Protein 6M2O (pdb70)

Foldseek 3Di:
DDADAQFDQLLVVLLVLCPVPQACWAEFEFPDTHGSVRLQFLLQLLLQLCVVLPQAAPAEAEEQEFWDSVRSSVQSSCSQQNYAYEQEDNPDALCLVLVVQVQRLHQAYEHEQVSVVRVVSSVVPHPGNHQAYEYEHHPDDDDPSYYHSVCSSVVGGGHPGGDRDTQADFRYWAWDDAQDDHTFTFTFGSRQLVFCLVLPLCVFANDAQAFEFEELDTCSFLANVCRAPSNCSNHNHHYYIYRDRDQLVNVVCQQQCVTPNDHGQEYEFELVRLVRNLPDPPNDALVRGNHPAAEYEQDARALVSQVSCCVRNVAGYKYFYDHSQSSYGQFIAGRPGDDHQFRHAGRPQKDKAFADPVGDHDDAQDKGFIKMQHDNGGQARPPCVPVRCVAPPDRIGGPQWIWHQHPVRTIHTDGGNRQWFRFSSGTDHQVVVFVQLCPPQQFPGKGWHWDQDPRGGTAIEMETETDPPDDDDQVVSCVSCVVVDDVSNDHPYYHYDNDFDDDVPRHGPVVCVRVPVD/DDFDDQFDQLLVVLLVLCPVPQACWAEFEFPDTHGSVRLQFLLQLLLQLCVVLPQAAPAEAEEQEFWDPVRSSVQSSCSQQNYAYEQEDNPDALVLVLVVQVQRLHQEYEHEQVSVVRVVSSVVVHPGNHQAYEYEHHPDDDDPRYYHSVVSSVVGGGHPGGPRDTQADFRYWAWDDALDDRTFTFTWGSRQLVFCLVLPLCVFANDAQAFEFEELDTCSFLANVCRAPSNCSNHNHHYYIYRDHDALVNVVCQQQCVTDNDHGQEYEFELVRLVRLLPDPPNDAQVRGNHPAAEYEQFAHAQVSQVSCCVRNVFGYKYFYDHSQSSYGQFIAGRPGDDHQFRHAGRPQKDKAFADPVRDHDDAPDKGFIKIQHDNGGQARPPCVPVRCVACPPRIGTDQWIWGQHPVRTIHTDGGNRQWFRFSSDTDNQVVVQVQLCPPPQFPGKGWHWEQDPSGHTAIEMETETDPPDDDDQVNSQVSCVPVDDPSNDHPYYHYDNDFDADPVRHGPVVVVRVVVD

Sequence (1036 aa):
VTPPPEKFNFAEHLLQTNRVRPDKTAFVDDISSLSFAQLEAQTRQLAAALRAIGVKREERVLLLMLDGTDWPVAFLGAIYAGIVPVAVNTLLLTADDYAYMLEHSRAQAVLVSGALHPVLKAALTKSDHEVQRVIVSRPAAPLEPGEVDFAEFVGAHAPLEKPAATQADDPAFWLYSSGSTGRPKGVVHTHANPYWTSELYGRNTLHLREDDVCFSAAKLFFAYGLGNALTFPMTVGATTLLMGERPTPDAVFKRWLGGVGGVKPTVFYGAPTGYAGMLAAPNLPSRDQVALRLASSSAGEALPAEIGQRFQRHFGLDIVDGIGSTEMLAAFLSNLPDRVRYGTTGWPVPGYQIELRGDGGGPVADGEPGDLYIHGPSSATMYWGNRAKSRDTFQGGWTKSGDKYVRNDDGSYTYAGRTDDMLKVSGIYVSPFEIEATLVVQHPGVLEAAVVGVADEHGLTKPKAYVVPRPGQTLSETELKTFIKDRLAPYKYPRSTVFVAELPKTATGKIQRFKLREGVLVTPPPEKFNFAEHLLQTNRVRPDKTAFVDDISSLSFAQLEAQTRQLAAALRAIGVKREERVLLLMLDGTDWPVAFLGAIYAGIVPVAVNTLLLTADDYAYMLEHSRAQAVLVSGALHPVLKAALTKSDHEVQRVIVSRPAAPLEPGEVDFAEFVGAHAPLEKPAATQADDPAFWLYSSGSTGRPKGVVHTHANPYWTSELYGRNTLHLREDDVCFSAAKLFFAYGLGNALTFPMTVGATTLLMGERPTPDAVFKRWLGGVGGVKPTVFYGAPTGYAGMLAAPNLPSRDQVALRLASSSAGEALPAEIGQRFQRHFGLDIVDGIGSTEMLAAFLSNLPDRVRYGTTGWPVPGYQIELRGDGGGPVADGEPGDLYIHGPSSATMYWGNRAKSRDTFQGGWTKSGDKYVRNDDGSYTYAGRTDDMLKVSGIYVSPFEIEATLVVQHPGVLEAAVVGVADEHGLTKPKAYVVPRPGQTLSETELKTFIKDRLAPYKYPRSTVFVAELPKTATGKIQRFKLREGVL

Solvent-accessible surface area: 38336 Å² total; per-residue (Å²): 79,103,97,17,84,148,122,16,12,1,0,45,43,0,6,101,37,4,94,115,42,60,124,57,48,1,0,9,6,72,129,39,65,12,19,9,45,92,0,25,42,55,0,54,39,0,0,14,0,0,84,67,30,50,3,135,102,116,40,23,0,0,0,0,3,62,9,4,4,25,1,0,0,0,1,0,0,0,1,3,0,8,1,5,0,0,1,2,25,15,104,41,76,15,4,30,0,0,30,4,0,43,40,0,117,0,19,0,0,0,0,10,4,68,19,24,25,20,0,34,11,0,28,23,41,5,64,61,64,21,110,82,10,0,2,5,104,50,46,36,65,51,71,70,48,25,36,45,4,74,56,6,8,60,76,51,82,58,31,162,152,30,8,62,9,76,10,103,34,48,2,2,2,2,30,14,54,20,24,62,14,5,19,23,0,0,0,0,7,2,13,6,2,22,37,2,1,17,14,10,1,95,77,7,1,106,6,118,77,100,1,18,0,1,7,18,17,27,0,13,54,12,50,0,0,6,1,2,0,3,5,0,3,7,14,0,1,8,0,1,2,4,23,70,174,54,64,44,88,8,2,5,111,5,0,74,24,51,10,48,78,35,91,0,25,0,3,0,3,23,0,32,36,1,6,31,5,21,69,16,146,81,35,4,41,154,125,83,21,41,17,76,7,0,2,1,12,24,21,52,7,22,36,56,1,0,79,69,1,70,172,70,8,48,34,48,0,3,9,4,30,26,28,28,23,0,7,10,10,0,0,1,2,61,47,135,112,38,100,46,40,10,6,0,31,51,3,99,50,14,46,23,70,21,47,28,165,82,47,42,107,35,70,87,44,96,68,2,28,0,22,0,84,14,48,0,26,4,70,61,9,79,75,37,206,74,62,14,66,96,17,34,63,78,46,51,4,72,20,10,8,62,3,26,100,30,111,60,22,0,11,43,82,44,24,54,52,48,47,8,21,49,3,32,12,37,71,1,11,4,50,64,0,2,4,16,2,12,67,28,96,1,1,34,23,5,0,1,2,13,57,61,44,154,61,45,6,45,36,2,49,0,4,0,6,43,58,113,88,91,108,31,62,60,71,46,6,60,104,28,12,49,80,105,12,22,92,33,31,75,20,75,55,42,51,72,24,102,134,8,32,60,54,123,93,18,42,36,30,55,98,72,3,135,136,44,81,68,79,102,97,19,85,143,131,19,11,0,0,44,45,0,6,101,41,4,91,118,42,60,128,58,47,1,0,10,17,71,124,43,66,12,18,8,45,94,0,24,40,56,0,50,34,0,0,15,0,0,86,68,34,36,2,125,102,110,49,21,0,0,0,0,3,55,11,11,10,36,1,0,0,0,0,0,0,0,1,2,0,7,1,4,0,0,1,3,25,13,107,38,68,13,44,40,0,0,27,5,0,40,38,0,117,0,22,0,0,0,0,9,4,70,19,20,26,18,0,39,10,0,29,23,48,5,65,61,63,20,111,70,9,0,2,4,159,51,44,35,60,60,62,68,39,25,30,39,4,74,58,7,6,57,75,49,80,67,34,142,143,38,7,69,8,57,12,104,33,57,2,0,2,3,30,8,49,15,22,65,16,9,32,24,0,0,1,0,6,2,12,5,0,21,36,2,1,18,16,10,1,94,78,7,1,108,7,116,76,100,2,18,0,1,7,19,16,26,0,14,52,12,51,0,1,6,1,1,0,2,5,0,3,6,13,0,1,9,0,1,3,4,24,92,184,48,38,47,92,8,3,6,106,4,0,70,23,50,10,47,79,33,93,0,25,0,2,0,3,24,0,33,35,1,0,31,7,17,63,17,144,80,32,4,45,158,126,83,21,39,18,74,7,0,1,1,11,15,17,56,6,26,33,60,2,0,84,74,1,72,171,65,9,49,34,46,0,2,6,3,25,20,32,28,24,0,7,12,8,1,0,2,1,62,43,136,118,35,101,42,39,9,6,0,30,50,2,98,52,14,46,25,71,21,37,24,165,82,48,42,103,38,70,81,43,94,70,2,27,0,24,1,86,13,48,0,26,4,68,66,6,90,54,33,135,73,66,14,71,101,16,38,72,73,53,48,4,65,20,11,16,61,5,24,102,27,108,61,24,0,8,42,76,44,21,45,58,48,42,6,18,46,0,34,15,36,62,2,10,2,46,67,0,5,3,21,2,10,62,28,95,2,0,33,24,6,0,0,3,14,49,63,39,152,52,45,5,49,32,1,43,0,4,0,6,41,59,113,88,98,113,33,56,58,73,46,4,59,104,36,14,48,73,102,16,21,90,33,29,79,16,75,50,42,51,65,22,100,131,0,26,59,64,121,87,19,39,42,43,56,96,66,3,132,129,45,68,65

Secondary structure (DSSP, 8-state):
-PPPPSB--HHHHHHHHTTT-TTSEEEE-SS-EEEHHHHHHHHHHHHHHHHHTT--TT-EEEEE--SSTHHHHHHHHHHHTT-EEEE--TT--HHHHHHHHHHHT-SEEEEEGGGHHHHHHHHHHS-----EEEEES-SSPPPTTEEEHHHHHHTSPPPSS----BTTSEEEEEEE--SSSSPEEEEEESHHHHHHIIIIIITTT---TT-EEEESS-TTSHHHHIIIIIHHHHHT-EEE---S---HHHHHHHHTT-STT---SEEEE-HHHHHHHHT-TTPPPGGG---SEEEE-SSPPPHHHHHHHHHHHS--EEEEE--TTT-S-SEE-BTTB--TTS--EEPTT-EEEEE-TTSSB--TTSEEEEEEE-TT----BTT-HHHHHHHEETTEEEEEEEEEE-TTS-EEEEEESSS-EEETTEEE-HHHHHHHHTTSTTEEEEEEEEEE-TTS-EEEEEEEEEPTT----HHHHHHHHHTTS-GGGS-SEEEE-S---B-TTS-B-HHHHHTT--/-PPPPSB--HHHHHHHHTTT-TTSEEEE-SS-EEEHHHHHHHHHHHHHHHHHTTPPTT-EEEEE--SSTHHHHHHHHHHHTT-EEEE--TT--HHHHHHHHHHHT-SEEEEEGGGHHHHHHHHHHS-----EEEEES-SSPPPTTEEEHHHHHHTSPPPSS----BTTSEEEEEEE--SSSSPEEEEEESHHHHHHIIIIIITTT---TT-EEEESS-TTSHHHHIIIIIHHHHHT-EEE---S---HHHHHHHHTT-STT---SEEEE-HHHHHHHHH-TTPPPGGG----EEEE-SS---HHHHHHHHHHHS--EEEEE--TTT-S-SEE-BTTB--TTS--EEPTT-EEEEE-TTSS---TTSEEEEEEE-TT----BTT-HHHHHHHEETTEEEEEEEEEE-TTS-EEEEEESS--EEETTEEE-HHHHHHHHTTSTTEEEEEEEEEE-TTS-EEEEEEEEEPTTS---HHHHHHHHHTTS-GGGS-S-EEE-S---B-TT--B-HHHHHHT--

B-factor: mean 20.08, std 11.08, range [4.28, 69.11]

InterPro domains:
  IPR000873 AMP-dependent synthetase/ligase domain [PF00501] (21-386)
  IPR011957 Benzoate-CoA ligase family [TIGR02262] (10-520)
  IPR025110 AMP-binding enzyme, C-terminal domain [PF13193] (436-511)
  IPR045851 AMP-binding enzyme domain superfamily [G3DSA:3.30.300.30] (427-521)

Nearest PDB structures (foldseek):
  6m2o-assembly1_A  TM=1.002E+00  e=0.000E+00  Rhodopseudomonas palustris
  4rm2-assembly2_B  TM=9.981E-01  e=0.000E+00  Rhodopseudomonas palustris
  2v7b-assembly2_B  TM=8.150E-01  e=1.897E-75  Paraburkholderia xenovorans LB400
  4wv3-assembly2_B  TM=7.991E-01  e=5.724E-62  Stigmatella aurantiaca
  4wv3-assembly1_A  TM=7.880E-01  e=1.838E-60  Stigmatella aurantiaca

Structure (mmCIF, N/CA/C/O backbone):
data_6M2O
#
_entry.id   6M2O
#
_cell.length_a   59.115
_cell.length_b   95.379
_cell.length_c   94.989
_cell.angle_alpha   90.00
_cell.angle_beta   105.05
_cell.angle_gamma   90.00
#
_symmetry.space_group_name_H-M   'P 1 21 1'
#
loop_
_entity.id
_entity.type
_entity.pdbx_description
1 polymer 'Benzoate-coenzyme A ligase'
2 water water
#
loop_
_atom_site.group_PDB
_atom_site.id
_atom_site.type_symbol
_atom_site.label_atom_id
_atom_site.label_alt_id
_atom_site.label_comp_id
_atom_site.label_asym_id
_atom_site.label_entity_id
_atom_site.label_seq_id
_atom_site.pdbx_PDB_ins_code
_atom_site.Cartn_x
_atom_site.Cartn_y
_atom_site.Cartn_z
_atom_site.occupancy
_atom_site.B_iso_or_equiv
_atom_site.auth_seq_id
_atom_site.auth_comp_id
_atom_site.auth_asym_id
_atom_site.auth_atom_id
_atom_site.pdbx_PDB_model_num
ATOM 1 N N . VAL A 1 6 ? 19.842 14.096 10.005 1.00 23.76 6 VAL A N 1
ATOM 2 C CA . VAL A 1 6 ? 18.609 14.590 10.612 1.00 22.10 6 VAL A CA 1
ATOM 3 C C . VAL A 1 6 ? 18.827 15.957 11.246 1.00 20.82 6 VAL A C 1
ATOM 4 O O . VAL A 1 6 ? 19.758 16.153 12.033 1.00 23.61 6 VAL A O 1
ATOM 8 N N . THR A 1 7 ? 17.948 16.883 10.908 1.00 19.69 7 THR A N 1
ATOM 9 C CA . THR A 1 7 ? 18.086 18.221 11.472 1.00 23.62 7 THR A CA 1
ATOM 10 C C . THR A 1 7 ? 17.572 18.231 12.908 1.00 23.27 7 THR A C 1
ATOM 11 O O . THR A 1 7 ? 16.577 17.571 13.219 1.00 22.08 7 THR A O 1
ATOM 15 N N . PRO A 1 8 ? 18.234 18.942 13.816 1.00 22.02 8 PRO A N 1
ATOM 16 C CA . PRO A 1 8 ? 17.762 18.954 15.194 1.00 20.85 8 PRO A CA 1
ATOM 17 C C . PRO A 1 8 ? 16.417 19.574 15.287 1.00 18.61 8 PRO A C 1
ATOM 18 O O . PRO A 1 8 ? 15.991 20.378 14.415 1.00 21.13 8 PRO A O 1
ATOM 22 N N . PRO A 1 9 ? 15.620 19.235 16.305 1.00 15.90 9 PRO A N 1
ATOM 23 C CA . PRO A 1 9 ? 14.369 19.918 16.525 1.00 14.52 9 PRO A CA 1
ATOM 24 C C . PRO A 1 9 ? 14.638 21.361 16.941 1.00 14.77 9 PRO A C 1
ATOM 25 O O . PRO A 1 9 ? 15.713 21.663 17.483 1.00 19.67 9 PRO A O 1
ATOM 29 N N . PRO A 1 10 ? 13.708 22.271 16.674 1.00 17.02 10 PRO A N 1
ATOM 30 C CA . PRO A 1 10 ? 13.893 23.650 17.148 1.00 19.68 10 PRO A CA 1
ATOM 31 C C . PRO A 1 10 ? 13.908 23.677 18.667 1.00 22.92 10 PRO A C 1
ATOM 32 O O . PRO A 1 10 ? 13.384 22.782 19.336 1.00 19.04 10 PRO A O 1
ATOM 36 N N . GLU A 1 11 ? 14.557 24.702 19.228 1.00 21.54 11 GLU A N 1
ATOM 37 C CA . GLU A 1 11 ? 14.696 24.723 20.683 1.00 19.03 11 GLU A CA 1
ATOM 38 C C . GLU A 1 11 ? 13.353 24.939 21.360 1.00 18.78 11 GLU A C 1
ATOM 39 O O . GLU A 1 11 ? 13.138 24.445 22.472 1.00 18.30 11 GLU A O 1
ATOM 45 N N . LYS A 1 12 ? 12.442 25.654 20.710 1.00 17.78 12 LYS A N 1
ATOM 46 C CA . LYS A 1 12 ? 11.050 25.710 21.130 1.00 19.62 12 LYS A CA 1
ATOM 47 C C . LYS A 1 12 ? 10.312 24.597 20.395 1.00 20.88 12 LYS A C 1
ATOM 48 O O . LYS A 1 12 ? 10.234 24.604 19.162 1.00 17.80 12 LYS A O 1
ATOM 54 N N . PHE A 1 13 ? 9.793 23.631 21.148 1.00 17.37 13 PHE A N 1
ATOM 55 C CA . PHE A 1 13 ? 9.359 22.375 20.545 1.00 15.53 13 PHE A CA 1
ATOM 56 C C . PHE A 1 13 ? 8.398 21.697 21.502 1.00 16.70 13 PHE A C 1
ATOM 57 O O . PHE A 1 13 ? 8.728 21.512 22.678 1.00 15.62 13 PHE A O 1
ATOM 65 N N . ASN A 1 14 ? 7.218 21.350 21.005 1.00 15.54 14 ASN A N 1
ATOM 66 C CA . ASN A 1 14 ? 6.278 20.503 21.731 1.00 13.54 14 ASN A CA 1
ATOM 67 C C . ASN A 1 14 ? 6.062 19.255 20.889 1.00 13.56 14 ASN A C 1
ATOM 68 O O . ASN A 1 14 ? 5.562 19.352 19.764 1.00 13.53 14 ASN A O 1
ATOM 73 N N . PHE A 1 15 ? 6.451 18.088 21.426 1.00 12.87 15 PHE A N 1
ATOM 74 C CA . PHE A 1 15 ? 6.437 16.874 20.612 1.00 11.48 15 PHE A CA 1
ATOM 75 C C . PHE A 1 15 ? 5.026 16.504 20.157 1.00 14.18 15 PHE A C 1
ATOM 76 O O . PHE A 1 15 ? 4.845 15.975 19.052 1.00 11.75 15 PHE A O 1
ATOM 84 N N . ALA A 1 16 ? 4.020 16.735 21.003 1.00 12.67 16 ALA A N 1
ATOM 85 C CA . ALA A 1 16 ? 2.645 16.431 20.622 1.00 10.50 16 ALA A CA 1
ATOM 86 C C . ALA A 1 16 ? 2.185 17.303 19.455 1.00 14.07 16 ALA A C 1
ATOM 87 O O . ALA A 1 16 ? 1.644 16.803 18.464 1.00 14.39 16 ALA A O 1
ATOM 89 N N . GLU A 1 17 ? 2.379 18.615 19.555 1.00 13.82 17 GLU A N 1
ATOM 90 C CA . GLU A 1 17 ? 2.046 19.465 18.419 1.00 15.09 17 GLU A CA 1
ATOM 91 C C . GLU A 1 17 ? 2.825 19.054 17.171 1.00 15.88 17 GLU A C 1
ATOM 92 O O . GLU A 1 17 ? 2.284 19.100 16.061 1.00 16.33 17 GLU A O 1
ATOM 98 N N . HIS A 1 18 ? 4.085 18.628 17.335 1.00 13.92 18 HIS A N 1
ATOM 99 C CA . HIS A 1 18 ? 4.886 18.162 16.199 1.00 12.98 18 HIS A CA 1
ATOM 100 C C . HIS A 1 18 ? 4.207 16.995 15.480 1.00 16.03 18 HIS A C 1
ATOM 101 O O . HIS A 1 18 ? 4.113 16.979 14.247 1.00 16.25 18 HIS A O 1
ATOM 108 N N . LEU A 1 19 ? 3.730 16.004 16.232 1.00 14.01 19 LEU A N 1
ATOM 109 C CA . LEU A 1 19 ? 3.076 14.858 15.598 1.00 11.27 19 LEU A CA 1
ATOM 110 C C . LEU A 1 19 ? 1.712 15.229 15.018 1.00 14.41 19 LEU A C 1
ATOM 111 O O . LEU A 1 19 ? 1.300 14.678 13.990 1.00 14.91 19 LEU A O 1
ATOM 116 N N . LEU A 1 20 ? 0.976 16.136 15.672 1.00 14.14 20 LEU A N 1
ATOM 117 C CA . LEU A 1 20 ? -0.297 16.585 15.111 1.00 14.01 20 LEU A CA 1
ATOM 118 C C . LEU A 1 20 ? -0.086 17.341 13.804 1.00 16.80 20 LEU A C 1
ATOM 119 O O . LEU A 1 20 ? -0.784 17.094 12.813 1.00 16.72 20 LEU A O 1
ATOM 124 N N . GLN A 1 21 ? 0.880 18.257 13.784 1.00 16.83 21 GLN A N 1
ATOM 125 C CA . GLN A 1 21 ? 1.137 19.047 12.579 1.00 20.49 21 GLN A CA 1
ATOM 126 C C . GLN A 1 21 ? 1.583 18.165 11.427 1.00 20.82 21 GLN A C 1
ATOM 127 O O . GLN A 1 21 ? 1.115 18.334 10.290 1.00 20.56 21 GLN A O 1
ATOM 133 N N . THR A 1 22 ? 2.486 17.211 11.696 1.00 16.60 22 THR A N 1
ATOM 134 C CA . THR A 1 22 ? 2.950 16.253 10.695 1.00 17.86 22 THR A CA 1
ATOM 135 C C . THR A 1 22 ? 1.804 15.643 9.890 1.00 16.66 22 THR A C 1
ATOM 136 O O . THR A 1 22 ? 1.948 15.365 8.696 1.00 19.25 22 THR A O 1
ATOM 140 N N . ASN A 1 23 ? 0.662 15.420 10.532 1.00 15.17 23 ASN A N 1
ATOM 141 C CA . ASN A 1 23 ? -0.411 14.648 9.928 1.00 15.32 23 ASN A CA 1
ATOM 142 C C . ASN A 1 23 ? -1.589 15.505 9.511 1.00 16.66 23 ASN A C 1
ATOM 143 O O . ASN A 1 23 ? -2.644 14.965 9.168 1.00 17.94 23 ASN A O 1
ATOM 148 N N . ARG A 1 24 ? -1.438 16.826 9.520 1.00 21.36 24 ARG A N 1
ATOM 149 C CA . ARG A 1 24 ? -2.525 17.652 9.028 1.00 22.18 24 ARG A CA 1
ATOM 150 C C . ARG A 1 24 ? -2.730 17.481 7.526 1.00 21.17 24 ARG A C 1
ATOM 151 O O . ARG A 1 24 ? -3.815 17.792 7.034 1.00 18.54 24 ARG A O 1
ATOM 159 N N . VAL A 1 25 ? -1.740 16.929 6.814 1.00 21.30 25 VAL A N 1
ATOM 160 C CA . VAL A 1 25 ? -1.895 16.582 5.399 1.00 20.40 25 VAL A CA 1
ATOM 161 C C . VAL A 1 25 ? -2.820 15.393 5.184 1.00 23.70 25 VAL A C 1
ATOM 162 O O . VAL A 1 25 ? -3.282 15.173 4.056 1.00 22.33 25 VAL A O 1
ATOM 166 N N . ARG A 1 26 ? -3.087 14.593 6.210 1.00 15.93 26 ARG A N 1
ATOM 167 C CA . ARG A 1 26 ? -3.845 13.350 6.049 1.00 15.92 26 ARG A CA 1
ATOM 168 C C . ARG A 1 26 ? -4.950 13.232 7.097 1.00 17.98 26 ARG A C 1
ATOM 169 O O . ARG A 1 26 ? -5.056 12.221 7.795 1.00 16.02 26 ARG A O 1
ATOM 177 N N . PRO A 1 27 ? -5.845 14.222 7.178 1.00 16.92 27 PRO A N 1
ATOM 178 C CA . PRO A 1 27 ? -6.841 14.221 8.265 1.00 16.33 27 PRO A CA 1
ATOM 179 C C . PRO A 1 27 ? -7.746 13.007 8.291 1.00 18.00 27 PRO A C 1
ATOM 180 O O . PRO A 1 27 ? -8.202 12.605 9.369 1.00 18.77 27 PRO A O 1
ATOM 184 N N . ASP A 1 28 ? -8.033 12.396 7.146 1.00 16.98 28 ASP A N 1
ATOM 185 C CA . ASP A 1 28 ? -9.031 11.345 7.100 1.00 16.36 28 ASP A CA 1
ATOM 186 C C . ASP A 1 28 ? -8.432 9.947 7.069 1.00 13.15 28 ASP A C 1
ATOM 187 O O . ASP A 1 28 ? -9.188 8.972 7.043 1.00 17.09 28 ASP A O 1
ATOM 192 N N . LYS A 1 29 ? -7.109 9.830 7.074 1.00 14.57 29 LYS A N 1
ATOM 193 C CA . LYS A 1 29 ? -6.483 8.519 7.185 1.00 14.56 29 LYS A CA 1
ATOM 194 C C . LYS A 1 29 ? -6.595 8.022 8.616 1.00 14.79 29 LYS A C 1
ATOM 195 O O . LYS A 1 29 ? -6.517 8.809 9.565 1.00 17.02 29 LYS A O 1
ATOM 201 N N . THR A 1 30 ? -6.785 6.718 8.765 1.00 15.52 30 THR A N 1
ATOM 202 C CA . THR A 1 30 ? -6.875 6.125 10.093 1.00 13.61 30 THR A CA 1
ATOM 203 C C . THR A 1 30 ? -5.531 6.215 10.803 1.00 13.75 30 THR A C 1
ATOM 204 O O . THR A 1 30 ? -4.513 5.732 10.295 1.00 13.80 30 THR A O 1
ATOM 208 N N . ALA A 1 31 ? -5.529 6.842 11.979 1.00 12.50 31 ALA A N 1
ATOM 209 C CA . ALA A 1 31 ? -4.348 6.958 12.825 1.00 11.34 31 ALA A CA 1
ATOM 210 C C . ALA A 1 31 ? -4.203 5.727 13.710 1.00 10.30 31 ALA A C 1
ATOM 211 O O . ALA A 1 31 ? -3.126 5.102 13.769 1.00 10.32 31 ALA A O 1
ATOM 213 N N . PHE A 1 32 ? -5.282 5.371 14.402 1.00 11.99 32 PHE A N 1
ATOM 214 C CA . PHE A 1 32 ? -5.275 4.245 15.324 1.00 11.37 32 PHE A CA 1
ATOM 215 C C . PHE A 1 32 ? -6.591 3.485 15.241 1.00 11.83 32 PHE A C 1
ATOM 216 O O . PHE A 1 32 ? -7.670 4.081 15.138 1.00 12.92 32 PHE A O 1
ATOM 224 N N . VAL A 1 33 ? -6.512 2.170 15.325 1.00 9.27 33 VAL A N 1
ATOM 225 C CA . VAL A 1 33 ? -7.716 1.357 15.312 1.00 12.87 33 VAL A CA 1
ATOM 226 C C . VAL A 1 33 ? -7.524 0.191 16.277 1.00 13.79 33 VAL A C 1
ATOM 227 O O . VAL A 1 33 ? -6.441 -0.407 16.336 1.00 11.68 33 VAL A O 1
ATOM 231 N N . ASP A 1 34 ? -8.548 -0.097 17.075 1.00 11.19 34 ASP A N 1
ATOM 232 C CA . ASP A 1 34 ? -8.525 -1.277 17.934 1.00 12.98 34 ASP A CA 1
ATOM 233 C C . ASP A 1 34 ? -9.809 -2.071 17.692 1.00 15.96 34 ASP A C 1
ATOM 234 O O . ASP A 1 34 ? -10.518 -1.883 16.694 1.00 15.91 34 ASP A O 1
ATOM 239 N N . ASP A 1 35 ? -10.120 -2.987 18.606 1.00 12.89 35 ASP A N 1
ATOM 240 C CA . ASP A 1 35 ? -11.193 -3.937 18.340 1.00 14.65 35 ASP A CA 1
ATOM 241 C C . ASP A 1 35 ? -12.553 -3.280 18.244 1.00 19.26 35 ASP A C 1
ATOM 242 O O . ASP A 1 35 ? -13.454 -3.846 17.617 1.00 18.67 35 ASP A O 1
ATOM 247 N N . ILE A 1 36 ? -12.733 -2.111 18.853 1.00 14.53 36 ILE A N 1
ATOM 248 C CA . ILE A 1 36 ? -14.060 -1.524 18.993 1.00 15.91 36 ILE A CA 1
ATOM 249 C C . ILE A 1 36 ? -14.121 -0.075 18.547 1.00 18.97 36 ILE A C 1
ATOM 250 O O . ILE A 1 36 ? -15.182 0.546 18.659 1.00 22.08 36 ILE A O 1
ATOM 255 N N . SER A 1 37 ? -13.037 0.487 18.024 1.00 17.10 37 SER A N 1
ATOM 256 C CA . SER A 1 37 ? -12.991 1.925 17.817 1.00 16.24 37 SER A CA 1
ATOM 257 C C . SER A 1 37 ? -11.891 2.262 16.829 1.00 19.32 37 SER A C 1
ATOM 258 O O . SER A 1 37 ? -10.960 1.478 16.613 1.00 15.08 37 SER A O 1
ATOM 261 N N . SER A 1 38 ? -12.000 3.450 16.246 1.00 16.68 38 SER A N 1
ATOM 262 C CA . SER A 1 38 ? -10.972 3.952 15.354 1.00 15.33 38 SER A CA 1
ATOM 263 C C . SER A 1 38 ? -10.939 5.468 15.425 1.00 18.65 38 SER A C 1
ATOM 264 O O . SER A 1 38 ? -11.948 6.118 15.728 1.00 22.29 38 SER A O 1
ATOM 267 N N . LEU A 1 39 ? -9.756 6.024 15.183 1.00 15.75 39 LEU A N 1
ATOM 268 C CA . LEU A 1 39 ? -9.550 7.466 15.141 1.00 13.52 39 LEU A CA 1
ATOM 269 C C . LEU A 1 39 ? -8.791 7.813 13.874 1.00 16.26 39 LEU A C 1
ATOM 270 O O . LEU A 1 39 ? -7.689 7.305 13.655 1.00 14.32 39 LEU A O 1
ATOM 275 N N . SER A 1 40 ? -9.365 8.689 13.054 1.00 14.27 40 SER A N 1
ATOM 276 C CA . SER A 1 40 ? -8.582 9.327 12.015 1.00 14.46 40 SER A CA 1
ATOM 277 C C . SER A 1 40 ? -7.585 10.305 12.637 1.00 14.30 40 SER A C 1
ATOM 278 O O . SER A 1 40 ? -7.638 10.623 13.831 1.00 14.73 40 SER A O 1
ATOM 281 N N . PHE A 1 41 ? -6.633 10.766 11.832 1.00 14.37 41 PHE A N 1
ATOM 282 C CA . PHE A 1 41 ? -5.690 11.751 12.349 1.00 13.09 41 PHE A CA 1
ATOM 283 C C . PHE A 1 41 ? -6.421 13.019 12.781 1.00 14.91 41 PHE A C 1
ATOM 284 O O . PHE A 1 41 ? -6.057 13.640 13.786 1.00 15.03 41 PHE A O 1
ATOM 292 N N . ALA A 1 42 ? -7.485 13.390 12.067 1.00 16.78 42 ALA A N 1
ATOM 293 C CA . ALA A 1 42 ? -8.277 14.541 12.480 1.00 18.14 42 ALA A CA 1
ATOM 294 C C . ALA A 1 42 ? -8.940 14.291 13.827 1.00 16.71 42 ALA A C 1
ATOM 295 O O . ALA A 1 42 ? -8.873 15.136 14.729 1.00 19.47 42 ALA A O 1
ATOM 297 N N . GLN A 1 43 ? -9.610 13.144 13.970 1.00 16.20 43 GLN A N 1
ATOM 298 C CA . GLN A 1 43 ? -10.263 12.813 15.235 1.00 14.71 43 GLN A CA 1
ATOM 299 C C . GLN A 1 43 ? -9.249 12.748 16.373 1.00 17.96 43 GLN A C 1
ATOM 300 O O . GLN A 1 43 ? -9.514 13.233 17.481 1.00 16.85 43 GLN A O 1
ATOM 306 N N . LEU A 1 44 ? -8.074 12.169 16.110 1.00 13.91 44 LEU A N 1
ATOM 307 C CA . LEU A 1 44 ? -7.029 12.111 17.124 1.00 13.24 44 LEU A CA 1
ATOM 308 C C . LEU A 1 44 ? -6.632 13.505 17.581 1.00 15.68 44 LEU A C 1
ATOM 309 O O . LEU A 1 44 ? -6.545 13.768 18.784 1.00 15.63 44 LEU A O 1
ATOM 314 N N . GLU A 1 45 ? -6.394 14.419 16.629 1.00 16.73 45 GLU A N 1
ATOM 315 C CA . GLU A 1 45 ? -6.029 15.785 16.999 1.00 15.57 45 GLU A CA 1
ATOM 316 C C . GLU A 1 45 ? -7.132 16.444 17.824 1.00 16.20 45 GLU A C 1
ATOM 317 O O . GLU A 1 45 ? -6.853 17.061 18.860 1.00 16.60 45 GLU A O 1
ATOM 323 N N . ALA A 1 46 ? -8.390 16.286 17.407 1.00 16.37 46 ALA A N 1
ATOM 324 C CA . ALA A 1 46 ? -9.499 16.879 18.155 1.00 15.96 46 ALA A CA 1
ATOM 325 C C . ALA A 1 46 ? -9.554 16.345 19.582 1.00 18.18 46 ALA A C 1
ATOM 326 O O . ALA A 1 46 ? -9.656 17.119 20.542 1.00 17.36 46 ALA A O 1
ATOM 328 N N . GLN A 1 47 ? -9.505 15.020 19.745 1.00 16.94 47 GLN A N 1
ATOM 329 C CA . GLN A 1 47 ? -9.625 14.451 21.083 1.00 17.01 47 GLN A CA 1
ATOM 330 C C . GLN A 1 47 ? -8.400 14.758 21.927 1.00 14.83 47 GLN A C 1
ATOM 331 O O . GLN A 1 47 ? -8.520 14.999 23.135 1.00 15.80 47 GLN A O 1
ATOM 337 N N . THR A 1 48 ? -7.225 14.789 21.303 1.00 13.58 48 THR A N 1
ATOM 338 C CA . THR A 1 48 ? -5.989 15.129 22.004 1.00 14.83 48 THR A CA 1
ATOM 339 C C . THR A 1 48 ? -6.074 16.523 22.610 1.00 16.59 48 THR A C 1
ATOM 340 O O . THR A 1 48 ? -5.764 16.728 23.791 1.00 16.53 48 THR A O 1
ATOM 344 N N . ARG A 1 49 ? -6.524 17.492 21.812 1.00 16.91 49 ARG A N 1
ATOM 345 C CA . ARG A 1 49 ? -6.578 18.871 22.272 1.00 17.99 49 ARG A CA 1
ATOM 346 C C . ARG A 1 49 ? -7.727 19.105 23.249 1.00 15.48 49 ARG A C 1
ATOM 347 O O . ARG A 1 49 ? -7.586 19.932 24.158 1.00 16.73 49 ARG A O 1
ATOM 355 N N . GLN A 1 50 ? -8.839 18.377 23.116 1.00 15.11 50 GLN A N 1
ATOM 356 C CA . GLN A 1 50 ? -9.891 18.439 24.132 1.00 14.85 50 GLN A CA 1
ATOM 357 C C . GLN A 1 50 ? -9.430 17.839 25.459 1.00 19.59 50 GLN A C 1
ATOM 358 O O . GLN A 1 50 ? -9.780 18.353 26.530 1.00 18.51 50 GLN A O 1
ATOM 364 N N . LEU A 1 51 ? -8.679 16.730 25.422 1.00 18.09 51 LEU A N 1
ATOM 365 C CA . LEU A 1 51 ? -8.180 16.168 26.677 1.00 17.04 51 LEU A CA 1
ATOM 366 C C . LEU A 1 51 ? -7.169 17.100 27.333 1.00 16.08 51 LEU A C 1
ATOM 367 O O . LEU A 1 51 ? -7.130 17.222 28.566 1.00 16.06 51 LEU A O 1
ATOM 372 N N . ALA A 1 52 ? -6.320 17.743 26.531 1.00 14.74 52 ALA A N 1
ATOM 373 C CA . ALA A 1 52 ? -5.401 18.735 27.080 1.00 14.34 52 ALA A CA 1
ATOM 374 C C . ALA A 1 52 ? -6.165 19.816 27.829 1.00 17.24 52 ALA A C 1
ATOM 375 O O . ALA A 1 52 ? -5.808 20.175 28.957 1.00 15.39 52 ALA A O 1
ATOM 377 N N . ALA A 1 53 ? -7.236 20.336 27.223 1.00 17.88 53 ALA A N 1
ATOM 378 C CA . ALA A 1 53 ? -8.035 21.348 27.909 1.00 18.50 53 ALA A CA 1
ATOM 379 C C . ALA A 1 53 ? -8.697 20.776 29.151 1.00 18.88 53 ALA A C 1
ATOM 380 O O . ALA A 1 53 ? -8.813 21.469 30.173 1.00 19.93 53 ALA A O 1
ATOM 382 N N . ALA A 1 54 ? -9.156 19.524 29.077 1.00 17.65 54 ALA A N 1
ATOM 383 C CA . ALA A 1 54 ? -9.819 18.908 30.220 1.00 17.78 54 ALA A CA 1
ATOM 384 C C . ALA A 1 54 ? -8.873 18.800 31.412 1.00 19.96 54 ALA A C 1
ATOM 385 O O . ALA A 1 54 ? -9.261 19.093 32.549 1.00 19.02 54 ALA A O 1
ATOM 387 N N . LEU A 1 55 ? -7.623 18.397 31.170 1.00 17.73 55 LEU A N 1
ATOM 388 C CA . LEU A 1 55 ? -6.657 18.301 32.263 1.00 13.16 55 LEU A CA 1
ATOM 389 C C . LEU A 1 55 ? -6.373 19.668 32.866 1.00 19.50 55 LEU A C 1
ATOM 390 O O . LEU A 1 55 ? -6.257 19.804 34.090 1.00 19.33 55 LEU A O 1
ATOM 395 N N . ARG A 1 56 ? -6.233 20.695 32.022 1.00 20.07 56 ARG A N 1
ATOM 396 C CA . ARG A 1 56 ? -6.015 22.039 32.543 1.00 21.75 56 ARG A CA 1
ATOM 397 C C . ARG A 1 56 ? -7.222 22.514 33.342 1.00 24.89 56 ARG A C 1
ATOM 398 O O . ARG A 1 56 ? -7.065 23.139 34.398 1.00 25.38 56 ARG A O 1
ATOM 406 N N . ALA A 1 57 ? -8.430 22.174 32.883 1.00 19.76 57 ALA A N 1
ATOM 407 C CA . ALA A 1 57 ? -9.646 22.630 33.549 1.00 23.00 57 ALA A CA 1
ATOM 408 C C . ALA A 1 57 ? -9.768 22.080 34.966 1.00 25.74 57 ALA A C 1
ATOM 409 O O . ALA A 1 57 ? -10.443 22.690 35.804 1.00 26.90 57 ALA A O 1
ATOM 411 N N . ILE A 1 58 ? -9.146 20.937 35.262 1.00 22.62 58 ILE A N 1
ATOM 412 C CA . ILE A 1 58 ? -9.258 20.382 36.610 1.00 22.55 58 ILE A CA 1
ATOM 413 C C . ILE A 1 58 ? -8.037 20.776 37.430 1.00 23.02 58 ILE A C 1
ATOM 414 O O . ILE A 1 58 ? -7.809 20.239 38.520 1.00 26.77 58 ILE A O 1
ATOM 419 N N . GLY A 1 59 ? -7.241 21.707 36.913 1.00 19.80 59 GLY A N 1
ATOM 420 C CA . GLY A 1 59 ? -6.182 22.322 37.678 1.00 18.39 59 GLY A CA 1
ATOM 421 C C . GLY A 1 59 ? -4.784 21.755 37.515 1.00 22.36 59 GLY A C 1
ATOM 422 O O . GLY A 1 59 ? -3.859 22.270 38.155 1.00 19.77 59 GLY A O 1
ATOM 423 N N . VAL A 1 60 ? -4.585 20.724 36.691 1.00 22.41 60 VAL A N 1
ATOM 424 C CA . VAL A 1 60 ? -3.234 20.211 36.486 1.00 19.72 60 VAL A CA 1
ATOM 425 C C . VAL A 1 60 ? -2.435 21.238 35.701 1.00 18.61 60 VAL A C 1
ATOM 426 O O . VAL A 1 60 ? -2.902 21.763 34.682 1.00 22.40 60 VAL A O 1
ATOM 430 N N . LYS A 1 61 ? -1.234 21.534 36.167 1.00 18.42 61 LYS A N 1
ATOM 431 C CA . LYS A 1 61 ? -0.449 22.624 35.621 1.00 21.27 61 LYS A CA 1
ATOM 432 C C . LYS A 1 61 ? 0.719 22.086 34.808 1.00 20.18 61 LYS A C 1
ATOM 433 O O . LYS A 1 61 ? 1.137 20.936 34.962 1.00 17.35 61 LYS A O 1
ATOM 439 N N . ARG A 1 62 ? 1.260 22.947 33.949 1.00 18.65 62 ARG A N 1
ATOM 440 C CA . ARG A 1 62 ? 2.474 22.613 33.220 1.00 21.11 62 ARG A CA 1
ATOM 441 C C . ARG A 1 62 ? 3.548 22.079 34.160 1.00 19.70 62 ARG A C 1
ATOM 442 O O . ARG A 1 62 ? 3.759 22.610 35.253 1.00 20.37 62 ARG A O 1
ATOM 450 N N . GLU A 1 63 ? 4.222 21.014 33.716 1.00 19.84 63 GLU A N 1
ATOM 451 C CA . GLU A 1 63 ? 5.328 20.286 34.336 1.00 17.03 63 GLU A CA 1
ATOM 452 C C . GLU A 1 63 ? 4.855 19.333 35.437 1.00 13.72 63 GLU A C 1
ATOM 453 O O . GLU A 1 63 ? 5.658 18.521 35.903 1.00 15.50 63 GLU A O 1
ATOM 459 N N . GLU A 1 64 ? 3.595 19.395 35.865 1.00 13.54 64 GLU A N 1
ATOM 460 C CA . GLU A 1 64 ? 3.091 18.393 36.790 1.00 12.60 64 GLU A CA 1
ATOM 461 C C . GLU A 1 64 ? 2.877 17.076 36.048 1.00 14.37 64 GLU A C 1
ATOM 462 O O . GLU A 1 64 ? 2.764 17.035 34.815 1.00 13.50 64 GLU A O 1
ATOM 468 N N . ARG A 1 65 ? 2.851 15.990 36.812 1.00 10.39 65 ARG A N 1
ATOM 469 C CA . ARG A 1 65 ? 2.746 14.646 36.259 1.00 10.17 65 ARG A CA 1
ATOM 470 C C . ARG A 1 65 ? 1.314 14.122 36.357 1.00 9.87 65 ARG A C 1
ATOM 471 O O . ARG A 1 65 ? 0.551 14.498 37.252 1.00 11.11 65 ARG A O 1
ATOM 479 N N . VAL A 1 66 ? 0.961 13.232 35.429 1.00 8.82 66 VAL A N 1
ATOM 480 C CA . VAL A 1 66 ? -0.254 12.435 35.521 1.00 8.00 66 VAL A CA 1
ATOM 481 C C . VAL A 1 66 ? 0.142 10.988 35.263 1.00 7.94 66 VAL A C 1
ATOM 482 O O . VAL A 1 66 ? 1.081 10.717 34.506 1.00 10.06 66 VAL A O 1
ATOM 486 N N . LEU A 1 67 ? -0.528 10.063 35.948 1.00 6.50 67 LEU A N 1
ATOM 487 C CA . LEU A 1 67 ? -0.255 8.641 35.763 1.00 7.77 67 LEU A CA 1
ATOM 488 C C . LEU A 1 67 ? -1.114 8.115 34.626 1.00 9.27 67 LEU A C 1
ATOM 489 O O . LEU A 1 67 ? -2.337 8.303 34.624 1.00 10.57 67 LEU A O 1
ATOM 494 N N . LEU A 1 68 ? -0.474 7.470 33.667 1.00 7.18 68 LEU A N 1
ATOM 495 C CA . LEU A 1 68 ? -1.146 6.889 32.510 1.00 7.28 68 LEU A CA 1
ATOM 496 C C . LEU A 1 68 ? -1.014 5.373 32.657 1.00 7.17 68 LEU A C 1
ATOM 497 O O . LEU A 1 68 ? 0.052 4.804 32.377 1.00 7.89 68 LEU A O 1
ATOM 502 N N . LEU A 1 69 ? -2.102 4.742 33.107 1.00 7.57 69 LEU A N 1
ATOM 503 C CA . LEU A 1 69 ? -2.181 3.310 33.416 1.00 6.66 69 LEU A CA 1
ATOM 504 C C . LEU A 1 69 ? -3.284 2.726 32.545 1.00 8.19 69 LEU A C 1
ATOM 505 O O . LEU A 1 69 ? -4.429 2.612 32.971 1.00 8.64 69 LEU A O 1
ATOM 510 N N . MET A 1 70 ? -2.948 2.370 31.310 1.00 7.62 70 MET A N 1
ATOM 511 C CA . MET A 1 70 ? -3.995 2.068 30.341 1.00 7.29 70 MET A CA 1
ATOM 512 C C . MET A 1 70 ? -3.569 0.941 29.421 1.00 7.31 70 MET A C 1
ATOM 513 O O . MET A 1 70 ? -2.433 0.917 28.957 1.00 7.18 70 MET A O 1
ATOM 518 N N . LEU A 1 71 ? -4.503 0.038 29.125 1.00 7.34 71 LEU A N 1
ATOM 519 C CA . LEU A 1 71 ? -4.293 -0.961 28.082 1.00 6.72 71 LEU A CA 1
ATOM 520 C C . LEU A 1 71 ? -4.146 -0.283 26.723 1.00 8.59 71 LEU A C 1
ATOM 521 O O . LEU A 1 71 ? -4.607 0.843 26.509 1.00 9.83 71 LEU A O 1
ATOM 526 N N . ASP A 1 72 ? -3.500 -0.980 25.790 1.00 8.56 72 ASP A N 1
ATOM 527 C CA . ASP A 1 72 ? -3.388 -0.457 24.435 1.00 7.50 72 ASP A CA 1
ATOM 528 C C . ASP A 1 72 ? -4.781 -0.319 23.827 1.00 9.38 72 ASP A C 1
ATOM 529 O O . ASP A 1 72 ? -5.598 -1.249 23.891 1.00 11.38 72 ASP A O 1
ATOM 534 N N . GLY A 1 73 ? -5.043 0.833 23.236 1.00 7.95 73 GLY A N 1
ATOM 535 C CA . GLY A 1 73 ? -6.343 1.109 22.635 1.00 9.26 73 GLY A CA 1
ATOM 536 C C . GLY A 1 73 ? -6.323 2.550 22.172 1.00 11.10 73 GLY A C 1
ATOM 537 O O . GLY A 1 73 ? -5.395 3.311 22.473 1.00 10.32 73 GLY A O 1
ATOM 538 N N . THR A 1 74 ? -7.357 2.928 21.416 1.00 11.66 74 THR A N 1
ATOM 539 C CA . THR A 1 74 ? -7.326 4.266 20.826 1.00 10.40 74 THR A CA 1
ATOM 540 C C . THR A 1 74 ? -7.326 5.399 21.861 1.00 11.31 74 THR A C 1
ATOM 541 O O . THR A 1 74 ? -6.859 6.495 21.542 1.00 12.85 74 THR A O 1
ATOM 545 N N . ASP A 1 75 ? -7.789 5.166 23.096 1.00 11.21 75 ASP A N 1
ATOM 546 C CA . ASP A 1 75 ? -7.694 6.205 24.122 1.00 12.32 75 ASP A CA 1
ATOM 547 C C . ASP A 1 75 ? -6.248 6.459 24.564 1.00 10.42 75 ASP A C 1
ATOM 548 O O . ASP A 1 75 ? -5.939 7.546 25.064 1.00 9.70 75 ASP A O 1
ATOM 553 N N . TRP A 1 76 ? -5.357 5.468 24.418 1.00 9.67 76 TRP A N 1
ATOM 554 C CA . TRP A 1 76 ? -3.991 5.622 24.926 1.00 9.54 76 TRP A CA 1
ATOM 555 C C . TRP A 1 76 ? -3.235 6.769 24.256 1.00 7.61 76 TRP A C 1
ATOM 556 O O . TRP A 1 76 ? -2.734 7.652 24.975 1.00 9.28 76 TRP A O 1
ATOM 567 N N . PRO A 1 77 ? -3.165 6.877 22.923 1.00 8.45 77 PRO A N 1
ATOM 568 C CA . PRO A 1 77 ? -2.467 8.038 22.349 1.00 9.38 77 PRO A CA 1
ATOM 569 C C . PRO A 1 77 ? -3.172 9.354 22.631 1.00 9.58 77 PRO A C 1
ATOM 570 O O . PRO A 1 77 ? -2.486 10.370 22.758 1.00 10.18 77 PRO A O 1
ATOM 574 N N . VAL A 1 78 ? -4.500 9.361 22.764 1.00 10.29 78 VAL A N 1
ATOM 575 C CA . VAL A 1 78 ? -5.196 10.575 23.204 1.00 9.89 78 VAL A CA 1
ATOM 576 C C . VAL A 1 78 ? -4.693 11.013 24.584 1.00 11.39 78 VAL A C 1
ATOM 577 O O . VAL A 1 78 ? -4.389 12.190 24.809 1.00 11.08 78 VAL A O 1
ATOM 581 N N . ALA A 1 79 ? -4.585 10.071 25.526 1.00 9.72 79 ALA A N 1
ATOM 582 C CA . ALA A 1 79 ? -4.114 10.443 26.862 1.00 9.27 79 ALA A CA 1
ATOM 583 C C . ALA A 1 79 ? -2.668 10.929 26.842 1.00 9.56 79 ALA A C 1
ATOM 584 O O . ALA A 1 79 ? -2.324 11.940 27.476 1.00 10.40 79 ALA A O 1
ATOM 586 N N . PHE A 1 80 ? -1.801 10.203 26.138 1.00 7.44 80 PHE A N 1
ATOM 587 C CA . PHE A 1 80 ? -0.381 10.517 26.104 1.00 8.75 80 PHE A CA 1
ATOM 588 C C . PHE A 1 80 ? -0.138 11.853 25.427 1.00 10.63 80 PHE A C 1
ATOM 589 O O . PHE A 1 80 ? 0.521 12.733 25.986 1.00 9.42 80 PHE A O 1
ATOM 597 N N . LEU A 1 81 ? -0.678 12.017 24.220 1.00 11.23 81 LEU A N 1
ATOM 598 C CA . LEU A 1 81 ? -0.443 13.236 23.464 1.00 10.24 81 LEU A CA 1
ATOM 599 C C . LEU A 1 81 ? -1.189 14.413 24.065 1.00 11.49 81 LEU A C 1
ATOM 600 O O . LEU A 1 81 ? -0.685 15.536 24.015 1.00 13.14 81 LEU A O 1
ATOM 605 N N . GLY A 1 82 ? -2.368 14.173 24.646 1.00 12.38 82 GLY A N 1
ATOM 606 C CA . GLY A 1 82 ? -3.124 15.263 25.242 1.00 12.91 82 GLY A CA 1
ATOM 607 C C . GLY A 1 82 ? -2.399 15.889 26.420 1.00 15.06 82 GLY A C 1
ATOM 608 O O . GLY A 1 82 ? -2.326 17.119 26.542 1.00 12.42 82 GLY A O 1
ATOM 609 N N . ALA A 1 83 ? -1.831 15.052 27.295 1.00 12.85 83 ALA A N 1
ATOM 610 C CA . ALA A 1 83 ? -1.024 15.587 28.384 1.00 12.23 83 ALA A CA 1
ATOM 611 C C . ALA A 1 83 ? 0.153 16.394 27.843 1.00 13.47 83 ALA A C 1
ATOM 612 O O . ALA A 1 83 ? 0.373 17.541 28.252 1.00 13.64 83 ALA A O 1
ATOM 614 N N . ILE A 1 84 ? 0.896 15.826 26.885 1.00 11.03 84 ILE A N 1
ATOM 615 C CA . ILE A 1 84 ? 2.100 16.471 26.366 1.00 9.38 84 ILE A CA 1
ATOM 616 C C . ILE A 1 84 ? 1.755 17.787 25.682 1.00 12.73 84 ILE A C 1
ATOM 617 O O . ILE A 1 84 ? 2.494 18.772 25.806 1.00 13.81 84 ILE A O 1
ATOM 622 N N . TYR A 1 85 ? 0.625 17.825 24.969 1.00 15.52 85 TYR A N 1
ATOM 623 C CA . TYR A 1 85 ? 0.168 19.057 24.326 1.00 16.08 85 TYR A CA 1
ATOM 624 C C . TYR A 1 85 ? -0.060 20.155 25.359 1.00 17.63 85 TYR A C 1
ATOM 625 O O . TYR A 1 85 ? 0.297 21.316 25.128 1.00 17.11 85 TYR A O 1
ATOM 634 N N . ALA A 1 86 ? -0.617 19.803 26.516 1.00 15.73 86 ALA A N 1
ATOM 635 C CA . ALA A 1 86 ? -0.808 20.787 27.582 1.00 14.29 86 ALA A CA 1
ATOM 636 C C . ALA A 1 86 ? 0.452 21.068 28.394 1.00 16.69 86 ALA A C 1
ATOM 637 O O . ALA A 1 86 ? 0.371 21.845 29.352 1.00 19.10 86 ALA A O 1
ATOM 639 N N . GLY A 1 87 ? 1.601 20.469 28.072 1.00 14.72 87 GLY A N 1
ATOM 640 C CA . GLY A 1 87 ? 2.789 20.651 28.885 1.00 13.46 87 GLY A CA 1
ATOM 641 C C . GLY A 1 87 ? 2.779 19.874 30.180 1.00 14.16 87 GLY A C 1
ATOM 642 O O . GLY A 1 87 ? 3.613 20.132 31.057 1.00 16.20 87 GLY A O 1
ATOM 643 N N . ILE A 1 88 ? 1.873 18.922 30.304 1.00 13.53 88 ILE A N 1
ATOM 644 C CA . ILE A 1 88 ? 1.733 18.045 31.460 1.00 12.31 88 ILE A CA 1
ATOM 645 C C . ILE A 1 88 ? 2.500 16.768 31.144 1.00 12.78 88 ILE A C 1
ATOM 646 O O . ILE A 1 88 ? 2.516 16.326 29.991 1.00 13.73 88 ILE A O 1
ATOM 651 N N . VAL A 1 89 ? 3.152 16.174 32.144 1.00 10.73 89 VAL A N 1
ATOM 652 C CA . VAL A 1 89 ? 4.088 15.067 31.916 1.00 9.46 89 VAL A CA 1
ATOM 653 C C . VAL A 1 89 ? 3.374 13.738 32.188 1.00 10.69 89 VAL A C 1
ATOM 654 O O . VAL A 1 89 ? 3.151 13.397 33.357 1.00 10.39 89 VAL A O 1
ATOM 658 N N . PRO A 1 90 ? 2.976 12.977 31.171 1.00 9.38 90 PRO A N 1
ATOM 659 C CA . PRO A 1 90 ? 2.383 11.660 31.445 1.00 8.56 90 PRO A CA 1
ATOM 660 C C . PRO A 1 90 ? 3.463 10.684 31.873 1.00 7.67 90 PRO A C 1
ATOM 661 O O . PRO A 1 90 ? 4.581 10.696 31.356 1.00 7.98 90 PRO A O 1
ATOM 665 N N . VAL A 1 91 ? 3.115 9.860 32.844 1.00 7.37 91 VAL A N 1
ATOM 666 C CA . VAL A 1 91 ? 3.989 8.839 33.399 1.00 6.75 91 VAL A CA 1
ATOM 667 C C . VAL A 1 91 ? 3.378 7.530 32.940 1.00 6.38 91 VAL A C 1
ATOM 668 O O . VAL A 1 91 ? 2.373 7.087 33.491 1.00 6.68 91 VAL A O 1
ATOM 672 N N . ALA A 1 92 ? 3.951 6.924 31.901 1.00 6.31 92 ALA A N 1
ATOM 673 C CA . ALA A 1 92 ? 3.317 5.806 31.213 1.00 6.82 92 ALA A CA 1
ATOM 674 C C . ALA A 1 92 ? 3.837 4.495 31.796 1.00 7.16 92 ALA A C 1
ATOM 675 O O . ALA A 1 92 ? 5.040 4.216 31.728 1.00 9.13 92 ALA A O 1
ATOM 677 N N . VAL A 1 93 ? 2.935 3.691 32.378 1.00 7.81 93 VAL A N 1
ATOM 678 C CA . VAL A 1 93 ? 3.387 2.580 33.213 1.00 7.04 93 VAL A CA 1
ATOM 679 C C . VAL A 1 93 ? 2.808 1.230 32.802 1.00 7.90 93 VAL A C 1
ATOM 680 O O . VAL A 1 93 ? 1.732 1.114 32.204 1.00 8.05 93 VAL A O 1
ATOM 684 N N . ASN A 1 94 ? 3.566 0.200 33.156 1.00 6.08 94 ASN A N 1
ATOM 685 C CA . ASN A 1 94 ? 3.212 -1.189 32.942 1.00 6.97 94 ASN A CA 1
ATOM 686 C C . ASN A 1 94 ? 1.858 -1.492 33.574 1.00 8.23 94 ASN A C 1
ATOM 687 O O . ASN A 1 94 ? 1.582 -1.087 34.708 1.00 7.70 94 ASN A O 1
ATOM 692 N N . THR A 1 95 ? 1.014 -2.206 32.831 1.00 8.03 95 THR A N 1
ATOM 693 C CA . THR A 1 95 ? -0.341 -2.502 33.271 1.00 8.14 95 THR A CA 1
ATOM 694 C C . THR A 1 95 ? -0.448 -3.790 34.076 1.00 10.26 95 THR A C 1
ATOM 695 O O . THR A 1 95 ? -1.559 -4.129 34.508 1.00 10.42 95 THR A O 1
ATOM 699 N N . LEU A 1 96 ? 0.666 -4.497 34.293 1.00 9.49 96 LEU A N 1
ATOM 700 C CA A LEU A 1 96 ? 0.712 -5.784 34.973 0.58 10.93 96 LEU A CA 1
ATOM 701 C CA B LEU A 1 96 ? 0.627 -5.767 35.014 0.42 10.67 96 LEU A CA 1
ATOM 702 C C . LEU A 1 96 ? 1.377 -5.699 36.341 1.00 12.01 96 LEU A C 1
ATOM 703 O O . LEU A 1 96 ? 1.925 -6.700 36.815 1.00 15.51 96 LEU A O 1
ATOM 712 N N . LEU A 1 97 ? 1.384 -4.540 36.969 1.00 8.09 97 LEU A N 1
ATOM 713 C CA . LEU A 1 97 ? 2.053 -4.390 38.251 1.00 10.01 97 LEU A CA 1
ATOM 714 C C . LEU A 1 97 ? 1.062 -4.519 39.408 1.00 8.88 97 LEU A C 1
ATOM 715 O O . LEU A 1 97 ? -0.144 -4.684 39.222 1.00 12.10 97 LEU A O 1
ATOM 720 N N . THR A 1 98 ? 1.583 -4.477 40.632 1.00 10.31 98 THR A N 1
ATOM 721 C CA . THR A 1 98 ? 0.739 -4.616 41.810 1.00 9.19 98 THR A CA 1
ATOM 722 C C . THR A 1 98 ? 0.292 -3.258 42.328 1.00 9.74 98 THR A C 1
ATOM 723 O O . THR A 1 98 ? 0.837 -2.213 41.965 1.00 9.01 98 THR A O 1
ATOM 727 N N . ALA A 1 99 ? -0.696 -3.287 43.239 1.00 9.90 99 ALA A N 1
ATOM 728 C CA . ALA A 1 99 ? -1.141 -2.054 43.878 1.00 9.11 99 ALA A CA 1
ATOM 729 C C . ALA A 1 99 ? -0.002 -1.365 44.618 1.00 7.93 99 ALA A C 1
ATOM 730 O O . ALA A 1 99 ? 0.066 -0.131 44.637 1.00 9.54 99 ALA A O 1
ATOM 732 N N . ASP A 1 100 ? 0.911 -2.136 45.226 1.00 9.55 100 ASP A N 1
ATOM 733 C CA . ASP A 1 100 ? 2.034 -1.494 45.905 1.00 10.65 100 ASP A CA 1
ATOM 734 C C . ASP A 1 100 ? 2.951 -0.783 44.920 1.00 8.75 100 ASP A C 1
ATOM 735 O O . ASP A 1 100 ? 3.477 0.301 45.222 1.00 9.67 100 ASP A O 1
ATOM 740 N N . ASP A 1 101 ? 3.144 -1.369 43.738 1.00 10.10 101 ASP A N 1
ATOM 741 C CA . ASP A 1 101 ? 3.952 -0.706 42.724 1.00 10.38 101 ASP A CA 1
ATOM 742 C C . ASP A 1 101 ? 3.329 0.619 42.328 1.00 8.65 101 ASP A C 1
ATOM 743 O O . ASP A 1 101 ? 4.011 1.653 42.278 1.00 9.13 101 ASP A O 1
ATOM 748 N N . TYR A 1 102 ? 2.027 0.615 42.036 1.00 8.02 102 TYR A N 1
ATOM 749 C CA . TYR A 1 102 ? 1.392 1.862 41.629 1.00 7.09 102 TYR A CA 1
ATOM 750 C C . TYR A 1 102 ? 1.343 2.863 42.772 1.00 7.72 102 TYR A C 1
ATOM 751 O O . TYR A 1 102 ? 1.433 4.073 42.532 1.00 8.35 102 TYR A O 1
ATOM 760 N N . ALA A 1 103 ? 1.210 2.395 44.019 1.00 8.04 103 ALA A N 1
ATOM 761 C CA . ALA A 1 103 ? 1.231 3.330 45.146 1.00 7.67 103 ALA A CA 1
ATOM 762 C C . ALA A 1 103 ? 2.555 4.061 45.211 1.00 6.68 103 ALA A C 1
ATOM 763 O O . ALA A 1 103 ? 2.604 5.280 45.424 1.00 8.90 103 ALA A O 1
ATOM 765 N N . TYR A 1 104 ? 3.653 3.322 45.059 1.00 7.47 104 TYR A N 1
ATOM 766 C CA . TYR A 1 104 ? 4.956 3.970 45.001 1.00 8.10 104 TYR A CA 1
ATOM 767 C C . TYR A 1 104 ? 5.009 4.985 43.863 1.00 7.67 104 TYR A C 1
ATOM 768 O O . TYR A 1 104 ? 5.458 6.118 44.052 1.00 9.05 104 TYR A O 1
ATOM 777 N N . MET A 1 105 ? 4.537 4.598 42.672 1.00 7.61 105 MET A N 1
ATOM 778 C CA . MET A 1 105 ? 4.636 5.493 41.521 1.00 8.25 105 MET A CA 1
ATOM 779 C C . MET A 1 105 ? 3.803 6.753 41.724 1.00 8.60 105 MET A C 1
ATOM 780 O O . MET A 1 105 ? 4.229 7.850 41.329 1.00 8.75 105 MET A O 1
ATOM 785 N N . LEU A 1 106 ? 2.629 6.621 42.364 1.00 8.35 106 LEU A N 1
ATOM 786 C CA . LEU A 1 106 ? 1.806 7.797 42.660 1.00 9.86 106 LEU A CA 1
ATOM 787 C C . LEU A 1 106 ? 2.529 8.777 43.572 1.00 8.56 106 LEU A C 1
ATOM 788 O O . LEU A 1 106 ? 2.515 9.993 43.332 1.00 9.79 106 LEU A O 1
ATOM 793 N N . GLU A 1 107 ? 3.184 8.269 44.619 1.00 9.78 107 GLU A N 1
ATOM 794 C CA . GLU A 1 107 ? 3.898 9.148 45.540 1.00 9.71 107 GLU A CA 1
ATOM 795 C C . GLU A 1 107 ? 5.155 9.715 44.908 1.00 8.25 107 GLU A C 1
ATOM 796 O O . GLU A 1 107 ? 5.453 10.905 45.055 1.00 10.61 107 GLU A O 1
ATOM 802 N N . HIS A 1 108 ? 5.909 8.867 44.217 1.00 9.65 108 HIS A N 1
ATOM 803 C CA . HIS A 1 108 ? 7.195 9.271 43.663 1.00 9.01 108 HIS A CA 1
ATOM 804 C C . HIS A 1 108 ? 7.023 10.297 42.550 1.00 10.45 108 HIS A C 1
ATOM 805 O O . HIS A 1 108 ? 7.775 11.281 42.482 1.00 11.65 108 HIS A O 1
ATOM 812 N N . SER A 1 109 ? 6.022 10.100 41.681 1.00 9.19 109 SER A N 1
ATOM 813 C CA . SER A 1 109 ? 5.752 11.046 40.600 1.00 8.39 109 SER A CA 1
ATOM 814 C C . SER A 1 109 ? 4.961 12.257 41.053 1.00 10.96 109 SER A C 1
ATOM 815 O O . SER A 1 109 ? 4.901 13.239 40.305 1.00 12.40 109 SER A O 1
ATOM 818 N N . ARG A 1 110 ? 4.333 12.199 42.230 1.00 10.18 110 ARG A N 1
ATOM 819 C CA . ARG A 1 110 ? 3.400 13.247 42.672 1.00 11.55 110 ARG A CA 1
ATOM 820 C C . ARG A 1 110 ? 2.315 13.482 41.624 1.00 12.01 110 ARG A C 1
ATOM 821 O O . ARG A 1 110 ? 1.927 14.620 41.337 1.00 11.83 110 ARG A O 1
ATOM 829 N N . ALA A 1 111 ? 1.814 12.379 41.055 1.00 9.60 111 ALA A N 1
ATOM 830 C CA . ALA A 1 111 ? 0.797 12.455 40.008 1.00 8.57 111 ALA A CA 1
ATOM 831 C C . ALA A 1 111 ? -0.418 13.220 40.505 1.00 10.02 111 ALA A C 1
ATOM 832 O O . ALA A 1 111 ? -0.934 12.950 41.591 1.00 11.32 111 ALA A O 1
ATOM 834 N N . GLN A 1 112 ? -0.880 14.170 39.692 1.00 10.27 112 GLN A N 1
ATOM 835 C CA . GLN A 1 112 ? -2.017 15.011 40.039 1.00 11.71 112 GLN A CA 1
ATOM 836 C C . GLN A 1 112 ? -3.331 14.483 39.489 1.00 12.68 112 GLN A C 1
ATOM 837 O O . GLN A 1 112 ? -4.398 14.927 39.927 1.00 14.41 112 GLN A O 1
ATOM 843 N N . ALA A 1 113 ? -3.281 13.552 38.544 1.00 10.17 113 ALA A N 1
ATOM 844 C CA . ALA A 1 113 ? -4.464 12.895 38.023 1.00 11.35 113 ALA A CA 1
ATOM 845 C C . ALA A 1 113 ? -4.042 11.529 37.510 1.00 8.84 113 ALA A C 1
ATOM 846 O O . ALA A 1 113 ? -2.852 11.279 37.261 1.00 11.15 113 ALA A O 1
ATOM 848 N N . VAL A 1 114 ? -5.024 10.655 37.337 1.00 9.31 114 VAL A N 1
ATOM 849 C CA . VAL A 1 114 ? -4.777 9.321 36.808 1.00 8.74 114 VAL A CA 1
ATOM 850 C C . VAL A 1 114 ? -5.724 9.088 35.649 1.00 11.30 114 VAL A C 1
ATOM 851 O O . VAL A 1 114 ? -6.925 9.358 35.762 1.00 12.28 114 VAL A O 1
ATOM 855 N N . LEU A 1 115 ? -5.180 8.600 34.544 1.00 9.25 115 LEU A N 1
ATOM 856 C CA . LEU A 1 115 ? -5.946 8.129 33.398 1.00 10.13 115 LEU A CA 1
ATOM 857 C C . LEU A 1 115 ? -5.774 6.617 33.392 1.00 10.71 115 LEU A C 1
ATOM 858 O O . LEU A 1 115 ? -4.645 6.122 33.241 1.00 9.44 115 LEU A O 1
ATOM 863 N N . VAL A 1 116 ? -6.871 5.891 33.600 1.00 10.06 116 VAL A N 1
ATOM 864 C CA . VAL A 1 116 ? -6.812 4.461 33.879 1.00 8.34 116 VAL A CA 1
ATOM 865 C C . VAL A 1 116 ? -7.871 3.708 33.080 1.00 11.56 116 VAL A C 1
ATOM 866 O O . VAL A 1 116 ? -9.019 4.156 32.960 1.00 13.14 116 VAL A O 1
ATOM 870 N N . SER A 1 117 ? -7.481 2.561 32.521 1.00 9.71 117 SER A N 1
ATOM 871 C CA . SER A 1 117 ? -8.454 1.659 31.916 1.00 9.64 117 SER A CA 1
ATOM 872 C C . SER A 1 117 ? -9.362 1.050 32.978 1.00 13.71 117 SER A C 1
ATOM 873 O O . SER A 1 117 ? -8.937 0.743 34.094 1.00 12.83 117 SER A O 1
ATOM 876 N N . GLY A 1 118 ? -10.624 0.826 32.605 1.00 12.82 118 GLY A N 1
ATOM 877 C CA . GLY A 1 118 ? -11.563 0.228 33.545 1.00 13.44 118 GLY A CA 1
ATOM 878 C C . GLY A 1 118 ? -11.080 -1.094 34.113 1.00 14.67 118 GLY A C 1
ATOM 879 O O . GLY A 1 118 ? -11.251 -1.368 35.307 1.00 13.96 118 GLY A O 1
ATOM 880 N N . ALA A 1 119 ? -10.468 -1.930 33.275 1.00 12.68 119 ALA A N 1
ATOM 881 C CA . ALA A 1 119 ? -9.961 -3.216 33.732 1.00 14.57 119 ALA A CA 1
ATOM 882 C C . ALA A 1 119 ? -8.922 -3.051 34.829 1.00 11.13 119 ALA A C 1
ATOM 883 O O . ALA A 1 119 ? -8.721 -3.972 35.625 1.00 15.48 119 ALA A O 1
ATOM 885 N N . LEU A 1 120 ? -8.270 -1.901 34.877 1.00 11.92 120 LEU A N 1
ATOM 886 C CA . LEU A 1 120 ? -7.216 -1.641 35.838 1.00 12.08 120 LEU A CA 1
ATOM 887 C C . LEU A 1 120 ? -7.681 -0.773 36.990 1.00 12.40 120 LEU A C 1
ATOM 888 O O . LEU A 1 120 ? -6.879 -0.432 37.861 1.00 10.56 120 LEU A O 1
ATOM 893 N N . HIS A 1 121 ? -8.959 -0.411 37.036 1.00 12.42 121 HIS A N 1
ATOM 894 C CA . HIS A 1 121 ? -9.421 0.403 38.154 1.00 11.54 121 HIS A CA 1
ATOM 895 C C . HIS A 1 121 ? -9.297 -0.284 39.508 1.00 11.44 121 HIS A C 1
ATOM 896 O O . HIS A 1 121 ? -8.943 0.413 40.481 1.00 12.11 121 HIS A O 1
ATOM 903 N N . PRO A 1 122 ? -9.534 -1.595 39.670 1.00 12.66 122 PRO A N 1
ATOM 904 C CA . PRO A 1 122 ? -9.392 -2.172 41.018 1.00 14.69 122 PRO A CA 1
ATOM 905 C C . PRO A 1 122 ? -7.980 -2.054 41.571 1.00 12.06 122 PRO A C 1
ATOM 906 O O . PRO A 1 122 ? -7.814 -1.666 42.734 1.00 11.57 122 PRO A O 1
ATOM 910 N N . VAL A 1 123 ? -6.957 -2.339 40.768 1.00 12.31 123 VAL A N 1
ATOM 911 C CA . VAL A 1 123 ? -5.601 -2.232 41.312 1.00 10.42 123 VAL A CA 1
ATOM 912 C C . VAL A 1 123 ? -5.246 -0.768 41.582 1.00 10.38 123 VAL A C 1
ATOM 913 O O . VAL A 1 123 ? -4.558 -0.455 42.567 1.00 9.11 123 VAL A O 1
ATOM 917 N N . LEU A 1 124 ? -5.735 0.154 40.756 1.00 9.61 124 LEU A N 1
ATOM 918 C CA . LEU A 1 124 ? -5.488 1.564 41.022 1.00 8.89 124 LEU A CA 1
ATOM 919 C C . LEU A 1 124 ? -6.193 2.012 42.296 1.00 11.76 124 LEU A C 1
ATOM 920 O O . LEU A 1 124 ? -5.625 2.767 43.101 1.00 10.65 124 LEU A O 1
ATOM 925 N N . LYS A 1 125 ? -7.436 1.554 42.495 1.00 10.26 125 LYS A N 1
ATOM 926 C CA . LYS A 1 125 ? -8.179 1.887 43.707 1.00 12.04 125 LYS A CA 1
ATOM 927 C C . LYS A 1 125 ? -7.409 1.465 44.947 1.00 11.83 125 LYS A C 1
ATOM 928 O O . LYS A 1 125 ? -7.294 2.229 45.916 1.00 11.51 125 LYS A O 1
ATOM 934 N N . ALA A 1 126 ? -6.872 0.249 44.928 1.00 10.51 126 ALA A N 1
ATOM 935 C CA . ALA A 1 126 ? -6.057 -0.222 46.044 1.00 10.99 126 ALA A CA 1
ATOM 936 C C . ALA A 1 126 ? -4.827 0.656 46.230 1.00 12.11 126 ALA A C 1
ATOM 937 O O . ALA A 1 126 ? -4.460 0.990 47.363 1.00 10.99 126 ALA A O 1
ATOM 939 N N . ALA A 1 127 ? -4.199 1.068 45.124 1.00 9.72 127 ALA A N 1
ATOM 940 C CA . ALA A 1 127 ? -3.024 1.925 45.226 1.00 10.58 127 ALA A CA 1
ATOM 941 C C . ALA A 1 127 ? -3.371 3.278 45.827 1.00 11.86 127 ALA A C 1
ATOM 942 O O . ALA A 1 127 ? -2.611 3.811 46.647 1.00 11.80 127 ALA A O 1
ATOM 944 N N . LEU A 1 128 ? -4.506 3.859 45.416 1.00 10.48 128 LEU A N 1
ATOM 945 C CA . LEU A 1 128 ? -4.942 5.131 45.984 1.00 10.69 128 LEU A CA 1
ATOM 946 C C . LEU A 1 128 ? -5.191 5.000 47.478 1.00 10.90 128 LEU A C 1
ATOM 947 O O . LEU A 1 128 ? -4.774 5.853 48.268 1.00 12.59 128 LEU A O 1
ATOM 952 N N . THR A 1 129 ? -5.873 3.936 47.885 1.00 10.88 129 THR A N 1
ATOM 953 C CA . THR A 1 129 ? -6.277 3.824 49.276 1.00 10.12 129 THR A CA 1
ATOM 954 C C . THR A 1 129 ? -5.072 3.731 50.201 1.00 10.20 129 THR A C 1
ATOM 955 O O . THR A 1 129 ? -5.117 4.237 51.326 1.00 10.92 129 THR A O 1
ATOM 959 N N . LYS A 1 130 ? -3.979 3.139 49.735 1.00 10.65 130 LYS A N 1
ATOM 960 C CA . LYS A 1 130 ? -2.879 2.853 50.642 1.00 10.95 130 LYS A CA 1
ATOM 961 C C . LYS A 1 130 ? -1.786 3.912 50.636 1.00 10.97 130 LYS A C 1
ATOM 962 O O . LYS A 1 130 ? -0.934 3.887 51.523 1.00 10.28 130 LYS A O 1
ATOM 968 N N . SER A 1 131 ? -1.814 4.869 49.711 1.00 11.79 131 SER A N 1
ATOM 969 C CA . SER A 1 131 ? -0.692 5.779 49.514 1.00 9.86 131 SER A CA 1
ATOM 970 C C . SER A 1 131 ? -0.991 7.193 49.986 1.00 10.77 131 SER A C 1
ATOM 971 O O . SER A 1 131 ? -2.146 7.608 50.152 1.00 10.63 131 SER A O 1
ATOM 974 N N . ASP A 1 132 ? 0.089 7.950 50.172 1.00 10.08 132 ASP A N 1
ATOM 975 C CA . ASP A 1 132 ? 0.001 9.387 50.441 1.00 10.87 132 ASP A CA 1
ATOM 976 C C . ASP A 1 132 ? 0.128 10.137 49.114 1.00 12.28 132 ASP A C 1
ATOM 977 O O . ASP A 1 132 ? 1.100 10.837 48.834 1.00 15.14 132 ASP A O 1
ATOM 982 N N . HIS A 1 133 ? -0.881 9.956 48.273 1.00 12.43 133 HIS A N 1
ATOM 983 C CA . HIS A 1 133 ? -0.859 10.496 46.925 1.00 11.64 133 HIS A CA 1
ATOM 984 C C . HIS A 1 133 ? -1.481 11.890 46.875 1.00 12.64 133 HIS A C 1
ATOM 985 O O . HIS A 1 133 ? -2.101 12.369 47.833 1.00 15.14 133 HIS A O 1
ATOM 992 N N . GLU A 1 134 ? -1.326 12.535 45.717 1.00 12.30 134 GLU A N 1
ATOM 993 C CA . GLU A 1 134 ? -1.852 13.870 45.444 1.00 13.87 134 GLU A CA 1
ATOM 994 C C . GLU A 1 134 ? -2.849 13.867 44.289 1.00 13.22 134 GLU A C 1
ATOM 995 O O . GLU A 1 134 ? -3.054 14.895 43.633 1.00 17.00 134 GLU A O 1
ATOM 1001 N N . VAL A 1 135 ? -3.490 12.729 44.036 1.00 12.75 135 VAL A N 1
ATOM 1002 C CA . VAL A 1 135 ? -4.357 12.605 42.867 1.00 12.26 135 VAL A CA 1
ATOM 1003 C C . VAL A 1 135 ? -5.616 13.430 43.092 1.00 16.28 135 VAL A C 1
ATOM 1004 O O . VAL A 1 135 ? -6.346 13.213 44.069 1.00 15.57 135 VAL A O 1
ATOM 1008 N N . GLN A 1 136 ? -5.875 14.381 42.179 1.00 14.87 136 GLN A N 1
ATOM 1009 C CA . GLN A 1 136 ? -7.068 15.221 42.231 1.00 16.97 136 GLN A CA 1
ATOM 1010 C C . GLN A 1 136 ? -8.248 14.626 41.480 1.00 21.19 136 GLN A C 1
ATOM 1011 O O . GLN A 1 136 ? -9.400 14.942 41.804 1.00 20.68 136 GLN A O 1
ATOM 1017 N N . ARG A 1 137 ? -8.000 13.798 40.467 1.00 15.60 137 ARG A N 1
ATOM 1018 C CA . ARG A 1 137 ? -9.086 13.248 39.672 1.00 15.71 137 ARG A CA 1
ATOM 1019 C C . ARG A 1 137 ? -8.651 11.927 39.059 1.00 12.62 137 ARG A C 1
ATOM 1020 O O . ARG A 1 137 ? -7.499 11.793 38.631 1.00 13.90 137 ARG A O 1
ATOM 1028 N N . VAL A 1 138 ? -9.580 10.974 39.001 1.00 12.50 138 VAL A N 1
ATOM 1029 C CA . VAL A 1 138 ? -9.387 9.697 38.311 1.00 13.44 138 VAL A CA 1
ATOM 1030 C C . VAL A 1 138 ? -10.309 9.686 37.092 1.00 16.59 138 VAL A C 1
ATOM 1031 O O . VAL A 1 138 ? -11.533 9.827 37.219 1.00 16.12 138 VAL A O 1
ATOM 1035 N N . ILE A 1 139 ? -9.712 9.552 35.913 1.00 11.91 139 ILE A N 1
ATOM 1036 C CA . ILE A 1 139 ? -10.424 9.523 34.639 1.00 13.46 139 ILE A CA 1
ATOM 1037 C C . ILE A 1 139 ? -10.360 8.093 34.127 1.00 13.39 139 ILE A C 1
ATOM 1038 O O . ILE A 1 139 ? -9.270 7.554 33.906 1.00 12.93 139 ILE A O 1
ATOM 1043 N N . VAL A 1 140 ? -11.516 7.469 33.941 1.00 11.58 140 VAL A N 1
ATOM 1044 C CA . VAL A 1 140 ? -11.585 6.040 33.663 1.00 9.19 140 VAL A CA 1
ATOM 1045 C C . VAL A 1 140 ? -11.962 5.842 32.203 1.00 15.99 140 VAL A C 1
ATOM 1046 O O . VAL A 1 140 ? -13.064 6.213 31.783 1.00 17.76 140 VAL A O 1
ATOM 1050 N N . SER A 1 141 ? -11.053 5.242 31.434 1.00 12.71 141 SER A N 1
ATOM 1051 C CA . SER A 1 141 ? -11.313 4.864 30.047 1.00 10.96 141 SER A CA 1
ATOM 1052 C C . SER A 1 141 ? -11.976 3.496 30.011 1.00 14.23 141 SER A C 1
ATOM 1053 O O . SER A 1 141 ? -11.394 2.513 30.477 1.00 13.45 141 SER A O 1
ATOM 1056 N N . ARG A 1 142 ? -13.197 3.429 29.435 1.00 14.16 142 ARG A N 1
ATOM 1057 C CA . ARG A 1 142 ? -13.973 2.201 29.311 1.00 14.14 142 ARG A CA 1
ATOM 1058 C C . ARG A 1 142 ? -14.196 1.575 30.683 1.00 13.54 142 ARG A C 1
ATOM 1059 O O . ARG A 1 142 ? -13.705 0.471 30.942 1.00 15.01 142 ARG A O 1
ATOM 1067 N N . PRO A 1 143 ? -14.942 2.236 31.575 1.00 14.59 143 PRO A N 1
ATOM 1068 C CA . PRO A 1 143 ? -15.206 1.653 32.899 1.00 16.36 143 PRO A CA 1
ATOM 1069 C C . PRO A 1 143 ? -15.808 0.259 32.816 1.00 17.17 143 PRO A C 1
ATOM 1070 O O . PRO A 1 143 ? -16.639 -0.040 31.947 1.00 19.24 143 PRO A O 1
ATOM 1074 N N . ALA A 1 144 ? -15.393 -0.594 33.747 1.00 15.34 144 ALA A N 1
ATOM 1075 C CA . ALA A 1 144 ? -15.888 -1.954 33.861 1.00 17.86 144 ALA A CA 1
ATOM 1076 C C . ALA A 1 144 ? -16.732 -2.142 35.106 1.00 18.22 144 ALA A C 1
ATOM 1077 O O . ALA A 1 144 ? -17.168 -3.261 35.386 1.00 24.04 144 ALA A O 1
ATOM 1079 N N . ALA A 1 145 ? -16.944 -1.074 35.862 1.00 18.47 145 ALA A N 1
ATOM 1080 C CA . ALA A 1 145 ? -17.718 -1.082 37.092 1.00 19.46 145 ALA A CA 1
ATOM 1081 C C . ALA A 1 145 ? -18.191 0.340 37.346 1.00 16.46 145 ALA A C 1
ATOM 1082 O O . ALA A 1 145 ? -17.685 1.279 36.727 1.00 16.48 145 ALA A O 1
ATOM 1084 N N . PRO A 1 146 ? -19.183 0.534 38.218 1.00 15.98 146 PRO A N 1
ATOM 1085 C CA . PRO A 1 146 ? -19.660 1.899 38.475 1.00 21.14 146 PRO A CA 1
ATOM 1086 C C . PRO A 1 146 ? -18.551 2.847 38.925 1.00 22.41 146 PRO A C 1
ATOM 1087 O O . PRO A 1 146 ? -17.646 2.473 39.674 1.00 21.98 146 PRO A O 1
ATOM 1091 N N . LEU A 1 147 ? -18.646 4.088 38.466 1.00 17.62 147 LEU A N 1
ATOM 1092 C CA . LEU A 1 147 ? -17.762 5.162 38.898 1.00 22.99 147 LEU A CA 1
ATOM 1093 C C . LEU A 1 147 ? -18.110 5.652 40.313 1.00 28.46 147 LEU A C 1
ATOM 1094 O O . LEU A 1 147 ? -19.246 5.531 40.775 1.00 26.62 147 LEU A O 1
ATOM 1099 N N . GLU A 1 148 ? -17.111 6.206 41.000 1.00 28.81 148 GLU A N 1
ATOM 1100 C CA . GLU A 1 148 ? -17.252 6.897 42.280 1.00 28.27 148 GLU A CA 1
ATOM 1101 C C . GLU A 1 148 ? -17.195 8.416 42.090 1.00 31.59 148 GLU A C 1
ATOM 1102 O O . GLU A 1 148 ? -16.798 8.896 41.027 1.00 29.37 148 GLU A O 1
ATOM 1108 N N . PRO A 1 149 ? -17.601 9.211 43.095 1.00 32.80 149 PRO A N 1
ATOM 1109 C CA . PRO A 1 149 ? -17.427 10.668 42.967 1.00 39.29 149 PRO A CA 1
ATOM 1110 C C . PRO A 1 149 ? -15.953 11.017 42.942 1.00 35.13 149 PRO A C 1
ATOM 1111 O O . PRO A 1 149 ? -15.135 10.348 43.572 1.00 37.22 149 PRO A O 1
ATOM 1115 N N . GLY A 1 150 ? -15.620 12.084 42.214 1.00 36.07 150 GLY A N 1
ATOM 1116 C CA . GLY A 1 150 ? -14.227 12.349 41.900 1.00 43.58 150 GLY A CA 1
ATOM 1117 C C . GLY A 1 150 ? -13.685 11.465 40.804 1.00 42.12 150 GLY A C 1
ATOM 1118 O O . GLY A 1 150 ? -12.451 11.409 40.609 1.00 30.86 150 GLY A O 1
ATOM 1119 N N . GLU A 1 151 ? -14.580 10.743 40.111 1.00 32.93 151 GLU A N 1
ATOM 1120 C CA . GLU A 1 151 ? -14.245 9.904 38.972 1.00 20.22 151 GLU A CA 1
ATOM 1121 C C . GLU A 1 151 ? -15.144 10.257 37.804 1.00 26.58 151 GLU A C 1
ATOM 1122 O O . GLU A 1 151 ? -16.348 10.489 37.967 1.00 20.22 151 GLU A O 1
ATOM 1128 N N . VAL A 1 152 ? -14.555 10.267 36.621 1.00 17.13 152 VAL A N 1
ATOM 1129 C CA . VAL A 1 152 ? -15.281 10.650 35.425 1.00 17.53 152 VAL A CA 1
ATOM 1130 C C . VAL A 1 152 ? -14.900 9.681 34.321 1.00 20.33 152 VAL A C 1
ATOM 1131 O O . VAL A 1 152 ? -13.788 9.148 34.297 1.00 19.63 152 VAL A O 1
ATOM 1135 N N . ASP A 1 153 ? -15.856 9.421 33.434 1.00 19.25 153 ASP A N 1
ATOM 1136 C CA . ASP A 1 153 ? -15.619 8.637 32.234 1.00 22.51 153 ASP A CA 1
ATOM 1137 C C . ASP A 1 153 ? -14.741 9.407 31.253 1.00 18.38 153 ASP A C 1
ATOM 1138 O O . ASP A 1 153 ? -14.935 10.604 31.030 1.00 19.15 153 ASP A O 1
ATOM 1143 N N . PHE A 1 154 ? -13.779 8.699 30.648 1.00 15.10 154 PHE A N 1
ATOM 1144 C CA . PHE A 1 154 ? -12.809 9.328 29.751 1.00 15.57 154 PHE A CA 1
ATOM 1145 C C . PHE A 1 154 ? -13.485 9.999 28.554 1.00 17.49 154 PHE A C 1
ATOM 1146 O O . PHE A 1 154 ? -13.134 11.126 28.193 1.00 15.76 154 PHE A O 1
ATOM 1154 N N . ALA A 1 155 ? -14.445 9.314 27.922 1.00 18.49 155 ALA A N 1
ATOM 1155 C CA . ALA A 1 155 ? -15.147 9.909 26.783 1.00 19.53 155 ALA A CA 1
ATOM 1156 C C . ALA A 1 155 ? -15.931 11.155 27.195 1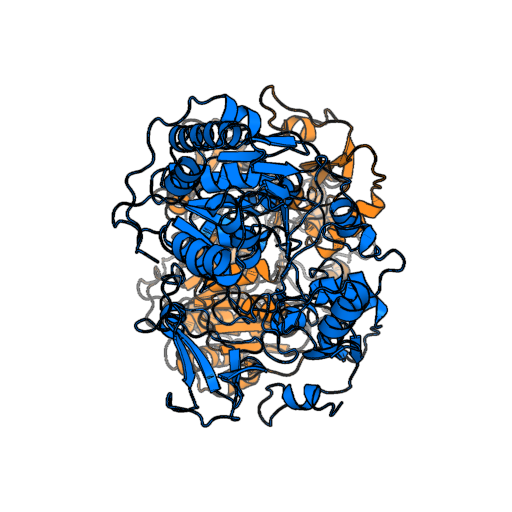.00 22.85 155 ALA A C 1
ATOM 1157 O O . ALA A 1 155 ? -15.920 12.163 26.479 1.00 22.62 155 ALA A O 1
ATOM 1159 N N . GLU A 1 156 ? -16.604 11.120 28.348 1.00 20.41 156 GLU A N 1
ATOM 1160 C CA . GLU A 1 156 ? -17.297 12.325 28.797 1.00 21.75 156 GLU A CA 1
ATOM 1161 C C . GLU A 1 156 ? -16.309 13.430 29.155 1.00 22.05 156 GLU A C 1
ATOM 1162 O O . GLU A 1 156 ? -16.534 14.601 28.838 1.00 23.14 156 GLU A O 1
ATOM 1164 N N . PHE A 1 157 ? -15.210 13.075 29.826 1.00 19.44 157 PHE A N 1
ATOM 1165 C CA . PHE A 1 157 ? -14.176 14.048 30.165 1.00 18.40 157 PHE A CA 1
ATOM 1166 C C . PHE A 1 157 ? -13.668 14.759 28.918 1.00 20.66 157 PHE A C 1
ATOM 1167 O O . PHE A 1 157 ? -13.552 15.988 28.883 1.00 20.99 157 PHE A O 1
ATOM 1175 N N . VAL A 1 158 ? -13.376 13.994 27.872 1.00 19.87 158 VAL A N 1
ATOM 1176 C CA . VAL A 1 158 ? -12.877 14.587 26.642 1.00 20.83 158 VAL A CA 1
ATOM 1177 C C . VAL A 1 158 ? -13.978 15.389 25.963 1.00 19.77 1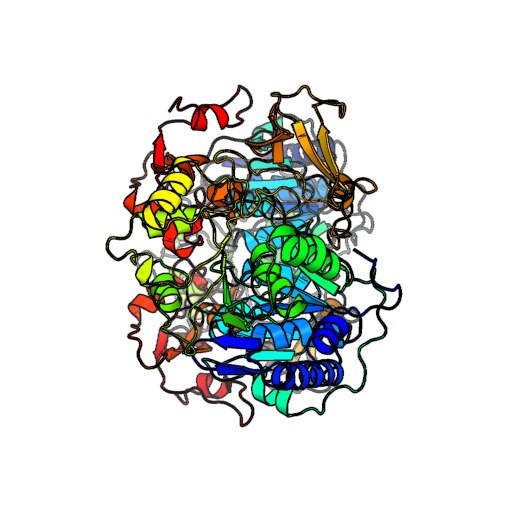58 VAL A C 1
ATOM 1178 O O . VAL A 1 158 ? -13.768 16.531 25.553 1.00 22.31 158 VAL A O 1
ATOM 1182 N N . GLY A 1 159 ? -15.174 14.812 25.867 1.00 23.08 159 GLY A N 1
ATOM 1183 C CA . GLY A 1 159 ? -16.262 15.458 25.164 1.00 22.65 159 GLY A CA 1
ATOM 1184 C C . GLY A 1 159 ? -16.829 16.673 25.859 1.00 25.13 159 GLY A C 1
ATOM 1185 O O . GLY A 1 159 ? -17.581 17.422 25.227 1.00 24.61 159 GLY A O 1
ATOM 1186 N N . ALA A 1 160 ? -16.490 16.891 27.129 1.00 23.45 160 ALA A N 1
ATOM 1187 C CA . ALA A 1 160 ? -17.049 17.994 27.901 1.00 24.76 160 ALA A CA 1
ATOM 1188 C C . ALA A 1 160 ? -16.228 19.268 27.805 1.00 23.32 160 ALA A C 1
ATOM 1189 O O . ALA A 1 160 ? -16.606 20.273 28.421 1.00 25.41 160 ALA A O 1
ATOM 1191 N N . HIS A 1 161 ? -15.117 19.264 27.070 1.00 22.91 161 HIS A N 1
ATOM 1192 C CA . HIS A 1 161 ? -14.217 20.408 27.044 1.00 19.20 161 HIS A CA 1
ATOM 1193 C C . HIS A 1 161 ? -13.855 20.758 25.614 1.00 26.15 161 HIS A C 1
ATOM 1194 O O . HIS A 1 161 ? -13.509 19.875 24.821 1.00 26.60 161 HIS A O 1
ATOM 1201 N N . ALA A 1 162 ? -13.928 22.047 25.294 1.00 23.53 162 ALA A N 1
ATOM 1202 C CA . ALA A 1 162 ? -13.510 22.513 23.983 1.00 26.78 162 ALA A CA 1
ATOM 1203 C C . ALA A 1 162 ? -11.999 22.368 23.827 1.00 20.85 162 ALA A C 1
ATOM 1204 O O . ALA A 1 162 ? -11.246 22.533 24.792 1.00 21.24 162 ALA A O 1
ATOM 1206 N N . PRO A 1 163 ? -11.529 22.081 22.612 1.00 20.55 163 PRO A N 1
ATOM 1207 C CA . PRO A 1 163 ? -10.097 21.827 22.414 1.00 21.26 163 PRO A CA 1
ATOM 1208 C C . PRO A 1 163 ? -9.245 23.019 22.809 1.00 21.13 163 PRO A C 1
ATOM 1209 O O . PRO A 1 163 ? -9.602 24.174 22.563 1.00 25.34 163 PRO A O 1
ATOM 1213 N N . LEU A 1 164 ? -8.115 22.721 23.445 1.00 19.26 164 LEU A N 1
ATOM 1214 C CA . LEU A 1 164 ? -7.110 23.735 23.711 1.00 20.87 164 LEU A CA 1
ATOM 1215 C C . LEU A 1 164 ? -6.698 24.397 22.408 1.00 23.75 164 LEU A C 1
ATOM 1216 O O . LEU A 1 164 ? -6.510 23.730 21.387 1.00 20.33 164 LEU A O 1
ATOM 1221 N N . GLU A 1 165 ? -6.561 25.722 22.438 1.00 25.35 165 GLU A N 1
ATOM 1222 C CA . GLU A 1 165 ? -6.333 26.459 21.203 1.00 24.49 165 GLU A CA 1
ATOM 1223 C C . GLU A 1 165 ? -4.880 26.442 20.758 1.00 24.94 165 GLU A C 1
ATOM 1224 O O . GLU A 1 165 ? -4.612 26.646 19.573 1.00 29.25 165 GLU A O 1
ATOM 1230 N N . LYS A 1 166 ? -3.943 26.183 21.669 1.00 22.27 166 LYS A N 1
ATOM 1231 C CA . LYS A 1 166 ? -2.516 26.206 21.384 1.00 21.82 166 LYS A CA 1
ATOM 1232 C C . LYS A 1 166 ? -1.819 25.261 22.355 1.00 19.24 166 LYS A C 1
ATOM 1233 O O . LYS A 1 166 ? -2.282 25.103 23.492 1.00 23.52 166 LYS A O 1
ATOM 1239 N N . PRO A 1 167 ? -0.724 24.622 21.948 1.00 24.23 167 PRO A N 1
ATOM 1240 C CA . PRO A 1 167 ? 0.052 23.807 22.891 1.00 22.51 167 PRO A CA 1
ATOM 1241 C C . PRO A 1 167 ? 0.886 24.664 23.832 1.00 25.62 167 PRO A C 1
ATOM 1242 O O . PRO A 1 167 ? 1.178 25.831 23.565 1.00 22.11 167 PRO A O 1
ATOM 1246 N N . ALA A 1 168 ? 1.287 24.050 24.948 1.00 21.39 168 ALA A N 1
ATOM 1247 C CA . ALA A 1 168 ? 2.195 24.714 25.872 1.00 20.17 168 ALA A CA 1
ATOM 1248 C C . ALA A 1 168 ? 3.531 25.018 25.201 1.00 25.93 168 ALA A C 1
ATOM 1249 O O . ALA A 1 168 ? 4.038 24.230 24.393 1.00 22.78 168 ALA A O 1
ATOM 1251 N N . ALA A 1 169 ? 4.109 26.174 25.540 1.00 22.15 169 ALA A N 1
ATOM 1252 C CA . ALA A 1 169 ? 5.306 26.679 24.868 1.00 24.42 169 ALA A CA 1
ATOM 1253 C C . ALA A 1 169 ? 6.573 26.034 25.433 1.00 26.31 169 ALA A C 1
ATOM 1254 O O . ALA A 1 169 ? 7.485 26.688 25.941 1.00 24.98 169 ALA A O 1
ATOM 1256 N N . THR A 1 170 ? 6.627 24.713 25.307 1.00 20.09 170 THR A N 1
ATOM 1257 C CA . THR A 1 170 ? 7.717 23.947 25.870 1.00 22.17 170 THR A CA 1
ATOM 1258 C C . THR A 1 170 ? 8.988 24.110 25.040 1.00 17.63 170 THR A C 1
ATOM 1259 O O . THR A 1 170 ? 8.959 24.524 23.874 1.00 20.39 170 THR A O 1
ATOM 1263 N N . GLN A 1 171 ? 10.112 23.778 25.654 1.00 18.76 171 GLN A N 1
ATOM 1264 C CA . GLN A 1 171 ? 11.371 23.656 24.938 1.00 19.79 171 GLN A CA 1
ATOM 1265 C C . GLN A 1 171 ? 11.681 22.190 24.655 1.00 18.78 171 GLN A C 1
ATOM 1266 O O . GLN A 1 171 ? 11.227 21.289 25.365 1.00 17.57 171 GLN A O 1
ATOM 1272 N N . ALA A 1 172 ? 12.475 21.967 23.602 1.00 17.90 172 ALA A N 1
ATOM 1273 C CA . ALA A 1 172 ? 12.833 20.610 23.194 1.00 17.46 172 ALA A CA 1
ATOM 1274 C C . ALA A 1 172 ? 13.469 19.813 24.328 1.00 20.64 172 ALA A C 1
ATOM 1275 O O . ALA A 1 172 ? 13.245 18.599 24.437 1.00 15.60 172 ALA A O 1
ATOM 1277 N N . ASP A 1 173 ? 14.277 20.455 25.171 1.00 18.03 173 ASP A N 1
ATOM 1278 C CA . ASP A 1 173 ? 14.942 19.741 26.249 1.00 21.09 173 ASP A CA 1
ATOM 1279 C C . ASP A 1 173 ? 14.154 19.765 27.558 1.00 11.64 173 ASP A C 1
ATOM 1280 O O . ASP A 1 173 ? 14.674 19.311 28.581 1.00 19.83 173 ASP A O 1
ATOM 1285 N N . ASP A 1 174 ? 12.916 20.238 27.545 1.00 15.82 174 ASP A N 1
ATOM 1286 C CA . ASP A 1 174 ? 12.067 20.092 28.715 1.00 16.55 174 ASP A CA 1
ATOM 1287 C C . ASP A 1 174 ? 11.614 18.637 28.845 1.00 16.92 174 ASP A C 1
ATOM 1288 O O . ASP A 1 174 ? 11.459 17.941 27.841 1.00 13.85 174 ASP A O 1
ATOM 1293 N N . PRO A 1 175 ? 11.393 18.153 30.069 1.00 16.32 175 PRO A N 1
ATOM 1294 C CA . PRO A 1 175 ? 10.756 16.838 30.229 1.00 13.66 175 PRO A CA 1
ATOM 1295 C C . PRO A 1 175 ? 9.434 16.785 29.487 1.00 15.46 175 PRO A C 1
ATOM 1296 O O . PRO A 1 175 ? 8.642 17.727 29.523 1.00 14.23 175 PRO A O 1
ATOM 1300 N N . ALA A 1 176 ? 9.188 15.663 28.811 1.00 11.41 176 ALA A N 1
ATOM 1301 C CA . ALA A 1 176 ? 7.916 15.437 28.139 1.00 10.94 176 ALA A CA 1
ATOM 1302 C C . ALA A 1 176 ? 7.112 14.291 28.738 1.00 8.25 176 ALA A C 1
ATOM 1303 O O . ALA A 1 176 ? 5.890 14.396 28.825 1.00 11.69 176 ALA A O 1
ATOM 1305 N N . PHE A 1 177 ? 7.767 13.193 29.128 1.00 9.04 177 PHE A N 1
ATOM 1306 C CA . PHE A 1 177 ? 7.078 12.046 29.719 1.00 9.43 177 PHE A CA 1
ATOM 1307 C C . PHE A 1 177 ? 8.082 11.243 30.530 1.00 8.37 177 PHE A C 1
ATOM 1308 O O . PHE A 1 177 ? 9.289 11.420 30.394 1.00 9.12 177 PHE A O 1
ATOM 1316 N N . TRP A 1 178 ? 7.577 10.375 31.404 1.00 6.65 178 TRP A N 1
ATOM 1317 C CA . TRP A 1 178 ? 8.433 9.428 32.105 1.00 7.28 178 TRP A CA 1
ATOM 1318 C C . TRP A 1 178 ? 8.010 8.011 31.775 1.00 5.81 178 TRP A C 1
ATOM 1319 O O . TRP A 1 178 ? 6.840 7.749 31.481 1.00 7.87 178 TRP A O 1
ATOM 1330 N N . LEU A 1 179 ? 8.973 7.105 31.872 1.00 7.01 179 LEU A N 1
ATOM 1331 C CA . LEU A 1 179 ? 8.754 5.672 31.964 1.00 6.53 179 LEU A CA 1
ATOM 1332 C C . LEU A 1 179 ? 9.423 5.205 33.245 1.00 8.76 179 LEU A C 1
ATOM 1333 O O . LEU A 1 179 ? 10.307 5.884 33.777 1.00 11.50 179 LEU A O 1
ATOM 1338 N N . TYR A 1 180 ? 9.018 4.050 33.762 1.00 7.70 180 TYR A N 1
ATOM 1339 C CA . TYR A 1 180 ? 9.694 3.489 34.926 1.00 8.01 180 TYR A CA 1
ATOM 1340 C C . TYR A 1 180 ? 10.495 2.256 34.528 1.00 11.08 180 TYR A C 1
ATOM 1341 O O . TYR A 1 180 ? 10.052 1.454 33.700 1.00 12.89 180 TYR A O 1
ATOM 1350 N N . SER A 1 181 ? 11.674 2.098 35.129 1.00 9.78 181 SER A N 1
ATOM 1351 C CA . SER A 1 181 ? 12.520 0.946 34.845 1.00 11.65 181 SER A CA 1
ATOM 1352 C C . SER A 1 181 ? 13.080 0.406 36.148 1.00 12.37 181 SER A C 1
ATOM 1353 O O . SER A 1 181 ? 13.549 1.179 36.982 1.00 12.61 181 SER A O 1
ATOM 1356 N N . SER A 1 182 ? 13.043 -0.909 36.321 1.00 17.57 182 SER A N 1
ATOM 1357 C CA . SER A 1 182 ? 13.485 -1.505 37.571 1.00 19.42 182 SER A CA 1
ATOM 1358 C C . SER A 1 182 ? 14.873 -2.124 37.426 1.00 16.83 182 SER A C 1
ATOM 1359 O O . SER A 1 182 ? 15.231 -2.649 36.366 1.00 19.35 182 SER A O 1
ATOM 1362 N N . GLY A 1 183 ? 15.677 -1.989 38.483 1.00 15.52 183 GLY A N 1
ATOM 1363 C CA . GLY A 1 183 ? 16.935 -2.687 38.606 1.00 16.99 183 GLY A CA 1
ATOM 1364 C C . GLY A 1 183 ? 16.765 -3.947 39.431 1.00 14.39 183 GLY A C 1
ATOM 1365 O O . GLY A 1 183 ? 15.655 -4.388 39.735 1.00 14.12 183 GLY A O 1
ATOM 1366 N N . SER A 1 184 ? 17.895 -4.529 39.821 1.00 13.31 184 SER A N 1
ATOM 1367 C CA . SER A 1 184 ? 17.808 -5.822 40.496 1.00 15.25 184 SER A CA 1
ATOM 1368 C C . SER A 1 184 ? 17.303 -5.700 41.926 1.00 14.11 184 SER A C 1
ATOM 1369 O O . SER A 1 184 ? 16.757 -6.667 42.471 1.00 13.00 184 SER A O 1
ATOM 1372 N N . THR A 1 185 ? 17.482 -4.541 42.539 1.00 13.22 185 THR A N 1
ATOM 1373 C CA . THR A 1 185 ? 16.929 -4.221 43.844 1.00 11.33 185 THR A CA 1
ATOM 1374 C C . THR A 1 185 ? 16.390 -2.801 43.785 1.00 12.23 185 THR A C 1
ATOM 1375 O O . THR A 1 185 ? 16.648 -2.053 42.836 1.00 11.66 185 THR A O 1
ATOM 1379 N N . GLY A 1 186 ? 15.641 -2.421 44.811 1.00 10.41 186 GLY A N 1
ATOM 1380 C CA . GLY A 1 186 ? 15.185 -1.043 44.899 1.00 9.73 186 GLY A CA 1
ATOM 1381 C C . GLY A 1 186 ? 13.911 -0.777 44.120 1.00 8.69 186 GLY A C 1
ATOM 1382 O O . GLY A 1 186 ? 13.379 -1.621 43.387 1.00 10.33 186 GLY A O 1
ATOM 1383 N N . ARG A 1 187 ? 13.414 0.440 44.295 1.00 7.91 187 ARG A N 1
ATOM 1384 C CA . ARG A 1 187 ? 12.167 0.835 43.657 1.00 9.16 187 ARG A CA 1
ATOM 1385 C C . ARG A 1 187 ? 12.379 1.100 42.176 1.00 8.27 187 ARG A C 1
ATOM 1386 O O . ARG A 1 187 ? 13.498 1.377 41.744 1.00 9.89 187 ARG A O 1
ATOM 1394 N N . PRO A 1 188 ? 11.310 1.047 41.392 1.00 10.15 188 PRO A N 1
ATOM 1395 C CA . PRO A 1 188 ? 11.408 1.447 39.979 1.00 11.35 188 PRO A CA 1
ATOM 1396 C C . PRO A 1 188 ? 11.931 2.872 39.863 1.00 8.43 188 PRO A C 1
ATOM 1397 O O . PRO A 1 188 ? 11.616 3.740 40.675 1.00 11.18 188 PRO A O 1
ATOM 1401 N N . LYS A 1 189 ? 12.768 3.103 38.849 1.00 10.82 189 LYS A N 1
ATOM 1402 C CA . LYS A 1 189 ? 13.395 4.398 38.643 1.00 9.40 189 LYS A CA 1
ATOM 1403 C C . LYS A 1 189 ? 12.601 5.180 37.605 1.00 9.09 189 LYS A C 1
ATOM 1404 O O . LYS A 1 189 ? 12.248 4.637 36.548 1.00 9.26 189 LYS A O 1
ATOM 1410 N N . GLY A 1 190 ? 12.332 6.444 37.902 1.00 9.76 190 GLY A N 1
ATOM 1411 C CA . GLY A 1 190 ? 11.600 7.303 36.989 1.00 10.45 190 GLY A CA 1
ATOM 1412 C C . GLY A 1 190 ? 12.492 7.846 35.893 1.00 10.36 190 GLY A C 1
ATOM 1413 O O . GLY A 1 190 ? 13.291 8.760 36.125 1.00 10.96 190 GLY A O 1
ATOM 1414 N N . VAL A 1 191 ? 12.373 7.272 34.700 1.00 7.96 191 VAL A N 1
ATOM 1415 C CA . VAL A 1 191 ? 13.230 7.642 33.574 1.00 7.68 191 VAL A CA 1
ATOM 1416 C C . VAL A 1 191 ? 12.619 8.853 32.875 1.00 8.41 191 VAL A C 1
ATOM 1417 O O . VAL A 1 191 ? 11.524 8.776 32.321 1.00 8.70 191 VAL A O 1
ATOM 1421 N N . VAL A 1 192 ? 13.339 9.979 32.877 1.00 8.40 192 VAL A N 1
ATOM 1422 C CA . VAL A 1 192 ? 12.817 11.249 32.386 1.00 8.55 192 VAL A CA 1
ATOM 1423 C C . VAL A 1 192 ? 13.236 11.475 30.937 1.00 9.15 192 VAL A C 1
ATOM 1424 O O . VAL A 1 192 ? 14.430 11.646 30.643 1.00 10.35 192 VAL A O 1
ATOM 1428 N N . HIS A 1 193 ? 12.258 11.532 30.037 1.00 8.03 193 HIS A N 1
ATOM 1429 C CA . HIS A 1 193 ? 12.520 11.808 28.634 1.00 11.06 193 HIS A CA 1
ATOM 1430 C C . HIS A 1 193 ? 12.006 13.183 28.234 1.00 8.73 193 HIS A C 1
ATOM 1431 O O . HIS A 1 193 ? 10.971 13.649 28.714 1.00 10.65 193 HIS A O 1
ATOM 1438 N N . THR A 1 194 ? 12.727 13.815 27.313 1.00 11.35 194 THR A N 1
ATOM 1439 C CA . THR A 1 194 ? 12.400 15.155 26.853 1.00 11.23 194 THR A CA 1
ATOM 1440 C C . THR A 1 194 ? 11.535 15.121 25.596 1.00 11.88 194 THR A C 1
ATOM 1441 O O . THR A 1 194 ? 11.332 14.079 24.985 1.00 12.18 194 THR A O 1
ATOM 1445 N N . HIS A 1 195 ? 11.038 16.299 25.203 1.00 10.00 195 HIS A N 1
ATOM 1446 C CA . HIS A 1 195 ? 10.322 16.429 23.933 1.00 11.89 195 HIS A CA 1
ATOM 1447 C C . HIS A 1 195 ? 11.194 16.008 22.756 1.00 11.30 195 HIS A C 1
ATOM 1448 O O . HIS A 1 195 ? 10.701 15.421 21.786 1.00 11.20 195 HIS A O 1
ATOM 1455 N N . ALA A 1 196 ? 12.493 16.310 22.810 1.00 11.93 196 ALA A N 1
ATOM 1456 C CA . ALA A 1 196 ? 13.353 16.002 21.673 1.00 14.94 196 ALA A CA 1
ATOM 1457 C C . ALA A 1 196 ? 13.587 14.505 21.524 1.00 11.94 196 ALA A C 1
ATOM 1458 O O . ALA A 1 196 ? 13.801 14.022 20.409 1.00 12.60 196 ALA A O 1
ATOM 1460 N N . ASN A 1 197 ? 13.572 13.755 22.628 1.00 11.71 197 ASN A N 1
ATOM 1461 C CA . ASN A 1 197 ? 14.067 12.383 22.569 1.00 11.43 197 ASN A CA 1
ATOM 1462 C C . ASN A 1 197 ? 13.260 11.512 21.617 1.00 9.99 197 ASN A C 1
ATOM 1463 O O . ASN A 1 197 ? 13.876 10.782 20.826 1.00 10.01 197 ASN A O 1
ATOM 1468 N N . PRO A 1 198 ? 11.924 11.527 21.628 1.00 9.72 198 PRO A N 1
ATOM 1469 C CA . PRO A 1 198 ? 11.190 10.700 20.651 1.00 10.78 198 PRO A CA 1
ATOM 1470 C C . PRO A 1 198 ? 11.198 11.275 19.245 1.00 10.79 198 PRO A C 1
ATOM 1471 O O . PRO A 1 198 ? 10.869 10.554 18.290 1.00 10.86 198 PRO A O 1
ATOM 1475 N N . TYR A 1 199 ? 11.539 12.553 19.064 1.00 10.90 199 TYR A N 1
ATOM 1476 C CA . TYR A 1 199 ? 11.828 13.012 17.708 1.00 10.90 199 TYR A CA 1
ATOM 1477 C C . TYR A 1 199 ? 13.061 12.302 17.159 1.00 9.77 199 TYR A C 1
ATOM 1478 O O . TYR A 1 199 ? 13.054 11.796 16.025 1.00 9.96 199 TYR A O 1
ATOM 1487 N N . TRP A 1 200 ? 14.131 12.247 17.957 1.00 10.15 200 TRP A N 1
ATOM 1488 C CA . TRP A 1 200 ? 15.377 11.626 17.531 1.00 9.70 200 TRP A CA 1
ATOM 1489 C C . TRP A 1 200 ? 15.192 10.145 17.226 1.00 10.52 200 TRP A C 1
ATOM 1490 O O . TRP A 1 200 ? 15.692 9.643 16.214 1.00 12.07 200 TRP A O 1
ATOM 1501 N N . THR A 1 201 ? 14.506 9.413 18.107 1.00 10.16 201 THR A N 1
ATOM 1502 C CA . THR A 1 201 ? 14.312 7.993 17.828 1.00 9.26 201 THR A CA 1
ATOM 1503 C C . THR A 1 201 ? 13.452 7.795 16.586 1.00 9.82 201 THR A C 1
ATOM 1504 O O . THR A 1 201 ? 13.749 6.929 15.760 1.00 8.44 201 THR A O 1
ATOM 1508 N N . SER A 1 202 ? 12.372 8.578 16.449 1.00 9.27 202 SER A N 1
ATOM 1509 C CA . SER A 1 202 ? 11.463 8.383 15.325 1.00 8.17 202 SER A CA 1
ATOM 1510 C C . SER A 1 202 ? 12.128 8.724 13.995 1.00 9.56 202 SER A C 1
ATOM 1511 O O . SER A 1 202 ? 11.785 8.134 12.963 1.00 10.72 202 SER A O 1
ATOM 1514 N N . GLU A 1 203 ? 13.074 9.667 13.998 1.00 11.86 203 GLU A N 1
ATOM 1515 C CA . GLU A 1 203 ? 13.765 10.024 12.766 1.00 10.85 203 GLU A CA 1
ATOM 1516 C C . GLU A 1 203 ? 14.949 9.098 12.506 1.00 10.34 203 GLU A C 1
ATOM 1517 O O . GLU A 1 203 ? 15.098 8.572 11.398 1.00 11.30 203 GLU A O 1
ATOM 1523 N N . LEU A 1 204 ? 15.800 8.884 13.522 1.00 9.01 204 LEU A N 1
ATOM 1524 C CA . LEU A 1 204 ? 17.015 8.100 13.325 1.00 9.72 204 LEU A CA 1
ATOM 1525 C C . LEU A 1 204 ? 16.719 6.608 13.165 1.00 11.82 204 LEU A C 1
ATOM 1526 O O . LEU A 1 204 ? 17.424 5.912 12.423 1.00 12.38 204 LEU A O 1
ATOM 1531 N N . TYR A 1 205 ? 15.722 6.079 13.879 1.00 9.95 205 TYR A N 1
ATOM 1532 C CA . TYR A 1 205 ? 15.422 4.658 13.789 1.00 8.96 205 TYR A CA 1
ATOM 1533 C C . TYR A 1 205 ? 14.155 4.383 12.987 1.00 9.94 205 TYR A C 1
ATOM 1534 O O . TYR A 1 205 ? 14.225 3.704 11.960 1.00 9.80 205 TYR A O 1
ATOM 1543 N N . GLY A 1 206 ? 12.999 4.908 13.407 1.00 9.62 206 GLY A N 1
ATOM 1544 C CA . GLY A 1 206 ? 11.758 4.628 12.686 1.00 8.25 206 GLY A CA 1
ATOM 1545 C C . GLY A 1 206 ? 11.839 4.972 11.212 1.00 11.67 206 GLY A C 1
ATOM 1546 O O . GLY A 1 206 ? 11.533 4.147 10.342 1.00 10.95 206 GLY A O 1
ATOM 1547 N N . ARG A 1 207 ? 12.280 6.193 10.906 1.00 9.98 207 ARG A N 1
ATOM 1548 C CA . ARG A 1 207 ? 12.319 6.614 9.507 1.00 10.65 207 ARG A CA 1
ATOM 1549 C C . ARG A 1 207 ? 13.609 6.163 8.837 1.00 11.42 207 ARG A C 1
ATOM 1550 O O . ARG A 1 207 ? 13.576 5.427 7.845 1.00 14.01 207 ARG A O 1
ATOM 1558 N N . ASN A 1 208 ? 14.756 6.524 9.389 1.00 12.29 208 ASN A N 1
ATOM 1559 C CA . ASN A 1 208 ? 15.985 6.350 8.627 1.00 13.87 208 ASN A CA 1
ATOM 1560 C C . ASN A 1 208 ? 16.581 4.950 8.693 1.00 12.77 208 ASN A C 1
ATOM 1561 O O . ASN A 1 208 ? 17.427 4.623 7.855 1.00 16.43 208 ASN A O 1
ATOM 1566 N N . THR A 1 209 ? 16.184 4.110 9.645 1.00 10.03 209 THR A N 1
ATOM 1567 C CA . THR A 1 209 ? 16.691 2.748 9.694 1.00 9.30 209 THR A CA 1
ATOM 1568 C C . THR A 1 209 ? 15.642 1.734 9.269 1.00 11.89 209 THR A C 1
ATOM 1569 O O . THR A 1 209 ? 15.908 0.909 8.387 1.00 12.53 209 THR A O 1
ATOM 1573 N N . LEU A 1 210 ? 14.448 1.770 9.869 1.00 9.76 210 LEU A N 1
ATOM 1574 C CA . LEU A 1 210 ? 13.408 0.827 9.462 1.00 8.00 210 LEU A CA 1
ATOM 1575 C C . LEU A 1 210 ? 12.726 1.217 8.157 1.00 10.51 210 LEU A C 1
ATOM 1576 O O . LEU A 1 210 ? 12.094 0.359 7.516 1.00 11.41 210 LEU A O 1
ATOM 1581 N N . HIS A 1 211 ? 12.831 2.486 7.755 1.00 11.10 211 HIS A N 1
ATOM 1582 C CA . HIS A 1 211 ? 12.160 3.014 6.567 1.00 11.64 211 HIS A CA 1
ATOM 1583 C C . HIS A 1 211 ? 10.651 2.811 6.632 1.00 9.46 211 HIS A C 1
ATOM 1584 O O . HIS A 1 211 ? 10.020 2.419 5.645 1.00 10.00 211 HIS A O 1
ATOM 1591 N N . LEU A 1 212 ? 10.059 3.108 7.790 1.00 8.93 212 LEU A N 1
ATOM 1592 C CA . LEU A 1 212 ? 8.603 3.134 7.877 1.00 7.13 212 LEU A CA 1
ATOM 1593 C C . LEU A 1 212 ? 8.052 4.213 6.958 1.00 10.88 212 LEU A C 1
ATOM 1594 O O . LEU A 1 212 ? 8.693 5.246 6.729 1.00 11.78 212 LEU A O 1
ATOM 1599 N N . ARG A 1 213 ? 6.847 3.982 6.445 1.00 11.07 213 ARG A N 1
ATOM 1600 C CA . ARG A 1 213 ? 6.258 4.896 5.478 1.00 9.77 213 ARG A CA 1
ATOM 1601 C C . ARG A 1 213 ? 4.750 4.980 5.669 1.00 11.69 213 ARG A C 1
ATOM 1602 O O . ARG A 1 213 ? 4.138 4.220 6.433 1.00 10.41 213 ARG A O 1
ATOM 1610 N N . GLU A 1 214 ? 4.151 5.920 4.926 1.00 13.30 214 GLU A N 1
ATOM 1611 C CA . GLU A 1 214 ? 2.758 6.288 5.145 1.00 12.66 214 GLU A CA 1
ATOM 1612 C C . GLU A 1 214 ? 1.811 5.117 4.914 1.00 12.61 214 GLU A C 1
ATOM 1613 O O . GLU A 1 214 ? 0.793 4.987 5.608 1.00 11.46 214 GLU A O 1
ATOM 1619 N N . ASP A 1 215 ? 2.091 4.256 3.928 1.00 10.77 215 ASP A N 1
ATOM 1620 C CA . ASP A 1 215 ? 1.108 3.209 3.690 1.00 12.26 215 ASP A CA 1
ATOM 1621 C C . ASP A 1 215 ? 1.311 1.986 4.580 1.00 13.68 215 ASP A C 1
ATOM 1622 O O . ASP A 1 215 ? 0.585 0.995 4.427 1.00 13.32 215 ASP A O 1
ATOM 1627 N N . ASP A 1 216 ? 2.222 2.059 5.552 1.00 11.22 216 ASP A N 1
ATOM 1628 C CA . ASP A 1 216 ? 2.381 0.936 6.459 1.00 9.71 216 ASP A CA 1
ATOM 1629 C C . ASP A 1 216 ? 1.207 0.854 7.423 1.00 10.10 216 ASP A C 1
ATOM 1630 O O . ASP A 1 216 ? 0.523 1.841 7.710 1.00 10.97 216 ASP A O 1
ATOM 1635 N N . VAL A 1 217 ? 0.983 -0.357 7.916 1.00 8.85 217 VAL A N 1
ATOM 1636 C CA . VAL A 1 217 ? 0.078 -0.650 9.023 1.00 9.29 217 VAL A CA 1
ATOM 1637 C C . VAL A 1 217 ? 0.940 -1.299 10.097 1.00 8.80 217 VAL A C 1
ATOM 1638 O O . VAL A 1 217 ? 1.467 -2.400 9.897 1.00 10.03 217 VAL A O 1
ATOM 1642 N N . CYS A 1 218 ? 1.139 -0.591 11.208 1.00 8.65 218 CYS A N 1
ATOM 1643 C CA . CYS A 1 218 ? 2.047 -1.004 12.269 1.00 8.64 218 CYS A CA 1
ATOM 1644 C C . CYS A 1 218 ? 1.284 -1.730 13.367 1.00 7.57 218 CYS A C 1
ATOM 1645 O O . CYS A 1 218 ? 0.216 -1.291 13.784 1.00 10.11 218 CYS A O 1
ATOM 1648 N N . PHE A 1 219 ? 1.863 -2.815 13.869 1.00 6.52 219 PHE A N 1
ATOM 1649 C CA . PHE A 1 219 ? 1.249 -3.604 14.932 1.00 7.09 219 PHE A CA 1
ATOM 1650 C C . PHE A 1 219 ? 2.350 -4.161 15.820 1.00 7.87 219 PHE A C 1
ATOM 1651 O O . PHE A 1 219 ? 3.212 -4.906 15.340 1.00 6.79 219 PHE A O 1
ATOM 1659 N N . SER A 1 220 ? 2.296 -3.825 17.109 1.00 7.49 220 SER A N 1
ATOM 1660 C CA . SER A 1 220 ? 3.336 -4.174 18.070 1.00 6.29 220 SER A CA 1
ATOM 1661 C C . SER A 1 220 ? 2.774 -5.072 19.158 1.00 6.99 220 SER A C 1
ATOM 1662 O O . SER A 1 220 ? 1.858 -4.674 19.878 1.00 8.26 220 SER A O 1
ATOM 1665 N N . ALA A 1 221 ? 3.351 -6.268 19.306 1.00 5.92 221 ALA A N 1
ATOM 1666 C CA . ALA A 1 221 ? 3.024 -7.079 20.473 1.00 7.60 221 ALA A CA 1
ATOM 1667 C C . ALA A 1 221 ? 3.511 -6.420 21.754 1.00 7.81 221 ALA A C 1
ATOM 1668 O O . ALA A 1 221 ? 2.918 -6.623 22.821 1.00 9.87 221 ALA A O 1
ATOM 1670 N N . ALA A 1 222 ? 4.577 -5.625 21.662 1.00 6.06 222 ALA A N 1
ATOM 1671 C CA . ALA A 1 222 ? 5.036 -4.830 22.794 1.00 5.92 222 ALA A CA 1
ATOM 1672 C C . ALA A 1 222 ? 4.099 -3.653 23.012 1.00 6.07 222 ALA A C 1
ATOM 1673 O O . ALA A 1 222 ? 3.894 -2.844 22.102 1.00 6.57 222 ALA A O 1
ATOM 1675 N N . LYS A 1 223 ? 3.572 -3.537 24.231 1.00 6.36 223 LYS A N 1
ATOM 1676 C CA . LYS A 1 223 ? 2.576 -2.536 24.555 1.00 6.75 223 LYS A CA 1
ATOM 1677 C C . LYS A 1 223 ? 3.191 -1.143 24.592 1.00 7.30 223 LYS A C 1
ATOM 1678 O O . LYS A 1 223 ? 4.420 -0.951 24.648 1.00 7.49 223 LYS A O 1
ATOM 1684 N N . LEU A 1 224 ? 2.293 -0.164 24.584 1.00 6.45 224 LEU A N 1
ATOM 1685 C CA . LEU A 1 224 ? 2.679 1.228 24.450 1.00 5.84 224 LEU A CA 1
ATOM 1686 C C . LEU A 1 224 ? 3.452 1.751 25.649 1.00 6.53 224 LEU A C 1
ATOM 1687 O O . LEU A 1 224 ? 4.139 2.763 25.511 1.00 7.69 224 LEU A O 1
ATOM 1692 N N . PHE A 1 225 ? 3.320 1.142 26.826 1.00 6.40 225 PHE A N 1
ATOM 1693 C CA . PHE A 1 225 ? 4.062 1.645 27.978 1.00 7.50 225 PHE A CA 1
ATOM 1694 C C . PHE A 1 225 ? 5.531 1.235 27.949 1.00 7.89 225 PHE A C 1
ATOM 1695 O O . PHE A 1 225 ? 6.338 1.820 28.683 1.00 9.37 225 PHE A O 1
ATOM 1703 N N . PHE A 1 226 ? 5.887 0.247 27.130 1.00 6.83 226 PHE A N 1
ATOM 1704 C CA . PHE A 1 226 ? 7.286 -0.109 26.927 1.00 6.61 226 PHE A CA 1
ATOM 1705 C C . PHE A 1 226 ? 7.921 0.926 26.025 1.00 7.29 226 PHE A C 1
ATOM 1706 O O . PHE A 1 226 ? 7.316 1.339 25.035 1.00 7.71 226 PHE A O 1
ATOM 1714 N N . ALA A 1 227 ? 9.150 1.338 26.354 1.00 6.84 227 ALA A N 1
ATOM 1715 C CA . ALA A 1 227 ? 9.868 2.232 25.449 1.00 5.14 227 ALA A CA 1
ATOM 1716 C C . ALA A 1 227 ? 9.824 1.686 24.029 1.00 6.58 227 ALA A C 1
ATOM 1717 O O . ALA A 1 227 ? 9.517 2.411 23.079 1.00 7.54 227 ALA A O 1
ATOM 1719 N N . TYR A 1 228 ? 10.043 0.375 23.880 1.00 7.29 228 TYR A N 1
ATOM 1720 C CA . TYR A 1 228 ? 10.031 -0.225 22.550 1.00 6.37 228 TYR A CA 1
ATOM 1721 C C . TYR A 1 228 ? 8.683 -0.013 21.863 1.00 6.71 228 TYR A C 1
ATOM 1722 O O . TYR A 1 228 ? 8.621 0.485 20.730 1.00 7.93 228 TYR A O 1
ATOM 1731 N N . GLY A 1 229 ? 7.586 -0.366 22.546 1.00 6.61 229 GLY A N 1
ATOM 1732 C CA . GLY A 1 229 ? 6.263 -0.241 21.952 1.00 6.41 229 GLY A CA 1
ATOM 1733 C C . GLY A 1 229 ? 5.825 1.189 21.719 1.00 5.70 229 GLY A C 1
ATOM 1734 O O . GLY A 1 229 ? 5.085 1.462 20.767 1.00 6.84 229 GLY A O 1
ATOM 1735 N N . LEU A 1 230 ? 6.261 2.117 22.584 1.00 6.43 230 LEU A N 1
ATOM 1736 C CA . LEU A 1 230 ? 5.894 3.525 22.425 1.00 6.34 230 LEU A CA 1
ATOM 1737 C C . LEU A 1 230 ? 6.396 4.080 21.106 1.00 7.75 230 LEU A C 1
ATOM 1738 O O . LEU A 1 230 ? 5.716 4.897 20.464 1.00 7.61 230 LEU A O 1
ATOM 1743 N N . GLY A 1 231 ? 7.584 3.667 20.688 1.00 6.34 231 GLY A N 1
ATOM 1744 C CA . GLY A 1 231 ? 8.044 4.018 19.360 1.00 8.08 231 GLY A CA 1
ATOM 1745 C C . GLY A 1 231 ? 7.301 3.238 18.289 1.00 7.46 231 GLY A C 1
ATOM 1746 O O . GLY A 1 231 ? 6.739 3.823 17.365 1.00 8.41 231 GLY A O 1
ATOM 1747 N N . ASN A 1 232 ? 7.269 1.902 18.425 1.00 7.45 232 ASN A N 1
ATOM 1748 C CA . ASN A 1 232 ? 6.724 1.024 17.386 1.00 7.41 232 ASN A CA 1
ATOM 1749 C C . ASN A 1 232 ? 5.323 1.426 16.959 1.00 7.88 232 ASN A C 1
ATOM 1750 O O . ASN A 1 232 ? 4.990 1.365 15.768 1.00 7.34 232 ASN A O 1
ATOM 1755 N N . ALA A 1 233 ? 4.473 1.776 17.933 1.00 7.22 233 ALA A N 1
ATOM 1756 C CA . ALA A 1 233 ? 3.033 1.885 17.737 1.00 6.51 233 ALA A CA 1
ATOM 1757 C C . ALA A 1 233 ? 2.515 3.273 18.098 1.00 8.02 233 ALA A C 1
ATOM 1758 O O . ALA A 1 233 ? 1.309 3.456 18.261 1.00 8.25 233 ALA A O 1
ATOM 1760 N N . LEU A 1 234 ? 3.405 4.251 18.225 1.00 8.01 234 LEU A N 1
ATOM 1761 C CA . LEU A 1 234 ? 2.933 5.619 18.381 1.00 7.68 234 LEU A CA 1
ATOM 1762 C C . LEU A 1 234 ? 3.905 6.578 17.721 1.00 8.36 234 LEU A C 1
ATOM 1763 O O . LEU A 1 234 ? 3.565 7.165 16.688 1.00 8.87 234 LEU A O 1
ATOM 1768 N N . THR A 1 235 ? 5.104 6.760 18.272 1.00 8.24 235 THR A N 1
ATOM 1769 C CA . THR A 1 235 ? 5.919 7.857 17.752 1.00 8.74 235 THR A CA 1
ATOM 1770 C C . THR A 1 235 ? 6.438 7.557 16.348 1.00 9.87 235 THR A C 1
ATOM 1771 O O . THR A 1 235 ? 6.441 8.452 15.494 1.00 10.52 235 THR A O 1
ATOM 1775 N N . PHE A 1 236 ? 6.838 6.303 16.057 1.00 7.94 236 PHE A N 1
ATOM 1776 C CA . PHE A 1 236 ? 7.300 6.001 14.700 1.00 8.66 236 PHE A CA 1
ATOM 1777 C C . PHE A 1 236 ? 6.188 6.151 13.670 1.00 9.90 236 PHE A C 1
ATOM 1778 O O . PHE A 1 236 ? 6.390 6.857 12.659 1.00 9.37 236 PHE A O 1
ATOM 1786 N N . PRO A 1 237 ? 5.034 5.477 13.808 1.00 7.20 237 PRO A N 1
ATOM 1787 C CA . PRO A 1 237 ? 4.028 5.597 12.745 1.00 8.10 237 PRO A CA 1
ATOM 1788 C C . PRO A 1 237 ? 3.491 7.008 12.608 1.00 10.59 237 PRO A C 1
ATOM 1789 O O . PRO A 1 237 ? 3.241 7.443 11.485 1.00 11.58 237 PRO A O 1
ATOM 1793 N N . MET A 1 238 ? 3.335 7.753 13.705 1.00 8.82 238 MET A N 1
ATOM 1794 C CA . MET A 1 238 ? 2.794 9.099 13.555 1.00 11.64 238 MET A CA 1
ATOM 1795 C C . MET A 1 238 ? 3.787 10.004 12.855 1.00 11.15 238 MET A C 1
ATOM 1796 O O . MET A 1 238 ? 3.382 10.966 12.180 1.00 12.44 238 MET A O 1
ATOM 1801 N N . THR A 1 239 ? 5.084 9.713 12.988 1.00 9.48 239 THR A N 1
ATOM 1802 C CA . THR A 1 239 ? 6.094 10.515 12.304 1.00 11.59 239 THR A CA 1
ATOM 1803 C C . THR A 1 239 ? 5.963 10.423 10.785 1.00 12.87 239 THR A C 1
ATOM 1804 O O . THR A 1 239 ? 6.233 11.410 10.083 1.00 14.52 239 THR A O 1
ATOM 1808 N N . VAL A 1 240 ? 5.507 9.287 10.256 1.00 13.23 240 VAL A N 1
ATOM 1809 C CA . VAL A 1 240 ? 5.421 9.099 8.805 1.00 12.21 240 VAL A CA 1
ATOM 1810 C C . VAL A 1 240 ? 3.993 9.017 8.296 1.00 12.33 240 VAL A C 1
ATOM 1811 O O . VAL A 1 240 ? 3.792 8.893 7.075 1.00 14.05 240 VAL A O 1
ATOM 1815 N N . GLY A 1 241 ? 2.994 9.075 9.170 1.00 9.84 241 GLY A N 1
ATOM 1816 C CA . GLY A 1 241 ? 1.618 8.952 8.753 1.00 10.37 241 GLY A CA 1
ATOM 1817 C C . GLY A 1 241 ? 1.119 7.543 8.553 1.00 12.28 241 GLY A C 1
ATOM 1818 O O . GLY A 1 241 ? 0.062 7.358 7.925 1.00 12.02 241 GLY A O 1
ATOM 1819 N N . ALA A 1 242 ? 1.822 6.540 9.083 1.00 10.73 242 ALA A N 1
ATOM 1820 C CA . ALA A 1 242 ? 1.321 5.180 9.004 1.00 11.11 242 ALA A CA 1
ATOM 1821 C C . ALA A 1 242 ? 0.091 5.005 9.894 1.00 12.43 242 ALA A C 1
ATOM 1822 O O . ALA A 1 242 ? -0.154 5.781 10.829 1.00 12.06 242 ALA A O 1
ATOM 1824 N N . THR A 1 243 ? -0.689 3.971 9.588 1.00 10.24 243 THR A N 1
ATOM 1825 C CA . THR A 1 243 ? -1.827 3.565 10.401 1.00 8.30 243 THR A CA 1
ATOM 1826 C C . THR A 1 243 ? -1.356 2.535 11.421 1.00 9.33 243 THR A C 1
ATOM 1827 O O . THR A 1 243 ? -0.523 1.688 11.102 1.00 10.93 243 THR A O 1
ATOM 1831 N N . THR A 1 244 ? -1.893 2.604 12.643 1.00 10.01 244 THR A N 1
ATOM 1832 C CA . THR A 1 244 ? -1.470 1.726 13.729 1.00 9.90 244 THR A CA 1
ATOM 1833 C C . THR A 1 244 ? -2.638 0.907 14.248 1.00 9.86 244 THR A C 1
ATOM 1834 O O . THR A 1 244 ? -3.693 1.453 14.587 1.00 10.22 244 THR A O 1
ATOM 1838 N N . LEU A 1 245 ? -2.438 -0.401 14.309 1.00 7.13 245 LEU A N 1
ATOM 1839 C CA . LEU A 1 245 ? -3.351 -1.324 14.956 1.00 9.33 245 LEU A CA 1
ATOM 1840 C C . LEU A 1 245 ? -2.947 -1.495 16.412 1.00 9.28 245 LEU A C 1
ATOM 1841 O O . LEU A 1 245 ? -1.774 -1.751 16.711 1.00 9.97 245 LEU A O 1
ATOM 1846 N N . LEU A 1 246 ? -3.911 -1.334 17.310 1.00 9.89 246 LEU A N 1
ATOM 1847 C CA . LEU A 1 246 ? -3.701 -1.489 18.742 1.00 9.48 246 LEU A CA 1
ATOM 1848 C C . LEU A 1 246 ? -4.592 -2.608 19.262 1.00 12.17 246 LEU A C 1
ATOM 1849 O O . LEU A 1 246 ? -5.696 -2.830 18.750 1.00 11.06 246 LEU A O 1
ATOM 1854 N N . MET A 1 247 ? -4.108 -3.305 20.294 1.00 9.47 247 MET A N 1
ATOM 1855 C CA . MET A 1 247 ? -4.766 -4.488 20.830 1.00 9.61 247 MET A CA 1
ATOM 1856 C C . MET A 1 247 ? -4.625 -4.482 22.343 1.00 9.79 247 MET A C 1
ATOM 1857 O O . MET A 1 247 ? -3.507 -4.519 22.862 1.00 10.00 247 MET A O 1
ATOM 1862 N N . GLY A 1 248 ? -5.749 -4.433 23.055 1.00 11.50 248 GLY A N 1
ATOM 1863 C CA . GLY A 1 248 ? -5.675 -4.406 24.509 1.00 11.52 248 GLY A CA 1
ATOM 1864 C C . GLY A 1 248 ? -5.318 -5.743 25.122 1.00 12.51 248 GLY A C 1
ATOM 1865 O O . GLY A 1 248 ? -4.700 -5.800 26.192 1.00 11.43 248 GLY A O 1
ATOM 1866 N N . GLU A 1 249 ? -5.672 -6.832 24.457 1.00 10.39 249 GLU A N 1
ATOM 1867 C CA . GLU A 1 249 ? -5.531 -8.121 25.098 1.00 12.53 249 GLU A CA 1
ATOM 1868 C C . GLU A 1 249 ? -4.082 -8.628 25.033 1.00 13.03 249 GLU A C 1
ATOM 1869 O O . GLU A 1 249 ? -3.230 -8.080 24.328 1.00 11.61 249 GLU A O 1
ATOM 1875 N N . ARG A 1 250 ? -3.819 -9.698 25.818 1.00 15.24 250 ARG A N 1
ATOM 1876 C CA . ARG A 1 250 ? -2.495 -10.328 25.870 1.00 14.82 250 ARG A CA 1
ATOM 1877 C C . ARG A 1 250 ? -2.111 -10.846 24.474 1.00 15.73 250 ARG A C 1
ATOM 1878 O O . ARG A 1 250 ? -2.938 -11.478 23.805 1.00 16.25 250 ARG A O 1
ATOM 1886 N N . PRO A 1 251 ? -0.869 -10.583 23.990 1.00 14.42 251 PRO A N 1
ATOM 1887 C CA . PRO A 1 251 ? -0.471 -10.984 22.614 1.00 11.67 251 PRO A CA 1
ATOM 1888 C C . PRO A 1 251 ? -0.071 -12.452 22.460 1.00 14.00 251 PRO A C 1
ATOM 1889 O O . PRO A 1 251 ? 1.084 -12.792 22.155 1.00 18.67 251 PRO A O 1
ATOM 1893 N N . THR A 1 252 ? -1.048 -13.332 22.627 1.00 12.77 252 THR A N 1
ATOM 1894 C CA . THR A 1 252 ? -0.851 -14.744 22.327 1.00 12.41 252 THR A CA 1
ATOM 1895 C C . THR A 1 252 ? -0.643 -14.932 20.826 1.00 13.81 252 THR A C 1
ATOM 1896 O O . THR A 1 252 ? -1.030 -14.077 20.024 1.00 13.09 252 THR A O 1
ATOM 1900 N N . PRO A 1 253 ? -0.065 -16.063 20.414 1.00 13.44 253 PRO A N 1
ATOM 1901 C CA . PRO A 1 253 ? 0.015 -16.340 18.970 1.00 12.57 253 PRO A CA 1
ATOM 1902 C C . PRO A 1 253 ? -1.317 -16.203 18.260 1.00 13.91 253 PRO A C 1
ATOM 1903 O O . PRO A 1 253 ? -1.390 -15.535 17.221 1.00 14.38 253 PRO A O 1
ATOM 1907 N N . ASP A 1 254 ? -2.393 -16.771 18.817 1.00 12.51 254 ASP A N 1
ATOM 1908 C CA . ASP A 1 254 ? -3.681 -16.685 18.142 1.00 14.36 254 ASP A CA 1
ATOM 1909 C C . ASP A 1 254 ? -4.176 -15.245 18.043 1.00 13.39 254 ASP A C 1
ATOM 1910 O O . ASP A 1 254 ? -4.748 -14.861 17.020 1.00 15.85 254 ASP A O 1
ATOM 1915 N N . ALA A 1 255 ? -3.977 -14.432 19.094 1.00 13.98 255 ALA A N 1
ATOM 1916 C CA . ALA A 1 255 ? -4.400 -13.031 19.025 1.00 13.63 255 ALA A CA 1
ATOM 1917 C C . ALA A 1 255 ? -3.607 -12.271 17.969 1.00 12.92 255 ALA A C 1
ATOM 1918 O O . ALA A 1 255 ? -4.166 -11.460 17.215 1.00 12.76 255 ALA A O 1
ATOM 1920 N N . VAL A 1 256 ? -2.303 -12.531 17.889 1.00 11.83 256 VAL A N 1
ATOM 1921 C CA . VAL A 1 256 ? -1.489 -11.868 16.880 1.00 10.70 256 VAL A CA 1
ATOM 1922 C C . VAL A 1 256 ? -1.901 -12.321 15.487 1.00 11.44 256 VAL A C 1
ATOM 1923 O O . VAL A 1 256 ? -2.061 -11.500 14.581 1.00 11.96 256 VAL A O 1
ATOM 1927 N N . PHE A 1 257 ? -2.073 -13.634 15.292 1.00 12.39 257 PHE A N 1
ATOM 1928 C CA . PHE A 1 257 ? -2.425 -14.134 13.965 1.00 13.45 257 PHE A CA 1
ATOM 1929 C C . PHE A 1 257 ? -3.740 -13.539 13.484 1.00 14.06 257 PHE A C 1
ATOM 1930 O O . PHE A 1 257 ? -3.880 -13.191 12.304 1.00 14.93 257 PHE A O 1
ATOM 1938 N N . LYS A 1 258 ? -4.732 -13.447 14.377 1.00 13.99 258 LYS A N 1
ATOM 1939 C CA . LYS A 1 258 ? -6.014 -12.873 13.991 1.00 15.26 258 LYS A CA 1
ATOM 1940 C C . LYS A 1 258 ? -5.816 -11.501 13.365 1.00 14.84 258 LYS A C 1
ATOM 1941 O O . LYS A 1 258 ? -6.436 -11.171 12.350 1.00 14.52 258 LYS A O 1
ATOM 1947 N N . ARG A 1 259 ? -4.896 -10.712 13.922 1.00 13.69 259 ARG A N 1
ATOM 1948 C CA . ARG A 1 259 ? -4.712 -9.368 13.400 1.00 11.90 259 ARG A CA 1
ATOM 1949 C C . ARG A 1 259 ? -3.847 -9.360 12.145 1.00 10.14 259 ARG A C 1
ATOM 1950 O O . ARG A 1 259 ? -4.131 -8.611 11.209 1.00 12.34 259 ARG A O 1
ATOM 1958 N N . TRP A 1 260 ? -2.791 -10.180 12.106 1.00 11.28 260 TRP A N 1
ATOM 1959 C CA . TRP A 1 260 ? -2.022 -10.343 10.873 1.00 11.38 260 TRP A CA 1
ATOM 1960 C C . TRP A 1 260 ? -2.931 -10.643 9.688 1.00 12.78 260 TRP A C 1
ATOM 1961 O O . TRP A 1 260 ? -2.706 -10.138 8.584 1.00 13.59 260 TRP A O 1
ATOM 1972 N N . LEU A 1 261 ? -3.969 -11.456 9.911 1.00 15.18 261 LEU A N 1
ATOM 1973 C CA . LEU A 1 261 ? -4.873 -11.903 8.851 1.00 14.01 261 LEU A CA 1
ATOM 1974 C C . LEU A 1 261 ? -5.955 -10.887 8.530 1.00 18.08 261 LEU A C 1
ATOM 1975 O O . LEU A 1 261 ? -6.776 -11.128 7.635 1.00 19.76 261 LEU A O 1
ATOM 1980 N N . GLY A 1 262 ? -5.965 -9.754 9.220 1.00 14.52 262 GLY A N 1
ATOM 1981 C CA . GLY A 1 262 ? -6.898 -8.696 8.918 1.00 14.94 262 GLY A CA 1
ATOM 1982 C C . GLY A 1 262 ? -8.211 -8.802 9.643 1.00 16.49 262 GLY A C 1
ATOM 1983 O O . GLY A 1 262 ? -9.208 -8.267 9.154 1.00 17.30 262 GLY A O 1
ATOM 1984 N N . GLY A 1 263 ? -8.239 -9.455 10.805 1.00 15.03 263 GLY A N 1
ATOM 1985 C CA . GLY A 1 263 ? -9.460 -9.629 11.558 1.00 17.44 263 GLY A CA 1
ATOM 1986 C C . GLY A 1 263 ? -9.964 -8.405 12.287 1.00 18.21 263 GLY A C 1
ATOM 1987 O O . GLY A 1 263 ? -11.081 -8.443 12.818 1.00 17.85 263 GLY A O 1
ATOM 1988 N N . VAL A 1 264 ? -9.188 -7.318 12.321 1.00 16.26 264 VAL A N 1
ATOM 1989 C CA . VAL A 1 264 ? -9.567 -6.099 13.026 1.00 17.00 264 VAL A CA 1
ATOM 1990 C C . VAL A 1 264 ? -9.361 -4.894 12.116 1.00 18.91 264 VAL A C 1
ATOM 1991 O O . VAL A 1 264 ? -8.326 -4.769 11.452 1.00 17.19 264 VAL A O 1
ATOM 1995 N N . GLY A 1 265 ? -10.347 -3.996 12.095 1.00 18.40 265 GLY A N 1
ATOM 1996 C CA . GLY A 1 265 ? -10.198 -2.735 11.400 1.00 19.12 265 GLY A CA 1
ATOM 1997 C C . GLY A 1 265 ? -10.124 -2.820 9.894 1.00 19.15 265 GLY A C 1
ATOM 1998 O O . GLY A 1 265 ? -9.892 -1.793 9.248 1.00 19.67 265 GLY A O 1
ATOM 1999 N N . GLY A 1 266 ? -10.308 -3.996 9.306 1.00 17.30 266 GLY A N 1
ATOM 2000 C CA . GLY A 1 266 ? -10.181 -4.114 7.865 1.00 19.62 266 GLY A CA 1
ATOM 2001 C C . GLY A 1 266 ? -8.774 -3.973 7.338 1.00 22.84 266 GLY A C 1
ATOM 2002 O O . GLY A 1 266 ? -8.585 -3.823 6.126 1.00 22.63 266 GLY A O 1
ATOM 2003 N N . VAL A 1 267 ? -7.773 -4.014 8.216 1.00 19.08 267 VAL A N 1
ATOM 2004 C CA . VAL A 1 267 ? -6.397 -3.763 7.808 1.00 19.47 267 VAL A CA 1
ATOM 2005 C C . VAL A 1 267 ? -5.554 -4.982 8.146 1.00 15.05 267 VAL A C 1
ATOM 2006 O O . VAL A 1 267 ? -5.779 -5.670 9.147 1.00 15.17 267 VAL A O 1
ATOM 2010 N N . LYS A 1 268 ? -4.560 -5.232 7.298 1.00 15.58 268 LYS A N 1
ATOM 2011 C CA . LYS A 1 268 ? -3.537 -6.225 7.550 1.00 12.17 268 LYS A CA 1
ATOM 2012 C C . LYS A 1 268 ? -2.225 -5.536 7.872 1.00 10.72 268 LYS A C 1
ATOM 2013 O O . LYS A 1 268 ? -1.764 -4.698 7.092 1.00 13.26 268 LYS A O 1
ATOM 2019 N N . PRO A 1 269 ? -1.613 -5.826 9.013 1.00 9.70 269 PRO A N 1
ATOM 2020 C CA . PRO A 1 269 ? -0.315 -5.214 9.334 1.00 9.90 269 PRO A CA 1
ATOM 2021 C C . PRO A 1 269 ? 0.751 -5.514 8.288 1.00 9.42 269 PRO A C 1
ATOM 2022 O O . PRO A 1 269 ? 0.864 -6.640 7.777 1.00 10.68 269 PRO A O 1
ATOM 2026 N N . THR A 1 270 ? 1.542 -4.485 7.979 1.00 9.82 270 THR A N 1
ATOM 2027 C CA . THR A 1 270 ? 2.736 -4.626 7.161 1.00 9.18 270 THR A CA 1
ATOM 2028 C C . THR A 1 270 ? 4.013 -4.628 7.983 1.00 7.85 270 THR A C 1
ATOM 2029 O O . THR A 1 270 ? 5.047 -5.083 7.484 1.00 8.52 270 THR A O 1
ATOM 2033 N N . VAL A 1 271 ? 3.971 -4.116 9.216 1.00 6.55 271 VAL A N 1
ATOM 2034 C CA . VAL A 1 271 ? 5.134 -4.058 10.103 1.00 7.66 271 VAL A CA 1
ATOM 2035 C C . VAL A 1 271 ? 4.718 -4.653 11.436 1.00 6.88 271 VAL A C 1
ATOM 2036 O O . VAL A 1 271 ? 3.746 -4.188 12.051 1.00 8.28 271 VAL A O 1
ATOM 2040 N N . PHE A 1 272 ? 5.451 -5.672 11.892 1.00 6.65 272 PHE A N 1
ATOM 2041 C CA . PHE A 1 272 ? 5.192 -6.294 13.177 1.00 6.99 272 PHE A CA 1
ATOM 2042 C C . PHE A 1 272 ? 6.424 -6.145 14.062 1.00 7.25 272 PHE A C 1
ATOM 2043 O O . PHE A 1 272 ? 7.559 -6.155 13.583 1.00 7.41 272 PHE A O 1
ATOM 2051 N N . TYR A 1 273 ? 6.177 -6.004 15.355 1.00 7.14 273 TYR A N 1
ATOM 2052 C CA . TYR A 1 273 ? 7.233 -5.882 16.339 1.00 6.60 273 TYR A CA 1
ATOM 2053 C C . TYR A 1 273 ? 6.910 -6.771 17.528 1.00 7.67 273 TYR A C 1
ATOM 2054 O O . TYR A 1 273 ? 5.754 -6.829 17.956 1.00 7.59 273 TYR A O 1
ATOM 2063 N N . GLY A 1 274 ? 7.932 -7.416 18.091 1.00 8.03 274 GLY A N 1
ATOM 2064 C CA . GLY A 1 274 ? 7.715 -8.237 19.269 1.00 10.13 274 GLY A CA 1
ATOM 2065 C C . GLY A 1 274 ? 9.036 -8.701 19.848 1.00 11.66 274 GLY A C 1
ATOM 2066 O O . GLY A 1 274 ? 10.108 -8.317 19.390 1.00 10.26 274 GLY A O 1
ATOM 2067 N N . ALA A 1 275 ? 8.943 -9.532 20.871 1.00 13.87 275 ALA A N 1
ATOM 2068 C CA . ALA A 1 275 ? 10.119 -10.112 21.502 1.00 10.53 275 ALA A CA 1
ATOM 2069 C C . ALA A 1 275 ? 10.457 -11.477 20.897 1.00 12.59 275 ALA A C 1
ATOM 2070 O O . ALA A 1 275 ? 9.568 -12.180 20.406 1.00 11.59 275 ALA A O 1
ATOM 2072 N N . PRO A 1 276 ? 11.732 -11.891 20.933 1.00 12.15 276 PRO A N 1
ATOM 2073 C CA . PRO A 1 276 ? 12.086 -13.243 20.457 1.00 12.50 276 PRO A CA 1
ATOM 2074 C C . PRO A 1 276 ? 11.231 -14.353 21.059 1.00 10.55 276 PRO A C 1
ATOM 2075 O O . PRO A 1 276 ? 10.852 -15.278 20.342 1.00 12.89 276 PRO A O 1
ATOM 2079 N N . THR A 1 277 ? 10.893 -14.266 22.348 1.00 13.94 277 THR A N 1
ATOM 2080 C CA . THR A 1 277 ? 10.023 -15.268 22.958 1.00 14.69 277 THR A CA 1
ATOM 2081 C C . THR A 1 277 ? 8.690 -15.374 22.227 1.00 13.76 277 THR A C 1
ATOM 2082 O O . THR A 1 277 ? 8.191 -16.484 21.991 1.00 13.86 277 THR A O 1
ATOM 2086 N N . GLY A 1 278 ? 8.107 -14.236 21.832 1.00 10.89 278 GLY A N 1
ATOM 2087 C CA . GLY A 1 278 ? 6.865 -14.286 21.075 1.00 10.47 278 GLY A CA 1
ATOM 2088 C C . GLY A 1 278 ? 7.051 -14.874 19.690 1.00 11.37 278 GLY A C 1
ATOM 2089 O O . GLY A 1 278 ? 6.194 -15.606 19.198 1.00 12.82 278 GLY A O 1
ATOM 2090 N N . TYR A 1 279 ? 8.155 -14.536 19.022 1.00 10.83 279 TYR A N 1
ATOM 2091 C CA . TYR A 1 279 ? 8.422 -15.149 17.725 1.00 9.83 279 TYR A CA 1
ATOM 2092 C C . TYR A 1 279 ? 8.590 -16.664 17.842 1.00 11.91 279 TYR A C 1
ATOM 2093 O O . TYR A 1 279 ? 8.097 -17.411 16.991 1.00 12.43 279 TYR A O 1
ATOM 2102 N N . ALA A 1 280 ? 9.287 -17.134 18.878 1.00 12.07 280 ALA A N 1
ATOM 2103 C CA . ALA A 1 280 ? 9.385 -18.576 19.110 1.00 14.87 280 ALA A CA 1
ATOM 2104 C C . ALA A 1 280 ? 8.008 -19.195 19.335 1.00 15.46 280 ALA A C 1
ATOM 2105 O O . ALA A 1 280 ? 7.681 -20.239 18.754 1.00 15.60 280 ALA A O 1
ATOM 2107 N N . GLY A 1 281 ? 7.179 -18.549 20.155 1.00 13.69 281 GLY A N 1
ATOM 2108 C CA . GLY A 1 281 ? 5.841 -19.065 20.402 1.00 13.15 281 GLY A CA 1
ATOM 2109 C C . GLY A 1 281 ? 4.991 -19.116 19.147 1.00 16.54 281 GLY A C 1
ATOM 2110 O O . GLY A 1 281 ? 4.224 -20.060 18.943 1.00 15.99 281 GLY A O 1
ATOM 2111 N N . MET A 1 282 ? 5.109 -18.106 18.284 1.00 10.95 282 MET A N 1
ATOM 2112 C CA . MET A 1 282 ? 4.322 -18.138 17.056 1.00 11.36 282 MET A CA 1
ATOM 2113 C C . MET A 1 282 ? 4.809 -19.238 16.117 1.00 11.87 282 MET A C 1
ATOM 2114 O O . MET A 1 282 ? 3.998 -19.917 15.472 1.00 13.56 282 MET A O 1
ATOM 2119 N N . LEU A 1 283 ? 6.128 -19.418 16.022 1.00 12.77 283 LEU A N 1
ATOM 2120 C CA . LEU A 1 283 ? 6.679 -20.433 15.134 1.00 13.44 283 LEU A CA 1
ATOM 2121 C C . LEU A 1 283 ? 6.311 -21.831 15.605 1.00 15.43 283 LEU A C 1
ATOM 2122 O O . LEU A 1 283 ? 6.252 -22.756 14.789 1.00 19.99 283 LEU A O 1
ATOM 2127 N N . ALA A 1 284 ? 6.054 -21.992 16.902 1.00 14.64 284 ALA A N 1
ATOM 2128 C CA . ALA A 1 284 ? 5.630 -23.278 17.446 1.00 19.51 284 ALA A CA 1
ATOM 2129 C C . ALA A 1 284 ? 4.140 -23.518 17.287 1.00 19.91 284 ALA A C 1
ATOM 2130 O O . ALA A 1 284 ? 3.676 -24.639 17.529 1.00 20.01 284 ALA A O 1
ATOM 2132 N N . ALA A 1 285 ? 3.391 -22.506 16.909 1.00 17.21 285 ALA A N 1
ATOM 2133 C CA . ALA A 1 285 ? 1.934 -22.585 16.901 1.00 17.69 285 ALA A CA 1
ATOM 2134 C C . ALA A 1 285 ? 1.454 -23.423 15.720 1.00 22.18 285 ALA A C 1
ATOM 2135 O O . ALA A 1 285 ? 1.931 -23.233 14.596 1.00 19.41 285 ALA A O 1
ATOM 2137 N N . PRO A 1 286 ? 0.512 -24.347 15.929 1.00 22.46 286 PRO A N 1
ATOM 2138 C CA . PRO A 1 286 ? 0.059 -25.189 14.811 1.00 23.93 286 PRO A CA 1
ATOM 2139 C C . PRO A 1 286 ? -0.628 -24.404 13.708 1.00 22.88 286 PRO A C 1
ATOM 2140 O O . PRO A 1 286 ? -0.627 -24.849 12.553 1.00 24.73 286 PRO A O 1
ATOM 2144 N N . ASN A 1 287 ? -1.203 -23.243 14.016 1.00 22.08 287 ASN A N 1
ATOM 2145 C CA . ASN A 1 287 ? -1.919 -22.442 13.035 1.00 20.71 287 ASN A CA 1
ATOM 2146 C C . ASN A 1 287 ? -1.117 -21.227 12.574 1.00 20.27 287 ASN A C 1
ATOM 2147 O O . ASN A 1 287 ? -1.698 -20.221 12.159 1.00 20.37 287 ASN A O 1
ATOM 2152 N N . LEU A 1 288 ? 0.209 -21.313 12.630 1.00 17.23 288 LEU A N 1
ATOM 2153 C CA . LEU A 1 288 ? 1.077 -20.294 12.053 1.00 16.88 288 LEU A CA 1
ATOM 2154 C C . LEU A 1 288 ? 0.663 -20.009 10.610 1.00 19.70 288 LEU A C 1
ATOM 2155 O O . LEU A 1 288 ? 0.615 -20.945 9.789 1.00 19.50 288 LEU A O 1
ATOM 2160 N N . PRO A 1 289 ? 0.349 -18.759 10.262 1.00 16.22 289 PRO A N 1
ATOM 2161 C CA . PRO A 1 289 ? -0.118 -18.471 8.898 1.00 17.92 289 PRO A CA 1
ATOM 2162 C C . PRO A 1 289 ? 0.969 -18.702 7.866 1.00 16.83 289 PRO A C 1
ATOM 2163 O O . PRO A 1 289 ? 2.165 -18.622 8.149 1.00 18.84 289 PRO A O 1
ATOM 2167 N N . SER A 1 290 ? 0.537 -18.998 6.646 1.00 19.88 290 SER A N 1
ATOM 2168 C CA . SER A 1 290 ? 1.469 -19.066 5.536 1.00 20.79 290 SER A CA 1
ATOM 2169 C C . SER A 1 290 ? 1.781 -17.660 5.030 1.00 20.42 290 SER A C 1
ATOM 2170 O O . SER A 1 290 ? 1.026 -16.709 5.251 1.00 21.63 290 SER A O 1
ATOM 2173 N N . ARG A 1 291 ? 2.913 -17.520 4.341 1.00 21.35 291 ARG A N 1
ATOM 2174 C CA . ARG A 1 291 ? 3.316 -16.164 3.988 1.00 21.71 291 ARG A CA 1
ATOM 2175 C C . ARG A 1 291 ? 2.379 -15.533 2.974 1.00 23.65 291 ARG A C 1
ATOM 2176 O O . ARG A 1 291 ? 2.305 -14.303 2.905 1.00 23.73 291 ARG A O 1
ATOM 2184 N N . ASP A 1 292 ? 1.631 -16.336 2.214 1.00 22.67 292 ASP A N 1
ATOM 2185 C CA . ASP A 1 292 ? 0.663 -15.757 1.296 1.00 24.94 292 ASP A CA 1
ATOM 2186 C C . ASP A 1 292 ? -0.563 -15.206 2.013 1.00 21.79 292 ASP A C 1
ATOM 2187 O O . ASP A 1 292 ? -1.330 -14.455 1.405 1.00 26.81 292 ASP A O 1
ATOM 2192 N N . GLN A 1 293 ? -0.752 -15.531 3.289 1.00 17.85 293 GLN A N 1
ATOM 2193 C CA . GLN A 1 293 ? -1.900 -15.050 4.040 1.00 20.32 293 GLN A CA 1
ATOM 2194 C C . GLN A 1 293 ? -1.663 -13.699 4.706 1.00 21.01 293 GLN A C 1
ATOM 2195 O O . GLN A 1 293 ? -2.624 -13.087 5.181 1.00 20.24 293 GLN A O 1
ATOM 2201 N N . VAL A 1 294 ? -0.417 -13.231 4.767 1.00 17.34 294 VAL A N 1
ATOM 2202 C CA . VAL A 1 294 ? -0.087 -12.054 5.560 1.00 15.06 294 VAL A CA 1
ATOM 2203 C C . VAL A 1 294 ? 0.471 -10.980 4.639 1.00 16.12 294 VAL A C 1
ATOM 2204 O O . VAL A 1 294 ? 0.831 -11.237 3.489 1.00 16.86 294 VAL A O 1
ATOM 2208 N N . ALA A 1 295 ? 0.528 -9.755 5.159 1.00 13.26 295 ALA A N 1
ATOM 2209 C CA . ALA A 1 295 ? 1.024 -8.613 4.410 1.00 10.03 295 ALA A CA 1
ATOM 2210 C C . ALA A 1 295 ? 2.302 -8.060 5.015 1.00 11.33 295 ALA A C 1
ATOM 2211 O O . ALA A 1 295 ? 2.718 -6.954 4.660 1.00 12.62 295 ALA A O 1
ATOM 2213 N N . LEU A 1 296 ? 2.941 -8.823 5.898 1.00 10.80 296 LEU A N 1
ATOM 2214 C CA . LEU A 1 296 ? 4.160 -8.367 6.549 1.00 9.02 296 LEU A CA 1
ATOM 2215 C C . LEU A 1 296 ? 5.264 -8.100 5.540 1.00 9.45 296 LEU A C 1
ATOM 2216 O O . LEU A 1 296 ? 5.556 -8.940 4.687 1.00 11.12 296 LEU A O 1
ATOM 2221 N N . ARG A 1 297 ? 5.873 -6.917 5.638 1.00 8.07 297 ARG A N 1
ATOM 2222 C CA . ARG A 1 297 ? 7.086 -6.602 4.901 1.00 8.49 297 ARG A CA 1
ATOM 2223 C C . ARG A 1 297 ? 8.295 -6.381 5.805 1.00 7.29 297 ARG A C 1
ATOM 2224 O O . ARG A 1 297 ? 9.426 -6.315 5.299 1.00 10.39 297 ARG A O 1
ATOM 2232 N N . LEU A 1 298 ? 8.092 -6.278 7.116 1.00 7.62 298 LEU A N 1
ATOM 2233 C CA . LEU A 1 298 ? 9.140 -5.962 8.070 1.00 7.03 298 LEU A CA 1
ATOM 2234 C C . LEU A 1 298 ? 8.738 -6.549 9.411 1.00 5.70 298 LEU A C 1
ATOM 2235 O O . LEU A 1 298 ? 7.602 -6.361 9.857 1.00 8.56 298 LEU A O 1
ATOM 2240 N N . ALA A 1 299 ? 9.674 -7.260 10.029 1.00 7.51 299 ALA A N 1
ATOM 2241 C CA . ALA A 1 299 ? 9.473 -7.893 11.324 1.00 6.18 299 ALA A CA 1
ATOM 2242 C C . ALA A 1 299 ? 10.603 -7.441 12.237 1.00 6.96 299 ALA A C 1
ATOM 2243 O O . ALA A 1 299 ? 11.769 -7.761 11.994 1.00 9.67 299 ALA A O 1
ATOM 2245 N N . SER A 1 300 ? 10.259 -6.695 13.281 1.00 7.21 300 SER A N 1
ATOM 2246 C CA . SER A 1 300 ? 11.220 -6.143 14.225 1.00 8.43 300 SER A CA 1
ATOM 2247 C C . SER A 1 300 ? 11.208 -6.940 15.524 1.00 8.70 300 SER A C 1
ATOM 2248 O O . SER A 1 300 ? 10.162 -7.445 15.945 1.00 8.61 300 SER A O 1
ATOM 2251 N N . SER A 1 301 ? 12.373 -7.056 16.165 1.00 7.94 301 SER A N 1
ATOM 2252 C CA A SER A 1 301 ? 12.468 -7.711 17.465 0.47 8.82 301 SER A CA 1
ATOM 2253 C CA B SER A 1 301 ? 12.437 -7.687 17.476 0.53 8.28 301 SER A CA 1
ATOM 2254 C C . SER A 1 301 ? 13.345 -6.893 18.405 1.00 10.43 301 SER A C 1
ATOM 2255 O O . SER A 1 301 ? 14.308 -6.262 17.975 1.00 11.38 301 SER A O 1
ATOM 2260 N N . ALA A 1 302 ? 12.997 -6.912 19.693 1.00 9.25 302 ALA A N 1
ATOM 2261 C CA . ALA A 1 302 ? 13.802 -6.305 20.747 1.00 10.91 302 ALA A CA 1
ATOM 2262 C C . ALA A 1 302 ? 13.431 -6.962 22.065 1.00 15.20 302 ALA A C 1
ATOM 2263 O O . ALA A 1 302 ? 12.391 -7.615 22.183 1.00 13.10 302 ALA A O 1
ATOM 2265 N N . GLY A 1 303 ? 14.284 -6.753 23.075 1.00 14.09 303 GLY A N 1
ATOM 2266 C CA . GLY A 1 303 ? 13.961 -7.091 24.449 1.00 15.95 303 GLY A CA 1
ATOM 2267 C C . GLY A 1 303 ? 14.795 -8.204 25.043 1.00 22.48 303 GLY A C 1
ATOM 2268 O O . GLY A 1 303 ? 14.963 -8.256 26.265 1.00 27.71 303 GLY A O 1
ATOM 2269 N N . GLU A 1 304 ? 15.281 -9.117 24.219 1.00 20.62 304 GLU A N 1
ATOM 2270 C CA . GLU A 1 304 ? 16.268 -10.109 24.598 1.00 16.14 304 GLU A CA 1
ATOM 2271 C C . GLU A 1 304 ? 16.985 -10.452 23.308 1.00 17.48 304 GLU A C 1
ATOM 2272 O O . GLU A 1 304 ? 16.504 -10.130 22.219 1.00 17.38 304 GLU A O 1
ATOM 2278 N N . ALA A 1 305 ? 18.153 -11.071 23.425 1.00 16.99 305 ALA A N 1
ATOM 2279 C CA . ALA A 1 305 ? 18.867 -11.461 22.219 1.00 18.67 305 ALA A CA 1
ATOM 2280 C C . ALA A 1 305 ? 18.000 -12.404 21.400 1.00 17.35 305 ALA A C 1
ATOM 2281 O O . ALA A 1 305 ? 17.323 -13.277 21.946 1.00 17.25 305 ALA A O 1
ATOM 2283 N N . LEU A 1 306 ? 17.978 -12.190 20.088 1.00 16.39 306 LEU A N 1
ATOM 2284 C CA . LEU A 1 306 ? 17.256 -13.093 19.206 1.00 16.52 306 LEU A CA 1
ATOM 2285 C C . LEU A 1 306 ? 18.123 -14.316 18.951 1.00 17.04 306 LEU A C 1
ATOM 2286 O O . LEU A 1 306 ? 19.202 -14.185 18.359 1.00 18.38 306 LEU A O 1
ATOM 2291 N N . PRO A 1 307 ? 17.707 -15.514 19.371 1.00 16.30 307 PRO A N 1
ATOM 2292 C CA . PRO A 1 307 ? 18.495 -16.701 19.034 1.00 19.15 307 PRO A CA 1
ATOM 2293 C C . PRO A 1 307 ? 18.510 -16.885 17.527 1.00 19.86 307 PRO A C 1
ATOM 2294 O O . PRO A 1 307 ? 17.488 -16.723 16.856 1.00 17.94 307 PRO A O 1
ATOM 2298 N N . ALA A 1 308 ? 19.688 -17.211 17.001 1.00 17.57 308 ALA A N 1
ATOM 2299 C CA . ALA A 1 308 ? 19.851 -17.294 15.556 1.00 16.63 308 ALA A CA 1
ATOM 2300 C C . ALA A 1 308 ? 18.842 -18.249 14.942 1.00 19.19 308 ALA A C 1
ATOM 2301 O O . ALA A 1 308 ? 18.291 -17.967 13.872 1.00 19.03 308 ALA A O 1
ATOM 2303 N N . GLU A 1 309 ? 18.565 -19.376 15.609 1.00 19.11 309 GLU A N 1
ATOM 2304 C CA . GLU A 1 309 ? 17.673 -20.357 15.002 1.00 19.71 309 GLU A CA 1
ATOM 2305 C C . GLU A 1 309 ? 16.242 -19.834 14.889 1.00 16.92 309 GLU A C 1
ATOM 2306 O O . GLU A 1 309 ? 15.525 -20.212 13.952 1.00 17.81 309 GLU A O 1
ATOM 2308 N N . ILE A 1 310 ? 15.821 -18.937 15.792 1.00 16.88 310 ILE A N 1
ATOM 2309 C CA . ILE A 1 310 ? 14.486 -18.351 15.677 1.00 15.15 310 ILE A CA 1
ATOM 2310 C C . ILE A 1 310 ? 14.407 -17.476 14.435 1.00 13.96 310 ILE A C 1
ATOM 2311 O O . ILE A 1 310 ? 13.449 -17.560 13.656 1.00 14.47 310 ILE A O 1
ATOM 2316 N N . GLY A 1 311 ? 15.412 -16.618 14.235 1.00 13.23 311 GLY A N 1
ATOM 2317 C CA . GLY A 1 311 ? 15.438 -15.794 13.038 1.00 13.96 311 GLY A CA 1
ATOM 2318 C C . GLY A 1 311 ? 15.499 -16.618 11.770 1.00 15.38 311 GLY A C 1
ATOM 2319 O O . GLY A 1 311 ? 14.753 -16.368 10.821 1.00 13.82 311 GLY A O 1
ATOM 2320 N N . GLN A 1 312 ? 16.369 -17.637 11.750 1.00 15.86 312 GLN A N 1
ATOM 2321 C CA . GLN A 1 312 ? 16.501 -18.480 10.563 1.00 17.96 312 GLN A CA 1
ATOM 2322 C C . GLN A 1 312 ? 15.211 -19.240 10.259 1.00 15.21 312 GLN A C 1
ATOM 2323 O O . GLN A 1 312 ? 14.819 -19.344 9.095 1.00 15.99 312 GLN A O 1
ATOM 2329 N N . ARG A 1 313 ? 14.526 -19.761 11.288 1.00 14.96 313 ARG A N 1
ATOM 2330 C CA . ARG A 1 313 ? 13.254 -20.445 11.059 1.00 17.71 313 ARG A CA 1
ATOM 2331 C C . ARG A 1 313 ? 12.190 -19.483 10.525 1.00 16.16 313 ARG A C 1
ATOM 2332 O O . ARG A 1 313 ? 11.435 -19.819 9.599 1.00 15.55 313 ARG A O 1
ATOM 2340 N N . PHE A 1 314 ? 12.109 -18.280 11.100 1.00 13.55 314 PHE A N 1
ATOM 2341 C CA . PHE A 1 314 ? 11.163 -17.285 10.601 1.00 12.75 314 PHE A CA 1
ATOM 2342 C C . PHE A 1 314 ? 11.441 -16.955 9.145 1.00 13.68 314 PHE A C 1
ATOM 2343 O O . PHE A 1 314 ? 10.515 -16.830 8.334 1.00 13.81 314 PHE A O 1
ATOM 2351 N N . GLN A 1 315 ? 12.714 -16.793 8.803 1.00 12.77 315 GLN A N 1
ATOM 2352 C CA . GLN A 1 315 ? 13.070 -16.433 7.438 1.00 14.17 315 GLN A CA 1
ATOM 2353 C C . GLN A 1 315 ? 12.754 -17.575 6.481 1.00 16.28 315 GLN A C 1
ATOM 2354 O O . GLN A 1 315 ? 12.239 -17.349 5.378 1.00 16.81 315 GLN A O 1
ATOM 2360 N N . ARG A 1 316 ? 13.009 -18.816 6.902 1.00 16.32 316 ARG A N 1
ATOM 2361 C CA . ARG A 1 316 ? 12.669 -19.956 6.054 1.00 17.85 316 ARG A CA 1
ATOM 2362 C C . ARG A 1 316 ? 11.162 -20.067 5.840 1.00 17.12 316 ARG A C 1
ATOM 2363 O O . ARG A 1 316 ? 10.709 -20.399 4.737 1.00 21.82 316 ARG A O 1
ATOM 2371 N N . HIS A 1 317 ? 10.366 -19.769 6.870 1.00 17.23 317 HIS A N 1
ATOM 2372 C CA . HIS A 1 317 ? 8.920 -19.886 6.724 1.00 16.25 317 HIS A CA 1
ATOM 2373 C C . HIS A 1 317 ? 8.318 -18.722 5.940 1.00 18.11 317 HIS A C 1
ATOM 2374 O O . HIS A 1 317 ? 7.500 -18.930 5.033 1.00 17.14 317 HIS A O 1
ATOM 2381 N N . PHE A 1 318 ? 8.698 -17.487 6.279 1.00 13.89 318 PHE A N 1
ATOM 2382 C CA . PHE A 1 318 ? 8.027 -16.315 5.732 1.00 18.19 318 PHE A CA 1
ATOM 2383 C C . PHE A 1 318 ? 8.776 -15.646 4.587 1.00 15.95 318 PHE A C 1
ATOM 2384 O O . PHE A 1 318 ? 8.185 -14.819 3.891 1.00 19.29 318 PHE A O 1
ATOM 2392 N N . GLY A 1 319 ? 10.047 -15.966 4.376 1.00 15.11 319 GLY A N 1
ATOM 2393 C CA . GLY A 1 319 ? 10.818 -15.203 3.411 1.00 17.05 319 GLY A CA 1
ATOM 2394 C C . GLY A 1 319 ? 11.056 -13.788 3.876 1.00 19.03 319 GLY A C 1
ATOM 2395 O O . GLY A 1 319 ? 11.231 -12.885 3.054 1.00 18.59 319 GLY A O 1
ATOM 2396 N N . LEU A 1 320 ? 11.049 -13.580 5.186 1.00 13.83 320 LEU A N 1
ATOM 2397 C CA . LEU A 1 320 ? 11.301 -12.301 5.835 1.00 15.13 320 LEU A CA 1
ATOM 2398 C C . LEU A 1 320 ? 12.293 -12.517 6.960 1.00 11.30 320 LEU A C 1
ATOM 2399 O O . LEU A 1 320 ? 12.149 -13.466 7.741 1.00 11.62 320 LEU A O 1
ATOM 2404 N N . ASP A 1 321 ? 13.277 -11.630 7.080 1.00 12.29 321 ASP A N 1
ATOM 2405 C CA . ASP A 1 321 ? 14.117 -11.715 8.263 1.00 12.14 321 ASP A CA 1
ATOM 2406 C C . ASP A 1 321 ? 13.402 -11.114 9.468 1.00 11.40 321 ASP A C 1
ATOM 2407 O O . ASP A 1 321 ? 12.433 -10.361 9.337 1.00 11.47 321 ASP A O 1
ATOM 2412 N N . ILE A 1 322 ? 13.884 -11.467 10.658 1.00 8.98 322 ILE A N 1
ATOM 2413 C CA . ILE A 1 322 ? 13.560 -10.709 11.861 1.00 9.23 322 ILE A CA 1
ATOM 2414 C C . ILE A 1 322 ? 14.701 -9.731 12.088 1.00 11.80 322 ILE A C 1
ATOM 2415 O O . ILE A 1 322 ? 15.870 -10.138 12.100 1.00 13.15 322 ILE A O 1
ATOM 2420 N N . VAL A 1 323 ? 14.379 -8.448 12.243 1.00 10.03 323 VAL A N 1
ATOM 2421 C CA . VAL A 1 323 ? 15.385 -7.396 12.374 1.00 8.19 323 VAL A CA 1
ATOM 2422 C C . VAL A 1 323 ? 15.520 -7.082 13.861 1.00 9.06 323 VAL A C 1
ATOM 2423 O O . VAL A 1 323 ? 14.688 -6.363 14.439 1.00 11.21 323 VAL A O 1
ATOM 2427 N N . ASP A 1 324 ? 16.612 -7.590 14.454 1.00 10.87 324 ASP A N 1
ATOM 2428 C CA . ASP A 1 324 ? 16.899 -7.528 15.892 1.00 10.97 324 ASP A CA 1
ATOM 2429 C C . ASP A 1 324 ? 17.671 -6.250 16.182 1.00 12.75 324 ASP A C 1
ATOM 2430 O O . ASP A 1 324 ? 18.709 -5.997 15.561 1.00 11.54 324 ASP A O 1
ATOM 2435 N N . GLY A 1 325 ? 17.167 -5.439 17.109 1.00 12.25 325 GLY A N 1
ATOM 2436 C CA . GLY A 1 325 ? 17.909 -4.289 17.586 1.00 11.94 325 GLY A CA 1
ATOM 2437 C C . GLY A 1 325 ? 17.776 -4.200 19.092 1.00 17.67 325 GLY A C 1
ATOM 2438 O O . GLY A 1 325 ? 16.855 -4.767 19.681 1.00 15.11 325 GLY A O 1
ATOM 2439 N N . ILE A 1 326 ? 18.725 -3.511 19.718 1.00 13.25 326 ILE A N 1
ATOM 2440 C CA . ILE A 1 326 ? 18.702 -3.336 21.167 1.00 14.34 326 ILE A CA 1
ATOM 2441 C C . ILE A 1 326 ? 18.553 -1.858 21.470 1.00 13.01 326 ILE A C 1
ATOM 2442 O O . ILE A 1 326 ? 19.301 -1.020 20.943 1.00 12.84 326 ILE A O 1
ATOM 2447 N N . GLY A 1 327 ? 17.544 -1.542 22.271 1.00 13.55 327 GLY A N 1
ATOM 2448 C CA . GLY A 1 327 ? 17.429 -0.246 22.894 1.00 13.18 327 GLY A CA 1
ATOM 2449 C C . GLY A 1 327 ? 17.319 -0.416 24.391 1.00 13.15 327 GLY A C 1
ATOM 2450 O O . GLY A 1 327 ? 17.615 -1.485 24.939 1.00 16.35 327 GLY A O 1
ATOM 2451 N N . SER A 1 328 ? 16.867 0.627 25.068 1.00 11.54 328 SER A N 1
ATOM 2452 C CA . SER A 1 328 ? 16.631 0.543 26.501 1.00 10.86 328 SER A CA 1
ATOM 2453 C C . SER A 1 328 ? 15.611 1.600 26.872 1.00 10.85 328 SER A C 1
ATOM 2454 O O . SER A 1 328 ? 15.322 2.507 26.096 1.00 10.16 328 SER A O 1
ATOM 2457 N N . THR A 1 329 ? 15.072 1.481 28.084 1.00 9.50 329 THR A N 1
ATOM 2458 C CA . THR A 1 329 ? 14.194 2.541 28.567 1.00 8.13 329 THR A CA 1
ATOM 2459 C C . THR A 1 329 ? 14.932 3.873 28.566 1.00 8.74 329 THR A C 1
ATOM 2460 O O . THR A 1 329 ? 14.377 4.909 28.175 1.00 10.57 329 THR A O 1
ATOM 2464 N N . GLU A 1 330 ? 16.203 3.848 28.962 1.00 11.24 330 GLU A N 1
ATOM 2465 C CA . GLU A 1 330 ? 16.985 5.077 29.086 1.00 10.64 330 GLU A CA 1
ATOM 2466 C C . GLU A 1 330 ? 17.296 5.711 27.731 1.00 11.11 330 GLU A C 1
ATOM 2467 O O . GLU A 1 330 ? 17.274 6.938 27.604 1.00 10.93 330 GLU A O 1
ATOM 2473 N N . MET A 1 331 ? 17.584 4.899 26.701 1.00 10.28 331 MET A N 1
ATOM 2474 C CA . MET A 1 331 ? 17.884 5.446 25.380 1.00 10.44 331 MET A CA 1
ATOM 2475 C C . MET A 1 331 ? 16.655 5.553 24.487 1.00 11.04 331 MET A C 1
ATOM 2476 O O . MET A 1 331 ? 16.739 6.118 23.383 1.00 10.73 331 MET A O 1
ATOM 2481 N N . LEU A 1 332 ? 15.517 5.028 24.953 1.00 9.72 332 LEU A N 1
ATOM 2482 C CA . LEU A 1 332 ? 14.186 5.124 24.343 1.00 8.32 332 LEU A CA 1
ATOM 2483 C C . LEU A 1 332 ? 13.976 4.204 23.135 1.00 11.18 332 LEU A C 1
ATOM 2484 O O . LEU A 1 332 ? 12.911 3.581 23.031 1.00 11.37 332 LEU A O 1
ATOM 2489 N N . ALA A 1 333 ? 14.926 4.114 22.205 1.00 11.10 333 ALA A N 1
ATOM 2490 C CA . ALA A 1 333 ? 14.790 3.178 21.082 1.00 10.50 333 ALA A CA 1
ATOM 2491 C C . ALA A 1 333 ? 16.153 2.576 20.756 1.00 11.89 333 ALA A C 1
ATOM 2492 O O . ALA A 1 333 ? 17.146 2.811 21.449 1.00 11.06 333 ALA A O 1
ATOM 2494 N N . ALA A 1 334 ? 16.215 1.826 19.655 1.00 9.67 334 ALA A N 1
ATOM 2495 C CA . ALA A 1 334 ? 17.415 1.068 19.339 1.00 10.39 334 ALA A CA 1
ATOM 2496 C C . ALA A 1 334 ? 18.595 1.976 19.028 1.00 12.95 334 ALA A C 1
ATOM 2497 O O . ALA A 1 334 ? 18.484 2.941 18.264 1.00 12.26 334 ALA A O 1
ATOM 2499 N N . PHE A 1 335 ? 19.739 1.632 19.603 1.00 12.30 335 PHE A N 1
ATOM 2500 C CA . PHE A 1 335 ? 21.004 2.277 19.288 1.00 13.22 335 PHE A CA 1
ATOM 2501 C C . PHE A 1 335 ? 21.987 1.332 18.611 1.00 14.57 335 PHE A C 1
ATOM 2502 O O . PHE A 1 335 ? 23.000 1.799 18.074 1.00 14.69 335 PHE A O 1
ATOM 2510 N N . LEU A 1 336 ? 21.734 0.029 18.651 1.00 12.69 336 LEU A N 1
ATOM 2511 C CA . LEU A 1 336 ? 22.415 -0.972 17.841 1.00 11.97 336 LEU A CA 1
ATOM 2512 C C . LEU A 1 336 ? 21.333 -1.767 17.138 1.00 15.17 336 LEU A C 1
ATOM 2513 O O . LEU A 1 336 ? 20.345 -2.148 17.771 1.00 16.03 336 LEU A O 1
ATOM 2518 N N . SER A 1 337 ? 21.499 -2.022 15.841 1.00 12.36 337 SER A N 1
ATOM 2519 C CA . SER A 1 337 ? 20.432 -2.740 15.161 1.00 11.94 337 SER A CA 1
ATOM 2520 C C . SER A 1 337 ? 20.949 -3.381 13.884 1.00 13.10 337 SER A C 1
ATOM 2521 O O . SER A 1 337 ? 21.810 -2.824 13.188 1.00 12.88 337 SER A O 1
ATOM 2524 N N . ASN A 1 338 ? 20.389 -4.547 13.580 1.00 9.49 338 ASN A N 1
ATOM 2525 C CA . ASN A 1 338 ? 20.415 -5.025 12.213 1.00 9.00 338 ASN A CA 1
ATOM 2526 C C . ASN A 1 338 ? 19.576 -4.089 11.342 1.00 10.75 338 ASN A C 1
ATOM 2527 O O . ASN A 1 338 ? 18.782 -3.275 11.831 1.00 10.49 338 ASN A O 1
ATOM 2532 N N . LEU A 1 339 ? 19.778 -4.191 10.026 1.00 11.84 339 LEU A N 1
ATOM 2533 C CA . LEU A 1 339 ? 19.050 -3.387 9.057 1.00 10.99 339 LEU A CA 1
ATOM 2534 C C . LEU A 1 339 ? 18.034 -4.243 8.312 1.00 10.30 339 LEU A C 1
ATOM 2535 O O . LEU A 1 339 ? 18.200 -5.464 8.217 1.00 10.47 339 LEU A O 1
ATOM 2540 N N . PRO A 1 340 ? 16.985 -3.642 7.745 1.00 9.86 340 PRO A N 1
ATOM 2541 C CA . PRO A 1 340 ? 16.043 -4.444 6.954 1.00 12.70 340 PRO A CA 1
ATOM 2542 C C . PRO A 1 340 ? 16.717 -5.281 5.885 1.00 10.37 340 PRO A C 1
ATOM 2543 O O . PRO A 1 340 ? 16.244 -6.389 5.614 1.00 12.12 340 PRO A O 1
ATOM 2547 N N . ASP A 1 341 ? 17.820 -4.809 5.288 1.00 9.95 341 ASP A N 1
ATOM 2548 C CA . ASP A 1 341 ? 18.522 -5.569 4.257 1.00 10.75 341 ASP A CA 1
ATOM 2549 C C . ASP A 1 341 ? 19.934 -5.975 4.677 1.00 12.90 341 ASP A C 1
ATOM 2550 O O . ASP A 1 341 ? 20.744 -6.358 3.829 1.00 10.85 341 ASP A O 1
ATOM 2555 N N . ARG A 1 342 ? 20.243 -5.929 5.968 1.00 11.29 342 ARG A N 1
ATOM 2556 C CA . ARG A 1 342 ? 21.548 -6.374 6.446 1.00 11.58 342 ARG A CA 1
ATOM 2557 C C . ARG A 1 342 ? 21.325 -7.012 7.805 1.00 11.09 342 ARG A C 1
ATOM 2558 O O . ARG A 1 342 ? 21.234 -6.305 8.817 1.00 11.36 342 ARG A O 1
ATOM 2566 N N . VAL A 1 343 ? 21.264 -8.336 7.825 1.00 11.33 343 VAL A N 1
ATOM 2567 C CA . VAL A 1 343 ? 20.941 -9.096 9.022 1.00 12.88 343 VAL A CA 1
ATOM 2568 C C . VAL A 1 343 ? 22.039 -10.123 9.270 1.00 13.33 343 VAL A C 1
ATOM 2569 O O . VAL A 1 343 ? 22.341 -10.941 8.391 1.00 14.96 343 VAL A O 1
ATOM 2573 N N . ARG A 1 344 ? 22.637 -10.085 10.463 1.00 12.99 344 ARG A N 1
ATOM 2574 C CA . ARG A 1 344 ? 23.567 -11.130 10.894 1.00 14.34 344 ARG A CA 1
ATOM 2575 C C . ARG A 1 344 ? 22.999 -11.758 12.158 1.00 16.87 344 ARG A C 1
ATOM 2576 O O . ARG A 1 344 ? 23.101 -11.178 13.243 1.00 15.00 344 ARG A O 1
ATOM 2584 N N . TYR A 1 345 ? 22.384 -12.930 12.021 1.00 13.78 345 TYR A N 1
ATOM 2585 C CA . TYR A 1 345 ? 21.841 -13.600 13.188 1.00 16.42 345 TYR A CA 1
ATOM 2586 C C . TYR A 1 345 ? 22.973 -13.972 14.136 1.00 19.52 345 TYR A C 1
ATOM 2587 O O . TYR A 1 345 ? 24.117 -14.199 13.722 1.00 22.51 345 TYR A O 1
ATOM 2596 N N . GLY A 1 346 ? 22.657 -13.978 15.424 1.00 16.97 346 GLY A N 1
ATOM 2597 C CA . GLY A 1 346 ? 23.659 -14.107 16.462 1.00 20.44 346 GLY A CA 1
ATOM 2598 C C . GLY A 1 346 ? 24.320 -12.807 16.861 1.00 23.33 346 GLY A C 1
ATOM 2599 O O . GLY A 1 346 ? 25.226 -12.821 17.708 1.00 24.37 346 GLY A O 1
ATOM 2600 N N . THR A 1 347 ? 23.913 -11.687 16.265 1.00 17.86 347 THR A N 1
ATOM 2601 C CA . THR A 1 347 ? 24.414 -10.371 16.635 1.00 17.07 347 THR A CA 1
ATOM 2602 C C . THR A 1 347 ? 23.246 -9.402 16.695 1.00 15.94 347 THR A C 1
ATOM 2603 O O . THR A 1 347 ? 22.178 -9.647 16.127 1.00 16.98 347 THR A O 1
ATOM 2607 N N . THR A 1 348 ? 23.461 -8.287 17.384 1.00 16.49 348 THR A N 1
ATOM 2608 C CA . THR A 1 348 ? 22.508 -7.186 17.357 1.00 15.58 348 THR A CA 1
ATOM 2609 C C . THR A 1 348 ? 22.862 -6.140 16.296 1.00 13.81 348 THR A C 1
ATOM 2610 O O . THR A 1 348 ? 22.371 -5.009 16.347 1.00 12.52 348 THR A O 1
ATOM 2614 N N . GLY A 1 349 ? 23.694 -6.496 15.326 1.00 13.23 349 GLY A N 1
ATOM 2615 C CA . GLY A 1 349 ? 23.920 -5.592 14.222 1.00 13.77 349 GLY A CA 1
ATOM 2616 C C . GLY A 1 349 ? 24.905 -4.480 14.550 1.00 15.12 349 GLY A C 1
ATOM 2617 O O . GLY A 1 349 ? 25.856 -4.657 15.310 1.00 15.54 349 GLY A O 1
ATOM 2618 N N . TRP A 1 350 ? 24.664 -3.321 13.959 1.00 11.09 350 TRP A N 1
ATOM 2619 C CA . TRP A 1 350 ? 25.628 -2.242 13.878 1.00 15.46 350 TRP A CA 1
ATOM 2620 C C . TRP A 1 350 ? 25.085 -0.990 14.552 1.00 14.41 350 TRP A C 1
ATOM 2621 O O . TRP A 1 350 ? 23.869 -0.840 14.729 1.00 14.75 350 TRP A O 1
ATOM 2632 N N . PRO A 1 351 ? 25.955 -0.074 14.959 1.00 16.03 351 PRO A N 1
ATOM 2633 C CA . PRO A 1 351 ? 25.471 1.177 15.545 1.00 13.95 351 PRO A CA 1
ATOM 2634 C C . PRO A 1 351 ? 24.473 1.876 14.636 1.00 13.83 351 PRO A C 1
ATOM 2635 O O . PRO A 1 351 ? 24.653 1.964 13.421 1.00 16.28 351 PRO A O 1
ATOM 2639 N N . VAL A 1 352 ? 23.396 2.358 15.229 1.00 12.43 352 VAL A N 1
ATOM 2640 C CA . VAL A 1 352 ? 22.419 3.175 14.504 1.00 12.43 352 VAL A CA 1
ATOM 2641 C C . VAL A 1 352 ? 23.025 4.548 14.234 1.00 14.71 352 VAL A C 1
ATOM 2642 O O . VAL A 1 352 ? 23.505 5.203 15.185 1.00 15.33 352 VAL A O 1
ATOM 2646 N N . PRO A 1 353 ? 23.055 5.027 12.990 1.00 15.02 353 PRO A N 1
ATOM 2647 C CA . PRO A 1 353 ? 23.630 6.355 12.727 1.00 15.34 353 PRO A CA 1
ATOM 2648 C C . PRO A 1 353 ? 23.001 7.432 13.601 1.00 16.31 353 PRO A C 1
ATOM 2649 O O . PRO A 1 353 ? 21.774 7.512 13.753 1.00 16.20 353 PRO A O 1
ATOM 2653 N N . GLY A 1 354 ? 23.861 8.271 14.180 1.00 18.11 354 GLY A N 1
ATOM 2654 C CA . GLY A 1 354 ? 23.467 9.213 15.199 1.00 16.34 354 GLY A CA 1
ATOM 2655 C C . GLY A 1 354 ? 23.843 8.795 16.604 1.00 13.95 354 GLY A C 1
ATOM 2656 O O . GLY A 1 354 ? 23.803 9.634 17.517 1.00 17.92 354 GLY A O 1
ATOM 2657 N N . TYR A 1 355 ? 24.215 7.534 16.797 1.00 14.42 355 TYR A N 1
ATOM 2658 C CA . TYR A 1 355 ? 24.595 6.990 18.095 1.00 15.72 355 TYR A CA 1
ATOM 2659 C C . TYR A 1 355 ? 26.029 6.502 18.046 1.00 17.13 355 TYR A C 1
ATOM 2660 O O . TYR A 1 355 ? 26.409 5.782 17.117 1.00 20.10 355 TYR A O 1
ATOM 2669 N N . GLN A 1 356 ? 26.816 6.876 19.052 1.00 17.64 356 GLN A N 1
ATOM 2670 C CA . GLN A 1 356 ? 28.165 6.358 19.226 1.00 18.15 356 GLN A CA 1
ATOM 2671 C C . GLN A 1 356 ? 28.163 5.290 20.314 1.00 19.66 356 GLN A C 1
ATOM 2672 O O . GLN A 1 356 ? 27.502 5.438 21.347 1.00 19.86 356 GLN A O 1
ATOM 2674 N N . ILE A 1 357 ? 28.914 4.221 20.076 1.00 17.97 357 ILE A N 1
ATOM 2675 C CA . ILE A 1 357 ? 28.942 3.039 20.926 1.00 18.70 357 ILE A CA 1
ATOM 2676 C C . ILE A 1 357 ? 30.368 2.827 21.420 1.00 24.31 357 ILE A C 1
ATOM 2677 O O . ILE A 1 357 ? 31.315 2.888 20.628 1.00 24.22 357 ILE A O 1
ATOM 2682 N N . GLU A 1 358 ? 30.522 2.541 22.715 1.00 18.85 358 GLU A N 1
ATOM 2683 C CA . GLU A 1 358 ? 31.819 2.208 23.300 1.00 22.64 358 GLU A CA 1
ATOM 2684 C C . GLU A 1 358 ? 31.699 0.956 24.154 1.00 19.46 358 GLU A C 1
ATOM 2685 O O . GLU A 1 358 ? 30.705 0.782 24.867 1.00 21.36 358 GLU A O 1
ATOM 2691 N N . LEU A 1 359 ? 32.698 0.079 24.067 1.00 18.29 359 LEU A N 1
ATOM 2692 C CA . LEU A 1 359 ? 32.878 -1.016 25.011 1.00 20.54 359 LEU A CA 1
ATOM 2693 C C . LEU A 1 359 ? 34.059 -0.681 25.915 1.00 25.38 359 LEU A C 1
ATOM 2694 O O . LEU A 1 359 ? 35.153 -0.391 25.420 1.00 26.72 359 LEU A O 1
ATOM 2699 N N . ARG A 1 360 ? 33.833 -0.709 27.227 1.00 20.22 360 ARG A N 1
ATOM 2700 C CA . ARG A 1 360 ? 34.824 -0.277 28.210 1.00 22.01 360 ARG A CA 1
ATOM 2701 C C . ARG A 1 360 ? 35.191 -1.421 29.145 1.00 24.85 360 ARG A C 1
ATOM 2702 O O . ARG A 1 360 ? 34.329 -2.207 29.549 1.00 26.79 360 ARG A O 1
ATOM 2710 N N . GLY A 1 361 ? 36.477 -1.502 29.495 1.00 23.75 361 GLY A N 1
ATOM 2711 C CA . GLY A 1 361 ? 36.983 -2.567 30.334 1.00 20.93 361 GLY A CA 1
ATOM 2712 C C . GLY A 1 361 ? 36.938 -2.223 31.813 1.00 23.17 361 GLY A C 1
ATOM 2713 O O . GLY A 1 361 ? 36.348 -1.229 32.238 1.00 23.62 361 GLY A O 1
ATOM 2714 N N . ASP A 1 362 ? 37.600 -3.068 32.611 1.00 28.63 362 ASP A N 1
ATOM 2715 C CA . ASP A 1 362 ? 37.524 -2.932 34.066 1.00 29.79 362 ASP A CA 1
ATOM 2716 C C . ASP A 1 362 ? 38.149 -1.640 34.576 1.00 26.39 362 ASP A C 1
ATOM 2717 O O . ASP A 1 362 ? 37.925 -1.282 35.738 1.00 30.23 362 ASP A O 1
ATOM 2722 N N . GLY A 1 363 ? 38.919 -0.936 33.748 1.00 24.11 363 GLY A N 1
ATOM 2723 C CA . GLY A 1 363 ? 39.404 0.388 34.077 1.00 19.83 363 GLY A CA 1
ATOM 2724 C C . GLY A 1 363 ? 38.777 1.520 33.297 1.00 21.91 363 GLY A C 1
ATOM 2725 O O . GLY A 1 363 ? 39.228 2.666 33.425 1.00 22.72 363 GLY A O 1
ATOM 2726 N N . GLY A 1 364 ? 37.750 1.258 32.497 1.00 20.32 364 GLY A N 1
ATOM 2727 C CA . GLY A 1 364 ? 37.129 2.314 31.733 1.00 25.13 364 GLY A CA 1
ATOM 2728 C C . GLY A 1 364 ? 37.744 2.558 30.379 1.00 28.61 364 GLY A C 1
ATOM 2729 O O . GLY A 1 364 ? 37.310 3.480 29.678 1.00 33.71 364 GLY A O 1
ATOM 2730 N N . GLY A 1 365 ? 38.732 1.768 29.986 1.00 27.53 365 GLY A N 1
ATOM 2731 C CA . GLY A 1 365 ? 39.408 1.977 28.731 1.00 30.96 365 GLY A CA 1
ATOM 2732 C C . GLY A 1 365 ? 38.957 1.015 27.655 1.00 34.61 365 GLY A C 1
ATOM 2733 O O . GLY A 1 365 ? 38.035 0.214 27.843 1.00 26.33 365 GLY A O 1
ATOM 2734 N N . PRO A 1 366 ? 39.630 1.066 26.504 1.00 41.84 366 PRO A N 1
ATOM 2735 C CA . PRO A 1 366 ? 39.226 0.229 25.371 1.00 35.31 366 PRO A CA 1
ATOM 2736 C C . PRO A 1 366 ? 39.398 -1.254 25.659 1.00 33.12 366 PRO A C 1
ATOM 2737 O O . PRO A 1 366 ? 40.317 -1.676 26.363 1.00 31.53 366 PRO A O 1
ATOM 2739 N N . VAL A 1 367 ? 38.485 -2.048 25.111 1.00 33.35 367 VAL A N 1
ATOM 2740 C CA . VAL A 1 367 ? 38.649 -3.492 25.058 1.00 31.10 367 VAL A CA 1
ATOM 2741 C C . VAL A 1 367 ? 39.011 -3.846 23.623 1.00 33.03 367 VAL A C 1
ATOM 2742 O O . VAL A 1 367 ? 38.635 -3.143 22.674 1.00 36.91 367 VAL A O 1
ATOM 2746 N N . ALA A 1 368 ? 39.781 -4.917 23.467 1.00 36.99 368 ALA A N 1
ATOM 2747 C CA . ALA A 1 368 ? 40.188 -5.352 22.141 1.00 39.20 368 ALA A CA 1
ATOM 2748 C C . ALA A 1 368 ? 39.031 -6.046 21.435 1.00 36.42 368 ALA A C 1
ATOM 2749 O O . ALA A 1 368 ? 38.155 -6.637 22.072 1.00 37.86 368 ALA A O 1
ATOM 2751 N N . ASP A 1 369 ? 39.033 -5.959 20.106 1.00 41.23 369 ASP A N 1
ATOM 2752 C CA . ASP A 1 369 ? 38.007 -6.620 19.311 1.00 37.48 369 ASP A CA 1
ATOM 2753 C C . ASP A 1 369 ? 37.964 -8.107 19.635 1.00 38.89 369 ASP A C 1
ATOM 2754 O O . ASP A 1 369 ? 39.002 -8.773 19.701 1.00 38.98 369 ASP A O 1
ATOM 2759 N N . GLY A 1 370 ? 36.757 -8.625 19.850 1.00 31.71 370 GLY A N 1
ATOM 2760 C CA . GLY A 1 370 ? 36.576 -10.001 20.247 1.00 33.18 370 GLY A CA 1
ATOM 2761 C C . GLY A 1 370 ? 36.499 -10.215 21.739 1.00 37.37 370 GLY A C 1
ATOM 2762 O O . GLY A 1 370 ? 36.198 -11.332 22.176 1.00 38.90 370 GLY A O 1
ATOM 2763 N N . GLU A 1 371 ? 36.752 -9.181 22.529 1.00 36.43 371 GLU A N 1
ATOM 2764 C CA . GLU A 1 371 ? 36.729 -9.242 23.974 1.00 36.25 371 GLU A CA 1
ATOM 2765 C C . GLU A 1 371 ? 35.514 -8.501 24.517 1.00 33.78 371 GLU A C 1
ATOM 2766 O O . GLU A 1 371 ? 35.131 -7.457 23.970 1.00 30.77 371 GLU A O 1
ATOM 2772 N N . PRO A 1 372 ? 34.883 -9.024 25.568 1.00 32.59 372 PRO A N 1
ATOM 2773 C CA . PRO A 1 372 ? 33.715 -8.349 26.141 1.00 30.07 372 PRO A CA 1
ATOM 2774 C C . PRO A 1 372 ? 34.091 -7.055 26.844 1.00 33.75 372 PRO A C 1
ATOM 2775 O O . PRO A 1 372 ? 35.183 -6.907 27.398 1.00 31.61 372 PRO A O 1
ATOM 2779 N N . GLY A 1 373 ? 33.162 -6.108 26.806 1.00 25.63 373 GLY A N 1
ATOM 2780 C CA . GLY A 1 373 ? 33.301 -4.868 27.542 1.00 25.49 373 GLY A CA 1
ATOM 2781 C C . GLY A 1 373 ? 31.926 -4.364 27.909 1.00 25.68 373 GLY A C 1
ATOM 2782 O O . GLY A 1 373 ? 30.916 -4.810 27.356 1.00 21.58 373 GLY A O 1
ATOM 2783 N N . ASP A 1 374 ? 31.898 -3.438 28.866 1.00 22.88 374 ASP A N 1
ATOM 2784 C CA . ASP A 1 374 ? 30.656 -2.796 29.279 1.00 19.17 374 ASP A CA 1
ATOM 2785 C C . ASP A 1 374 ? 30.191 -1.814 28.211 1.00 18.86 374 ASP A C 1
ATOM 2786 O O . ASP A 1 374 ? 30.959 -0.957 27.759 1.00 19.13 374 ASP A O 1
ATOM 2791 N N . LEU A 1 375 ? 28.923 -1.920 27.820 1.00 17.16 375 LEU A N 1
ATOM 2792 C CA . LEU A 1 375 ? 28.398 -1.121 26.722 1.00 17.66 375 LEU A CA 1
ATOM 2793 C C . LEU A 1 375 ? 27.971 0.250 27.213 1.00 15.85 375 LEU A C 1
ATOM 2794 O O . LEU A 1 375 ? 27.208 0.359 28.180 1.00 19.03 375 LEU A O 1
ATOM 2799 N N . TYR A 1 376 ? 28.447 1.292 26.538 1.00 16.05 376 TYR A N 1
ATOM 2800 C CA . TYR A 1 376 ? 28.038 2.668 26.783 1.00 15.97 376 TYR A CA 1
ATOM 2801 C C . TYR A 1 376 ? 27.587 3.304 25.476 1.00 17.51 376 TYR A C 1
ATOM 2802 O O . TYR A 1 376 ? 28.144 3.015 24.409 1.00 17.20 376 TYR A O 1
ATOM 2811 N N . ILE A 1 377 ? 26.603 4.207 25.575 1.00 16.80 377 ILE A N 1
ATOM 2812 C CA . ILE A 1 377 ? 25.954 4.811 24.415 1.00 15.31 377 ILE A CA 1
ATOM 2813 C C . ILE A 1 377 ? 25.970 6.325 24.533 1.00 16.94 377 ILE A C 1
ATOM 2814 O O . ILE A 1 377 ? 25.504 6.879 25.534 1.00 18.16 377 ILE A O 1
ATOM 2819 N N . HIS A 1 378 ? 26.425 6.994 23.477 1.00 18.65 378 HIS A N 1
ATOM 2820 C CA . HIS A 1 378 ? 26.324 8.443 23.348 1.00 17.00 378 HIS A CA 1
ATOM 2821 C C . HIS A 1 378 ? 25.369 8.757 22.202 1.00 20.50 378 HIS A C 1
ATOM 2822 O O . HIS A 1 378 ? 25.729 8.605 21.031 1.00 20.87 378 HIS A O 1
ATOM 2829 N N . GLY A 1 379 ? 24.162 9.204 22.532 1.00 18.44 379 GLY A N 1
ATOM 2830 C CA . GLY A 1 379 ? 23.145 9.468 21.535 1.00 16.00 379 GLY A CA 1
ATOM 2831 C C . GLY A 1 379 ? 22.157 10.531 21.984 1.00 18.04 379 GLY A C 1
ATOM 2832 O O . GLY A 1 379 ? 22.039 10.827 23.180 1.00 20.24 379 GLY A O 1
ATOM 2833 N N . PRO A 1 380 ? 21.417 11.115 21.038 1.00 13.27 380 PRO A N 1
ATOM 2834 C CA . PRO A 1 380 ? 20.582 12.285 21.340 1.00 14.10 380 PRO A CA 1
ATOM 2835 C C . PRO A 1 380 ? 19.242 11.964 21.976 1.00 14.11 380 PRO A C 1
ATOM 2836 O O . PRO A 1 380 ? 18.475 12.893 22.251 1.00 14.59 380 PRO A O 1
ATOM 2840 N N . SER A 1 381 ? 18.928 10.688 22.199 1.00 11.95 381 SER A N 1
ATOM 2841 C CA . SER A 1 381 ? 17.653 10.312 22.793 1.00 11.74 381 SER A CA 1
ATOM 2842 C C . SER A 1 381 ? 17.772 9.902 24.252 1.00 13.43 381 SER A C 1
ATOM 2843 O O . SER A 1 381 ? 16.786 9.423 24.822 1.00 10.94 381 SER A O 1
ATOM 2846 N N . SER A 1 382 ? 18.936 10.082 24.876 1.00 13.20 382 SER A N 1
ATOM 2847 C CA . SER A 1 382 ? 19.104 9.612 26.244 1.00 10.39 382 SER A CA 1
ATOM 2848 C C . SER A 1 382 ? 18.201 10.370 27.208 1.00 13.77 382 SER A C 1
ATOM 2849 O O . SER A 1 382 ? 18.033 11.594 27.126 1.00 12.18 382 SER A O 1
ATOM 2852 N N . ALA A 1 383 ? 17.617 9.616 28.136 1.00 11.34 383 ALA A N 1
ATOM 2853 C CA . ALA A 1 383 ? 16.936 10.202 29.272 1.00 10.98 383 ALA A CA 1
ATOM 2854 C C . ALA A 1 383 ? 17.928 11.106 29.985 1.00 10.57 383 ALA A C 1
ATOM 2855 O O . ALA A 1 383 ? 19.147 10.916 29.865 1.00 12.53 383 ALA A O 1
ATOM 2857 N N . THR A 1 384 ? 17.418 12.065 30.752 1.00 12.22 384 THR A N 1
ATOM 2858 C CA . THR A 1 384 ? 18.274 13.039 31.413 1.00 14.36 384 THR A CA 1
ATOM 2859 C C . THR A 1 384 ? 18.715 12.590 32.792 1.00 15.43 384 THR A C 1
ATOM 2860 O O . THR A 1 384 ? 19.776 13.015 33.271 1.00 16.06 384 THR A O 1
ATOM 2864 N N . MET A 1 385 ? 17.942 11.720 33.429 1.00 11.90 385 MET A N 1
ATOM 2865 C CA . MET A 1 385 ? 18.154 11.392 34.831 1.00 14.64 385 MET A CA 1
ATOM 2866 C C . MET A 1 385 ? 17.141 10.334 35.225 1.00 12.51 385 MET A C 1
ATOM 2867 O O . MET A 1 385 ? 16.165 10.073 34.512 1.00 11.54 385 MET A O 1
ATOM 2872 N N . TYR A 1 386 ? 17.370 9.758 36.400 1.00 11.88 386 TYR A N 1
ATOM 2873 C CA . TYR A 1 386 ? 16.338 9.085 37.172 1.00 11.01 386 TYR A CA 1
ATOM 2874 C C . TYR A 1 386 ? 15.802 10.102 38.172 1.00 13.09 386 TYR A C 1
ATOM 2875 O O . TYR A 1 386 ? 16.543 10.559 39.047 1.00 14.79 386 TYR A O 1
ATOM 2884 N N . TRP A 1 387 ? 14.534 10.471 38.030 1.00 9.14 387 TRP A N 1
ATOM 2885 C CA . TRP A 1 387 ? 13.946 11.515 38.867 1.00 11.13 387 TRP A CA 1
ATOM 2886 C C . TRP A 1 387 ? 14.106 11.208 40.348 1.00 14.34 387 TRP A C 1
ATOM 2887 O O . TRP A 1 387 ? 13.702 10.146 40.826 1.00 13.79 387 TRP A O 1
ATOM 2898 N N . GLY A 1 388 ? 14.709 12.143 41.072 1.00 14.16 388 GLY A N 1
ATOM 2899 C CA . GLY A 1 388 ? 14.800 11.976 42.506 1.00 16.86 388 GLY A CA 1
ATOM 2900 C C . GLY A 1 388 ? 15.827 10.980 42.987 1.00 23.18 388 GLY A C 1
ATOM 2901 O O . GLY A 1 388 ? 15.890 10.723 44.190 1.00 22.56 388 GLY A O 1
ATOM 2902 N N . ASN A 1 389 ? 16.645 10.405 42.103 1.00 17.71 389 ASN A N 1
ATOM 2903 C CA . ASN A 1 389 ? 17.674 9.453 42.522 1.00 15.88 389 ASN A CA 1
ATOM 2904 C C . ASN A 1 389 ? 18.999 9.897 41.906 1.00 17.93 389 ASN A C 1
ATOM 2905 O O . ASN A 1 389 ? 19.387 9.404 40.845 1.00 16.60 389 ASN A O 1
ATOM 2910 N N . ARG A 1 390 ? 19.700 10.812 42.588 1.00 15.98 390 ARG A N 1
ATOM 2911 C CA . ARG A 1 390 ? 20.940 11.349 42.034 1.00 18.11 390 ARG A CA 1
ATOM 2912 C C . ARG A 1 390 ? 22.048 10.307 42.034 1.00 16.35 390 ARG A C 1
ATOM 2913 O O . ARG A 1 390 ? 22.889 10.307 41.126 1.00 16.46 390 ARG A O 1
ATOM 2921 N N . ALA A 1 391 ? 22.066 9.413 43.027 1.00 16.00 391 ALA A N 1
ATOM 2922 C CA . ALA A 1 391 ? 23.124 8.411 43.089 1.00 16.25 391 ALA A CA 1
ATOM 2923 C C . ALA A 1 391 ? 23.043 7.453 41.905 1.00 19.87 391 ALA A C 1
ATOM 2924 O O . ALA A 1 391 ? 24.045 7.209 41.220 1.00 18.65 391 ALA A O 1
ATOM 2926 N N . LYS A 1 392 ? 21.857 6.896 41.643 1.00 15.85 392 LYS A N 1
ATOM 2927 C CA . LYS A 1 392 ? 21.744 5.995 40.500 1.00 16.55 392 LYS A CA 1
ATOM 2928 C C . LYS A 1 392 ? 21.895 6.750 39.186 1.00 16.54 392 LYS A C 1
ATOM 2929 O O . LYS A 1 392 ? 22.438 6.198 38.220 1.00 16.67 392 LYS A O 1
ATOM 2935 N N . SER A 1 393 ? 21.457 8.012 39.141 1.00 13.70 393 SER A N 1
ATOM 2936 C CA . SER A 1 393 ? 21.677 8.834 37.952 1.00 15.51 393 SER A CA 1
ATOM 2937 C C . SER A 1 393 ? 23.166 9.022 37.676 1.00 19.55 393 SER A C 1
ATOM 2938 O O . SER A 1 393 ? 23.603 8.937 36.525 1.00 17.22 393 SER A O 1
ATOM 2941 N N . ARG A 1 394 ? 23.961 9.293 38.717 1.00 17.49 394 ARG A N 1
ATOM 2942 C CA . ARG A 1 394 ? 25.398 9.479 38.517 1.00 17.58 394 ARG A CA 1
ATOM 2943 C C . ARG A 1 394 ? 26.042 8.223 37.942 1.00 20.61 394 ARG A C 1
ATOM 2944 O O . ARG A 1 394 ? 26.918 8.308 37.071 1.00 23.55 394 ARG A O 1
ATOM 2946 N N . ASP A 1 395 ? 25.626 7.050 38.426 1.00 19.26 395 ASP A N 1
ATOM 2947 C CA . ASP A 1 395 ? 26.170 5.790 37.935 1.00 18.86 395 ASP A CA 1
ATOM 2948 C C . ASP A 1 395 ? 25.845 5.553 36.464 1.00 23.38 395 ASP A C 1
ATOM 2949 O O . ASP A 1 395 ? 26.573 4.821 35.790 1.00 21.64 395 ASP A O 1
ATOM 2954 N N . THR A 1 396 ? 24.754 6.122 35.955 1.00 19.46 396 THR A N 1
ATOM 2955 C CA . THR A 1 396 ? 24.244 5.745 34.634 1.00 17.55 396 THR A CA 1
ATOM 2956 C C . THR A 1 396 ? 24.466 6.798 33.561 1.00 19.68 396 THR A C 1
ATOM 2957 O O . THR A 1 396 ? 24.846 6.453 32.434 1.00 21.92 396 THR A O 1
ATOM 2961 N N . PHE A 1 397 ? 24.232 8.063 33.871 1.00 19.00 397 PHE A N 1
ATOM 2962 C CA . PHE A 1 397 ? 24.312 9.162 32.911 1.00 16.95 397 PHE A CA 1
ATOM 2963 C C . PHE A 1 397 ? 25.532 9.993 33.292 1.00 24.37 397 PHE A C 1
ATOM 2964 O O . PHE A 1 397 ? 25.494 10.766 34.246 1.00 25.04 397 PHE A O 1
ATOM 2972 N N . GLN A 1 398 ? 26.598 9.821 32.538 1.00 26.36 398 GLN A N 1
ATOM 2973 C CA . GLN A 1 398 ? 27.869 10.462 32.863 1.00 31.45 398 GLN A CA 1
ATOM 2974 C C . GLN A 1 398 ? 28.384 11.188 31.637 1.00 31.91 398 GLN A C 1
ATOM 2975 O O . GLN A 1 398 ? 28.969 10.568 30.744 1.00 28.08 398 GLN A O 1
ATOM 2981 N N . GLY A 1 399 ? 28.208 12.505 31.625 1.00 36.37 399 GLY A N 1
ATOM 2982 C CA . GLY A 1 399 ? 28.864 13.321 30.643 1.00 34.65 399 GLY A CA 1
ATOM 2983 C C . GLY A 1 399 ? 28.612 12.888 29.220 1.00 38.58 399 GLY A C 1
ATOM 2984 O O . GLY A 1 399 ? 29.557 12.649 28.463 1.00 36.32 399 GLY A O 1
ATOM 2985 N N . GLY A 1 400 ? 27.341 12.786 28.842 1.00 31.46 400 GLY A N 1
ATOM 2986 C CA . GLY A 1 400 ? 26.969 12.451 27.487 1.00 30.73 400 GLY A CA 1
ATOM 2987 C C . GLY A 1 400 ? 26.894 10.971 27.190 1.00 27.13 400 GLY A C 1
ATOM 2988 O O . GLY A 1 400 ? 26.334 10.585 26.151 1.00 29.35 400 GLY A O 1
ATOM 2989 N N . TRP A 1 401 ? 27.432 10.131 28.063 1.00 24.14 401 TRP A N 1
ATOM 2990 C CA . TRP A 1 401 ? 27.395 8.694 27.881 1.00 22.70 401 TRP A CA 1
ATOM 2991 C C . TRP A 1 401 ? 26.398 8.063 28.842 1.00 21.84 401 TRP A C 1
ATOM 2992 O O . TRP A 1 401 ? 26.224 8.520 29.977 1.00 21.99 401 TRP A O 1
ATOM 3003 N N . THR A 1 402 ? 25.731 7.011 28.365 1.00 18.41 402 THR A N 1
ATOM 3004 C CA . THR A 1 402 ? 24.742 6.278 29.145 1.00 16.38 402 THR A CA 1
ATOM 3005 C C . THR A 1 402 ? 25.190 4.829 29.261 1.00 18.86 402 THR A C 1
ATOM 3006 O O . THR A 1 402 ? 25.437 4.162 28.250 1.00 18.49 402 THR A O 1
ATOM 3010 N N . LYS A 1 403 ? 25.334 4.362 30.497 1.00 13.83 403 LYS A N 1
ATOM 3011 C CA . LYS A 1 403 ? 25.753 3.000 30.773 1.00 15.93 403 LYS A CA 1
ATOM 3012 C C . LYS A 1 403 ? 24.548 2.082 30.640 1.00 19.02 403 LYS A C 1
ATOM 3013 O O . LYS A 1 403 ? 23.542 2.276 31.328 1.00 21.27 403 LYS A O 1
ATOM 3019 N N . SER A 1 404 ? 24.645 1.077 29.770 1.00 17.99 404 SER A N 1
ATOM 3020 C CA . SER A 1 404 ? 23.485 0.228 29.528 1.00 19.68 404 SER A CA 1
ATOM 3021 C C . SER A 1 404 ? 23.323 -0.874 30.566 1.00 22.35 404 SER A C 1
ATOM 3022 O O . SER A 1 404 ? 22.204 -1.366 30.753 1.00 26.61 404 SER A O 1
ATOM 3025 N N . GLY A 1 405 ? 24.398 -1.274 31.239 1.00 24.47 405 GLY A N 1
ATOM 3026 C CA . GLY A 1 405 ? 24.364 -2.457 32.079 1.00 25.43 405 GLY A CA 1
ATOM 3027 C C . GLY A 1 405 ? 24.526 -3.766 31.338 1.00 26.81 405 GLY A C 1
ATOM 3028 O O . GLY A 1 405 ? 24.487 -4.833 31.973 1.00 26.54 405 GLY A O 1
ATOM 3029 N N . ASP A 1 406 ? 24.694 -3.728 30.020 1.00 22.18 406 ASP A N 1
ATOM 3030 C CA . ASP A 1 406 ? 24.997 -4.904 29.225 1.00 22.99 406 ASP A CA 1
ATOM 3031 C C . ASP A 1 406 ? 26.492 -4.992 28.957 1.00 20.57 406 ASP A C 1
ATOM 3032 O O . ASP A 1 406 ? 27.214 -3.992 28.980 1.00 19.77 406 ASP A O 1
ATOM 3037 N N . LYS A 1 407 ? 26.937 -6.211 28.678 1.00 23.44 407 LYS A N 1
ATOM 3038 C CA . LYS A 1 407 ? 28.255 -6.479 28.130 1.00 23.26 407 LYS A CA 1
ATOM 3039 C C . LYS A 1 407 ? 28.108 -6.944 26.687 1.00 26.08 407 LYS A C 1
ATOM 3040 O O . LYS A 1 407 ? 27.162 -7.669 26.347 1.00 22.69 407 LYS A O 1
ATOM 3046 N N . TYR A 1 408 ? 29.043 -6.526 25.841 1.00 21.76 408 TYR A N 1
ATOM 3047 C CA . TYR A 1 408 ? 28.993 -6.860 24.430 1.00 24.14 408 TYR A CA 1
ATOM 3048 C C . TYR A 1 408 ? 30.403 -7.142 23.923 1.00 28.69 408 TYR A C 1
ATOM 3049 O O . TYR A 1 408 ? 31.403 -6.760 24.541 1.00 24.64 408 TYR A O 1
ATOM 3058 N N . VAL A 1 409 ? 30.454 -7.819 22.778 1.00 26.93 409 VAL A N 1
ATOM 3059 C CA . VAL A 1 409 ? 31.679 -8.122 22.046 1.00 25.29 409 VAL A CA 1
ATOM 3060 C C . VAL A 1 409 ? 31.523 -7.560 20.641 1.00 27.02 409 VAL A C 1
ATOM 3061 O O . VAL A 1 409 ? 30.501 -7.801 19.988 1.00 25.00 409 VAL A O 1
ATOM 3065 N N . ARG A 1 410 ? 32.521 -6.814 20.168 1.00 28.03 410 ARG A N 1
ATOM 3066 C CA . ARG A 1 410 ? 32.491 -6.322 18.796 1.00 24.94 410 ARG A CA 1
ATOM 3067 C C . ARG A 1 410 ? 33.199 -7.311 17.885 1.00 31.53 410 ARG A C 1
ATOM 3068 O O . ARG A 1 410 ? 34.327 -7.731 18.161 1.00 30.14 410 ARG A O 1
ATOM 3076 N N . ASN A 1 411 ? 32.531 -7.685 16.806 1.00 26.28 411 ASN A N 1
ATOM 3077 C CA . ASN A 1 411 ? 33.100 -8.621 15.857 1.00 30.30 411 ASN A CA 1
ATOM 3078 C C . ASN A 1 411 ? 33.847 -7.871 14.764 1.00 25.58 411 ASN A C 1
ATOM 3079 O O . ASN A 1 411 ? 33.786 -6.646 14.665 1.00 30.16 411 ASN A O 1
ATOM 3084 N N . ASP A 1 412 ? 34.575 -8.631 13.939 1.00 29.74 412 ASP A N 1
ATOM 3085 C CA . ASP A 1 412 ? 35.435 -8.031 12.923 1.00 30.81 412 ASP A CA 1
ATOM 3086 C C . ASP A 1 412 ? 34.657 -7.249 11.872 1.00 31.86 412 ASP A C 1
ATOM 3087 O O . ASP A 1 412 ? 35.233 -6.369 11.227 1.00 31.75 412 ASP A O 1
ATOM 3089 N N . ASP A 1 413 ? 33.375 -7.543 11.673 1.00 30.38 413 ASP A N 1
ATOM 3090 C CA . ASP A 1 413 ? 32.581 -6.789 10.712 1.00 27.01 413 ASP A CA 1
ATOM 3091 C C . ASP A 1 413 ? 31.903 -5.577 11.338 1.00 27.75 413 ASP A C 1
ATOM 3092 O O . ASP A 1 413 ? 31.085 -4.929 10.678 1.00 29.06 413 ASP A O 1
ATOM 3097 N N . GLY A 1 414 ? 32.247 -5.242 12.581 1.00 26.29 414 GLY A N 1
ATOM 3098 C CA . GLY A 1 414 ? 31.653 -4.114 13.260 1.00 24.49 414 GLY A CA 1
ATOM 3099 C C . GLY A 1 414 ? 30.336 -4.411 13.940 1.00 25.24 414 GLY A C 1
ATOM 3100 O O . GLY A 1 414 ? 29.790 -3.524 14.608 1.00 23.58 414 GLY A O 1
ATOM 3101 N N . SER A 1 415 ? 29.809 -5.622 13.794 1.00 23.41 415 SER A N 1
ATOM 3102 C CA . SER A 1 415 ? 28.604 -5.997 14.512 1.00 20.78 415 SER A CA 1
ATOM 3103 C C . SER A 1 415 ? 28.933 -6.288 15.975 1.00 21.06 415 SER A C 1
ATOM 3104 O O . SER A 1 415 ? 30.096 -6.456 16.365 1.00 24.88 415 SER A O 1
ATOM 3107 N N . TYR A 1 416 ? 27.883 -6.375 16.787 1.00 18.54 416 TYR A N 1
ATOM 3108 C CA . TYR A 1 416 ? 28.013 -6.531 18.227 1.00 19.46 416 TYR A CA 1
ATOM 3109 C C . TYR A 1 416 ? 27.240 -7.761 18.682 1.00 19.49 416 TYR A C 1
ATOM 3110 O O . TYR A 1 416 ? 26.096 -7.970 18.267 1.00 20.71 416 TYR A O 1
ATOM 3119 N N . THR A 1 417 ? 27.862 -8.569 19.539 1.00 21.87 417 THR A N 1
ATOM 3120 C CA . THR A 1 417 ? 27.263 -9.803 20.028 1.00 22.11 417 THR A CA 1
ATOM 3121 C C . THR A 1 417 ? 27.096 -9.727 21.540 1.00 25.43 417 THR A C 1
ATOM 3122 O O . THR A 1 417 ? 28.062 -9.450 22.264 1.00 21.16 417 THR A O 1
ATOM 3126 N N . TYR A 1 418 ? 25.866 -9.963 22.003 1.00 22.81 418 TYR A N 1
ATOM 3127 C CA . TYR A 1 418 ? 25.524 -9.812 23.412 1.00 24.36 418 TYR A CA 1
ATOM 3128 C C . TYR A 1 418 ? 26.332 -10.773 24.276 1.00 24.76 418 TYR A C 1
ATOM 3129 O O . TYR A 1 418 ? 26.529 -11.941 23.926 1.00 24.94 418 TYR A O 1
ATOM 3138 N N . ALA A 1 419 ? 26.809 -10.273 25.420 1.00 26.06 419 ALA A N 1
ATOM 3139 C CA . ALA A 1 419 ? 27.702 -11.053 26.269 1.00 25.80 419 ALA A CA 1
ATOM 3140 C C . ALA A 1 419 ? 27.255 -11.078 27.728 1.00 26.69 419 ALA A C 1
ATOM 3141 O O . ALA A 1 419 ? 28.061 -11.384 28.605 1.00 29.13 419 ALA A O 1
ATOM 3143 N N . GLY A 1 420 ? 26.000 -10.760 28.013 1.00 27.35 420 GLY A N 1
ATOM 3144 C CA . GLY A 1 420 ? 25.483 -10.865 29.365 1.00 28.36 420 GLY A CA 1
ATOM 3145 C C . GLY A 1 420 ? 25.311 -9.509 30.020 1.00 27.67 420 GLY A C 1
ATOM 3146 O O . GLY A 1 420 ? 25.513 -8.452 29.416 1.00 25.79 420 GLY A O 1
ATOM 3147 N N . ARG A 1 421 ? 24.916 -9.554 31.289 1.00 31.48 421 ARG A N 1
ATOM 3148 C CA . ARG A 1 421 ? 24.631 -8.360 32.071 1.00 28.81 421 ARG A CA 1
ATOM 3149 C C . ARG A 1 421 ? 25.754 -8.085 33.058 1.00 34.38 421 ARG A C 1
ATOM 3150 O O . ARG A 1 421 ? 26.591 -8.943 33.353 1.00 36.96 421 ARG A O 1
ATOM 3158 N N . THR A 1 422 ? 25.744 -6.869 33.591 1.00 33.75 422 THR A N 1
ATOM 3159 C CA . THR A 1 422 ? 26.634 -6.497 34.677 1.00 35.54 422 THR A CA 1
ATOM 3160 C C . THR A 1 422 ? 25.917 -6.395 36.019 1.00 38.08 422 THR A C 1
ATOM 3161 O O . THR A 1 422 ? 26.535 -5.965 36.999 1.00 39.07 422 THR A O 1
ATOM 3165 N N . ASP A 1 423 ? 24.633 -6.807 36.101 1.00 36.31 423 ASP A N 1
ATOM 3166 C CA . ASP A 1 423 ? 23.831 -6.496 37.283 1.00 32.96 423 ASP A CA 1
ATOM 3167 C C . ASP A 1 423 ? 22.819 -7.576 37.681 1.00 30.19 423 ASP A C 1
ATOM 3168 O O . ASP A 1 423 ? 21.827 -7.254 38.346 1.00 37.86 423 ASP A O 1
ATOM 3173 N N . ASP A 1 424 ? 23.014 -8.825 37.266 1.00 32.49 424 ASP A N 1
ATOM 3174 C CA . ASP A 1 424 ? 22.197 -9.964 37.693 1.00 29.42 424 ASP A CA 1
ATOM 3175 C C . ASP A 1 424 ? 20.785 -9.986 37.100 1.00 30.86 424 ASP A C 1
ATOM 3176 O O . ASP A 1 424 ? 20.096 -11.007 37.201 1.00 26.42 424 ASP A O 1
ATOM 3178 N N . MET A 1 425 ? 20.345 -8.901 36.462 1.00 22.49 425 MET A N 1
ATOM 3179 C CA . MET A 1 425 ? 19.019 -8.898 35.850 1.00 18.33 425 MET A CA 1
ATOM 3180 C C . MET A 1 425 ? 18.907 -9.949 34.757 1.00 20.50 425 MET A C 1
ATOM 3181 O O . MET A 1 425 ? 19.859 -10.218 34.015 1.00 22.54 425 MET A O 1
ATOM 3186 N N . LEU A 1 426 ? 17.717 -10.525 34.632 1.00 19.97 426 LEU A N 1
ATOM 3187 C CA . LEU A 1 426 ? 17.408 -11.409 33.521 1.00 18.00 426 LEU A CA 1
ATOM 3188 C C . LEU A 1 426 ? 16.469 -10.710 32.556 1.00 21.01 426 LEU A C 1
ATOM 3189 O O . LEU A 1 426 ? 15.643 -9.878 32.949 1.00 19.58 426 LEU A O 1
ATOM 3194 N N . LYS A 1 427 ? 16.572 -11.076 31.294 1.00 23.41 427 LYS A N 1
ATOM 3195 C CA . LYS A 1 427 ? 15.599 -10.654 30.301 1.00 22.24 427 LYS A CA 1
ATOM 3196 C C . LYS A 1 427 ? 14.832 -11.894 29.872 1.00 25.36 427 LYS A C 1
ATOM 3197 O O . LYS A 1 427 ? 15.373 -12.760 29.174 1.00 29.53 427 LYS A O 1
ATOM 3203 N N . VAL A 1 428 ? 13.597 -12.001 30.337 1.00 21.05 428 VAL A N 1
ATOM 3204 C CA . VAL A 1 428 ? 12.758 -13.171 30.136 1.00 18.30 428 VAL A CA 1
ATOM 3205 C C . VAL A 1 428 ? 11.534 -12.705 29.374 1.00 22.49 428 VAL A C 1
ATOM 3206 O O . VAL A 1 428 ? 10.914 -11.708 29.757 1.00 21.37 428 VAL A O 1
ATOM 3210 N N . SER A 1 429 ? 11.198 -13.399 28.284 1.00 22.55 429 SER A N 1
ATOM 3211 C CA . SER A 1 429 ? 10.139 -12.923 27.396 1.00 22.90 429 SER A CA 1
ATOM 3212 C C . SER A 1 429 ? 10.390 -11.477 26.991 1.00 22.19 429 SER A C 1
ATOM 3213 O O . SER A 1 429 ? 9.452 -10.704 26.800 1.00 24.29 429 SER A O 1
ATOM 3216 N N . GLY A 1 430 ? 11.672 -11.110 26.891 1.00 27.08 430 GLY A N 1
ATOM 3217 C CA . GLY A 1 430 ? 12.086 -9.755 26.574 1.00 23.37 430 GLY A CA 1
ATOM 3218 C C . GLY A 1 430 ? 11.760 -8.699 27.617 1.00 30.23 430 GLY A C 1
ATOM 3219 O O . GLY A 1 430 ? 11.678 -7.519 27.273 1.00 27.85 430 GLY A O 1
ATOM 3220 N N . ILE A 1 431 ? 11.577 -9.082 28.885 1.00 25.16 431 ILE A N 1
ATOM 3221 C CA . ILE A 1 431 ? 11.166 -8.166 29.954 1.00 26.52 431 ILE A CA 1
ATOM 3222 C C . ILE A 1 431 ? 12.090 -8.355 31.148 1.00 23.01 431 ILE A C 1
ATOM 3223 O O . ILE A 1 431 ? 12.492 -9.481 31.445 1.00 23.63 431 ILE A O 1
ATOM 3228 N N . TYR A 1 432 ? 12.427 -7.251 31.833 1.00 23.53 432 TYR A N 1
ATOM 3229 C CA . TYR A 1 432 ? 13.406 -7.325 32.917 1.00 21.59 432 TYR A CA 1
ATOM 3230 C C . TYR A 1 432 ? 12.783 -7.998 34.134 1.00 20.65 432 TYR A C 1
ATOM 3231 O O . TYR A 1 432 ? 11.701 -7.612 34.588 1.00 22.24 432 TYR A O 1
ATOM 3240 N N . VAL A 1 433 ? 13.456 -9.039 34.633 1.00 15.89 433 VAL A N 1
ATOM 3241 C CA . VAL A 1 433 ? 13.057 -9.746 35.842 1.00 15.10 433 VAL A CA 1
ATOM 3242 C C . VAL A 1 433 ? 14.275 -9.867 36.748 1.00 16.28 433 VAL A C 1
ATOM 3243 O O . VAL A 1 433 ? 15.349 -10.291 36.298 1.00 14.41 433 VAL A O 1
ATOM 3247 N N . SER A 1 434 ? 14.111 -9.502 38.022 1.00 13.59 434 SER A N 1
ATOM 3248 C CA . SER A 1 434 ? 15.209 -9.618 38.983 1.00 11.13 434 SER A CA 1
ATOM 3249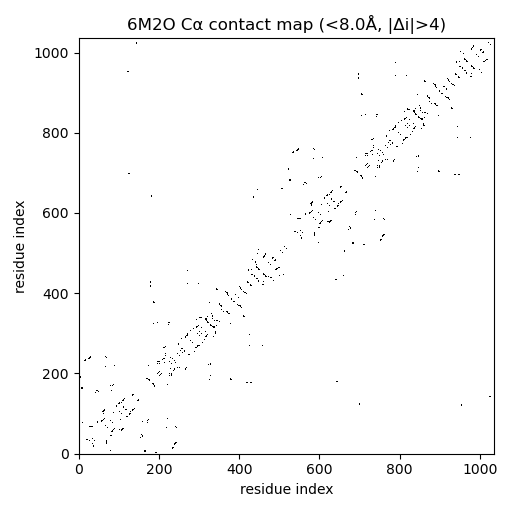 C C . SER A 1 434 ? 15.184 -10.990 39.640 1.00 11.68 434 SER A C 1
ATOM 3250 O O . SER A 1 434 ? 14.158 -11.361 40.235 1.00 11.43 434 SER A O 1
ATOM 3253 N N . PRO A 1 435 ? 16.269 -11.760 39.587 1.00 9.91 435 PRO A N 1
ATOM 3254 C CA . PRO A 1 435 ? 16.267 -13.044 40.308 1.00 11.96 435 PRO A CA 1
ATOM 3255 C C . PRO A 1 435 ? 16.058 -12.865 41.794 1.00 11.55 435 PRO A C 1
ATOM 3256 O O . PRO A 1 435 ? 15.500 -13.755 42.448 1.00 10.47 435 PRO A O 1
ATOM 3260 N N . PHE A 1 436 ? 16.495 -11.729 42.345 1.00 11.33 436 PHE A N 1
ATOM 3261 C CA . PHE A 1 436 ? 16.349 -11.500 43.774 1.00 10.33 436 PHE A CA 1
ATOM 3262 C C . PHE A 1 436 ? 14.883 -11.336 44.165 1.00 10.84 436 PHE A C 1
ATOM 3263 O O . PHE A 1 436 ? 14.492 -11.720 45.268 1.00 11.89 436 PHE A O 1
ATOM 3271 N N . GLU A 1 437 ? 14.052 -10.775 43.285 1.00 9.98 437 GLU A N 1
ATOM 3272 C CA . GLU A 1 437 ? 12.624 -10.710 43.603 1.00 13.30 437 GLU A CA 1
ATOM 3273 C C . GLU A 1 437 ? 12.027 -12.106 43.687 1.00 14.76 437 GLU A C 1
ATOM 3274 O O . GLU A 1 437 ? 11.283 -12.429 44.622 1.00 15.13 437 GLU A O 1
ATOM 3280 N N . ILE A 1 438 ? 12.351 -12.953 42.719 1.00 13.63 438 ILE A N 1
ATOM 3281 C CA . ILE A 1 438 ? 11.826 -14.312 42.743 1.00 14.23 438 ILE A CA 1
ATOM 3282 C C . ILE A 1 438 ? 12.313 -15.054 43.986 1.00 14.72 438 ILE A C 1
ATOM 3283 O O . ILE A 1 438 ? 11.532 -15.745 44.645 1.00 14.19 438 ILE A O 1
ATOM 3288 N N . GLU A 1 439 ? 13.592 -14.894 44.353 1.00 12.04 439 GLU A N 1
ATOM 3289 C CA . GLU A 1 439 ? 14.106 -15.567 45.554 1.00 12.05 439 GLU A CA 1
ATOM 3290 C C . GLU A 1 439 ? 13.369 -15.121 46.806 1.00 14.81 439 GLU A C 1
ATOM 3291 O O . GLU A 1 439 ? 13.052 -15.944 47.676 1.00 13.64 439 GLU A O 1
ATOM 3297 N N . ALA A 1 440 ? 13.139 -13.817 46.939 1.00 13.03 440 ALA A N 1
ATOM 3298 C CA . ALA A 1 440 ? 12.464 -13.294 48.121 1.00 14.80 440 ALA A CA 1
ATOM 3299 C C . ALA A 1 440 ? 11.022 -13.770 48.187 1.00 13.07 440 ALA A C 1
ATOM 3300 O O . ALA A 1 440 ? 10.464 -13.912 49.281 1.00 17.42 440 ALA A O 1
ATOM 3302 N N . THR A 1 441 ? 10.408 -14.034 47.038 1.00 11.81 441 THR A N 1
ATOM 3303 C CA . THR A 1 441 ? 9.074 -14.621 47.049 1.00 13.66 441 THR A CA 1
ATOM 3304 C C . THR A 1 441 ? 9.129 -16.073 47.494 1.00 15.01 441 THR A C 1
ATOM 3305 O O . THR A 1 441 ? 8.334 -16.505 48.339 1.00 15.49 441 THR A O 1
ATOM 3309 N N . LEU A 1 442 ? 10.081 -16.831 46.955 1.00 14.27 442 LEU A N 1
ATOM 3310 C CA . LEU A 1 442 ? 10.162 -18.252 47.276 1.00 12.87 442 LEU A CA 1
ATOM 3311 C C . LEU A 1 442 ? 10.405 -18.487 48.759 1.00 15.20 442 LEU A C 1
ATOM 3312 O O . LEU A 1 442 ? 9.789 -19.374 49.359 1.00 13.44 442 LEU A O 1
ATOM 3317 N N . VAL A 1 443 ? 11.299 -17.715 49.379 1.00 13.43 443 VAL A N 1
ATOM 3318 C CA A VAL A 1 443 ? 11.608 -17.976 50.782 0.74 14.06 443 VAL A CA 1
ATOM 3319 C CA B VAL A 1 443 ? 11.629 -17.932 50.780 0.26 14.21 443 VAL A CA 1
ATOM 3320 C C . VAL A 1 443 ? 10.465 -17.613 51.711 1.00 14.79 443 VAL A C 1
ATOM 3321 O O . VAL A 1 443 ? 10.508 -17.971 52.893 1.00 14.16 443 VAL A O 1
ATOM 3328 N N . GLN A 1 444 ? 9.415 -16.959 51.212 1.00 12.44 444 GLN A N 1
ATOM 3329 C CA . GLN A 1 444 ? 8.243 -16.709 52.053 1.00 15.15 444 GLN A CA 1
ATOM 3330 C C . GLN A 1 444 ? 7.294 -17.899 52.108 1.00 20.35 444 GLN A C 1
ATOM 3331 O O . GLN A 1 444 ? 6.305 -17.857 52.854 1.00 18.03 444 GLN A O 1
ATOM 3337 N N . HIS A 1 445 ? 7.570 -18.962 51.373 1.00 14.19 445 HIS A N 1
ATOM 3338 C CA . HIS A 1 445 ? 6.806 -20.186 51.580 1.00 18.69 445 HIS A CA 1
ATOM 3339 C C . HIS A 1 445 ? 7.311 -20.881 52.840 1.00 20.76 445 HIS A C 1
ATOM 3340 O O . HIS A 1 445 ? 8.522 -20.990 53.030 1.00 17.93 445 HIS A O 1
ATOM 3347 N N . PRO A 1 446 ? 6.426 -21.332 53.733 1.00 21.13 446 PRO A N 1
ATOM 3348 C CA . PRO A 1 446 ? 6.901 -21.843 55.030 1.00 21.23 446 PRO A CA 1
ATOM 3349 C C . PRO A 1 446 ? 7.771 -23.084 54.927 1.00 22.86 446 PRO A C 1
ATOM 3350 O O . PRO A 1 446 ? 8.516 -23.369 55.874 1.00 25.01 446 PRO A O 1
ATOM 3354 N N . GLY A 1 447 ? 7.720 -23.812 53.808 1.00 19.87 447 GLY A N 1
ATOM 3355 C CA . GLY A 1 447 ? 8.498 -25.014 53.598 1.00 18.13 447 GLY A CA 1
ATOM 3356 C C . GLY A 1 447 ? 9.820 -24.799 52.896 1.00 19.70 447 GLY A C 1
ATOM 3357 O O . GLY A 1 447 ? 10.545 -25.763 52.620 1.00 18.70 447 GLY A O 1
ATOM 3358 N N . VAL A 1 448 ? 10.159 -23.550 52.584 1.00 16.87 448 VAL A N 1
ATOM 3359 C CA . VAL A 1 448 ? 11.396 -23.215 51.881 1.00 17.31 448 VAL A CA 1
ATOM 3360 C C . VAL A 1 448 ? 12.374 -22.625 52.887 1.00 17.53 448 VAL A C 1
ATOM 3361 O O . VAL A 1 448 ? 12.024 -21.713 53.644 1.00 21.69 448 VAL A O 1
ATOM 3365 N N . LEU A 1 449 ? 13.587 -23.161 52.919 1.00 15.47 449 LEU A N 1
ATOM 3366 C CA . LEU A 1 449 ? 14.628 -22.619 53.779 1.00 17.00 449 LEU A CA 1
ATOM 3367 C C . LEU A 1 449 ? 15.450 -21.556 53.056 1.00 15.17 449 LEU A C 1
ATOM 3368 O O . LEU A 1 449 ? 15.683 -20.468 53.590 1.00 14.84 449 LEU A O 1
ATOM 3373 N N . GLU A 1 450 ? 15.882 -21.861 51.832 1.00 14.59 450 GLU A N 1
ATOM 3374 C CA . GLU A 1 450 ? 16.727 -20.982 51.036 1.00 13.06 450 GLU A CA 1
ATOM 3375 C C . GLU A 1 450 ? 16.307 -21.105 49.585 1.00 12.84 450 GLU A C 1
ATOM 3376 O O . GLU A 1 450 ? 15.750 -22.125 49.176 1.00 13.00 450 GLU A O 1
ATOM 3382 N N . ALA A 1 451 ? 16.619 -20.081 48.794 1.00 11.15 451 ALA A N 1
ATOM 3383 C CA . ALA A 1 451 ? 16.341 -20.144 47.362 1.00 12.04 451 ALA A CA 1
ATOM 3384 C C . ALA A 1 451 ? 17.346 -19.309 46.588 1.00 11.98 451 ALA A C 1
ATOM 3385 O O . ALA A 1 451 ? 17.699 -18.197 46.992 1.00 13.02 451 ALA A O 1
ATOM 3387 N N . ALA A 1 452 ? 17.766 -19.839 45.446 1.00 11.80 452 ALA A N 1
ATOM 3388 C CA . ALA A 1 452 ? 18.599 -19.109 44.508 1.00 12.08 452 ALA A CA 1
ATOM 3389 C C . ALA A 1 452 ? 18.014 -19.260 43.116 1.00 12.16 452 ALA A C 1
ATOM 3390 O O . ALA A 1 452 ? 17.627 -20.359 42.716 1.00 14.35 452 ALA A O 1
ATOM 3392 N N . VAL A 1 453 ? 17.964 -18.157 42.376 1.00 11.71 453 VAL A N 1
ATOM 3393 C CA . VAL A 1 453 ? 17.400 -18.139 41.032 1.00 12.82 453 VAL A CA 1
ATOM 3394 C C . VAL A 1 453 ? 18.473 -17.653 40.066 1.00 10.35 453 VAL A C 1
ATOM 3395 O O . VAL A 1 453 ? 19.118 -16.624 40.310 1.00 12.77 453 VAL A O 1
ATOM 3399 N N . VAL A 1 454 ? 18.664 -18.392 38.970 1.00 11.88 454 VAL A N 1
ATOM 3400 C CA . VAL A 1 454 ? 19.603 -18.034 37.920 1.00 13.54 454 VAL A CA 1
ATOM 3401 C C . VAL A 1 454 ? 18.880 -18.113 36.579 1.00 12.23 454 VAL A C 1
ATOM 3402 O O . VAL A 1 454 ? 17.797 -18.685 36.457 1.00 13.46 454 VAL A O 1
ATOM 3406 N N . GLY A 1 455 ? 19.493 -17.522 35.556 1.00 14.58 455 GLY A N 1
ATOM 3407 C CA . GLY A 1 455 ? 18.966 -17.618 34.206 1.00 14.88 455 GLY A CA 1
ATOM 3408 C C . GLY A 1 455 ? 19.572 -18.801 33.481 1.00 18.61 455 GLY A C 1
ATOM 3409 O O . GLY A 1 455 ? 20.785 -19.022 33.541 1.00 21.62 455 GLY A O 1
ATOM 3410 N N . VAL A 1 456 ? 18.722 -19.568 32.807 1.00 14.04 456 VAL A N 1
ATOM 3411 C CA . VAL A 1 456 ? 19.163 -20.704 32.001 1.00 19.73 456 VAL A CA 1
ATOM 3412 C C . VAL A 1 456 ? 18.489 -20.628 30.637 1.00 20.41 456 VAL A C 1
ATOM 3413 O O . VAL A 1 456 ? 17.283 -20.372 30.550 1.00 17.40 456 VAL A O 1
ATOM 3417 N N . ALA A 1 457 ? 19.258 -20.862 29.575 1.00 20.78 457 ALA A N 1
ATOM 3418 C CA . ALA A 1 457 ? 18.682 -20.881 28.235 1.00 20.29 457 ALA A CA 1
ATOM 3419 C C . ALA A 1 457 ? 17.845 -22.137 28.043 1.00 22.70 457 ALA A C 1
ATOM 3420 O O . ALA A 1 457 ? 18.235 -23.230 28.463 1.00 26.57 457 ALA A O 1
ATOM 3422 N N . ASP A 1 458 ? 16.684 -21.980 27.415 1.00 19.13 458 ASP A N 1
ATOM 3423 C CA . ASP A 1 458 ? 15.781 -23.104 27.210 1.00 25.89 458 ASP A CA 1
ATOM 3424 C C . ASP A 1 458 ? 16.114 -23.785 25.879 1.00 24.90 458 ASP A C 1
ATOM 3425 O O . ASP A 1 458 ? 17.183 -23.555 25.306 1.00 22.75 458 ASP A O 1
ATOM 3430 N N . GLU A 1 459 ? 15.202 -24.626 25.378 1.00 29.53 459 GLU A N 1
ATOM 3431 C CA . GLU A 1 459 ? 15.461 -25.408 24.172 1.00 30.46 459 GLU A CA 1
ATOM 3432 C C . GLU A 1 459 ? 15.648 -24.532 22.939 1.00 32.01 459 GLU A C 1
ATOM 3433 O O . GLU A 1 459 ? 16.263 -24.980 21.965 1.00 28.38 459 GLU A O 1
ATOM 3439 N N . HIS A 1 460 ? 15.149 -23.296 22.964 1.00 25.04 460 HIS A N 1
ATOM 3440 C CA . HIS A 1 460 ? 15.313 -22.362 21.859 1.00 27.49 460 HIS A CA 1
ATOM 3441 C C . HIS A 1 460 ? 16.381 -21.312 22.124 1.00 27.56 460 HIS A C 1
ATOM 3442 O O . HIS A 1 460 ? 16.487 -20.342 21.361 1.00 25.71 460 HIS A O 1
ATOM 3449 N N . GLY A 1 461 ? 17.170 -21.475 23.183 1.00 20.58 461 GLY A N 1
ATOM 3450 C CA . GLY A 1 461 ? 18.195 -20.513 23.526 1.00 21.54 461 GLY A CA 1
ATOM 3451 C C . GLY A 1 461 ? 17.699 -19.284 24.257 1.00 18.85 461 GLY A C 1
ATOM 3452 O O . GLY A 1 461 ? 18.468 -18.331 24.400 1.00 22.07 461 GLY A O 1
ATOM 3453 N N . LEU A 1 462 ? 16.448 -19.280 24.729 1.00 18.69 462 LEU A N 1
ATOM 3454 C CA . LEU A 1 462 ? 15.871 -18.131 25.422 1.00 18.02 462 LEU A CA 1
ATOM 3455 C C . LEU A 1 462 ? 16.041 -18.282 26.930 1.00 15.95 462 LEU A C 1
ATOM 3456 O O . LEU A 1 462 ? 15.733 -19.338 27.490 1.00 21.20 462 LEU A O 1
ATOM 3461 N N . THR A 1 463 ? 16.511 -17.222 27.584 1.00 15.92 463 THR A N 1
ATOM 3462 C CA . THR A 1 463 ? 16.787 -17.289 29.018 1.00 16.25 463 THR A CA 1
ATOM 3463 C C . THR A 1 463 ? 15.491 -17.264 29.820 1.00 18.27 463 THR A C 1
ATOM 3464 O O . THR A 1 463 ? 14.649 -16.383 29.620 1.00 17.34 463 THR A O 1
ATOM 3468 N N . LYS A 1 464 ? 15.330 -18.230 30.719 1.00 16.51 464 LYS A N 1
ATOM 3469 C CA . LYS A 1 464 ? 14.213 -18.314 31.647 1.00 14.80 464 LYS A CA 1
ATOM 3470 C C . LYS A 1 464 ? 14.781 -18.450 33.049 1.00 16.92 464 LYS A C 1
ATOM 3471 O O . LYS A 1 464 ? 15.922 -18.888 33.213 1.00 16.35 464 LYS A O 1
ATOM 3477 N N . PRO A 1 465 ? 14.035 -18.059 34.081 1.00 14.82 465 PRO A N 1
ATOM 3478 C CA . PRO A 1 465 ? 14.539 -18.269 35.445 1.00 14.26 465 PRO A CA 1
ATOM 3479 C C . PRO A 1 465 ? 14.511 -19.744 35.798 1.00 15.42 465 PRO A C 1
ATOM 3480 O O . PRO A 1 465 ? 13.631 -20.494 35.368 1.00 16.84 465 PRO A O 1
ATOM 3484 N N . LYS A 1 466 ? 15.493 -20.151 36.597 1.00 14.02 466 LYS A N 1
ATOM 3485 C CA . LYS A 1 466 ? 15.549 -21.490 37.165 1.00 14.47 466 LYS A CA 1
ATOM 3486 C C . LYS A 1 466 ? 15.814 -21.347 38.653 1.00 11.93 466 LYS A C 1
ATOM 3487 O O . LYS A 1 466 ? 16.725 -20.615 39.052 1.00 12.10 466 LYS A O 1
ATOM 3493 N N . ALA A 1 467 ? 15.021 -22.033 39.469 1.00 13.72 467 ALA A N 1
ATOM 3494 C CA . ALA A 1 467 ? 15.101 -21.905 40.921 1.00 13.61 467 ALA A CA 1
ATOM 3495 C C . ALA A 1 467 ? 15.767 -23.134 41.523 1.00 13.82 467 ALA A C 1
ATOM 3496 O O . ALA A 1 467 ? 15.427 -24.273 41.172 1.00 16.32 467 ALA A O 1
ATOM 3498 N N . TYR A 1 468 ? 16.697 -22.898 42.439 1.00 11.42 468 TYR A N 1
ATOM 3499 C CA . TYR A 1 468 ? 17.282 -23.947 43.267 1.00 12.33 468 TYR A CA 1
ATOM 3500 C C . TYR A 1 468 ? 16.832 -23.708 44.699 1.00 13.00 468 TYR A C 1
ATOM 3501 O O . TYR A 1 468 ? 17.122 -22.649 45.270 1.00 11.90 468 TYR A O 1
ATOM 3510 N N . VAL A 1 469 ? 16.125 -24.675 45.276 1.00 11.03 469 VAL A N 1
ATOM 3511 C CA . VAL A 1 469 ? 15.428 -24.480 46.541 1.00 13.50 469 VAL A CA 1
ATOM 3512 C C . VAL A 1 469 ? 15.931 -25.495 47.558 1.00 15.33 469 VAL A C 1
ATOM 3513 O O . VAL A 1 469 ? 15.958 -26.699 47.277 1.00 14.76 469 VAL A O 1
ATOM 3517 N N . VAL A 1 470 ? 16.288 -25.013 48.745 1.00 14.02 470 VAL A N 1
ATOM 3518 C CA . VAL A 1 470 ? 16.578 -25.869 49.893 1.00 14.20 470 VAL A CA 1
ATOM 3519 C C . VAL A 1 470 ? 15.305 -25.941 50.732 1.00 18.80 470 VAL A C 1
ATOM 3520 O O . VAL A 1 470 ? 14.886 -24.916 51.285 1.00 15.53 470 VAL A O 1
ATOM 3524 N N . PRO A 1 471 ? 14.659 -27.096 50.842 1.00 18.41 471 PRO A N 1
ATOM 3525 C CA . PRO A 1 471 ? 13.463 -27.180 51.678 1.00 19.80 471 PRO A CA 1
ATOM 3526 C C . PRO A 1 471 ? 13.835 -27.121 53.145 1.00 18.85 471 PRO A C 1
ATOM 3527 O O . PRO A 1 471 ? 14.935 -27.501 53.550 1.00 19.21 471 PRO A O 1
ATOM 3531 N N . ARG A 1 472 ? 12.908 -26.631 53.937 1.00 16.92 472 ARG A N 1
ATOM 3532 C CA . ARG A 1 472 ? 13.083 -26.687 55.374 1.00 23.75 472 ARG A CA 1
ATOM 3533 C C . ARG A 1 472 ? 12.949 -28.139 55.828 1.00 26.54 472 ARG A C 1
ATOM 3534 O O . ARG A 1 472 ? 11.997 -28.822 55.429 1.00 25.37 472 ARG A O 1
ATOM 3542 N N . PRO A 1 473 ? 13.896 -28.662 56.606 1.00 27.64 473 PRO A N 1
ATOM 3543 C CA . PRO A 1 473 ? 13.750 -30.031 57.116 1.00 31.07 473 PRO A CA 1
ATOM 3544 C C . PRO A 1 473 ? 12.559 -30.123 58.056 1.00 34.55 473 PRO A C 1
ATOM 3545 O O . PRO A 1 473 ? 12.285 -29.204 58.832 1.00 36.02 473 PRO A O 1
ATOM 3549 N N . GLY A 1 474 ? 11.840 -31.240 57.971 1.00 39.37 474 GLY A N 1
ATOM 3550 C CA . GLY A 1 474 ? 10.657 -31.434 58.783 1.00 43.89 474 GLY A CA 1
ATOM 3551 C C . GLY A 1 474 ? 9.377 -30.901 58.181 1.00 46.37 474 GLY A C 1
ATOM 3552 O O . GLY A 1 474 ? 8.326 -30.971 58.835 1.00 46.48 474 GLY A O 1
ATOM 3553 N N . GLN A 1 475 ? 9.434 -30.358 56.968 1.00 41.95 475 GLN A N 1
ATOM 3554 C CA . GLN A 1 475 ? 8.256 -29.953 56.219 1.00 44.20 475 GLN A CA 1
ATOM 3555 C C . GLN A 1 475 ? 8.226 -30.732 54.917 1.00 45.13 475 GLN A C 1
ATOM 3556 O O . GLN A 1 475 ? 9.273 -30.990 54.315 1.00 42.37 475 GLN A O 1
ATOM 3562 N N . THR A 1 476 ? 7.027 -31.120 54.500 1.00 46.00 476 THR A N 1
ATOM 3563 C CA . THR A 1 476 ? 6.818 -31.662 53.169 1.00 44.42 476 THR A CA 1
ATOM 3564 C C . THR A 1 476 ? 6.553 -30.501 52.222 1.00 42.86 476 THR A C 1
ATOM 3565 O O . THR A 1 476 ? 5.801 -29.579 52.551 1.00 47.87 476 THR A O 1
ATOM 3567 N N . LEU A 1 477 ? 7.197 -30.533 51.060 1.00 37.48 477 LEU A N 1
ATOM 3568 C CA . LEU A 1 477 ? 7.039 -29.468 50.077 1.00 38.55 477 LEU A CA 1
ATOM 3569 C C . LEU A 1 477 ? 7.265 -30.059 48.698 1.00 37.85 477 LEU A C 1
ATOM 3570 O O . LEU A 1 477 ? 8.358 -30.554 48.405 1.00 39.80 477 LEU A O 1
ATOM 3575 N N . SER A 1 478 ? 6.237 -30.010 47.864 1.00 40.58 478 SER A N 1
ATOM 3576 C CA . SER A 1 478 ? 6.279 -30.575 46.526 1.00 38.57 478 SER A CA 1
ATOM 3577 C C . SER A 1 478 ? 6.453 -29.477 45.489 1.00 39.37 478 SER A C 1
ATOM 3578 O O . SER A 1 478 ? 6.179 -28.301 45.742 1.00 38.15 478 SER A O 1
ATOM 3581 N N . GLU A 1 479 ? 6.900 -29.884 44.297 1.00 42.58 479 GLU A N 1
ATOM 3582 C CA . GLU A 1 479 ? 7.026 -28.932 43.200 1.00 36.50 479 GLU A CA 1
ATOM 3583 C C . GLU A 1 479 ? 5.680 -28.323 42.825 1.00 40.21 479 GLU A C 1
ATOM 3584 O O . GLU A 1 479 ? 5.614 -27.142 42.462 1.00 39.66 479 GLU A O 1
ATOM 3586 N N . THR A 1 480 ? 4.594 -29.098 42.917 1.00 38.89 480 THR A N 1
ATOM 3587 C CA . THR A 1 480 ? 3.288 -28.565 42.540 1.00 37.23 480 THR A CA 1
ATOM 3588 C C . THR A 1 480 ? 2.817 -27.500 43.525 1.00 36.82 480 THR A C 1
ATOM 3589 O O . THR A 1 480 ? 2.284 -26.463 43.113 1.00 35.44 480 THR A O 1
ATOM 3591 N N . GLU A 1 481 ? 3.001 -27.737 44.828 1.00 36.84 481 GLU A N 1
ATOM 3592 C CA . GLU A 1 481 ? 2.570 -26.759 45.823 1.00 33.47 481 GLU A CA 1
ATOM 3593 C C . GLU A 1 481 ? 3.358 -25.463 45.696 1.00 29.61 481 GLU A C 1
ATOM 3594 O O . GLU A 1 481 ? 2.812 -24.374 45.905 1.00 29.44 481 GLU A O 1
ATOM 3596 N N . LEU A 1 482 ? 4.645 -25.557 45.355 1.00 31.76 482 LEU A N 1
ATOM 3597 C CA . LEU A 1 482 ? 5.419 -24.346 45.106 1.00 28.09 482 LEU A CA 1
ATOM 3598 C C . LEU A 1 482 ? 4.897 -23.611 43.878 1.00 30.10 482 LEU A C 1
ATOM 3599 O O . LEU A 1 482 ? 4.802 -22.379 43.883 1.00 27.77 482 LEU A O 1
ATOM 3604 N N . LYS A 1 483 ? 4.527 -24.351 42.828 1.00 32.20 483 LYS A N 1
ATOM 3605 C CA . LYS A 1 483 ? 3.921 -23.727 41.654 1.00 29.77 483 LYS A CA 1
ATOM 3606 C C . LYS A 1 483 ? 2.619 -23.019 42.020 1.00 31.99 483 LYS A C 1
ATOM 3607 O O . LYS A 1 483 ? 2.360 -21.894 41.574 1.00 28.10 483 LYS A O 1
ATOM 3609 N N . THR A 1 484 ? 1.786 -23.665 42.842 1.00 29.17 484 THR A N 1
ATOM 3610 C CA . THR A 1 484 ? 0.552 -23.026 43.293 1.00 32.57 484 THR A CA 1
ATOM 3611 C C . THR A 1 484 ? 0.847 -21.763 44.093 1.00 30.92 484 THR A C 1
ATOM 3612 O O . THR A 1 484 ? 0.196 -20.730 43.904 1.00 30.30 484 THR A O 1
ATOM 3616 N N . PHE A 1 485 ? 1.849 -21.828 44.974 1.00 28.77 485 PHE A N 1
ATOM 3617 C CA . PHE A 1 485 ? 2.186 -20.702 45.841 1.00 25.52 485 PHE A CA 1
ATOM 3618 C C . PHE A 1 485 ? 2.527 -19.454 45.033 1.00 29.83 485 PHE A C 1
ATOM 3619 O O . PHE A 1 485 ? 2.054 -18.352 45.342 1.00 30.12 485 PHE A O 1
ATOM 3627 N N . ILE A 1 486 ? 3.352 -19.601 43.992 1.00 28.07 486 ILE A N 1
ATOM 3628 C CA . ILE A 1 486 ? 3.814 -18.431 43.249 1.00 31.85 486 ILE A CA 1
ATOM 3629 C C . ILE A 1 486 ? 2.860 -18.013 42.142 1.00 32.60 486 ILE A C 1
ATOM 3630 O O . ILE A 1 486 ? 3.115 -16.998 41.480 1.00 30.66 486 ILE A O 1
ATOM 3635 N N . LYS A 1 487 ? 1.758 -18.744 41.939 1.00 34.81 487 LYS A N 1
ATOM 3636 C CA . LYS A 1 487 ? 0.864 -18.470 40.814 1.00 31.74 487 LYS A CA 1
ATOM 3637 C C . LYS A 1 487 ? 0.310 -17.048 40.865 1.00 27.60 487 LYS A C 1
ATOM 3638 O O . LYS A 1 487 ? 0.402 -16.301 39.884 1.00 31.58 487 LYS A O 1
ATOM 3640 N N . ASP A 1 488 ? -0.281 -16.656 41.991 1.00 32.22 488 ASP A N 1
ATOM 3641 C CA . ASP A 1 488 ? -0.846 -15.316 42.114 1.00 38.28 488 ASP A CA 1
ATOM 3642 C C . ASP A 1 488 ? 0.100 -14.335 42.790 1.00 37.35 488 ASP A C 1
ATOM 3643 O O . ASP A 1 488 ? -0.269 -13.171 42.988 1.00 36.53 488 ASP A O 1
ATOM 3645 N N . ARG A 1 489 ? 1.311 -14.765 43.135 1.00 33.51 489 ARG A N 1
ATOM 3646 C CA . ARG A 1 489 ? 2.272 -13.885 43.783 1.00 31.03 489 ARG A CA 1
ATOM 3647 C C . ARG A 1 489 ? 3.227 -13.228 42.809 1.00 28.62 489 ARG A C 1
ATOM 3648 O O . ARG A 1 489 ? 3.825 -12.199 43.141 1.00 25.34 489 ARG A O 1
ATOM 3656 N N . LEU A 1 490 ? 3.393 -13.811 41.633 1.00 24.62 490 LEU A N 1
ATOM 3657 C CA . LEU A 1 490 ? 4.292 -13.285 40.628 1.00 25.13 490 LEU A CA 1
ATOM 3658 C C . LEU A 1 490 ? 3.581 -13.293 39.290 1.00 24.12 490 LEU A C 1
ATOM 3659 O O . LEU A 1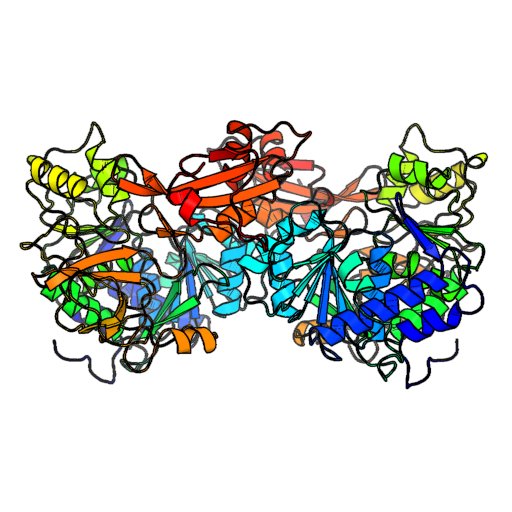 490 ? 2.752 -14.160 39.013 1.00 23.01 490 LEU A O 1
ATOM 3664 N N . ALA A 1 491 ? 3.933 -12.327 38.457 1.00 22.41 491 ALA A N 1
ATOM 3665 C CA . ALA A 1 491 ? 3.450 -12.325 37.092 1.00 23.10 491 ALA A CA 1
ATOM 3666 C C . ALA A 1 491 ? 3.999 -13.544 36.345 1.00 23.80 491 ALA A C 1
ATOM 3667 O O . ALA A 1 491 ? 5.111 -14.011 36.619 1.00 19.21 491 ALA A O 1
ATOM 3669 N N . PRO A 1 492 ? 3.234 -14.079 35.388 1.00 22.89 492 PRO A N 1
ATOM 3670 C CA . PRO A 1 492 ? 3.628 -15.347 34.750 1.00 21.03 492 PRO A CA 1
ATOM 3671 C C . PRO A 1 492 ? 4.987 -15.331 34.049 1.00 23.48 492 PRO A C 1
ATOM 3672 O O . PRO A 1 492 ? 5.639 -16.383 34.010 1.00 23.18 492 PRO A O 1
ATOM 3676 N N . TYR A 1 493 ? 5.434 -14.199 33.484 1.00 24.25 493 TYR A N 1
ATOM 3677 C CA . TYR A 1 493 ? 6.753 -14.198 32.849 1.00 25.71 493 TYR A CA 1
ATOM 3678 C C . TYR A 1 493 ? 7.877 -14.409 33.852 1.00 26.59 493 TYR A C 1
ATOM 3679 O O . TYR A 1 493 ? 8.989 -14.757 33.440 1.00 30.00 493 TYR A O 1
ATOM 3688 N N . LYS A 1 494 ? 7.611 -14.239 35.147 1.00 22.36 494 LYS A N 1
ATOM 3689 C CA . LYS A 1 494 ? 8.624 -14.429 36.174 1.00 20.29 494 LYS A CA 1
ATOM 3690 C C . LYS A 1 494 ? 8.657 -15.843 36.734 1.00 22.89 494 LYS A C 1
ATOM 3691 O O . LYS A 1 494 ? 9.549 -16.145 37.539 1.00 21.37 494 LYS A O 1
ATOM 3697 N N . TYR A 1 495 ? 7.713 -16.702 36.347 1.00 19.50 495 TYR A N 1
ATOM 3698 C CA . TYR A 1 495 ? 7.679 -18.062 36.870 1.00 21.36 495 TYR A CA 1
ATOM 3699 C C . TYR A 1 495 ? 8.995 -18.756 36.539 1.00 26.05 495 TYR A C 1
ATOM 3700 O O . TYR A 1 495 ? 9.424 -18.734 35.376 1.00 24.17 495 TYR A O 1
ATOM 3709 N N . PRO A 1 496 ? 9.666 -19.361 37.515 1.00 21.17 496 PRO A N 1
ATOM 3710 C CA . PRO A 1 496 ? 10.774 -20.259 37.183 1.00 19.76 496 PRO A CA 1
ATOM 3711 C C . PRO A 1 496 ? 10.296 -21.325 36.216 1.00 24.74 496 PRO A C 1
ATOM 3712 O O . PRO A 1 496 ? 9.189 -21.848 36.333 1.00 25.07 496 PRO A O 1
ATOM 3716 N N . ARG A 1 497 ? 11.141 -21.630 35.238 1.00 21.21 497 ARG A N 1
ATOM 3717 C CA . ARG A 1 497 ? 10.791 -22.641 34.248 1.00 24.88 497 ARG A CA 1
ATOM 3718 C C . ARG A 1 497 ? 10.941 -24.032 34.837 1.00 29.17 497 ARG A C 1
ATOM 3719 O O . ARG A 1 497 ? 10.165 -24.928 34.501 1.00 24.93 497 ARG A O 1
ATOM 3721 N N . SER A 1 498 ? 11.872 -24.211 35.773 1.00 22.34 498 SER A N 1
ATOM 3722 C CA . SER A 1 498 ? 11.900 -25.417 36.588 1.00 24.02 498 SER A CA 1
ATOM 3723 C C . SER A 1 498 ? 12.437 -25.054 37.960 1.00 20.90 498 SER A C 1
ATOM 3724 O O . SER A 1 498 ? 13.066 -24.010 38.152 1.00 17.15 498 SER A O 1
ATOM 3727 N N . THR A 1 499 ? 12.182 -25.941 38.906 1.00 22.07 499 THR A N 1
ATOM 3728 C CA . THR A 1 499 ? 12.695 -25.810 40.256 1.00 21.15 499 THR A CA 1
ATOM 3729 C C . THR A 1 499 ? 13.428 -27.089 40.603 1.00 22.76 499 THR A C 1
ATOM 3730 O O . THR A 1 499 ? 12.916 -28.188 40.363 1.00 24.59 499 THR A O 1
ATOM 3734 N N . VAL A 1 500 ? 14.638 -26.953 41.123 1.00 20.15 500 VAL A N 1
ATOM 3735 C CA . VAL A 1 500 ? 15.418 -28.096 41.571 1.00 19.56 500 VAL A CA 1
ATOM 3736 C C . VAL A 1 500 ? 15.527 -28.004 43.080 1.00 19.15 500 VAL A C 1
ATOM 3737 O O . VAL A 1 500 ? 15.986 -26.988 43.615 1.00 17.63 500 VAL A O 1
ATOM 3741 N N . PHE A 1 501 ? 15.096 -29.055 43.768 1.00 18.43 501 PHE A N 1
ATOM 3742 C CA . PHE A 1 501 ? 15.289 -29.125 45.205 1.00 19.64 501 PHE A CA 1
ATOM 3743 C C . PHE A 1 501 ? 16.670 -29.685 45.496 1.00 21.11 501 PHE A C 1
ATOM 3744 O O . PHE A 1 501 ? 17.053 -30.735 44.970 1.00 23.19 501 PHE A O 1
ATOM 3752 N N . VAL A 1 502 ? 17.428 -28.963 46.315 1.00 15.74 502 VAL A N 1
ATOM 3753 C CA . VAL A 1 502 ? 18.788 -29.340 46.664 1.00 17.42 502 VAL A CA 1
ATOM 3754 C C . VAL A 1 502 ? 18.911 -29.347 48.183 1.00 14.45 502 VAL A C 1
ATOM 3755 O O . VAL A 1 502 ? 18.121 -28.730 48.899 1.00 18.93 502 VAL A O 1
ATOM 3759 N N . ALA A 1 503 ? 19.918 -30.074 48.678 1.00 19.84 503 ALA A N 1
ATOM 3760 C CA . ALA A 1 503 ? 20.135 -30.154 50.119 1.00 21.73 503 ALA A CA 1
ATOM 3761 C C . ALA A 1 503 ? 20.896 -28.956 50.675 1.00 18.03 503 ALA A C 1
ATOM 3762 O O . ALA A 1 503 ? 20.789 -28.671 51.873 1.00 20.16 503 ALA A O 1
ATOM 3764 N N . GLU A 1 504 ? 21.656 -28.258 49.837 1.00 19.01 504 GLU A N 1
ATOM 3765 C CA . GLU A 1 504 ? 22.427 -27.095 50.254 1.00 17.06 504 GLU A CA 1
ATOM 3766 C C . GLU A 1 504 ? 22.686 -26.253 49.013 1.00 16.75 504 GLU A C 1
ATOM 3767 O O . GLU A 1 504 ? 22.542 -26.732 47.885 1.00 18.67 504 GLU A O 1
ATOM 3773 N N . LEU A 1 505 ? 23.070 -24.974 49.236 1.00 13.31 505 LEU A N 1
ATOM 3774 C CA . LEU A 1 505 ? 23.475 -24.105 48.140 1.00 17.17 505 LEU A CA 1
ATOM 3775 C C . LEU A 1 505 ? 24.959 -23.789 48.258 1.00 18.46 505 LEU A C 1
ATOM 3776 O O . LEU A 1 505 ? 25.465 -23.638 49.374 1.00 21.71 505 LEU A O 1
ATOM 3781 N N . PRO A 1 506 ? 25.672 -23.685 47.138 1.00 18.55 506 PRO A N 1
ATOM 3782 C CA . PRO A 1 506 ? 27.099 -23.341 47.204 1.00 22.95 506 PRO A CA 1
ATOM 3783 C C . PRO A 1 506 ? 27.263 -21.920 47.714 1.00 25.62 506 PRO A C 1
ATOM 3784 O O . PRO A 1 506 ? 26.688 -20.979 47.166 1.00 23.23 506 PRO A O 1
ATOM 3788 N N . LYS A 1 507 ? 28.024 -21.766 48.785 1.00 26.22 507 LYS A N 1
ATOM 3789 C CA . LYS A 1 507 ? 28.257 -20.456 49.356 1.00 27.32 507 LYS A CA 1
ATOM 3790 C C . LYS A 1 507 ? 29.745 -20.239 49.545 1.00 35.13 507 LYS A C 1
ATOM 3791 O O . LYS A 1 507 ? 30.508 -21.185 49.760 1.00 38.43 507 LYS A O 1
ATOM 3797 N N . THR A 1 508 ? 30.148 -18.981 49.457 1.00 37.24 508 THR A N 1
ATOM 3798 C CA . THR A 1 508 ? 31.507 -18.636 49.818 1.00 45.63 508 THR A CA 1
ATOM 3799 C C . THR A 1 508 ? 31.725 -18.931 51.302 1.00 52.05 508 THR A C 1
ATOM 3800 O O . THR A 1 508 ? 30.777 -19.179 52.053 1.00 46.73 508 THR A O 1
ATOM 3804 N N . ALA A 1 509 ? 32.992 -18.890 51.737 1.00 54.66 509 ALA A N 1
ATOM 3805 C CA . ALA A 1 509 ? 33.265 -18.973 53.174 1.00 53.74 509 ALA A CA 1
ATOM 3806 C C . ALA A 1 509 ? 32.460 -17.960 53.986 1.00 53.01 509 ALA A C 1
ATOM 3807 O O . ALA A 1 509 ? 32.474 -18.027 55.218 1.00 57.01 509 ALA A O 1
ATOM 3809 N N . THR A 1 510 ? 31.730 -17.056 53.319 1.00 50.23 510 THR A N 1
ATOM 3810 C CA . THR A 1 510 ? 31.094 -15.887 53.911 1.00 47.68 510 THR A CA 1
ATOM 3811 C C . THR A 1 510 ? 29.569 -15.977 53.974 1.00 52.55 510 THR A C 1
ATOM 3812 O O . THR A 1 510 ? 28.963 -15.333 54.839 1.00 50.68 510 THR A O 1
ATOM 3816 N N . GLY A 1 511 ? 28.935 -16.758 53.100 1.00 48.85 511 GLY A N 1
ATOM 3817 C CA . GLY A 1 511 ? 27.489 -16.884 53.093 1.00 39.88 511 GLY A CA 1
ATOM 3818 C C . GLY A 1 511 ? 26.810 -16.351 51.846 1.00 36.99 511 GLY A C 1
ATOM 3819 O O . GLY A 1 511 ? 25.596 -16.540 51.687 1.00 28.34 511 GLY A O 1
ATOM 3820 N N . LYS A 1 512 ? 27.542 -15.683 50.961 1.00 30.82 512 LYS A N 1
ATOM 3821 C CA . LYS A 1 512 ? 26.988 -15.255 49.684 1.00 26.20 512 LYS A CA 1
ATOM 3822 C C . LYS A 1 512 ? 26.807 -16.458 48.761 1.00 23.52 512 LYS A C 1
ATOM 3823 O O . LYS A 1 512 ? 27.692 -17.307 48.650 1.00 24.71 512 LYS A O 1
ATOM 3825 N N . ILE A 1 513 ? 25.655 -16.538 48.095 1.00 18.16 513 ILE A N 1
ATOM 3826 C CA . ILE A 1 513 ? 25.406 -17.680 47.213 1.00 19.66 513 ILE A CA 1
ATOM 3827 C C . ILE A 1 513 ? 26.288 -17.562 45.976 1.00 21.84 513 ILE A C 1
ATOM 3828 O O . ILE A 1 513 ? 26.337 -16.511 45.327 1.00 17.36 513 ILE A O 1
ATOM 3833 N N . GLN A 1 514 ? 26.999 -18.638 45.647 1.00 17.72 514 GLN A N 1
ATOM 3834 C CA . GLN A 1 514 ? 27.860 -18.650 44.461 1.00 18.62 514 GLN A CA 1
ATOM 3835 C C . GLN A 1 514 ? 27.011 -19.013 43.249 1.00 19.52 514 GLN A C 1
ATOM 3836 O O . GLN A 1 514 ? 27.009 -20.145 42.758 1.00 18.70 514 GLN A O 1
ATOM 3842 N N . ARG A 1 515 ? 26.268 -18.017 42.761 1.00 18.72 515 ARG A N 1
ATOM 3843 C CA . ARG A 1 515 ? 25.297 -18.270 41.705 1.00 18.20 515 ARG A CA 1
ATOM 3844 C C . ARG A 1 515 ? 25.954 -18.744 40.418 1.00 23.10 515 ARG A C 1
ATOM 3845 O O . ARG A 1 515 ? 25.311 -19.440 39.624 1.00 23.22 515 ARG A O 1
ATOM 3853 N N . PHE A 1 516 ? 27.225 -18.416 40.201 1.00 23.30 516 PHE A N 1
ATOM 3854 C CA . PHE A 1 516 ? 27.851 -18.857 38.964 1.00 27.32 516 PHE A CA 1
ATOM 3855 C C . PHE A 1 516 ? 27.985 -20.374 38.932 1.00 28.60 516 PHE A C 1
ATOM 3856 O O . PHE A 1 516 ? 27.874 -20.980 37.861 1.00 28.25 516 PHE A O 1
ATOM 3864 N N . LYS A 1 517 ? 28.183 -21.003 40.096 1.00 26.2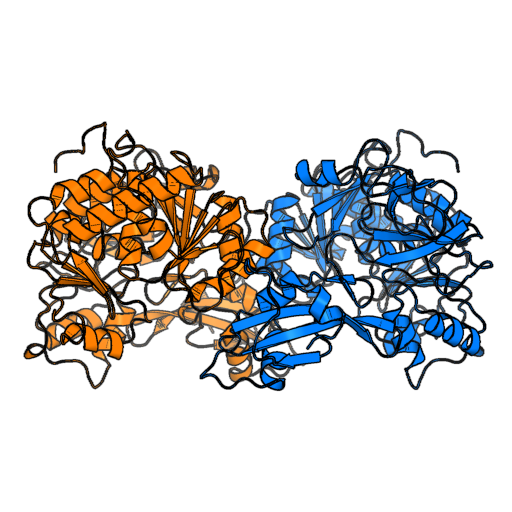9 517 LYS A N 1
ATOM 3865 C CA . LYS A 1 517 ? 28.257 -22.461 40.146 1.00 25.64 517 LYS A CA 1
ATOM 3866 C C . LYS A 1 517 ? 26.929 -23.094 39.771 1.00 27.78 517 LYS A C 1
ATOM 3867 O O . LYS A 1 517 ? 26.906 -24.198 39.225 1.00 32.36 517 LYS A O 1
ATOM 3873 N N . LEU A 1 518 ? 25.814 -22.410 40.047 1.00 26.51 518 LEU A N 1
ATOM 3874 C CA . LEU A 1 518 ? 24.512 -22.929 39.649 1.00 22.15 518 LEU A CA 1
ATOM 3875 C C . LEU A 1 518 ? 24.288 -22.780 38.147 1.00 28.02 518 LEU A C 1
ATOM 3876 O O . LEU A 1 518 ? 23.637 -23.629 37.527 1.00 31.83 518 LEU A O 1
ATOM 3881 N N . ARG A 1 519 ? 24.794 -21.699 37.549 1.00 27.62 519 ARG A N 1
ATOM 3882 C CA . ARG A 1 519 ? 24.716 -21.574 36.097 1.00 29.87 519 ARG A CA 1
ATOM 3883 C C . ARG A 1 519 ? 25.660 -22.555 35.417 1.00 36.08 519 ARG A C 1
ATOM 3884 O O . ARG A 1 519 ? 25.342 -23.096 34.352 1.00 39.16 519 ARG A O 1
ATOM 3892 N N . GLU A 1 520 ? 26.825 -22.800 36.021 1.00 36.46 520 GLU A N 1
ATOM 3893 C CA . GLU A 1 520 ? 27.756 -23.795 35.503 1.00 41.96 520 GLU A CA 1
ATOM 3894 C C . GLU A 1 520 ? 27.253 -25.219 35.698 1.00 40.58 520 GLU A C 1
ATOM 3895 O O . GLU A 1 520 ? 27.903 -26.156 35.221 1.00 45.90 520 GLU A O 1
ATOM 3901 N N . GLY A 1 521 ? 26.125 -25.400 36.381 1.00 39.37 521 GLY A N 1
ATOM 3902 C CA . GLY A 1 521 ? 25.497 -26.700 36.508 1.00 42.41 521 GLY A CA 1
ATOM 3903 C C . GLY A 1 521 ? 26.006 -27.576 37.629 1.00 43.46 521 GLY A C 1
ATOM 3904 O O . GLY A 1 521 ? 25.727 -28.781 37.617 1.00 46.26 521 GLY A O 1
ATOM 3905 N N . VAL A 1 522 ? 26.723 -27.009 38.609 1.00 45.07 522 VAL A N 1
ATOM 3906 C CA . VAL A 1 522 ? 27.331 -27.795 39.685 1.00 43.31 522 VAL A CA 1
ATOM 3907 C C . VAL A 1 522 ? 26.295 -28.637 40.422 1.00 45.61 522 VAL A C 1
ATOM 3908 O O . VAL A 1 522 ? 26.626 -29.693 40.975 1.00 43.23 522 VAL A O 1
ATOM 3910 N N . LEU A 1 523 ? 25.040 -28.190 40.452 1.00 43.14 523 LEU A N 1
ATOM 3911 C CA . LEU A 1 523 ? 23.967 -28.933 41.106 1.00 39.89 523 LEU A CA 1
ATOM 3912 C C . LEU A 1 523 ? 22.880 -29.318 40.104 1.00 40.76 523 LEU A C 1
ATOM 3913 O O . LEU A 1 523 ? 23.138 -29.415 38.902 1.00 42.47 523 LEU A O 1
ATOM 3915 N N . VAL B 1 6 ? 2.504 12.521 90.843 1.00 26.49 6 VAL B N 1
ATOM 3916 C CA . VAL B 1 6 ? 3.686 11.994 90.166 1.00 21.62 6 VAL B CA 1
ATOM 3917 C C . VAL B 1 6 ? 4.664 13.118 89.826 1.00 21.64 6 VAL B C 1
ATOM 3918 O O . VAL B 1 6 ? 4.304 14.100 89.169 1.00 23.44 6 VAL B O 1
ATOM 3922 N N . THR B 1 7 ? 5.891 12.955 90.261 1.00 19.60 7 THR B N 1
ATOM 3923 C CA . THR B 1 7 ? 6.876 13.985 89.971 1.00 20.33 7 THR B CA 1
ATOM 3924 C C . THR B 1 7 ? 7.342 13.883 88.520 1.00 22.00 7 THR B C 1
ATOM 3925 O O . THR B 1 7 ? 7.637 12.783 88.039 1.00 20.83 7 THR B O 1
ATOM 3929 N N . PRO B 1 8 ? 7.426 15.010 87.814 1.00 20.60 8 PRO B N 1
ATOM 3930 C CA . PRO B 1 8 ? 7.897 14.970 86.434 1.00 19.88 8 PRO B CA 1
ATOM 3931 C C . PRO B 1 8 ? 9.302 14.406 86.361 1.00 17.40 8 PRO B C 1
ATOM 3932 O O . PRO B 1 8 ? 10.081 14.509 87.326 1.00 21.55 8 PRO B O 1
ATOM 3936 N N . PRO B 1 9 ? 9.657 13.774 85.242 1.00 17.30 9 PRO B N 1
ATOM 3937 C CA . PRO B 1 9 ? 11.032 13.335 85.076 1.00 16.65 9 PRO B CA 1
ATOM 3938 C C . PRO B 1 9 ? 11.947 14.552 84.982 1.00 15.44 9 PRO B C 1
ATOM 3939 O O . PRO B 1 9 ? 11.495 15.646 84.610 1.00 18.35 9 PRO B O 1
ATOM 3943 N N . PRO B 1 10 ? 13.214 14.409 85.353 1.00 17.28 10 PRO B N 1
ATOM 3944 C CA . PRO B 1 10 ? 14.148 15.535 85.188 1.00 19.26 10 PRO B CA 1
ATOM 3945 C C . PRO B 1 10 ? 14.332 15.870 83.720 1.00 20.90 10 PRO B C 1
ATOM 3946 O O . PRO B 1 10 ? 14.029 15.074 82.828 1.00 18.39 10 PRO B O 1
ATOM 3950 N N . GLU B 1 11 ? 14.828 17.081 83.458 1.00 20.08 11 GLU B N 1
ATOM 3951 C CA . GLU B 1 11 ? 14.938 17.509 82.069 1.00 23.00 11 GLU B CA 1
ATOM 3952 C C . GLU B 1 11 ? 15.995 16.704 81.315 1.00 20.03 11 GLU B C 1
ATOM 3953 O O . GLU B 1 11 ? 15.813 16.414 80.127 1.00 19.17 11 GLU B O 1
ATOM 3959 N N . LYS B 1 12 ? 17.079 16.319 81.988 1.00 18.49 12 LYS B N 1
ATOM 3960 C CA . LYS B 1 12 ? 18.034 15.337 81.477 1.00 19.82 12 LYS B CA 1
ATOM 3961 C C . LYS B 1 12 ? 17.534 13.957 81.884 1.00 18.61 12 LYS B C 1
ATOM 3962 O O . LYS B 1 12 ? 17.471 13.655 83.078 1.00 18.44 12 LYS B O 1
ATOM 3968 N N . PHE B 1 13 ? 17.182 13.119 80.907 1.00 14.75 13 PHE B N 1
ATOM 3969 C CA . PHE B 1 13 ? 16.459 11.895 81.237 1.00 12.46 13 PHE B CA 1
ATOM 3970 C C . PHE B 1 13 ? 16.637 10.908 80.102 1.00 11.24 13 PHE B C 1
ATOM 3971 O O . PHE B 1 13 ? 16.445 11.267 78.942 1.00 13.06 13 PHE B O 1
ATOM 3979 N N . ASN B 1 14 ? 17.036 9.688 80.435 1.00 11.46 14 ASN B N 1
ATOM 3980 C CA . ASN B 1 14 ? 17.066 8.588 79.482 1.00 9.92 14 ASN B CA 1
ATOM 3981 C C . ASN B 1 14 ? 16.188 7.472 80.028 1.00 10.88 14 ASN B C 1
ATOM 3982 O O . ASN B 1 14 ? 16.466 6.924 81.104 1.00 9.12 14 ASN B O 1
ATOM 3987 N N . PHE B 1 15 ? 15.129 7.134 79.286 1.00 9.47 15 PHE B N 1
ATOM 3988 C CA . PHE B 1 15 ? 14.136 6.222 79.840 1.00 10.27 15 PHE B CA 1
ATOM 3989 C C . PHE B 1 15 ? 14.715 4.828 80.086 1.00 10.94 15 PHE B C 1
ATOM 3990 O O . PHE B 1 15 ? 14.338 4.160 81.056 1.00 9.66 15 PHE B O 1
ATOM 3998 N N . ALA B 1 16 ? 15.641 4.373 79.231 1.00 10.10 16 ALA B N 1
ATOM 3999 C CA . ALA B 1 16 ? 16.242 3.062 79.464 1.00 9.92 16 ALA B CA 1
ATOM 4000 C C . ALA B 1 16 ? 17.092 3.066 80.731 1.00 9.79 16 ALA B C 1
ATOM 4001 O O . ALA B 1 16 ? 16.986 2.158 81.561 1.00 10.26 16 ALA B O 1
ATOM 4003 N N . GLU B 1 17 ? 17.942 4.085 80.902 1.00 10.88 17 GLU B N 1
ATOM 4004 C CA . GLU B 1 17 ? 18.687 4.203 82.153 1.00 12.39 17 GLU B CA 1
ATOM 4005 C C . GLU B 1 17 ? 17.744 4.259 83.352 1.00 11.05 17 GLU B C 1
ATOM 4006 O O . GLU B 1 17 ? 17.994 3.609 84.375 1.00 12.63 17 GLU B O 1
ATOM 4012 N N . HIS B 1 18 ? 16.623 4.975 83.217 1.00 11.25 18 HIS B N 1
ATOM 4013 C CA . HIS B 1 18 ? 15.660 5.045 84.314 1.00 11.31 18 HIS B CA 1
ATOM 4014 C C . HIS B 1 18 ? 15.155 3.655 84.706 1.00 12.95 18 HIS B C 1
ATOM 4015 O O . HIS B 1 18 ? 15.071 3.328 85.894 1.00 12.33 18 HIS B O 1
ATOM 4022 N N . LEU B 1 19 ? 14.819 2.813 83.727 1.00 11.05 19 LEU B N 1
ATOM 4023 C CA . LEU B 1 19 ? 14.305 1.490 84.073 1.00 11.52 19 LEU B CA 1
ATOM 4024 C C . LEU B 1 19 ? 15.412 0.600 84.624 1.00 11.28 19 LEU B C 1
ATOM 4025 O O . LEU B 1 19 ? 15.170 -0.218 85.517 1.00 13.08 19 LEU B O 1
ATOM 4030 N N . LEU B 1 20 ? 16.628 0.737 84.097 1.00 11.40 20 LEU B N 1
ATOM 4031 C CA . LEU B 1 20 ? 17.735 -0.047 84.630 1.00 12.13 20 LEU B CA 1
ATOM 4032 C C . LEU B 1 20 ? 18.044 0.358 86.068 1.00 11.96 20 LEU B C 1
ATOM 4033 O O . LEU B 1 20 ? 18.188 -0.500 86.944 1.00 13.45 20 LEU B O 1
ATOM 4038 N N . GLN B 1 21 ? 18.108 1.666 86.336 1.00 14.20 21 GLN B N 1
ATOM 4039 C CA . GLN B 1 21 ? 18.409 2.140 87.688 1.00 13.83 21 GLN B CA 1
ATOM 4040 C C . GLN B 1 21 ? 17.336 1.709 88.687 1.00 14.46 21 GLN B C 1
ATOM 4041 O O . GLN B 1 21 ? 17.649 1.328 89.823 1.00 15.65 21 GLN B O 1
ATOM 4047 N N . THR B 1 22 ? 16.062 1.737 88.269 1.00 12.79 22 THR B N 1
ATOM 4048 C CA . THR B 1 22 ? 14.959 1.312 89.129 1.00 13.86 22 THR B CA 1
ATOM 4049 C C . THR B 1 22 ? 15.154 -0.093 89.683 1.00 15.11 22 THR B C 1
ATOM 4050 O O . THR B 1 22 ? 14.670 -0.405 90.778 1.00 15.75 22 THR B O 1
ATOM 4054 N N . ASN B 1 23 ? 15.818 -0.967 88.933 1.00 13.17 23 ASN B N 1
ATOM 4055 C CA . ASN B 1 23 ? 15.877 -2.377 89.270 1.00 12.41 23 ASN B CA 1
ATOM 4056 C C . ASN B 1 23 ? 17.250 -2.822 89.737 1.00 12.42 23 ASN B C 1
ATOM 4057 O O . ASN B 1 23 ? 17.467 -4.016 89.910 1.00 12.90 23 ASN B O 1
ATOM 4062 N N . ARG B 1 24 ? 18.153 -1.886 89.994 1.00 13.75 24 ARG B N 1
ATOM 4063 C CA . ARG B 1 24 ? 19.444 -2.262 90.551 1.00 18.56 24 ARG B CA 1
ATOM 4064 C C . ARG B 1 24 ? 19.310 -2.812 91.964 1.00 19.82 24 ARG B C 1
ATOM 4065 O O . ARG B 1 24 ? 20.207 -3.523 92.425 1.00 18.56 24 ARG B O 1
ATOM 4073 N N . VAL B 1 25 ? 18.190 -2.540 92.637 1.00 17.43 25 VAL B N 1
ATOM 4074 C CA . VAL B 1 25 ? 17.914 -3.120 93.946 1.00 17.38 25 VAL B CA 1
ATOM 4075 C C . VAL B 1 25 ? 17.544 -4.596 93.873 1.00 17.26 25 VAL B C 1
ATOM 4076 O O . VAL B 1 25 ? 17.574 -5.284 94.901 1.00 19.21 25 VAL B O 1
ATOM 4080 N N . ARG B 1 26 ? 17.203 -5.114 92.687 1.00 15.99 26 ARG B N 1
ATOM 4081 C CA . ARG B 1 26 ? 16.714 -6.488 92.543 1.00 13.89 26 ARG B CA 1
ATOM 4082 C C . ARG B 1 26 ? 17.439 -7.219 91.415 1.00 15.97 26 ARG B C 1
ATOM 4083 O O . ARG B 1 26 ? 16.809 -7.801 90.529 1.00 16.19 26 ARG B O 1
ATOM 4091 N N . PRO B 1 27 ? 18.774 -7.274 91.459 1.00 15.18 27 PRO B N 1
ATOM 4092 C CA . PRO B 1 27 ? 19.525 -7.797 90.300 1.00 16.29 27 PRO B CA 1
ATOM 4093 C C . PRO B 1 27 ? 19.214 -9.241 89.937 1.00 19.31 27 PRO B C 1
ATOM 4094 O O . PRO B 1 27 ? 19.308 -9.609 88.756 1.00 16.35 27 PRO B O 1
ATOM 4098 N N . ASP B 1 28 ? 18.865 -10.090 90.898 1.00 18.57 28 ASP B N 1
ATOM 4099 C CA . ASP B 1 28 ? 18.687 -11.505 90.600 1.00 15.60 28 ASP B CA 1
ATOM 4100 C C . ASP B 1 28 ? 17.234 -11.926 90.441 1.00 17.33 28 ASP B C 1
ATOM 4101 O O . ASP B 1 28 ? 16.976 -13.103 90.177 1.00 18.56 28 ASP B O 1
ATOM 4106 N N . LYS B 1 29 ? 16.281 -11.006 90.571 1.00 14.08 29 LYS B N 1
ATOM 4107 C CA . LYS B 1 29 ? 14.898 -11.337 90.252 1.00 15.26 29 LYS B CA 1
ATOM 4108 C C . LYS B 1 29 ? 14.747 -11.492 88.742 1.00 13.78 29 LYS B C 1
ATOM 4109 O O . LYS B 1 29 ? 15.382 -10.775 87.968 1.00 14.05 29 LYS B O 1
ATOM 4115 N N . THR B 1 30 ? 13.909 -12.435 88.331 1.00 13.17 30 THR B N 1
ATOM 4116 C CA . THR B 1 30 ? 13.632 -12.606 86.906 1.00 12.34 30 THR B CA 1
ATOM 4117 C C . THR B 1 30 ? 12.921 -11.373 86.351 1.00 14.12 30 THR B C 1
ATOM 4118 O O . THR B 1 30 ? 11.842 -10.997 86.823 1.00 12.29 30 THR B O 1
ATOM 4122 N N . ALA B 1 31 ? 13.516 -10.761 85.326 1.00 13.72 31 ALA B N 1
ATOM 4123 C CA . ALA B 1 31 ? 12.873 -9.643 84.634 1.00 11.45 31 ALA B CA 1
ATOM 4124 C C . ALA B 1 31 ? 11.945 -10.135 83.528 1.00 10.77 31 ALA B C 1
ATOM 4125 O O . ALA B 1 31 ? 10.783 -9.706 83.443 1.00 9.36 31 ALA B O 1
ATOM 4127 N N . PHE B 1 32 ? 12.434 -11.050 82.689 1.00 8.64 32 PHE B N 1
ATOM 4128 C CA . PHE B 1 32 ? 11.662 -11.581 81.575 1.00 8.81 32 PHE B CA 1
ATOM 4129 C C . PHE B 1 32 ? 11.924 -13.065 81.434 1.00 10.81 32 PHE B C 1
ATOM 4130 O O . PHE B 1 32 ? 13.061 -13.512 81.584 1.00 13.23 32 PHE B O 1
ATOM 4138 N N . VAL B 1 33 ? 10.878 -13.820 81.141 1.00 10.63 33 VAL B N 1
ATOM 4139 C CA . VAL B 1 33 ? 11.022 -15.250 80.903 1.00 10.85 33 VAL B CA 1
ATOM 4140 C C . VAL B 1 33 ? 10.111 -15.636 79.737 1.00 12.46 33 VAL B C 1
ATOM 4141 O O . VAL B 1 33 ? 8.986 -15.131 79.622 1.00 12.40 33 VAL B O 1
ATOM 4145 N N . ASP B 1 34 ? 10.599 -16.510 78.869 1.00 12.82 34 ASP B N 1
ATOM 4146 C CA . ASP B 1 34 ? 9.777 -17.028 77.777 1.00 11.47 34 ASP B CA 1
ATOM 4147 C C . ASP B 1 34 ? 9.951 -18.543 77.738 1.00 15.70 34 ASP B C 1
ATOM 4148 O O . ASP B 1 34 ? 10.475 -19.156 78.676 1.00 15.19 34 ASP B O 1
ATOM 4153 N N . ASP B 1 35 ? 9.515 -19.165 76.640 1.00 14.23 35 ASP B N 1
ATOM 4154 C CA . ASP B 1 35 ? 9.474 -20.624 76.570 1.00 17.94 35 ASP B CA 1
ATOM 4155 C C . ASP B 1 35 ? 10.853 -21.262 76.661 1.00 19.91 35 ASP B C 1
ATOM 4156 O O . ASP B 1 35 ? 10.943 -22.440 77.032 1.00 21.57 35 ASP B O 1
ATOM 4161 N N . ILE B 1 36 ? 11.918 -20.535 76.328 1.00 17.14 36 ILE B N 1
ATOM 4162 C CA . ILE B 1 36 ? 13.244 -21.131 76.215 1.00 21.51 36 ILE B CA 1
ATOM 4163 C C . ILE B 1 36 ? 14.333 -20.340 76.920 1.00 20.95 36 ILE B C 1
ATOM 4164 O O . ILE B 1 36 ? 15.486 -20.764 76.905 1.00 23.20 36 ILE B O 1
ATOM 4169 N N . SER B 1 37 ? 14.018 -19.207 77.549 1.00 17.28 37 SER B N 1
ATOM 4170 C CA . SER B 1 37 ? 15.080 -18.342 78.042 1.00 18.51 37 SER B CA 1
ATOM 4171 C C . SER B 1 37 ? 14.550 -17.491 79.186 1.00 14.91 37 SER B C 1
ATOM 4172 O O . SER B 1 37 ? 13.343 -17.385 79.397 1.00 17.06 37 SER B O 1
ATOM 4175 N N . SER B 1 38 ? 15.479 -16.914 79.946 1.00 16.01 38 SER B N 1
ATOM 4176 C CA . SER B 1 38 ? 15.125 -16.022 81.040 1.00 14.13 38 SER B CA 1
ATOM 4177 C C . SER B 1 38 ? 16.240 -15.017 81.249 1.00 15.93 38 SER B C 1
ATOM 4178 O O . SER B 1 38 ? 17.416 -15.310 81.017 1.00 19.13 38 SER B O 1
ATOM 4181 N N . LEU B 1 39 ? 15.863 -13.826 81.695 1.00 11.95 39 LEU B N 1
ATOM 4182 C CA . LEU B 1 39 ? 16.819 -12.777 82.021 1.00 12.41 39 LEU B CA 1
ATOM 4183 C C . LEU B 1 39 ? 16.466 -12.239 83.391 1.00 15.10 39 LEU B C 1
ATOM 4184 O O . LEU B 1 39 ? 15.322 -11.838 83.615 1.00 13.20 39 LEU B O 1
ATOM 4189 N N . SER B 1 40 ? 17.437 -12.232 84.298 1.00 13.29 40 SER B N 1
ATOM 4190 C CA . SER B 1 40 ? 17.307 -11.455 85.517 1.00 13.32 40 SER B CA 1
ATOM 4191 C C . SER B 1 40 ? 17.468 -9.973 85.200 1.00 12.41 40 SER B C 1
ATOM 4192 O O . SER B 1 40 ? 17.898 -9.588 84.106 1.00 12.24 40 SER B O 1
ATOM 4195 N N . PHE B 1 41 ? 17.146 -9.121 86.179 1.00 12.47 41 PHE B N 1
ATOM 4196 C CA . PHE B 1 41 ? 17.289 -7.692 85.937 1.00 11.41 41 PHE B CA 1
ATOM 4197 C C . PHE B 1 41 ? 18.744 -7.335 85.664 1.00 12.91 41 PHE B C 1
ATOM 4198 O O . PHE B 1 41 ? 19.031 -6.518 84.784 1.00 13.52 41 PHE B O 1
ATOM 4206 N N . ALA B 1 42 ? 19.683 -7.984 86.364 1.00 14.32 42 ALA B N 1
ATOM 4207 C CA . ALA B 1 42 ? 21.095 -7.713 86.103 1.00 13.38 42 ALA B CA 1
ATOM 4208 C C . ALA B 1 42 ? 21.528 -8.215 84.724 1.00 12.72 42 ALA B C 1
ATOM 4209 O O . ALA B 1 42 ? 22.309 -7.547 84.039 1.00 13.04 42 ALA B O 1
ATOM 4211 N N . GLN B 1 43 ? 21.087 -9.413 84.323 1.00 13.72 43 GLN B N 1
ATOM 4212 C CA . GLN B 1 43 ? 21.417 -9.899 82.986 1.00 13.86 43 GLN B CA 1
ATOM 4213 C C . GLN B 1 43 ? 20.814 -8.987 81.924 1.00 13.66 43 GLN B C 1
ATOM 4214 O O . GLN B 1 43 ? 21.449 -8.697 80.900 1.00 13.22 43 GLN B O 1
ATOM 4220 N N . LEU B 1 44 ? 19.588 -8.518 82.162 1.00 13.54 44 LEU B N 1
ATOM 4221 C CA . LEU B 1 44 ? 18.955 -7.596 81.225 1.00 10.94 44 LEU B CA 1
ATOM 4222 C C . LEU B 1 44 ? 19.764 -6.312 81.087 1.00 10.89 44 LEU B C 1
ATOM 4223 O O . LEU B 1 44 ? 19.952 -5.805 79.976 1.00 12.85 44 LEU B O 1
ATOM 4228 N N . GLU B 1 45 ? 20.277 -5.782 82.202 1.00 12.48 45 GLU B N 1
ATOM 4229 C CA . GLU B 1 45 ? 21.039 -4.540 82.127 1.00 13.22 45 GLU B CA 1
ATOM 4230 C C . GLU B 1 45 ? 22.327 -4.737 81.333 1.00 12.78 45 GLU B C 1
ATOM 4231 O O . GLU B 1 45 ? 22.692 -3.894 80.505 1.00 12.68 45 GLU B O 1
ATOM 4237 N N . ALA B 1 46 ? 23.018 -5.849 81.588 1.00 12.67 46 ALA B N 1
ATOM 4238 C CA . ALA B 1 46 ? 24.251 -6.151 80.870 1.00 11.89 46 ALA B CA 1
ATOM 4239 C C . ALA B 1 46 ? 24.006 -6.234 79.373 1.00 11.63 46 ALA B C 1
ATOM 4240 O O . ALA B 1 46 ? 24.679 -5.553 78.591 1.00 13.03 46 ALA B O 1
ATOM 4242 N N . GLN B 1 47 ? 23.017 -7.033 78.956 1.00 12.62 47 GLN B N 1
ATOM 4243 C CA . GLN B 1 47 ? 22.766 -7.210 77.528 1.00 10.89 47 GLN B CA 1
ATOM 4244 C C . GLN B 1 47 ? 22.290 -5.909 76.888 1.00 13.69 47 GLN B C 1
ATOM 4245 O O . GLN B 1 47 ? 22.685 -5.581 75.761 1.00 11.37 47 GLN B O 1
ATOM 4251 N N . THR B 1 48 ? 21.453 -5.151 77.603 1.00 12.65 48 THR B N 1
ATOM 4252 C CA . THR B 1 48 ? 21.004 -3.850 77.115 1.00 11.49 48 THR B CA 1
ATOM 4253 C C . THR B 1 48 ? 22.185 -2.931 76.824 1.00 11.35 48 THR B C 1
ATOM 4254 O O . THR B 1 48 ? 22.255 -2.292 75.763 1.00 9.74 48 THR B O 1
ATOM 4258 N N . ARG B 1 49 ? 23.121 -2.834 77.771 1.00 11.52 49 ARG B N 1
ATOM 4259 C CA . ARG B 1 49 ? 24.227 -1.904 77.589 1.00 12.54 49 ARG B CA 1
ATOM 4260 C C . ARG B 1 49 ? 25.241 -2.428 76.581 1.00 10.93 49 ARG B C 1
ATOM 4261 O O . ARG B 1 49 ? 25.854 -1.634 75.867 1.00 11.93 49 ARG B O 1
ATOM 4269 N N . GLN B 1 50 ? 25.369 -3.747 76.464 1.00 12.38 50 GLN B N 1
ATOM 4270 C CA . GLN B 1 50 ? 26.197 -4.327 75.409 1.00 11.93 50 GLN B CA 1
ATOM 4271 C C . GLN B 1 50 ? 25.587 -4.092 74.028 1.00 12.01 50 GLN B C 1
ATOM 4272 O O . GLN B 1 50 ? 26.303 -3.731 73.086 1.00 13.20 50 GLN B O 1
ATOM 4278 N N . LEU B 1 51 ? 24.267 -4.275 73.887 1.00 12.92 51 LEU B N 1
ATOM 4279 C CA . LEU B 1 51 ? 23.645 -3.990 72.594 1.00 13.29 51 LEU B CA 1
ATOM 4280 C C . LEU B 1 51 ? 23.797 -2.518 72.228 1.00 11.35 51 LEU B C 1
ATOM 4281 O O . LEU B 1 51 ? 24.035 -2.181 71.060 1.00 12.44 51 LEU B O 1
ATOM 4286 N N . ALA B 1 52 ? 23.648 -1.619 73.209 1.00 10.84 52 ALA B N 1
ATOM 4287 C CA . ALA B 1 52 ? 23.854 -0.197 72.945 1.00 10.29 52 ALA B CA 1
ATOM 4288 C C . ALA B 1 52 ? 25.250 0.054 72.385 1.00 14.25 52 ALA B C 1
ATOM 4289 O O . ALA B 1 52 ? 25.424 0.791 71.404 1.00 11.94 52 ALA B O 1
ATOM 4291 N N . ALA B 1 53 ? 26.262 -0.554 73.002 1.00 12.75 53 ALA B N 1
ATOM 4292 C CA . ALA B 1 53 ? 27.617 -0.434 72.462 1.00 13.49 53 ALA B CA 1
ATOM 4293 C C . ALA B 1 53 ? 27.710 -1.012 71.057 1.00 13.10 53 ALA B C 1
ATOM 4294 O O . ALA B 1 53 ? 28.345 -0.416 70.173 1.00 14.12 53 ALA B O 1
ATOM 4296 N N . ALA B 1 54 ? 27.115 -2.189 70.847 1.00 12.13 54 ALA B N 1
ATOM 4297 C CA . ALA B 1 54 ? 27.174 -2.849 69.546 1.00 12.98 54 ALA B CA 1
ATOM 4298 C C . ALA B 1 54 ? 26.559 -1.985 68.447 1.00 14.35 54 ALA B C 1
ATOM 4299 O O . ALA B 1 54 ? 27.124 -1.870 67.353 1.00 12.38 54 ALA B O 1
ATOM 4301 N N . LEU B 1 55 ? 25.403 -1.359 68.719 1.00 9.98 55 LEU B N 1
ATOM 4302 C CA . LEU B 1 55 ? 24.787 -0.500 67.711 1.00 10.28 55 LEU B CA 1
ATOM 4303 C C . LEU B 1 55 ? 25.674 0.699 67.384 1.00 11.27 55 LEU B C 1
ATOM 4304 O O . LEU B 1 55 ? 25.800 1.086 66.214 1.00 11.72 55 LEU B O 1
ATOM 4309 N N . ARG B 1 56 ? 26.298 1.299 68.403 1.00 14.20 56 ARG B N 1
ATOM 4310 C CA . ARG B 1 56 ? 27.241 2.385 68.154 1.00 14.13 56 ARG B CA 1
ATOM 4311 C C . ARG B 1 56 ? 28.417 1.908 67.318 1.00 13.97 56 ARG B C 1
ATOM 4312 O O . ARG B 1 56 ? 28.915 2.650 66.468 1.00 15.59 56 ARG B O 1
ATOM 4320 N N . ALA B 1 57 ? 28.871 0.670 67.543 1.00 14.06 57 ALA B N 1
ATOM 4321 C CA . ALA B 1 57 ? 30.067 0.185 66.857 1.00 16.65 57 ALA B CA 1
ATOM 4322 C C . ALA B 1 57 ? 29.829 -0.028 65.367 1.00 18.59 57 ALA B C 1
ATOM 4323 O O . ALA B 1 57 ? 30.776 0.060 64.573 1.00 18.57 57 ALA B O 1
ATOM 4325 N N . ILE B 1 58 ? 28.592 -0.313 64.955 1.00 14.52 58 ILE B N 1
ATOM 4326 C CA . ILE B 1 58 ? 28.311 -0.497 63.536 1.00 14.79 58 ILE B CA 1
ATOM 4327 C C . ILE B 1 58 ? 27.905 0.830 62.909 1.00 14.90 58 ILE B C 1
ATOM 4328 O O . ILE B 1 58 ? 27.392 0.871 61.787 1.00 18.55 58 ILE B O 1
ATOM 4333 N N . GLY B 1 59 ? 28.115 1.920 63.633 1.00 13.75 59 GLY B N 1
ATOM 4334 C CA . GLY B 1 59 ? 27.947 3.237 63.060 1.00 15.28 59 GLY B CA 1
ATOM 4335 C C . GLY B 1 59 ? 26.586 3.884 63.196 1.00 16.50 59 GLY B C 1
ATOM 4336 O O . GLY B 1 59 ? 26.374 4.945 62.600 1.00 17.91 59 GLY B O 1
ATOM 4337 N N . VAL B 1 60 ? 25.660 3.307 63.956 1.00 13.13 60 VAL B N 1
ATOM 4338 C CA . VAL B 1 60 ? 24.371 3.971 64.149 1.00 15.67 60 VAL B CA 1
ATOM 4339 C C . VAL B 1 60 ? 24.536 5.081 65.180 1.00 12.56 60 VAL B C 1
ATOM 4340 O O . VAL B 1 60 ? 25.119 4.862 66.248 1.00 14.96 60 VAL B O 1
ATOM 4344 N N . LYS B 1 61 ? 24.046 6.279 64.852 1.00 12.55 61 LYS B N 1
ATOM 4345 C CA . LYS B 1 61 ? 24.272 7.481 65.641 1.00 12.69 61 LYS B CA 1
ATOM 4346 C C . LYS B 1 61 ? 23.039 7.838 66.458 1.00 16.68 61 LYS B C 1
ATOM 4347 O O . LYS B 1 61 ? 21.918 7.408 66.164 1.00 13.52 61 LYS B O 1
ATOM 4353 N N . ARG B 1 62 ? 23.258 8.686 67.462 1.00 15.47 62 ARG B N 1
ATOM 4354 C CA . ARG B 1 62 ? 22.154 9.263 68.214 1.00 16.39 62 ARG B CA 1
ATOM 4355 C C . ARG B 1 62 ? 21.119 9.869 67.275 1.00 14.23 62 ARG B C 1
ATOM 4356 O O . ARG B 1 62 ? 21.463 10.547 66.299 1.00 14.93 62 ARG B O 1
ATOM 4364 N N . GLU B 1 63 ? 19.839 9.586 67.566 1.00 11.42 63 GLU B N 1
ATOM 4365 C CA . GLU B 1 63 ? 18.622 10.080 66.921 1.00 13.11 63 GLU B CA 1
ATOM 4366 C C . GLU B 1 63 ? 18.301 9.331 65.624 1.00 12.22 63 GLU B C 1
ATOM 4367 O O . GLU B 1 63 ? 17.192 9.487 65.096 1.00 11.70 63 GLU B O 1
ATOM 4373 N N . GLU B 1 64 ? 19.206 8.498 65.110 1.00 10.45 64 GLU B N 1
ATOM 4374 C CA . GLU B 1 64 ? 18.891 7.669 63.957 1.00 10.47 64 GLU B CA 1
ATOM 4375 C C . GLU B 1 64 ? 17.954 6.549 64.393 1.00 9.11 64 GLU B C 1
ATOM 4376 O O . GLU B 1 64 ? 17.935 6.150 65.557 1.00 10.39 64 GLU B O 1
ATOM 4382 N N . ARG B 1 65 ? 17.185 6.035 63.440 1.00 6.96 65 ARG B N 1
ATOM 4383 C CA . ARG B 1 65 ? 16.210 4.986 63.713 1.00 9.56 65 ARG B CA 1
ATOM 4384 C C . ARG B 1 65 ? 16.776 3.608 63.393 1.00 8.53 65 ARG B C 1
ATOM 4385 O O . ARG B 1 65 ? 17.616 3.450 62.501 1.00 8.70 65 ARG B O 1
ATOM 4393 N N . VAL B 1 66 ? 16.297 2.602 64.124 1.00 6.02 66 VAL B N 1
ATOM 4394 C CA . VAL B 1 66 ? 16.482 1.203 63.756 1.00 6.34 66 VAL B CA 1
ATOM 4395 C C . VAL B 1 66 ? 15.110 0.545 63.792 1.00 6.97 66 VAL B C 1
ATOM 4396 O O . VAL B 1 66 ? 14.257 0.912 64.609 1.00 8.25 66 VAL B O 1
ATOM 4400 N N . LEU B 1 67 ? 14.890 -0.415 62.895 1.00 6.52 67 LEU B N 1
ATOM 4401 C CA . LEU B 1 67 ? 13.607 -1.119 62.854 1.00 5.58 67 LEU B CA 1
ATOM 4402 C C . LEU B 1 67 ? 13.660 -2.317 63.788 1.00 7.53 67 LEU B C 1
ATOM 4403 O O . LEU B 1 67 ? 14.569 -3.141 63.687 1.00 7.74 67 LEU B O 1
ATOM 4408 N N . LEU B 1 68 ? 12.678 -2.432 64.675 1.00 6.00 68 LEU B N 1
ATOM 4409 C CA . LEU B 1 68 ? 12.595 -3.550 65.609 1.00 6.02 68 LEU B CA 1
ATOM 4410 C C . LEU B 1 68 ? 11.402 -4.398 65.169 1.00 7.17 68 LEU B C 1
ATOM 4411 O O . LEU B 1 68 ? 10.238 -4.016 65.384 1.00 6.61 68 LEU B O 1
ATOM 4416 N N . LEU B 1 69 ? 11.685 -5.521 64.520 1.00 6.21 69 LEU B N 1
ATOM 4417 C CA . LEU B 1 69 ? 10.679 -6.397 63.925 1.00 4.62 69 LEU B CA 1
ATOM 4418 C C . LEU B 1 69 ? 10.877 -7.775 64.557 1.00 6.40 69 LEU B C 1
ATOM 4419 O O . LEU B 1 69 ? 11.550 -8.646 63.992 1.00 7.62 69 LEU B O 1
ATOM 4424 N N . MET B 1 70 ? 10.303 -7.971 65.748 1.00 6.58 70 MET B N 1
ATOM 4425 C CA . MET B 1 70 ? 10.635 -9.139 66.553 1.00 6.19 70 MET B CA 1
ATOM 4426 C C . MET B 1 70 ? 9.409 -9.684 67.263 1.00 7.28 70 MET B C 1
ATOM 4427 O O . MET B 1 70 ? 8.558 -8.931 67.757 1.00 7.69 70 MET B O 1
ATOM 4432 N N . LEU B 1 71 ? 9.325 -11.006 67.306 1.00 6.82 71 LEU B N 1
ATOM 4433 C CA . LEU B 1 71 ? 8.320 -11.677 68.122 1.00 6.96 71 LEU B CA 1
ATOM 4434 C C . LEU B 1 71 ? 8.625 -11.465 69.595 1.00 7.53 71 LEU B C 1
ATOM 4435 O O . LEU B 1 71 ? 9.761 -11.198 69.978 1.00 8.32 71 LEU B O 1
ATOM 4440 N N . ASP B 1 72 ? 7.585 -11.567 70.424 1.00 7.70 72 ASP B N 1
ATOM 4441 C CA . ASP B 1 72 ? 7.793 -11.462 71.861 1.00 7.55 72 ASP B CA 1
ATOM 4442 C C . ASP B 1 72 ? 8.768 -12.544 72.326 1.00 9.23 72 ASP B C 1
ATOM 4443 O O . ASP B 1 72 ? 8.650 -13.713 71.948 1.00 10.80 72 ASP B O 1
ATOM 4448 N N . GLY B 1 73 ? 9.721 -12.136 73.147 1.00 8.45 73 GLY B N 1
ATOM 4449 C CA . GLY B 1 73 ? 10.716 -13.026 73.716 1.00 10.96 73 GLY B CA 1
ATOM 4450 C C . GLY B 1 73 ? 11.750 -12.173 74.416 1.00 9.55 73 GLY B C 1
ATOM 4451 O O . GLY B 1 73 ? 11.764 -10.940 74.292 1.00 10.14 73 GLY B O 1
ATOM 4452 N N . THR B 1 74 ? 12.645 -12.844 75.155 1.00 9.86 74 THR B N 1
ATOM 4453 C CA . THR B 1 74 ? 13.578 -12.104 76.010 1.00 9.82 74 THR B CA 1
ATOM 4454 C C . THR B 1 74 ? 14.496 -11.153 75.228 1.00 9.39 74 THR B C 1
ATOM 4455 O O . THR B 1 74 ? 14.937 -10.139 75.782 1.00 10.51 74 THR B O 1
ATOM 4459 N N . ASP B 1 75 ? 14.774 -11.422 73.938 1.00 10.38 75 ASP B N 1
ATOM 4460 C CA . ASP B 1 75 ? 15.597 -10.495 73.171 1.00 10.10 75 ASP B CA 1
ATOM 4461 C C . ASP B 1 75 ? 14.883 -9.174 72.884 1.00 7.05 75 ASP B C 1
ATOM 4462 O O . ASP B 1 75 ? 15.554 -8.174 72.627 1.00 8.37 75 ASP B O 1
ATOM 4467 N N . TRP B 1 76 ? 13.544 -9.161 72.904 1.00 9.00 76 TRP B N 1
ATOM 4468 C CA . TRP B 1 76 ? 12.818 -7.941 72.545 1.00 7.36 76 TRP B CA 1
ATOM 4469 C C . TRP B 1 76 ? 13.116 -6.769 73.479 1.00 7.27 76 TRP B C 1
ATOM 4470 O O . TRP B 1 76 ? 13.446 -5.672 72.975 1.00 8.10 76 TRP B O 1
ATOM 4481 N N . PRO B 1 77 ? 13.012 -6.894 74.808 1.00 7.61 77 PRO B N 1
ATOM 4482 C CA . PRO B 1 77 ? 13.343 -5.731 75.649 1.00 6.93 77 PRO B CA 1
ATOM 4483 C C . PRO B 1 77 ? 14.806 -5.345 75.554 1.00 7.97 77 PRO B C 1
ATOM 4484 O O . PRO B 1 77 ? 15.137 -4.163 75.716 1.00 8.07 77 PRO B O 1
ATOM 4488 N N . VAL B 1 78 ? 15.691 -6.310 75.288 1.00 9.86 78 VAL B N 1
ATOM 4489 C CA . VAL B 1 78 ? 17.098 -5.979 75.074 1.00 9.02 78 VAL B CA 1
ATOM 4490 C C . VAL B 1 78 ? 17.254 -5.079 73.851 1.00 8.25 78 VAL B C 1
ATOM 4491 O O . VAL B 1 78 ? 17.975 -4.070 73.881 1.00 10.17 78 VAL B O 1
ATOM 4495 N N . ALA B 1 79 ? 16.577 -5.425 72.752 1.00 8.34 79 ALA B N 1
ATOM 4496 C CA . ALA B 1 79 ? 16.662 -4.600 71.551 1.00 9.37 79 ALA B CA 1
ATOM 4497 C C . ALA B 1 79 ? 16.091 -3.208 71.797 1.00 7.06 79 ALA B C 1
ATOM 4498 O O . ALA B 1 79 ? 16.709 -2.188 71.450 1.00 8.97 79 ALA B O 1
ATOM 4500 N N . PHE B 1 80 ? 14.900 -3.154 72.403 1.00 6.92 80 PHE B N 1
ATOM 4501 C CA . PHE B 1 80 ? 14.220 -1.881 72.631 1.00 7.25 80 PHE B CA 1
ATOM 4502 C C . PHE B 1 80 ? 15.022 -0.989 73.574 1.00 7.85 80 PHE B C 1
ATOM 4503 O O . PHE B 1 80 ? 15.325 0.173 73.256 1.00 7.39 80 PHE B O 1
ATOM 4511 N N . LEU B 1 81 ? 15.372 -1.524 74.747 1.00 8.58 81 LEU B N 1
ATOM 4512 C CA . LEU B 1 81 ? 16.072 -0.718 75.734 1.00 7.59 81 LEU B CA 1
ATOM 4513 C C . LEU B 1 81 ? 17.510 -0.438 75.315 1.00 8.48 81 LEU B C 1
ATOM 4514 O O . LEU B 1 81 ? 18.038 0.641 75.621 1.00 8.97 81 LEU B O 1
ATOM 4519 N N . GLY B 1 82 ? 18.147 -1.390 74.618 1.00 9.17 82 GLY B N 1
ATOM 4520 C CA . GLY B 1 82 ? 19.513 -1.172 74.159 1.00 10.02 82 GLY B CA 1
ATOM 4521 C C . GLY B 1 82 ? 19.615 0.001 73.204 1.00 9.60 82 GLY B C 1
ATOM 4522 O O . GLY B 1 82 ? 20.505 0.855 73.329 1.00 10.74 82 GLY B O 1
ATOM 4523 N N . ALA B 1 83 ? 18.694 0.069 72.240 1.00 8.29 83 ALA B N 1
ATOM 4524 C CA . ALA B 1 83 ? 18.664 1.219 71.346 1.00 8.41 83 ALA B CA 1
ATOM 4525 C C . ALA B 1 83 ? 18.456 2.508 72.130 1.00 7.99 83 ALA B C 1
ATOM 4526 O O . ALA B 1 83 ? 19.188 3.484 71.940 1.00 8.81 83 ALA B O 1
ATOM 4528 N N . ILE B 1 84 ? 17.467 2.527 73.035 1.00 7.67 84 ILE B N 1
ATOM 4529 C CA . ILE B 1 84 ? 17.139 3.761 73.745 1.00 7.72 84 ILE B CA 1
ATOM 4530 C C . ILE B 1 84 ? 18.305 4.210 74.616 1.00 8.97 84 ILE B C 1
ATOM 4531 O O . ILE B 1 84 ? 18.609 5.408 74.701 1.00 10.00 84 ILE B O 1
ATOM 4536 N N . TYR B 1 85 ? 18.984 3.254 75.258 1.00 9.13 85 TYR B N 1
ATOM 4537 C CA . TYR B 1 85 ? 20.142 3.585 76.094 1.00 10.81 85 TYR B CA 1
ATOM 4538 C C . TYR B 1 85 ? 21.213 4.311 75.285 1.00 12.34 85 TYR B C 1
ATOM 4539 O O . TYR B 1 85 ? 21.831 5.273 75.767 1.00 11.75 85 TYR B O 1
ATOM 4548 N N . ALA B 1 86 ? 21.409 3.895 74.042 1.00 10.15 86 ALA B N 1
ATOM 4549 C CA . ALA B 1 86 ? 22.369 4.542 73.158 1.00 11.99 86 ALA B CA 1
ATOM 4550 C C . ALA B 1 86 ? 21.861 5.850 72.561 1.00 11.80 86 ALA B C 1
ATOM 4551 O O . ALA B 1 86 ? 22.610 6.517 71.842 1.00 15.66 86 ALA B O 1
ATOM 4553 N N . GLY B 1 87 ? 20.613 6.239 72.816 1.00 10.55 87 GLY B N 1
ATOM 4554 C CA . GLY B 1 87 ? 20.086 7.398 72.132 1.00 11.16 87 GLY B CA 1
ATOM 4555 C C . GLY B 1 87 ? 19.626 7.114 70.723 1.00 9.65 87 GLY B C 1
ATOM 4556 O O . GLY B 1 87 ? 19.358 8.059 69.971 1.00 12.12 87 GLY B O 1
ATOM 4557 N N . ILE B 1 88 ? 19.509 5.838 70.361 1.00 9.66 88 ILE B N 1
ATOM 4558 C CA . ILE B 1 88 ? 19.049 5.392 69.054 1.00 8.97 88 ILE B CA 1
ATOM 4559 C C . ILE B 1 88 ? 17.560 5.113 69.177 1.00 8.68 88 ILE B C 1
ATOM 4560 O O . ILE B 1 88 ? 17.086 4.694 70.240 1.00 10.59 88 ILE B O 1
ATOM 4565 N N . VAL B 1 89 ? 16.809 5.441 68.131 1.00 8.22 89 VAL B N 1
ATOM 4566 C CA . VAL B 1 89 ? 15.348 5.425 68.212 1.00 8.16 89 VAL B CA 1
ATOM 4567 C C . VAL B 1 89 ? 14.837 4.113 67.627 1.00 7.52 89 VAL B C 1
ATOM 4568 O O . VAL B 1 89 ? 14.800 3.968 66.395 1.00 8.69 89 VAL B O 1
ATOM 4572 N N . PRO B 1 90 ? 14.422 3.135 68.436 1.00 7.33 90 PRO B N 1
ATOM 4573 C CA . PRO B 1 90 ? 13.851 1.919 67.842 1.00 6.70 90 PRO B CA 1
ATOM 4574 C C . PRO B 1 90 ? 12.449 2.194 67.325 1.00 8.18 90 PRO B C 1
ATOM 4575 O O . PRO B 1 90 ? 11.673 2.931 67.943 1.00 8.04 90 PRO B O 1
ATOM 4579 N N . VAL B 1 91 ? 12.146 1.603 66.179 1.00 6.82 91 VAL B N 1
ATOM 4580 C CA . VAL B 1 91 ? 10.831 1.708 65.539 1.00 5.75 91 VAL B CA 1
ATOM 4581 C C . VAL B 1 91 ? 10.202 0.330 65.678 1.00 5.53 91 VAL B C 1
ATOM 4582 O O . VAL B 1 91 ? 10.564 -0.588 64.940 1.00 6.79 91 VAL B O 1
ATOM 4586 N N . ALA B 1 92 ? 9.268 0.162 66.631 1.00 5.06 92 ALA B N 1
ATOM 4587 C CA . ALA B 1 92 ? 8.752 -1.159 66.997 1.00 4.92 92 ALA B CA 1
ATOM 4588 C C . ALA B 1 92 ? 7.489 -1.443 66.212 1.00 6.20 92 ALA B C 1
ATOM 4589 O O . ALA B 1 92 ? 6.517 -0.686 66.326 1.00 7.45 92 ALA B O 1
ATOM 4591 N N . VAL B 1 93 ? 7.504 -2.516 65.411 1.00 6.69 93 VAL B N 1
ATOM 4592 C CA . VAL B 1 93 ? 6.457 -2.712 64.414 1.00 7.06 93 VAL B CA 1
ATOM 4593 C C . VAL B 1 93 ? 5.779 -4.077 64.528 1.00 7.34 93 VAL B C 1
ATOM 4594 O O . VAL B 1 93 ? 6.345 -5.064 65.012 1.00 6.52 93 VAL B O 1
ATOM 4598 N N . ASN B 1 94 ? 4.532 -4.095 64.079 1.00 6.99 94 ASN B N 1
ATOM 4599 C CA . ASN B 1 94 ? 3.727 -5.298 63.959 1.00 6.62 94 ASN B CA 1
ATOM 4600 C C . ASN B 1 94 ? 4.469 -6.382 63.185 1.00 6.62 94 ASN B C 1
ATOM 4601 O O . ASN B 1 94 ? 5.070 -6.117 62.135 1.00 8.82 94 ASN B O 1
ATOM 4606 N N . THR B 1 95 ? 4.420 -7.608 63.704 1.00 8.66 95 THR B N 1
ATOM 4607 C CA . THR B 1 95 ? 5.110 -8.751 63.117 1.00 8.18 95 THR B CA 1
ATOM 4608 C C . THR B 1 95 ? 4.275 -9.519 62.082 1.00 8.84 95 THR B C 1
ATOM 4609 O O . THR B 1 95 ? 4.765 -10.520 61.550 1.00 10.12 95 THR B O 1
ATOM 4613 N N . LEU B 1 96 ? 3.038 -9.094 61.800 1.00 8.81 96 LEU B N 1
ATOM 4614 C CA A LEU B 1 96 ? 2.117 -9.798 60.918 0.83 12.04 96 LEU B CA 1
ATOM 4615 C CA B LEU B 1 96 ? 2.175 -9.839 60.887 0.17 11.92 96 LEU B CA 1
ATOM 4616 C C . LEU B 1 96 ? 1.928 -9.098 59.577 1.00 12.89 96 LEU B C 1
ATOM 4617 O O . LEU B 1 96 ? 0.967 -9.408 58.860 1.00 14.17 96 LEU B O 1
ATOM 4626 N N . LEU B 1 97 ? 2.795 -8.155 59.226 1.00 8.80 97 LEU B N 1
ATOM 4627 C CA . LEU B 1 97 ? 2.567 -7.369 58.021 1.00 9.85 97 LEU B CA 1
ATOM 4628 C C . LEU B 1 97 ? 3.257 -7.996 56.804 1.00 8.92 97 LEU B C 1
ATOM 4629 O O . LEU B 1 97 ? 3.921 -9.033 56.888 1.00 10.08 97 LEU B O 1
ATOM 4634 N N . THR B 1 98 ? 3.087 -7.364 55.648 1.00 8.70 98 THR B N 1
ATOM 4635 C CA . THR B 1 98 ? 3.628 -7.896 54.403 1.00 8.98 98 THR B CA 1
ATOM 4636 C C . THR B 1 98 ? 4.953 -7.228 54.064 1.00 7.90 98 THR B C 1
ATOM 4637 O O . THR B 1 98 ? 5.352 -6.225 54.661 1.00 8.23 98 THR B O 1
ATOM 4641 N N . ALA B 1 99 ? 5.629 -7.781 53.055 1.00 7.98 99 ALA B N 1
ATOM 4642 C CA . ALA B 1 99 ? 6.879 -7.169 52.611 1.00 7.36 99 ALA B CA 1
ATOM 4643 C C . ALA B 1 99 ? 6.659 -5.739 52.131 1.00 7.73 99 ALA B C 1
ATOM 4644 O O . ALA B 1 99 ? 7.498 -4.865 52.368 1.00 8.70 99 ALA B O 1
ATOM 4646 N N . ASP B 1 100 ? 5.530 -5.492 51.445 1.00 8.21 100 ASP B N 1
ATOM 4647 C CA . ASP B 1 100 ? 5.191 -4.132 51.021 1.00 10.17 100 ASP B CA 1
ATOM 4648 C C . ASP B 1 100 ? 5.094 -3.194 52.219 1.00 8.78 100 ASP B C 1
ATOM 4649 O O . ASP B 1 100 ? 5.556 -2.045 52.164 1.00 10.21 100 ASP B O 1
ATOM 4654 N N . ASP B 1 101 ? 4.426 -3.650 53.286 1.00 9.52 101 ASP B N 1
ATOM 4655 C CA . ASP B 1 101 ? 4.286 -2.832 54.489 1.00 9.96 101 ASP B CA 1
ATOM 4656 C C . ASP B 1 101 ? 5.650 -2.474 55.062 1.00 8.47 101 ASP B C 1
ATOM 4657 O O . ASP B 1 101 ? 5.917 -1.309 55.386 1.00 8.31 101 ASP B O 1
ATOM 4662 N N . TYR B 1 102 ? 6.544 -3.466 55.187 1.00 8.00 102 TYR B N 1
ATOM 4663 C CA . TYR B 1 102 ? 7.831 -3.171 55.806 1.00 7.99 102 TYR B CA 1
ATOM 4664 C C . TYR B 1 102 ? 8.737 -2.364 54.886 1.00 6.28 102 TYR B C 1
ATOM 4665 O O . TYR B 1 102 ? 9.545 -1.568 55.373 1.00 6.95 102 TYR B O 1
ATOM 4674 N N . ALA B 1 103 ? 8.627 -2.570 53.574 1.00 7.76 103 ALA B N 1
ATOM 4675 C CA . ALA B 1 103 ? 9.372 -1.742 52.631 1.00 7.21 103 ALA B CA 1
ATOM 4676 C C . ALA B 1 103 ? 9.096 -0.262 52.869 1.00 6.42 103 ALA B C 1
ATOM 4677 O O . ALA B 1 103 ? 10.025 0.551 52.951 1.00 7.39 103 ALA B O 1
ATOM 4679 N N . TYR B 1 104 ? 7.813 0.107 53.006 1.00 7.54 104 TYR B N 1
ATOM 4680 C CA . TYR B 1 104 ? 7.486 1.499 53.287 1.00 8.28 104 TYR B CA 1
ATOM 4681 C C . TYR B 1 104 ? 8.080 1.949 54.613 1.00 8.54 104 TYR B C 1
ATOM 4682 O O . TYR B 1 104 ? 8.627 3.049 54.715 1.00 7.79 104 TYR B O 1
ATOM 4691 N N . MET B 1 105 ? 7.977 1.110 55.650 1.00 7.36 105 MET B N 1
ATOM 4692 C CA . MET B 1 105 ? 8.482 1.512 56.958 1.00 5.95 105 MET B CA 1
ATOM 4693 C C . MET B 1 105 ? 9.990 1.724 56.933 1.00 6.62 105 MET B C 1
ATOM 4694 O O . MET B 1 105 ? 10.494 2.643 57.580 1.00 7.59 105 MET B O 1
ATOM 4699 N N . LEU B 1 106 ? 10.726 0.863 56.209 1.00 8.30 106 LEU B N 1
ATOM 4700 C CA . LEU B 1 106 ? 12.167 1.057 56.085 1.00 8.07 106 LEU B CA 1
ATOM 4701 C C . LEU B 1 106 ? 12.483 2.389 55.423 1.00 8.02 106 LEU B C 1
ATOM 4702 O O . LEU B 1 106 ? 13.384 3.117 55.863 1.00 8.43 106 LEU B O 1
ATOM 4707 N N . GLU B 1 107 ? 11.762 2.711 54.345 1.00 7.83 107 GLU B N 1
ATOM 4708 C CA . GLU B 1 107 ? 12.002 3.958 53.626 1.00 8.95 107 GLU B CA 1
ATOM 4709 C C . GLU B 1 107 ? 11.629 5.163 54.474 1.00 9.14 107 GLU B C 1
ATOM 4710 O O . GLU B 1 107 ? 12.382 6.145 54.564 1.00 8.92 107 GLU B O 1
ATOM 4716 N N . HIS B 1 108 ? 10.451 5.112 55.092 1.00 6.95 108 HIS B N 1
ATOM 4717 C CA . HIS B 1 108 ? 9.966 6.281 55.797 1.00 7.30 108 HIS B CA 1
ATOM 4718 C C . HIS B 1 108 ? 10.785 6.556 57.055 1.00 8.41 108 HIS B C 1
ATOM 4719 O O . HIS B 1 108 ? 11.120 7.709 57.341 1.00 8.69 108 HIS B O 1
ATOM 4726 N N . SER B 1 109 ? 11.142 5.505 57.801 1.00 9.09 109 SER B N 1
ATOM 4727 C CA . SER B 1 109 ? 11.904 5.675 59.027 1.00 7.20 109 SER B CA 1
ATOM 4728 C C . SER B 1 109 ? 13.376 5.923 58.763 1.00 7.36 109 SER B C 1
ATOM 4729 O O . SER B 1 109 ? 14.071 6.381 59.665 1.00 8.35 109 SER B O 1
ATOM 4732 N N . ARG B 1 110 ? 13.842 5.646 57.548 1.00 8.66 110 ARG B N 1
ATOM 4733 C CA . ARG B 1 110 ? 15.277 5.666 57.229 1.00 9.11 110 ARG B CA 1
ATOM 4734 C C . ARG B 1 110 ? 16.070 4.841 58.238 1.00 8.71 110 ARG B C 1
ATOM 4735 O O . ARG B 1 110 ? 17.176 5.203 58.647 1.00 10.29 110 ARG B O 1
ATOM 4743 N N . ALA B 1 111 ? 15.485 3.717 58.649 1.00 9.20 111 ALA B N 1
ATOM 4744 C CA . ALA B 1 111 ? 16.146 2.797 59.563 1.00 7.53 111 ALA B CA 1
ATOM 4745 C C . ALA B 1 111 ? 17.540 2.454 59.065 1.00 7.86 111 ALA B C 1
ATOM 4746 O O . ALA B 1 111 ? 17.713 2.078 57.901 1.00 8.78 111 ALA B O 1
ATOM 4748 N N . GLN B 1 112 ? 18.516 2.564 59.968 1.00 7.09 112 GLN B N 1
ATOM 4749 C CA . GLN B 1 112 ? 19.922 2.302 59.660 1.00 7.94 112 GLN B CA 1
ATOM 4750 C C . GLN B 1 112 ? 20.340 0.873 59.944 1.00 9.46 112 GLN B C 1
ATOM 4751 O O . GLN B 1 112 ? 21.400 0.437 59.460 1.00 9.98 112 GLN B O 1
ATOM 4757 N N . ALA B 1 113 ? 19.552 0.148 60.733 1.00 7.75 113 ALA B N 1
ATOM 4758 C CA . ALA B 1 113 ? 19.750 -1.266 61.004 1.00 7.76 113 ALA B CA 1
ATOM 4759 C C . ALA B 1 113 ? 18.390 -1.868 61.305 1.00 8.05 113 ALA B C 1
ATOM 4760 O O . ALA B 1 113 ? 17.416 -1.154 61.575 1.00 7.88 113 ALA B O 1
ATOM 4762 N N . VAL B 1 114 ? 18.319 -3.189 61.237 1.00 7.03 114 VAL B N 1
ATOM 4763 C CA . VAL B 1 114 ? 17.095 -3.917 61.569 1.00 7.78 114 VAL B CA 1
ATOM 4764 C C . VAL B 1 114 ? 17.451 -4.996 62.577 1.00 8.07 114 VAL B C 1
ATOM 4765 O O . VAL B 1 114 ? 18.434 -5.713 62.382 1.00 8.96 114 VAL B O 1
ATOM 4769 N N . LEU B 1 115 ? 16.650 -5.116 63.631 1.00 7.66 115 LEU B N 1
ATOM 4770 C CA . LEU B 1 115 ? 16.715 -6.228 64.573 1.00 8.06 115 LEU B CA 1
ATOM 4771 C C . LEU B 1 115 ? 15.475 -7.065 64.323 1.00 8.36 115 LEU B C 1
ATOM 4772 O O . LEU B 1 115 ? 14.355 -6.566 64.475 1.00 8.38 115 LEU B O 1
ATOM 4777 N N . VAL B 1 116 ? 15.660 -8.310 63.878 1.00 7.85 116 VAL B N 1
ATOM 4778 C CA . VAL B 1 116 ? 14.570 -9.099 63.301 1.00 6.90 116 VAL B CA 1
ATOM 4779 C C . VAL B 1 116 ? 14.606 -10.512 63.861 1.00 8.78 116 VAL B C 1
ATOM 4780 O O . VAL B 1 116 ? 15.685 -11.093 64.015 1.00 9.42 116 VAL B O 1
ATOM 4784 N N . SER B 1 117 ? 13.430 -11.062 64.162 1.00 7.51 117 SER B N 1
ATOM 4785 C CA . SER B 1 117 ? 13.343 -12.474 64.530 1.00 8.17 117 SER B CA 1
ATOM 4786 C C . SER B 1 117 ? 13.583 -13.358 63.311 1.00 8.72 117 SER B C 1
ATOM 4787 O O . SER B 1 117 ? 13.175 -13.040 62.189 1.00 7.89 117 SER B O 1
ATOM 4790 N N . GLY B 1 118 ? 14.225 -14.513 63.546 1.00 9.85 118 GLY B N 1
ATOM 4791 C CA . GLY B 1 118 ? 14.467 -15.442 62.452 1.00 11.52 118 GLY B CA 1
ATOM 4792 C C . GLY B 1 118 ? 13.221 -15.760 61.646 1.00 8.48 118 GLY B C 1
ATOM 4793 O O . GLY B 1 118 ? 13.275 -15.832 60.415 1.00 9.81 118 GLY B O 1
ATOM 4794 N N . ALA B 1 119 ? 12.085 -15.962 62.323 1.00 8.27 119 ALA B N 1
ATOM 4795 C CA . ALA B 1 119 ? 10.854 -16.337 61.631 1.00 10.44 119 ALA B CA 1
ATOM 4796 C C . ALA B 1 119 ? 10.361 -15.245 60.698 1.00 10.77 119 ALA B C 1
ATOM 4797 O O . ALA B 1 119 ? 9.585 -15.524 59.778 1.00 13.13 119 ALA B O 1
ATOM 4799 N N . LEU B 1 120 ? 10.787 -14.009 60.920 1.00 9.23 120 LEU B N 1
ATOM 4800 C CA . LEU B 1 120 ? 10.377 -12.881 60.101 1.00 8.51 120 LEU B CA 1
ATOM 4801 C C . LEU B 1 120 ? 11.449 -12.496 59.095 1.00 10.48 120 LEU B C 1
ATOM 4802 O O . LEU B 1 120 ? 11.282 -11.508 58.368 1.00 9.32 120 LEU B O 1
ATOM 4807 N N . HIS B 1 121 ? 12.546 -13.248 59.027 1.00 10.07 121 HIS B N 1
ATOM 4808 C CA . HIS B 1 121 ? 13.580 -12.893 58.063 1.00 9.40 121 HIS B CA 1
ATOM 4809 C C . HIS B 1 121 ? 13.113 -12.985 56.613 1.00 9.72 121 HIS B C 1
ATOM 4810 O O . HIS B 1 121 ? 13.498 -12.107 55.827 1.00 9.23 121 HIS B O 1
ATOM 4817 N N . PRO B 1 122 ? 12.311 -13.968 56.190 1.00 9.54 122 PRO B N 1
ATOM 4818 C CA . PRO B 1 122 ? 11.868 -13.966 54.777 1.00 8.55 122 PRO B CA 1
ATOM 4819 C C . PRO B 1 122 ? 11.109 -12.707 54.373 1.00 9.25 122 PRO B C 1
ATOM 4820 O O . PRO B 1 122 ? 11.409 -12.123 53.318 1.00 9.20 122 PRO B O 1
ATOM 4824 N N . VAL B 1 123 ? 10.154 -12.248 55.189 1.00 8.31 123 VAL B N 1
ATOM 4825 C CA . VAL B 1 123 ? 9.398 -11.062 54.784 1.00 7.76 123 VAL B CA 1
ATOM 4826 C C . VAL B 1 123 ? 10.291 -9.817 54.827 1.00 8.70 123 VAL B C 1
ATOM 4827 O O . VAL B 1 123 ? 10.180 -8.925 53.966 1.00 8.03 123 VAL B O 1
ATOM 4831 N N . LEU B 1 124 ? 11.224 -9.747 55.780 1.00 9.15 124 LEU B N 1
ATOM 4832 C CA . LEU B 1 124 ? 12.173 -8.635 55.794 1.00 6.13 124 LEU B CA 1
ATOM 4833 C C . LEU B 1 124 ? 13.076 -8.658 54.562 1.00 8.13 124 LEU B C 1
ATOM 4834 O O . LEU B 1 124 ? 13.328 -7.616 53.948 1.00 8.96 124 LEU B O 1
ATOM 4839 N N . LYS B 1 125 ? 13.592 -9.840 54.204 1.00 8.66 125 LYS B N 1
ATOM 4840 C CA . LYS B 1 125 ? 14.426 -9.984 53.017 1.00 7.91 125 LYS B CA 1
ATOM 4841 C C . LYS B 1 125 ? 13.706 -9.449 51.788 1.00 9.51 125 LYS B C 1
ATOM 4842 O O . LYS B 1 125 ? 14.280 -8.699 50.991 1.00 7.38 125 LYS B O 1
ATOM 4848 N N . ALA B 1 126 ? 12.423 -9.796 51.638 1.00 7.11 126 ALA B N 1
ATOM 4849 C CA . ALA B 1 126 ? 11.675 -9.288 50.492 1.00 7.21 126 ALA B CA 1
ATOM 4850 C C . ALA B 1 126 ? 11.525 -7.771 50.552 1.00 9.28 126 ALA B C 1
ATOM 4851 O O . ALA B 1 126 ? 11.625 -7.084 49.524 1.00 8.09 126 ALA B O 1
ATOM 4853 N N . ALA B 1 127 ? 11.278 -7.226 51.745 1.00 7.34 127 ALA B N 1
ATOM 4854 C CA . ALA B 1 127 ? 11.160 -5.778 51.872 1.00 6.60 127 ALA B CA 1
ATOM 4855 C C . ALA B 1 127 ? 12.470 -5.073 51.544 1.00 7.59 127 ALA B C 1
ATOM 4856 O O . ALA B 1 127 ? 12.456 -3.989 50.944 1.00 8.52 127 ALA B O 1
ATOM 4858 N N . LEU B 1 128 ? 13.603 -5.642 51.963 1.00 7.55 128 LEU B N 1
ATOM 4859 C CA . LEU B 1 128 ? 14.894 -5.030 51.666 1.00 7.64 128 LEU B CA 1
ATOM 4860 C C . LEU B 1 128 ? 15.167 -5.035 50.172 1.00 8.15 128 LEU B C 1
ATOM 4861 O O . LEU B 1 128 ? 15.660 -4.044 49.611 1.00 10.40 128 LEU B O 1
ATOM 4866 N N . THR B 1 129 ? 14.858 -6.144 49.511 1.00 7.42 129 THR B N 1
ATOM 4867 C CA . THR B 1 129 ? 15.138 -6.233 48.086 1.00 7.54 129 THR B CA 1
ATOM 4868 C C . THR B 1 129 ? 14.338 -5.226 47.279 1.00 10.86 129 THR B C 1
ATOM 4869 O O . THR B 1 129 ? 14.858 -4.687 46.299 1.00 11.58 129 THR B O 1
ATOM 4873 N N . LYS B 1 130 ? 13.103 -4.919 47.681 1.00 8.63 130 LYS B N 1
ATOM 4874 C CA . LYS B 1 130 ? 12.266 -4.072 46.833 1.00 9.53 130 LYS B CA 1
ATOM 4875 C C . LYS B 1 130 ? 12.327 -2.595 47.178 1.00 9.62 130 LYS B C 1
ATOM 4876 O O . LYS B 1 130 ? 11.812 -1.783 46.407 1.00 8.95 130 LYS B O 1
ATOM 4882 N N . SER B 1 131 ? 12.953 -2.218 48.283 1.00 8.51 131 SER B N 1
ATOM 4883 C CA . SER B 1 131 ? 12.800 -0.870 48.809 1.00 7.41 131 SER B CA 1
ATOM 4884 C C . SER B 1 131 ? 14.054 -0.023 48.594 1.00 9.46 131 SER B C 1
ATOM 4885 O O . SER B 1 131 ? 15.171 -0.530 48.402 1.00 11.02 131 SER B O 1
ATOM 4888 N N . ASP B 1 132 ? 13.865 1.295 48.646 1.00 9.73 132 ASP B N 1
ATOM 4889 C CA . ASP B 1 132 ? 14.991 2.230 48.645 1.00 10.06 132 ASP B CA 1
ATOM 4890 C C . ASP B 1 132 ? 15.376 2.538 50.088 1.00 11.21 132 ASP B C 1
ATOM 4891 O O . ASP B 1 132 ? 15.211 3.642 50.590 1.00 12.23 132 ASP B O 1
ATOM 4896 N N . HIS B 1 133 ? 15.877 1.513 50.763 1.00 10.39 133 HIS B N 1
ATOM 4897 C CA . HIS B 1 133 ? 16.166 1.602 52.183 1.00 10.14 133 HIS B CA 1
ATOM 4898 C C . HIS B 1 133 ? 17.595 2.068 52.426 1.00 9.09 133 HIS B C 1
ATOM 4899 O O . HIS B 1 133 ? 18.424 2.160 51.512 1.00 13.09 133 HIS B O 1
ATOM 4906 N N . GLU B 1 134 ? 17.885 2.338 53.699 1.00 9.28 134 GLU B N 1
ATOM 4907 C CA . GLU B 1 134 ? 19.210 2.756 54.143 1.00 8.82 134 GLU B CA 1
ATOM 4908 C C . GLU B 1 134 ? 19.776 1.803 55.185 1.00 9.83 134 GLU B C 1
ATOM 4909 O O . GLU B 1 134 ? 20.554 2.219 56.039 1.00 11.78 134 GLU B O 1
ATOM 4915 N N . VAL B 1 135 ? 19.351 0.537 55.155 1.00 8.98 135 VAL B N 1
ATOM 4916 C CA . VAL B 1 135 ? 19.759 -0.434 56.174 1.00 9.48 135 VAL B CA 1
ATOM 4917 C C . VAL B 1 135 ? 21.200 -0.848 55.916 1.00 9.82 135 VAL B C 1
ATOM 4918 O O . VAL B 1 135 ? 21.530 -1.326 54.823 1.00 13.08 135 VAL B O 1
ATOM 4922 N N . GLN B 1 136 ? 22.046 -0.694 56.939 1.00 10.97 136 GLN B N 1
ATOM 4923 C CA . GLN B 1 136 ? 23.468 -1.029 56.894 1.00 13.18 136 GLN B CA 1
ATOM 4924 C C . GLN B 1 136 ? 23.754 -2.436 57.401 1.00 17.13 136 GLN B C 1
ATOM 4925 O O . GLN B 1 136 ? 24.680 -3.093 56.913 1.00 16.10 136 GLN B O 1
ATOM 4931 N N . ARG B 1 137 ? 22.998 -2.900 58.395 1.00 10.56 137 ARG B N 1
ATOM 4932 C CA . ARG B 1 137 ? 23.247 -4.179 59.047 1.00 11.32 137 ARG B CA 1
ATOM 4933 C C . ARG B 1 137 ? 21.922 -4.764 59.486 1.00 11.13 137 ARG B C 1
ATOM 4934 O O . ARG B 1 137 ? 21.013 -4.032 59.882 1.00 10.89 137 ARG B O 1
ATOM 4942 N N . VAL B 1 138 ? 21.827 -6.086 59.429 1.00 10.23 138 VAL B N 1
ATOM 4943 C CA . VAL B 1 138 ? 20.659 -6.817 59.911 1.00 10.20 138 VAL B CA 1
ATOM 4944 C C . VAL B 1 138 ? 21.131 -7.738 61.025 1.00 9.97 138 VAL B C 1
ATOM 4945 O O . VAL B 1 138 ? 22.068 -8.528 60.841 1.00 11.35 138 VAL B O 1
ATOM 4949 N N . ILE B 1 139 ? 20.490 -7.619 62.181 1.00 8.75 139 ILE B N 1
ATOM 4950 C CA . ILE B 1 139 ? 20.798 -8.400 63.371 1.00 9.48 139 ILE B CA 1
ATOM 4951 C C . ILE B 1 139 ? 19.636 -9.368 63.572 1.00 9.54 139 ILE B C 1
ATOM 4952 O O . ILE B 1 139 ? 18.481 -8.944 63.744 1.00 9.77 139 ILE B O 1
ATOM 4957 N N . VAL B 1 140 ? 19.918 -10.668 63.520 1.00 10.21 140 VAL B N 1
ATOM 4958 C CA . VAL B 1 140 ? 18.875 -11.686 63.482 1.00 10.14 140 VAL B CA 1
ATOM 4959 C C . VAL B 1 140 ? 18.832 -12.401 64.822 1.00 10.29 140 VAL B C 1
ATOM 4960 O O . VAL B 1 140 ? 19.770 -13.123 65.188 1.00 11.38 140 VAL B O 1
ATOM 4964 N N . SER B 1 141 ? 17.718 -12.250 65.530 1.00 9.00 141 SER B N 1
ATOM 4965 C CA . SER B 1 141 ? 17.488 -12.981 66.767 1.00 9.34 141 SER B CA 1
ATOM 4966 C C . SER B 1 141 ? 16.862 -14.334 66.455 1.00 8.89 141 SER B C 1
ATOM 4967 O O . SER B 1 141 ? 15.784 -14.401 65.859 1.00 8.53 141 SER B O 1
ATOM 4970 N N . ARG B 1 142 ? 17.542 -15.429 66.881 1.00 10.99 142 ARG B N 1
ATOM 4971 C CA . ARG B 1 142 ? 17.064 -16.789 66.645 1.00 11.67 142 ARG B CA 1
ATOM 4972 C C . ARG B 1 142 ? 16.941 -17.074 65.148 1.00 10.54 142 ARG B C 1
ATOM 4973 O O . ARG B 1 142 ? 15.843 -17.388 64.663 1.00 11.54 142 ARG B O 1
ATOM 4981 N N . PRO B 1 143 ? 18.049 -17.013 64.400 1.00 10.63 143 PRO B N 1
ATOM 4982 C CA . PRO B 1 143 ? 17.991 -17.314 62.958 1.00 12.96 143 PRO B CA 1
ATOM 4983 C C . PRO B 1 143 ? 17.417 -18.696 62.682 1.00 15.27 143 PRO B C 1
ATOM 4984 O O . PRO B 1 143 ? 17.729 -19.668 63.377 1.00 14.78 143 PRO B O 1
ATOM 4988 N N . ALA B 1 144 ? 16.575 -18.773 61.646 1.00 14.48 144 ALA B N 1
ATOM 4989 C CA . ALA B 1 144 ? 15.940 -20.011 61.195 1.00 15.10 144 ALA B CA 1
ATOM 4990 C C . ALA B 1 144 ? 16.383 -20.403 59.794 1.00 20.01 144 ALA B C 1
ATOM 4991 O O . ALA B 1 144 ? 15.723 -21.229 59.150 1.00 22.00 144 ALA B O 1
ATOM 4993 N N . ALA B 1 145 ? 17.449 -19.784 59.299 1.00 13.21 145 ALA B N 1
ATOM 4994 C CA . ALA B 1 145 ? 18.039 -20.020 57.989 1.00 13.98 145 ALA B CA 1
ATOM 4995 C C . ALA B 1 145 ? 19.444 -19.431 58.009 1.00 12.73 145 ALA B C 1
ATOM 4996 O O . ALA B 1 145 ? 19.765 -18.627 58.893 1.00 12.56 145 ALA B O 1
ATOM 4998 N N . PRO B 1 146 ? 20.306 -19.807 57.063 1.00 14.01 146 PRO B N 1
ATOM 4999 C CA . PRO B 1 146 ? 21.675 -19.275 57.068 1.00 14.63 146 PRO B CA 1
ATOM 5000 C C . PRO B 1 146 ? 21.711 -17.754 56.961 1.00 11.78 146 PRO B C 1
ATOM 5001 O O . PRO B 1 146 ? 20.913 -17.140 56.250 1.00 13.34 146 PRO B O 1
ATOM 5005 N N . LEU B 1 147 ? 22.639 -17.145 57.696 1.00 12.98 147 LEU B N 1
ATOM 5006 C CA . LEU B 1 147 ? 22.826 -15.700 57.605 1.00 12.17 147 LEU B CA 1
ATOM 5007 C C . LEU B 1 147 ? 23.431 -15.307 56.261 1.00 18.14 147 LEU B C 1
ATOM 5008 O O . LEU B 1 147 ? 24.218 -16.052 55.672 1.00 18.23 147 LEU B O 1
ATOM 5013 N N . GLU B 1 148 ? 23.051 -14.098 55.759 1.00 16.38 148 GLU B N 1
ATOM 5014 C CA . GLU B 1 148 ? 23.723 -13.485 54.616 1.00 21.31 148 GLU B CA 1
ATOM 5015 C C . GLU B 1 148 ? 24.805 -12.520 55.068 1.00 23.66 148 GLU B C 1
ATOM 5016 O O . GLU B 1 148 ? 24.819 -12.099 56.219 1.00 20.89 148 GLU B O 1
ATOM 5022 N N . PRO B 1 149 ? 25.744 -12.143 54.195 1.00 33.68 149 PRO B N 1
ATOM 5023 C CA . PRO B 1 149 ? 26.752 -11.150 54.596 1.00 29.70 149 PRO B CA 1
ATOM 5024 C C . PRO B 1 149 ? 26.092 -9.858 55.043 1.00 26.25 149 PRO B C 1
ATOM 5025 O O . PRO B 1 149 ? 25.056 -9.452 54.514 1.00 23.01 149 PRO B O 1
ATOM 5029 N N . GLY B 1 150 ? 26.699 -9.212 56.031 1.00 23.25 150 GLY B N 1
ATOM 5030 C CA . GLY B 1 150 ? 26.056 -8.080 56.661 1.00 28.42 150 GLY B CA 1
ATOM 5031 C C . GLY B 1 150 ? 25.037 -8.456 57.710 1.00 23.41 150 GLY B C 1
ATOM 5032 O O . GLY B 1 150 ? 24.496 -7.558 58.373 1.00 24.08 150 GLY B O 1
ATOM 5033 N N . GLU B 1 151 ? 24.749 -9.749 57.872 1.00 19.66 151 GLU B N 1
ATOM 5034 C CA . GLU B 1 151 ? 23.841 -10.239 58.904 1.00 15.32 151 GLU B CA 1
ATOM 5035 C C . GLU B 1 151 ? 24.635 -10.912 60.012 1.00 17.24 151 GLU B C 1
ATOM 5036 O O . GLU B 1 151 ? 25.610 -11.629 59.751 1.00 16.91 151 GLU B O 1
ATOM 5042 N N . VAL B 1 152 ? 24.197 -10.699 61.247 1.00 13.40 152 VAL B N 1
ATOM 5043 C CA . VAL B 1 152 ? 24.867 -11.255 62.411 1.00 12.03 152 VAL B CA 1
ATOM 5044 C C . VAL B 1 152 ? 23.809 -11.763 63.382 1.00 13.19 152 VAL B C 1
ATOM 5045 O O . VAL B 1 152 ? 22.729 -11.184 63.514 1.00 13.06 152 VAL B O 1
ATOM 5049 N N . ASP B 1 153 ? 24.129 -12.848 64.073 1.00 11.05 153 ASP B N 1
ATOM 5050 C CA . ASP B 1 153 ? 23.262 -13.370 65.114 1.00 10.91 153 ASP B CA 1
ATOM 5051 C C . ASP B 1 153 ? 23.182 -12.385 66.281 1.00 11.91 153 ASP B C 1
ATOM 5052 O O . ASP B 1 153 ? 24.182 -11.782 66.680 1.00 12.48 153 ASP B O 1
ATOM 5057 N N . PHE B 1 154 ? 21.961 -12.181 66.788 1.00 10.56 154 PHE B N 1
ATOM 5058 C CA . PHE B 1 154 ? 21.736 -11.237 67.878 1.00 9.73 154 PHE B CA 1
ATOM 5059 C C . PHE B 1 154 ? 22.609 -11.559 69.087 1.00 11.15 154 PHE B C 1
ATOM 5060 O O . PHE B 1 154 ? 23.251 -10.672 69.654 1.00 10.43 154 PHE B O 1
ATOM 5068 N N . ALA B 1 155 ? 22.635 -12.829 69.499 1.00 12.77 155 ALA B N 1
ATOM 5069 C CA . ALA B 1 155 ? 23.407 -13.191 70.685 1.00 14.80 155 ALA B CA 1
ATOM 5070 C C . ALA B 1 155 ? 24.894 -12.962 70.459 1.00 13.79 155 ALA B C 1
ATOM 5071 O O . ALA B 1 155 ? 25.596 -12.475 71.352 1.00 14.04 155 ALA B O 1
ATOM 5073 N N . GLU B 1 156 ? 25.389 -13.283 69.258 1.00 14.32 156 GLU B N 1
ATOM 5074 C CA . GLU B 1 156 ? 26.788 -13.010 68.936 1.00 12.86 156 GLU B CA 1
ATOM 5075 C C . GLU B 1 156 ? 27.075 -11.509 68.911 1.00 13.85 156 GLU B C 1
ATOM 5076 O O . GLU B 1 156 ? 28.119 -11.053 69.400 1.00 15.55 156 GLU B O 1
ATOM 5078 N N . PHE B 1 157 ? 26.159 -10.724 68.334 1.00 11.52 157 PHE B N 1
ATOM 5079 C CA . PHE B 1 157 ? 26.317 -9.277 68.262 1.00 11.14 157 PHE B CA 1
ATOM 5080 C C . PHE B 1 157 ? 26.404 -8.654 69.656 1.00 15.05 157 PHE B C 1
ATOM 5081 O O . PHE B 1 157 ? 27.326 -7.877 69.960 1.00 14.74 157 PHE B O 1
ATOM 5089 N N . VAL B 1 158 ? 25.431 -8.982 70.514 1.00 13.98 158 VAL B N 1
ATOM 5090 C CA . VAL B 1 158 ? 25.450 -8.513 71.897 1.00 13.37 158 VAL B CA 1
ATOM 5091 C C . VAL B 1 158 ? 26.720 -8.978 72.598 1.00 13.43 158 VAL B C 1
ATOM 5092 O O . VAL B 1 158 ? 27.386 -8.194 73.290 1.00 14.76 158 VAL B O 1
ATOM 5096 N N . GLY B 1 159 ? 27.089 -10.242 72.410 1.00 13.27 159 GLY B N 1
ATOM 5097 C CA . GLY B 1 159 ? 28.215 -10.798 73.151 1.00 14.83 159 GLY B CA 1
ATOM 5098 C C . GLY B 1 159 ? 29.565 -10.243 72.749 1.00 17.47 159 GLY B C 1
ATOM 5099 O O . GLY B 1 159 ? 30.524 -10.355 73.521 1.00 22.06 159 GLY B O 1
ATOM 5100 N N . ALA B 1 160 ? 29.667 -9.641 71.572 1.00 14.02 160 ALA B N 1
ATOM 5101 C CA . ALA B 1 160 ? 30.945 -9.152 71.062 1.00 16.14 160 ALA B CA 1
ATOM 5102 C C . ALA B 1 160 ? 31.320 -7.763 71.558 1.00 21.70 160 ALA B C 1
ATOM 5103 O O . ALA B 1 160 ? 32.357 -7.230 71.136 1.00 19.21 160 ALA B O 1
ATOM 5105 N N . HIS B 1 161 ? 30.522 -7.146 72.427 1.00 18.47 161 HIS B N 1
ATOM 5106 C CA . HIS B 1 161 ? 30.787 -5.778 72.827 1.00 15.65 161 HIS B CA 1
ATOM 5107 C C . HIS B 1 161 ? 30.658 -5.638 74.331 1.00 15.80 161 HIS B C 1
ATOM 5108 O O . HIS B 1 161 ? 29.775 -6.234 74.953 1.00 19.72 161 HIS B O 1
ATOM 5115 N N . ALA B 1 162 ? 31.579 -4.883 74.912 1.00 21.72 162 ALA B N 1
ATOM 5116 C CA . ALA B 1 162 ? 31.496 -4.565 76.321 1.00 20.88 162 ALA B CA 1
ATOM 5117 C C . ALA B 1 162 ? 30.365 -3.568 76.562 1.00 19.03 162 ALA B C 1
ATOM 5118 O O . ALA B 1 162 ? 30.017 -2.792 75.671 1.00 18.71 162 ALA B O 1
ATOM 5120 N N . PRO B 1 163 ? 29.772 -3.573 77.752 1.00 18.77 163 PRO B N 1
ATOM 5121 C CA . PRO B 1 163 ? 28.654 -2.658 78.011 1.00 18.33 163 PRO B CA 1
ATOM 5122 C C . PRO B 1 163 ? 29.058 -1.198 77.863 1.00 18.95 163 PRO B C 1
ATOM 5123 O O . PRO B 1 163 ? 30.134 -0.775 78.300 1.00 20.16 163 PRO B O 1
ATOM 5127 N N . LEU B 1 164 ? 28.186 -0.426 77.218 1.00 15.55 164 LEU B N 1
ATOM 5128 C CA . LEU B 1 164 ? 28.362 1.017 77.183 1.00 17.63 164 LEU B CA 1
ATOM 5129 C C . LEU B 1 164 ? 28.366 1.568 78.605 1.00 19.84 164 LEU B C 1
ATOM 5130 O O . LEU B 1 164 ? 27.552 1.177 79.443 1.00 20.98 164 LEU B O 1
ATOM 5135 N N . GLU B 1 165 ? 29.305 2.479 78.873 1.00 25.13 165 GLU B N 1
ATOM 5136 C CA . GLU B 1 165 ? 29.528 2.955 80.235 1.00 28.27 165 GLU B CA 1
ATOM 5137 C C . GLU B 1 165 ? 28.388 3.840 80.724 1.00 22.68 165 GLU B C 1
ATOM 5138 O O . GLU B 1 165 ? 27.991 3.761 81.892 1.00 24.71 165 GLU B O 1
ATOM 5144 N N . LYS B 1 166 ? 27.865 4.699 79.856 1.00 18.81 166 LYS B N 1
ATOM 5145 C CA . LYS B 1 166 ? 26.856 5.680 80.217 1.00 21.91 166 LYS B CA 1
ATOM 5146 C C . LYS B 1 166 ? 25.818 5.747 79.111 1.00 18.41 166 LYS B C 1
ATOM 5147 O O . LYS B 1 166 ? 26.152 5.580 77.932 1.00 16.22 166 LYS B O 1
ATOM 5153 N N . PRO B 1 167 ? 24.565 6.047 79.448 1.00 16.59 167 PRO B N 1
ATOM 5154 C CA . PRO B 1 167 ? 23.556 6.272 78.413 1.00 18.16 167 PRO B CA 1
ATOM 5155 C C . PRO B 1 167 ? 23.846 7.549 77.640 1.00 16.04 167 PRO B C 1
ATOM 5156 O O . PRO B 1 167 ? 24.531 8.460 78.119 1.00 15.68 167 PRO B O 1
ATOM 5160 N N . ALA B 1 168 ? 23.313 7.623 76.422 1.00 15.04 168 ALA B N 1
ATOM 5161 C CA . ALA B 1 168 ? 23.311 8.906 75.737 1.00 12.89 168 ALA B CA 1
ATOM 5162 C C . ALA B 1 168 ? 22.669 9.969 76.622 1.00 14.71 168 ALA B C 1
ATOM 5163 O O . ALA B 1 168 ? 21.752 9.687 77.397 1.00 18.79 168 ALA B O 1
ATOM 5165 N N . ALA B 1 169 ? 23.170 11.203 76.516 1.00 15.05 169 ALA B N 1
ATOM 5166 C CA . ALA B 1 169 ? 22.715 12.330 77.342 1.00 17.18 169 ALA B CA 1
ATOM 5167 C C . ALA B 1 169 ? 21.449 12.948 76.742 1.00 17.52 169 ALA B C 1
ATOM 5168 O O . ALA B 1 169 ? 21.415 14.092 76.287 1.00 21.56 169 ALA B O 1
ATOM 5170 N N . THR B 1 170 ? 20.381 12.162 76.766 1.00 16.30 170 THR B N 1
ATOM 5171 C CA . THR B 1 170 ? 19.110 12.564 76.193 1.00 13.97 170 THR B CA 1
ATOM 5172 C C . THR B 1 170 ? 18.336 13.475 77.146 1.00 14.81 170 THR B C 1
ATOM 5173 O O . THR B 1 170 ? 18.561 13.497 78.364 1.00 16.79 170 THR B O 1
ATOM 5177 N N . GLN B 1 171 ? 17.416 14.237 76.566 1.00 15.15 171 GLN B N 1
ATOM 5178 C CA . GLN B 1 171 ? 16.452 15.032 77.306 1.00 15.55 171 GLN B CA 1
ATOM 5179 C C . GLN B 1 171 ? 15.136 14.278 77.430 1.00 14.68 171 GLN B C 1
ATOM 5180 O O . GLN B 1 171 ? 14.793 13.455 76.572 1.00 13.54 171 GLN B O 1
ATOM 5186 N N . ALA B 1 172 ? 14.406 14.560 78.512 1.00 14.72 172 ALA B N 1
ATOM 5187 C CA . ALA B 1 172 ? 13.100 13.934 78.700 1.00 12.71 172 ALA B CA 1
ATOM 5188 C C . ALA B 1 172 ? 12.192 14.136 77.496 1.00 15.41 172 ALA B C 1
ATOM 5189 O O . ALA B 1 172 ? 11.402 13.242 77.159 1.00 13.24 172 ALA B O 1
ATOM 5191 N N . ASP B 1 173 ? 12.281 15.286 76.826 1.00 12.48 173 ASP B N 1
ATOM 5192 C CA . ASP B 1 173 ? 11.405 15.570 75.700 1.00 12.62 173 ASP B CA 1
ATOM 5193 C C . ASP B 1 173 ? 12.037 15.225 74.350 1.00 11.16 173 ASP B C 1
ATOM 5194 O O . ASP B 1 173 ? 11.445 15.528 73.307 1.00 16.19 173 ASP B O 1
ATOM 5199 N N . ASP B 1 174 ? 13.192 14.548 74.345 1.00 12.83 174 ASP B N 1
ATOM 5200 C CA . ASP B 1 174 ? 13.761 14.018 73.107 1.00 13.26 174 ASP B CA 1
ATOM 5201 C C . ASP B 1 174 ? 12.979 12.789 72.644 1.00 12.42 174 ASP B C 1
ATOM 5202 O O . ASP B 1 174 ? 12.513 12.000 73.469 1.00 11.67 174 ASP B O 1
ATOM 5207 N N . PRO B 1 175 ? 12.905 12.556 71.336 1.00 13.32 175 PRO B N 1
ATOM 5208 C CA . PRO B 1 175 ? 12.325 11.295 70.847 1.00 11.40 175 PRO B CA 1
ATOM 5209 C C . PRO B 1 175 ? 13.038 10.098 71.453 1.00 13.46 175 PRO B C 1
ATOM 5210 O O . PRO B 1 175 ? 14.265 10.079 71.577 1.00 15.37 175 PRO B O 1
ATOM 5214 N N . ALA B 1 176 ? 12.258 9.097 71.854 1.00 9.15 176 ALA B N 1
ATOM 5215 C CA . ALA B 1 176 ? 12.796 7.839 72.356 1.00 7.31 176 ALA B CA 1
ATOM 5216 C C . ALA B 1 176 ? 12.517 6.662 71.439 1.00 8.12 176 ALA B C 1
ATOM 5217 O O . ALA B 1 176 ? 13.394 5.812 71.261 1.00 10.07 176 ALA B O 1
ATOM 5219 N N . PHE B 1 177 ? 11.302 6.557 70.893 1.00 7.94 177 PHE B N 1
ATOM 5220 C CA . PHE B 1 177 ? 10.940 5.439 70.023 1.00 6.52 177 PHE B CA 1
ATOM 5221 C C . PHE B 1 177 ? 9.749 5.839 69.163 1.00 8.16 177 PHE B C 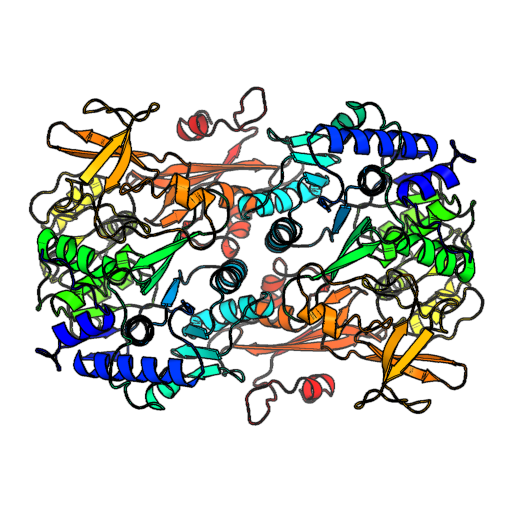1
ATOM 5222 O O . PHE B 1 177 ? 9.078 6.845 69.425 1.00 8.03 177 PHE B O 1
ATOM 5230 N N . TRP B 1 178 ? 9.495 5.027 68.133 1.00 5.27 178 TRP B N 1
ATOM 5231 C CA . TRP B 1 178 ? 8.315 5.184 67.287 1.00 6.17 178 TRP B CA 1
ATOM 5232 C C . TRP B 1 178 ? 7.462 3.922 67.319 1.00 7.27 178 TRP B C 1
ATOM 5233 O O . TRP B 1 178 ? 7.961 2.808 67.482 1.00 7.68 178 TRP B O 1
ATOM 5244 N N . LEU B 1 179 ? 6.164 4.120 67.120 1.00 6.01 179 LEU B N 1
ATOM 5245 C CA . LEU B 1 179 ? 5.233 3.063 66.755 1.00 4.36 179 LEU B CA 1
ATOM 5246 C C . LEU B 1 179 ? 4.544 3.531 65.482 1.00 7.01 179 LEU B C 1
ATOM 5247 O O . LEU B 1 179 ? 4.407 4.733 65.266 1.00 9.83 179 LEU B O 1
ATOM 5252 N N . TYR B 1 180 ? 4.082 2.604 64.651 1.00 7.33 180 TYR B N 1
ATOM 5253 C CA . TYR B 1 180 ? 3.327 2.986 63.465 1.00 7.93 180 TYR B CA 1
ATOM 5254 C C . TYR B 1 180 ? 1.834 2.791 63.705 1.00 11.89 180 TYR B C 1
ATOM 5255 O O . TYR B 1 180 ? 1.411 1.793 64.294 1.00 12.00 180 TYR B O 1
ATOM 5264 N N . SER B 1 181 ? 1.038 3.747 63.232 1.00 12.40 181 SER B N 1
ATOM 5265 C CA . SER B 1 181 ? -0.404 3.731 63.445 1.00 15.96 181 SER B CA 1
ATOM 5266 C C . SER B 1 181 ? -1.089 3.899 62.098 1.00 15.29 181 SER B C 1
ATOM 5267 O O . SER B 1 181 ? -0.850 4.887 61.405 1.00 14.18 181 SER B O 1
ATOM 5270 N N . SER B 1 182 ? -1.959 2.960 61.738 1.00 18.47 182 SER B N 1
ATOM 5271 C CA . SER B 1 182 ? -2.659 3.056 60.466 1.00 15.89 182 SER B CA 1
ATOM 5272 C C . SER B 1 182 ? -3.961 3.847 60.604 1.00 18.40 182 SER B C 1
ATOM 5273 O O . SER B 1 182 ? -4.602 3.848 61.655 1.00 22.78 182 SER B O 1
ATOM 5276 N N . GLY B 1 183 ? -4.315 4.569 59.538 1.00 14.89 183 GLY B N 1
ATOM 5277 C CA . GLY B 1 183 ? -5.594 5.228 59.422 1.00 17.35 183 GLY B CA 1
ATOM 5278 C C . GLY B 1 183 ? -6.454 4.568 58.358 1.00 15.13 183 GLY B C 1
ATOM 5279 O O . GLY B 1 183 ? -6.123 3.508 57.829 1.00 16.81 183 GLY B O 1
ATOM 5280 N N . SER B 1 184 ? -7.595 5.217 58.049 1.00 19.38 184 SER B N 1
ATOM 5281 C CA . SER B 1 184 ? -8.534 4.567 57.132 1.00 20.21 184 SER B CA 1
ATOM 5282 C C . SER B 1 184 ? -8.015 4.595 55.705 1.00 15.51 184 SER B C 1
ATOM 5283 O O . SER B 1 184 ? -8.307 3.685 54.919 1.00 18.19 184 SER B O 1
ATOM 5286 N N . THR B 1 185 ? -7.204 5.598 55.374 1.00 17.94 185 THR B N 1
ATOM 5287 C CA . THR B 1 185 ? -6.482 5.634 54.111 1.00 16.43 185 THR B CA 1
ATOM 5288 C C . THR B 1 185 ? -5.072 6.152 54.359 1.00 13.33 185 THR B C 1
ATOM 5289 O O . THR B 1 185 ? -4.743 6.665 55.432 1.00 13.70 185 THR B O 1
ATOM 5293 N N . GLY B 1 186 ? -4.241 6.023 53.338 1.00 12.01 186 GLY B N 1
ATOM 5294 C CA . GLY B 1 186 ? -2.908 6.571 53.394 1.00 13.13 186 GLY B CA 1
ATOM 5295 C C . GLY B 1 186 ? -1.939 5.636 54.085 1.00 10.37 186 GLY B C 1
ATOM 5296 O O . GLY B 1 186 ? -2.269 4.538 54.537 1.00 10.49 186 GLY B O 1
ATOM 5297 N N . ARG B 1 187 ? -0.692 6.087 54.139 1.00 9.80 187 ARG B N 1
ATOM 5298 C CA . ARG B 1 187 ? 0.347 5.270 54.738 1.00 9.24 187 ARG B CA 1
ATOM 5299 C C . ARG B 1 187 ? 0.210 5.235 56.262 1.00 8.58 187 ARG B C 1
ATOM 5300 O O . ARG B 1 187 ? -0.328 6.168 56.867 1.00 10.61 187 ARG B O 1
ATOM 5308 N N . PRO B 1 188 ? 0.732 4.197 56.910 1.00 9.87 188 PRO B N 1
ATOM 5309 C CA . PRO B 1 188 ? 0.818 4.231 58.375 1.00 10.29 188 PRO B CA 1
ATOM 5310 C C . PRO B 1 188 ? 1.657 5.413 58.828 1.00 8.22 188 PRO B C 1
ATOM 5311 O O . PRO B 1 188 ? 2.656 5.771 58.197 1.00 10.36 188 PRO B O 1
ATOM 5315 N N . LYS B 1 189 ? 1.268 5.980 59.964 1.00 10.29 189 LYS B N 1
ATOM 5316 C CA . LYS B 1 189 ? 1.887 7.181 60.491 1.00 8.48 189 LYS B CA 1
ATOM 5317 C C . LYS B 1 189 ? 2.924 6.817 61.548 1.00 8.67 189 LYS B C 1
ATOM 5318 O O . LYS B 1 189 ? 2.680 5.954 62.397 1.00 9.49 189 LYS B O 1
ATOM 5324 N N . GLY B 1 190 ? 4.078 7.463 61.471 1.00 9.02 190 GLY B N 1
ATOM 5325 C CA . GLY B 1 190 ? 5.157 7.249 62.424 1.00 8.97 190 GLY B CA 1
ATOM 5326 C C . GLY B 1 190 ? 4.946 8.077 63.673 1.00 8.41 190 GLY B C 1
ATOM 5327 O O . GLY B 1 190 ? 5.239 9.281 63.704 1.00 9.77 190 GLY B O 1
ATOM 5328 N N . VAL B 1 191 ? 4.449 7.424 64.713 1.00 6.46 191 VAL B N 1
ATOM 5329 C CA . VAL B 1 191 ? 4.078 8.079 65.967 1.00 7.99 191 VAL B CA 1
ATOM 5330 C C . VAL B 1 191 ? 5.322 8.213 66.845 1.00 7.47 191 VAL B C 1
ATOM 5331 O O . VAL B 1 191 ? 5.894 7.210 67.278 1.00 8.07 191 VAL B O 1
ATOM 5335 N N . VAL B 1 192 ? 5.733 9.448 67.123 1.00 7.08 192 VAL B N 1
ATOM 5336 C CA . VAL B 1 192 ? 7.002 9.725 67.806 1.00 7.76 192 VAL B CA 1
ATOM 5337 C C . VAL B 1 192 ? 6.756 9.923 69.297 1.00 8.72 192 VAL B C 1
ATOM 5338 O O . VAL B 1 192 ? 6.072 10.869 69.709 1.00 8.78 192 VAL B O 1
ATOM 5342 N N . HIS B 1 193 ? 7.327 9.047 70.117 1.00 6.55 193 HIS B N 1
ATOM 5343 C CA . HIS B 1 193 ? 7.208 9.140 71.564 1.00 7.06 193 HIS B CA 1
ATOM 5344 C C . HIS B 1 193 ? 8.521 9.559 72.191 1.00 8.93 193 HIS B C 1
ATOM 5345 O O . HIS B 1 193 ? 9.594 9.190 71.702 1.00 9.78 193 HIS B O 1
ATOM 5352 N N . THR B 1 194 ? 8.419 10.333 73.281 1.00 9.76 194 THR B N 1
ATOM 5353 C CA . THR B 1 194 ? 9.585 10.855 73.979 1.00 8.65 194 THR B CA 1
ATOM 5354 C C . THR B 1 194 ? 10.029 9.936 75.115 1.00 9.23 194 THR B C 1
ATOM 5355 O O . THR B 1 194 ? 9.353 8.974 75.497 1.00 8.68 194 THR B O 1
ATOM 5359 N N . HIS B 1 195 ? 11.199 10.251 75.669 1.00 7.61 195 HIS B N 1
ATOM 5360 C CA . HIS B 1 195 ? 11.666 9.544 76.852 1.00 7.92 195 HIS B CA 1
ATOM 5361 C C . HIS B 1 195 ? 10.683 9.683 78.004 1.00 8.46 195 HIS B C 1
ATOM 5362 O O . HIS B 1 195 ? 10.470 8.724 78.758 1.00 9.54 195 HIS B O 1
ATOM 5369 N N . ALA B 1 196 ? 10.071 10.863 78.152 1.00 8.70 196 ALA B N 1
ATOM 5370 C CA . ALA B 1 196 ? 9.141 11.080 79.259 1.00 9.51 196 ALA B CA 1
ATOM 5371 C C . ALA B 1 196 ? 7.859 10.265 79.115 1.00 8.24 196 ALA B C 1
ATOM 5372 O O . ALA B 1 196 ? 7.277 9.857 80.125 1.00 8.30 196 ALA B O 1
ATOM 5374 N N . ASN B 1 197 ? 7.403 10.044 77.889 1.00 7.88 197 ASN B N 1
ATOM 5375 C CA . ASN B 1 197 ? 6.060 9.490 77.701 1.00 6.97 197 ASN B CA 1
ATOM 5376 C C . ASN B 1 197 ? 5.843 8.148 78.405 1.00 7.57 197 ASN B C 1
ATOM 5377 O O . ASN B 1 197 ? 4.831 8.013 79.114 1.00 7.67 197 ASN B O 1
ATOM 5382 N N . PRO B 1 198 ? 6.714 7.140 78.284 1.00 6.88 198 PRO B N 1
ATOM 5383 C CA . PRO B 1 198 ? 6.459 5.879 78.998 1.00 7.47 198 PRO B CA 1
ATOM 5384 C C . PRO B 1 198 ? 6.740 5.965 80.484 1.00 7.74 198 PRO B C 1
ATOM 5385 O O . PRO B 1 198 ? 6.291 5.096 81.238 1.00 7.74 198 PRO B O 1
ATOM 5389 N N . TYR B 1 199 ? 7.470 6.985 80.948 1.00 6.18 199 TYR B N 1
ATOM 5390 C CA . TYR B 1 199 ? 7.498 7.238 82.381 1.00 6.98 199 TYR B CA 1
ATOM 5391 C C . TYR B 1 199 ? 6.105 7.605 82.880 1.00 7.41 199 TYR B C 1
ATOM 5392 O O . TYR B 1 199 ? 5.619 7.056 83.882 1.00 8.90 199 TYR B O 1
ATOM 5401 N N . TRP B 1 200 ? 5.449 8.540 82.195 1.00 8.61 200 TRP B N 1
ATOM 5402 C CA . TRP B 1 200 ? 4.134 8.994 82.640 1.00 7.35 200 TRP B CA 1
ATOM 5403 C C . TRP B 1 200 ? 3.109 7.863 82.613 1.00 7.26 200 TRP B C 1
ATOM 5404 O O . TRP B 1 200 ? 2.330 7.703 83.556 1.00 8.48 200 TRP B O 1
ATOM 5415 N N . THR B 1 201 ? 3.063 7.087 81.526 1.00 8.14 201 THR B N 1
ATOM 5416 C CA . THR B 1 201 ? 2.085 5.998 81.482 1.00 8.05 201 THR B CA 1
ATOM 5417 C C . THR B 1 201 ? 2.349 4.978 82.586 1.00 6.97 201 THR B C 1
ATOM 5418 O O . THR B 1 201 ? 1.411 4.476 83.218 1.00 6.68 201 THR B O 1
ATOM 5422 N N . SER B 1 202 ? 3.624 4.639 82.815 1.00 7.14 202 SER B N 1
ATOM 5423 C CA . SER B 1 202 ? 3.948 3.602 83.787 1.00 5.79 202 SER B CA 1
ATOM 5424 C C . SER B 1 202 ? 3.675 4.055 85.212 1.00 6.74 202 SER B C 1
ATOM 5425 O O . SER B 1 202 ? 3.306 3.224 86.046 1.00 8.62 202 SER B O 1
ATOM 5428 N N . GLU B 1 203 ? 3.800 5.362 85.492 1.00 6.91 203 GLU B N 1
ATOM 5429 C CA . GLU B 1 203 ? 3.461 5.885 86.815 1.00 8.69 203 GLU B CA 1
ATOM 5430 C C . GLU B 1 203 ? 1.961 6.121 86.966 1.00 8.36 203 GLU B C 1
ATOM 5431 O O . GLU B 1 203 ? 1.363 5.682 87.959 1.00 9.48 203 GLU B O 1
ATOM 5437 N N . LEU B 1 204 ? 1.348 6.821 86.008 1.00 7.56 204 LEU B N 1
ATOM 5438 C CA . LEU B 1 204 ? -0.060 7.209 86.157 1.00 7.68 204 LEU B CA 1
ATOM 5439 C C . LEU B 1 204 ? -1.007 6.028 85.994 1.00 8.55 204 LEU B C 1
ATOM 5440 O O . LEU B 1 204 ? -2.054 5.979 86.655 1.00 9.67 204 LEU B O 1
ATOM 5445 N N . TYR B 1 205 ? -0.685 5.087 85.106 1.00 7.98 205 TYR B N 1
ATOM 5446 C CA . TYR B 1 205 ? -1.579 3.966 84.862 1.00 7.95 205 TYR B CA 1
ATOM 5447 C C . TYR B 1 205 ? -1.059 2.675 85.481 1.00 8.92 205 TYR B C 1
ATOM 5448 O O . TYR B 1 205 ? -1.726 2.093 86.331 1.00 7.89 205 TYR B O 1
ATOM 5457 N N . GLY B 1 206 ? 0.144 2.232 85.106 1.00 8.29 206 GLY B N 1
ATOM 5458 C CA . GLY B 1 206 ? 0.652 0.968 85.622 1.00 6.29 206 GLY B CA 1
ATOM 5459 C C . GLY B 1 206 ? 0.723 0.935 87.138 1.00 7.40 206 GLY B C 1
ATOM 5460 O O . GLY B 1 206 ? 0.199 0.023 87.785 1.00 8.20 206 GLY B O 1
ATOM 5461 N N . ARG B 1 207 ? 1.351 1.951 87.731 1.00 7.81 207 ARG B N 1
ATOM 5462 C CA . ARG B 1 207 ? 1.475 1.970 89.180 1.00 8.48 207 ARG B CA 1
ATOM 5463 C C . ARG B 1 207 ? 0.220 2.528 89.838 1.00 9.20 207 ARG B C 1
ATOM 5464 O O . ARG B 1 207 ? -0.400 1.857 90.669 1.00 9.61 207 ARG B O 1
ATOM 5472 N N . ASN B 1 208 ? -0.209 3.723 89.450 1.00 8.34 208 ASN B N 1
ATOM 5473 C CA . ASN B 1 208 ? -1.205 4.413 90.271 1.00 9.62 208 ASN B CA 1
ATOM 5474 C C . ASN B 1 208 ? -2.644 3.998 89.984 1.00 12.42 208 ASN B C 1
ATOM 5475 O O . ASN B 1 208 ? -3.515 4.219 90.839 1.00 13.71 208 ASN B O 1
ATOM 5480 N N . THR B 1 209 ? -2.921 3.383 88.829 1.00 10.58 209 THR B N 1
ATOM 5481 C CA . THR B 1 209 ? -4.273 2.915 88.548 1.00 11.39 209 THR B CA 1
ATOM 5482 C C . THR B 1 209 ? -4.395 1.406 88.673 1.00 10.67 209 THR B C 1
ATOM 5483 O O . THR B 1 209 ? -5.270 0.920 89.398 1.00 11.01 209 THR B O 1
ATOM 5487 N N . LEU B 1 210 ? -3.510 0.653 88.020 1.00 8.69 210 LEU B N 1
ATOM 5488 C CA . LEU B 1 210 ? -3.558 -0.803 88.110 1.00 6.82 210 LEU B CA 1
ATOM 5489 C C . LEU B 1 210 ? -2.959 -1.343 89.403 1.00 9.33 210 LEU B C 1
ATOM 5490 O O . LEU B 1 210 ? -3.277 -2.479 89.788 1.00 10.37 210 LEU B O 1
ATOM 5495 N N . HIS B 1 211 ? -2.109 -0.562 90.074 1.00 7.91 211 HIS B N 1
ATOM 5496 C CA . HIS B 1 211 ? -1.421 -1.003 91.290 1.00 9.41 211 HIS B CA 1
ATOM 5497 C C . HIS B 1 211 ? -0.573 -2.241 91.038 1.00 8.69 211 HIS B C 1
ATOM 5498 O O . HIS B 1 211 ? -0.560 -3.179 91.835 1.00 10.17 211 HIS B O 1
ATOM 5505 N N . LEU B 1 212 ? 0.126 -2.264 89.905 1.00 8.67 212 LEU B N 1
ATOM 5506 C CA . LEU B 1 212 ? 1.136 -3.300 89.711 1.00 8.33 212 LEU B CA 1
ATOM 5507 C C . LEU B 1 212 ? 2.200 -3.208 90.798 1.00 9.07 212 LEU B C 1
ATOM 5508 O O . LEU B 1 212 ? 2.533 -2.124 91.290 1.00 10.10 212 LEU B O 1
ATOM 5513 N N . ARG B 1 213 ? 2.760 -4.361 91.161 1.00 9.16 213 ARG B N 1
ATOM 5514 C CA . ARG B 1 213 ? 3.722 -4.425 92.253 1.00 9.68 213 ARG B CA 1
ATOM 5515 C C . ARG B 1 213 ? 4.802 -5.458 91.954 1.00 10.50 213 ARG B C 1
ATOM 5516 O O . ARG B 1 213 ? 4.704 -6.249 91.013 1.00 9.50 213 ARG B O 1
ATOM 5524 N N . GLU B 1 214 ? 5.841 -5.440 92.800 1.00 10.81 214 GLU B N 1
ATOM 5525 C CA . GLU B 1 214 ? 7.047 -6.218 92.537 1.00 9.66 214 GLU B CA 1
ATOM 5526 C C . GLU B 1 214 ? 6.764 -7.718 92.445 1.00 12.52 214 GLU B C 1
ATOM 5527 O O . GLU B 1 214 ? 7.387 -8.418 91.642 1.00 10.87 214 GLU B O 1
ATOM 5533 N N . ASP B 1 215 ? 5.838 -8.242 93.251 1.00 10.48 215 ASP B N 1
ATOM 5534 C CA . ASP B 1 215 ? 5.647 -9.685 93.216 1.00 10.05 215 ASP B CA 1
ATOM 5535 C C . ASP B 1 215 ? 4.654 -10.130 92.141 1.00 10.16 215 ASP B C 1
ATOM 5536 O O . ASP B 1 215 ? 4.315 -11.316 92.072 1.00 12.27 215 ASP B O 1
ATOM 5541 N N . ASP B 1 216 ? 4.222 -9.219 91.265 1.00 9.38 216 ASP B N 1
ATOM 5542 C CA . ASP B 1 216 ? 3.362 -9.638 90.173 1.00 10.20 216 ASP B CA 1
ATOM 5543 C C . ASP B 1 216 ? 4.151 -10.411 89.117 1.00 9.37 216 ASP B C 1
ATOM 5544 O O . ASP B 1 216 ? 5.367 -10.250 88.956 1.00 9.75 216 ASP B O 1
ATOM 5549 N N . VAL B 1 217 ? 3.421 -11.257 88.388 1.00 9.81 217 VAL B N 1
ATOM 5550 C CA . VAL B 1 217 ? 3.892 -11.898 87.166 1.00 10.73 217 VAL B CA 1
ATOM 5551 C C . VAL B 1 217 ? 2.938 -11.444 86.071 1.00 8.48 217 VAL B C 1
ATOM 5552 O O . VAL B 1 217 ? 1.740 -11.753 86.110 1.00 11.12 217 VAL B O 1
ATOM 5556 N N . CYS B 1 218 ? 3.455 -10.644 85.137 1.00 9.96 218 CYS B N 1
ATOM 5557 C CA . CYS B 1 218 ? 2.662 -9.997 84.105 1.00 8.98 218 CYS B CA 1
ATOM 5558 C C . CYS B 1 218 ? 2.714 -10.808 82.821 1.00 8.07 218 CYS B C 1
ATOM 5559 O O . CYS B 1 218 ? 3.788 -11.260 82.410 1.00 9.97 218 CYS B O 1
ATOM 5562 N N . PHE B 1 219 ? 1.553 -10.971 82.177 1.00 7.46 219 PHE B N 1
ATOM 5563 C CA . PHE B 1 219 ? 1.475 -11.727 80.927 1.00 8.45 219 PHE B CA 1
ATOM 5564 C C . PHE B 1 219 ? 0.429 -11.081 80.035 1.00 8.78 219 PHE B C 1
ATOM 5565 O O . PHE B 1 219 ? -0.736 -10.968 80.427 1.00 8.45 219 PHE B O 1
ATOM 5573 N N . SER B 1 220 ? 0.838 -10.652 78.833 1.00 7.64 220 SER B N 1
ATOM 5574 C CA . SER B 1 220 ? -0.018 -9.899 77.925 1.00 7.13 220 SER B CA 1
ATOM 5575 C C . SER B 1 220 ? -0.205 -10.666 76.619 1.00 8.61 220 SER B C 1
ATOM 5576 O O . SER B 1 220 ? 0.773 -10.956 75.921 1.00 10.23 220 SER B O 1
ATOM 5579 N N . ALA B 1 221 ? -1.462 -10.974 76.282 1.00 7.75 221 ALA B N 1
ATOM 5580 C CA . ALA B 1 221 ? -1.766 -11.500 74.952 1.00 8.37 221 ALA B CA 1
ATOM 5581 C C . ALA B 1 221 ? -1.434 -10.474 73.877 1.00 10.33 221 ALA B C 1
ATOM 5582 O O . ALA B 1 221 ? -1.107 -10.844 72.745 1.00 10.96 221 ALA B O 1
ATOM 5584 N N . ALA B 1 222 ? -1.520 -9.185 74.220 1.00 8.20 222 ALA B N 1
ATOM 5585 C CA . ALA B 1 222 ? -1.129 -8.110 73.314 1.00 7.31 222 ALA B CA 1
ATOM 5586 C C . ALA B 1 222 ? 0.385 -8.063 73.240 1.00 7.57 222 ALA B C 1
ATOM 5587 O O . ALA B 1 222 ? 1.051 -7.912 74.269 1.00 7.68 222 ALA B O 1
ATOM 5589 N N . LYS B 1 223 ? 0.922 -8.158 72.025 1.00 7.57 223 LYS B N 1
ATOM 5590 C CA . LYS B 1 223 ? 2.361 -8.238 71.828 1.00 8.51 223 LYS B CA 1
ATOM 5591 C C . LYS B 1 223 ? 3.038 -6.904 72.135 1.00 7.20 223 LYS B C 1
ATOM 5592 O O . LYS B 1 223 ? 2.398 -5.851 72.246 1.00 7.23 223 LYS B O 1
ATOM 5598 N N . LEU B 1 224 ? 4.365 -6.960 72.265 1.00 7.04 224 LEU B N 1
ATOM 5599 C CA . LEU B 1 224 ? 5.143 -5.803 72.704 1.00 6.90 224 LEU B CA 1
ATOM 5600 C C . LEU B 1 224 ? 5.132 -4.651 71.704 1.00 6.69 224 LEU B C 1
ATOM 5601 O O . LEU B 1 224 ? 5.367 -3.505 72.106 1.00 7.70 224 LEU B O 1
ATOM 5606 N N . PHE B 1 225 ? 4.904 -4.909 70.415 1.00 7.04 225 PHE B N 1
ATOM 5607 C CA . PHE B 1 225 ? 4.881 -3.797 69.468 1.00 5.75 225 PHE B CA 1
ATOM 5608 C C . PHE B 1 225 ? 3.604 -2.972 69.550 1.00 7.82 225 PHE B C 1
ATOM 5609 O O . PHE B 1 225 ? 3.557 -1.880 68.976 1.00 8.04 225 PHE B O 1
ATOM 5617 N N . PHE B 1 226 ? 2.554 -3.491 70.172 1.00 6.44 226 PHE B N 1
ATOM 5618 C CA . PHE B 1 226 ? 1.365 -2.687 70.410 1.00 6.56 226 PHE B CA 1
ATOM 5619 C C . PHE B 1 226 ? 1.653 -1.709 71.539 1.00 6.49 226 PHE B C 1
ATOM 5620 O O . PHE B 1 226 ? 2.248 -2.083 72.553 1.00 6.75 226 PHE B O 1
ATOM 5628 N N . ALA B 1 227 ? 1.199 -0.460 71.395 1.00 5.58 227 ALA B N 1
ATOM 5629 C CA . ALA B 1 227 ? 1.330 0.458 72.527 1.00 5.60 227 ALA B CA 1
ATOM 5630 C C . ALA B 1 227 ? 0.804 -0.181 73.812 1.00 6.07 227 ALA B C 1
ATOM 5631 O O . ALA B 1 227 ? 1.468 -0.141 74.854 1.00 6.85 227 ALA B O 1
ATOM 5633 N N . TYR B 1 228 ? -0.351 -0.846 73.733 1.00 7.45 228 TYR B N 1
ATOM 5634 C CA . TYR B 1 228 ? -0.919 -1.505 74.907 1.00 5.77 228 TYR B CA 1
ATOM 5635 C C . TYR B 1 228 ? 0.055 -2.527 75.494 1.00 5.99 228 TYR B C 1
ATOM 5636 O O . TYR B 1 228 ? 0.371 -2.490 76.688 1.00 6.63 228 TYR B O 1
ATOM 5645 N N . GLY B 1 229 ? 0.559 -3.438 74.655 1.00 5.60 229 GLY B N 1
ATOM 5646 C CA . GLY B 1 229 ? 1.467 -4.469 75.139 1.00 6.71 229 GLY B CA 1
ATOM 5647 C C . GLY B 1 229 ? 2.811 -3.937 75.610 1.00 5.53 229 GLY B C 1
ATOM 5648 O O . GLY B 1 229 ? 3.404 -4.485 76.551 1.00 6.46 229 GLY B O 1
ATOM 5649 N N . LEU B 1 230 ? 3.321 -2.877 74.966 1.00 5.89 230 LEU B N 1
ATOM 5650 C CA . LEU B 1 230 ? 4.597 -2.286 75.377 1.00 6.57 230 LEU B CA 1
ATOM 5651 C C . LEU B 1 230 ? 4.541 -1.804 76.822 1.00 6.52 230 LEU B C 1
ATOM 5652 O O . LEU B 1 230 ? 5.529 -1.907 77.563 1.00 7.38 230 LEU B O 1
ATOM 5657 N N . GLY B 1 231 ? 3.400 -1.266 77.246 1.00 5.15 231 GLY B N 1
ATOM 5658 C CA . GLY B 1 231 ? 3.245 -0.936 78.654 1.00 4.88 231 GLY B CA 1
ATOM 5659 C C . GLY B 1 231 ? 3.065 -2.188 79.495 1.00 5.51 231 GLY B C 1
ATOM 5660 O O . GLY B 1 231 ? 3.806 -2.423 80.448 1.00 6.86 231 GLY B O 1
ATOM 5661 N N . ASN B 1 232 ? 2.103 -3.030 79.097 1.00 6.19 232 ASN B N 1
ATOM 5662 C CA . ASN B 1 232 ? 1.692 -4.192 79.893 1.00 6.27 232 ASN B CA 1
ATOM 5663 C C . ASN B 1 232 ? 2.855 -5.087 80.262 1.00 6.65 232 ASN B C 1
ATOM 5664 O O . ASN B 1 232 ? 2.925 -5.608 81.385 1.00 7.49 232 ASN B O 1
ATOM 5669 N N . ALA B 1 233 ? 3.744 -5.333 79.299 1.00 5.85 233 ALA B N 1
ATOM 5670 C CA . ALA B 1 233 ? 4.750 -6.369 79.413 1.00 7.13 233 ALA B CA 1
ATOM 5671 C C . ALA B 1 233 ? 6.157 -5.810 79.252 1.00 7.36 233 ALA B C 1
ATOM 5672 O O . ALA B 1 233 ? 7.093 -6.575 79.043 1.00 8.95 233 ALA B O 1
ATOM 5674 N N . LEU B 1 234 ? 6.342 -4.484 79.360 1.00 6.37 234 LEU B N 1
ATOM 5675 C CA . LEU B 1 234 ? 7.693 -3.947 79.453 1.00 7.09 234 LEU B CA 1
ATOM 5676 C C . LEU B 1 234 ? 7.727 -2.745 80.390 1.00 7.99 234 LEU B C 1
ATOM 5677 O O . LEU B 1 234 ? 8.274 -2.842 81.488 1.00 7.24 234 LEU B O 1
ATOM 5682 N N . THR B 1 235 ? 7.161 -1.605 79.992 1.00 7.38 235 THR B N 1
ATOM 5683 C CA . THR B 1 235 ? 7.400 -0.405 80.800 1.00 6.27 235 THR B CA 1
ATOM 5684 C C . THR B 1 235 ? 6.724 -0.481 82.165 1.00 6.80 235 THR B C 1
ATOM 5685 O O . THR B 1 235 ? 7.331 -0.086 83.168 1.00 8.35 235 THR B O 1
ATOM 5689 N N . PHE B 1 236 ? 5.486 -1.000 82.239 1.00 6.22 236 PHE B N 1
ATOM 5690 C CA . PHE B 1 236 ? 4.816 -1.128 83.537 1.00 6.79 236 PHE B CA 1
ATOM 5691 C C . PHE B 1 236 ? 5.538 -2.083 84.481 1.00 7.37 236 PHE B C 1
ATOM 5692 O O . PHE B 1 236 ? 5.846 -1.687 85.618 1.00 8.12 236 PHE B O 1
ATOM 5700 N N . PRO B 1 237 ? 5.814 -3.340 84.111 1.00 6.23 237 PRO B N 1
ATOM 5701 C CA . PRO B 1 237 ? 6.423 -4.228 85.102 1.00 5.47 237 PRO B CA 1
ATOM 5702 C C . PRO B 1 237 ? 7.826 -3.804 85.465 1.00 6.80 237 PRO B C 1
ATOM 5703 O O . PRO B 1 237 ? 8.206 -3.922 86.636 1.00 8.02 237 PRO B O 1
ATOM 5707 N N . MET B 1 238 ? 8.603 -3.285 84.516 1.00 6.95 238 MET B N 1
ATOM 5708 C CA . MET B 1 238 ? 9.942 -2.832 84.884 1.00 7.33 238 MET B CA 1
ATOM 5709 C C . MET B 1 238 ? 9.884 -1.639 85.826 1.00 9.39 238 MET B C 1
ATOM 5710 O O . MET B 1 238 ? 10.784 -1.459 86.652 1.00 11.44 238 MET B O 1
ATOM 5715 N N . THR B 1 239 ? 8.826 -0.831 85.749 1.00 7.75 239 THR B N 1
ATOM 5716 C CA . THR B 1 239 ? 8.737 0.312 86.656 1.00 8.10 239 THR B CA 1
ATOM 5717 C C . THR B 1 239 ? 8.590 -0.125 88.112 1.00 9.64 239 THR B C 1
ATOM 5718 O O . THR B 1 239 ? 9.071 0.574 89.019 1.00 12.14 239 THR B O 1
ATOM 5722 N N . VAL B 1 240 ? 7.951 -1.268 88.362 1.00 8.55 240 VAL B N 1
ATOM 5723 C CA . VAL B 1 240 ? 7.708 -1.725 89.730 1.00 9.45 240 VAL B CA 1
ATOM 5724 C C . VAL B 1 240 ? 8.512 -2.961 90.092 1.00 10.52 240 VAL B C 1
ATOM 5725 O O . VAL B 1 240 ? 8.424 -3.430 91.241 1.00 11.71 240 VAL B O 1
ATOM 5729 N N . GLY B 1 241 ? 9.305 -3.498 89.165 1.00 9.64 241 GLY B N 1
ATOM 5730 C CA . GLY B 1 241 ? 10.098 -4.686 89.437 1.00 10.81 241 GLY B CA 1
ATOM 5731 C C . GLY B 1 241 ? 9.372 -6.001 89.322 1.00 10.15 241 GLY B C 1
ATOM 5732 O O . GLY B 1 241 ? 9.867 -7.009 89.838 1.00 11.08 241 GLY B O 1
ATOM 5733 N N . ALA B 1 242 ? 8.203 -6.026 88.673 1.00 9.15 242 ALA B N 1
ATOM 5734 C CA . ALA B 1 242 ? 7.488 -7.270 88.443 1.00 9.55 242 ALA B CA 1
ATOM 5735 C C . ALA B 1 242 ? 8.230 -8.141 87.434 1.00 9.31 242 ALA B C 1
ATOM 5736 O O . ALA B 1 242 ? 9.066 -7.667 86.660 1.00 9.79 242 ALA B O 1
ATOM 5738 N N . THR B 1 243 ? 7.932 -9.438 87.477 1.00 9.25 243 THR B N 1
ATOM 5739 C CA . THR B 1 243 ? 8.445 -10.399 86.504 1.00 9.01 243 THR B CA 1
ATOM 5740 C C . THR B 1 243 ? 7.474 -10.485 85.333 1.00 8.62 243 THR B C 1
ATOM 5741 O O . THR B 1 243 ? 6.259 -10.529 85.530 1.00 10.42 243 THR B O 1
ATOM 5745 N N . THR B 1 244 ? 7.998 -10.510 84.111 1.00 9.93 244 THR B N 1
ATOM 5746 C CA . THR B 1 244 ? 7.151 -10.571 82.921 1.00 10.33 244 THR B CA 1
ATOM 5747 C C . THR B 1 244 ? 7.347 -11.885 82.180 1.00 8.34 244 THR B C 1
ATOM 5748 O O . THR B 1 244 ? 8.486 -12.250 81.865 1.00 10.50 244 THR B O 1
ATOM 5752 N N . LEU B 1 245 ? 6.236 -12.565 81.886 1.00 8.48 245 LEU B N 1
ATOM 5753 C CA . LEU B 1 245 ? 6.207 -13.735 81.016 1.00 9.81 245 LEU B CA 1
ATOM 5754 C C . LEU B 1 245 ? 5.922 -13.282 79.583 1.00 10.33 245 LEU B C 1
ATOM 5755 O O . LEU B 1 245 ? 4.961 -12.535 79.334 1.00 9.81 245 LEU B O 1
ATOM 5760 N N . LEU B 1 246 ? 6.753 -13.729 78.653 1.00 8.55 246 LEU B N 1
ATOM 5761 C CA . LEU B 1 246 ? 6.607 -13.427 77.239 1.00 9.89 246 LEU B CA 1
ATOM 5762 C C . LEU B 1 246 ? 6.337 -14.712 76.470 1.00 10.94 246 LEU B C 1
ATOM 5763 O O . LEU B 1 246 ? 6.787 -15.796 76.866 1.00 12.95 246 LEU B O 1
ATOM 5768 N N . MET B 1 247 ? 5.607 -14.582 75.368 1.00 10.55 247 MET B N 1
ATOM 5769 C CA . MET B 1 247 ? 5.216 -15.729 74.554 1.00 10.37 247 MET B CA 1
ATOM 5770 C C . MET B 1 247 ? 5.293 -15.306 73.096 1.00 12.21 247 MET B C 1
ATOM 5771 O O . MET B 1 247 ? 4.628 -14.349 72.703 1.00 11.84 247 MET B O 1
ATOM 5776 N N . GLY B 1 248 ? 6.066 -16.035 72.292 1.00 12.74 248 GLY B N 1
ATOM 5777 C CA . GLY B 1 248 ? 6.202 -15.677 70.886 1.00 11.87 248 GLY B CA 1
ATOM 5778 C C . GLY B 1 248 ? 5.029 -16.085 70.017 1.00 14.40 248 GLY B C 1
ATOM 5779 O O . GLY B 1 248 ? 4.724 -15.407 69.031 1.00 14.22 248 GLY B O 1
ATOM 5780 N N . GLU B 1 249 ? 4.358 -17.190 70.352 1.00 13.69 249 GLU B N 1
ATOM 5781 C CA . GLU B 1 249 ? 3.349 -17.765 69.476 1.00 15.83 249 GLU B CA 1
ATOM 5782 C C . GLU B 1 249 ? 2.029 -17.007 69.564 1.00 15.55 249 GLU B C 1
ATOM 5783 O O . GLU B 1 249 ? 1.814 -16.159 70.438 1.00 13.98 249 GLU B O 1
ATOM 5789 N N . ARG B 1 250 ? 1.133 -17.338 68.637 1.00 13.45 250 ARG B N 1
ATOM 5790 C CA . ARG B 1 250 ? -0.198 -16.747 68.606 1.00 15.37 250 ARG B CA 1
ATOM 5791 C C . ARG B 1 250 ? -0.930 -17.012 69.920 1.00 18.38 250 ARG B C 1
ATOM 5792 O O . ARG B 1 250 ? -0.894 -18.139 70.434 1.00 19.45 250 ARG B O 1
ATOM 5800 N N . PRO B 1 251 ? -1.620 -16.009 70.489 1.00 16.00 251 PRO B N 1
ATOM 5801 C CA . PRO B 1 251 ? -2.318 -16.211 71.792 1.00 15.19 251 PRO B CA 1
ATOM 5802 C C . PRO B 1 251 ? -3.721 -16.802 71.680 1.00 15.81 251 PRO B C 1
ATOM 5803 O O . PRO B 1 251 ? -4.739 -16.158 71.966 1.00 21.12 251 PRO B O 1
ATOM 5807 N N . THR B 1 252 ? -3.786 -18.073 71.278 1.00 15.70 252 THR B N 1
ATOM 5808 C CA . THR B 1 252 ? -5.028 -18.838 71.294 1.00 16.05 252 THR B CA 1
ATOM 5809 C C . THR B 1 252 ? -5.462 -19.120 72.730 1.00 14.45 252 THR B C 1
ATOM 5810 O O . THR B 1 252 ? -4.661 -19.005 73.657 1.00 15.79 252 THR B O 1
ATOM 5814 N N . PRO B 1 253 ? -6.727 -19.502 72.944 1.00 16.57 253 PRO B N 1
ATOM 5815 C CA . PRO B 1 253 ? -7.130 -19.894 74.305 1.00 16.26 253 PRO B CA 1
ATOM 5816 C C . PRO B 1 253 ? -6.230 -20.957 74.911 1.00 16.83 253 PRO B C 1
ATOM 5817 O O . PRO B 1 253 ? -5.796 -20.815 76.064 1.00 16.85 253 PRO B O 1
ATOM 5821 N N . ASP B 1 254 ? -5.897 -22.007 74.154 1.00 19.97 254 ASP B N 1
ATOM 5822 C CA . ASP B 1 254 ? -5.047 -23.052 74.715 1.00 17.55 254 ASP B CA 1
ATOM 5823 C C . ASP B 1 254 ? -3.672 -22.508 75.083 1.00 18.01 254 ASP B C 1
ATOM 5824 O O . ASP B 1 254 ? -3.108 -22.892 76.111 1.00 18.80 254 ASP B O 1
ATOM 5829 N N . ALA B 1 255 ? -3.111 -21.609 74.267 1.00 17.21 255 ALA B N 1
ATOM 5830 C CA . ALA B 1 255 ? -1.779 -21.095 74.581 1.00 16.79 255 ALA B CA 1
ATOM 5831 C C . ALA B 1 255 ? -1.809 -20.210 75.821 1.00 14.21 255 ALA B C 1
ATOM 5832 O O . ALA B 1 255 ? -0.913 -20.290 76.669 1.00 14.59 255 ALA B O 1
ATOM 5834 N N . VAL B 1 256 ? -2.840 -19.371 75.946 1.00 16.77 256 VAL B N 1
ATOM 5835 C CA . VAL B 1 256 ? -2.980 -18.528 77.131 1.00 13.02 256 VAL B CA 1
ATOM 5836 C C . VAL B 1 256 ? -3.191 -19.393 78.372 1.00 15.84 256 VAL B C 1
ATOM 5837 O O . VAL B 1 256 ? -2.566 -19.173 79.414 1.00 15.09 256 VAL B O 1
ATOM 5841 N N . PHE B 1 257 ? -4.100 -20.377 78.279 1.00 16.08 257 PHE B N 1
ATOM 5842 C CA . PHE B 1 257 ? -4.407 -21.221 79.437 1.00 17.04 257 PHE B CA 1
ATOM 5843 C C . PHE B 1 257 ? -3.160 -21.941 79.939 1.00 16.68 257 PHE B C 1
ATOM 5844 O O . PHE B 1 257 ? -2.936 -22.050 81.153 1.00 15.97 257 PHE B O 1
ATOM 5852 N N . LYS B 1 258 ? -2.351 -22.463 79.012 1.00 18.49 258 LYS B N 1
ATOM 5853 C CA . LYS B 1 258 ? -1.109 -23.125 79.397 1.00 16.68 258 LYS B CA 1
ATOM 5854 C C . LYS B 1 258 ? -0.256 -22.224 80.275 1.00 20.00 258 LYS B C 1
ATOM 5855 O O . LYS B 1 258 ? 0.346 -22.683 81.257 1.00 18.48 258 LYS B O 1
ATOM 5861 N N . ARG B 1 259 ? -0.185 -20.935 79.935 1.00 16.59 259 ARG B N 1
ATOM 5862 C CA . ARG B 1 259 ? 0.646 -20.049 80.734 1.00 17.84 259 ARG B CA 1
ATOM 5863 C C . ARG B 1 259 ? -0.041 -19.673 82.037 1.00 11.72 259 ARG B C 1
ATOM 5864 O O . ARG B 1 259 ? 0.631 -19.566 83.063 1.00 14.40 259 ARG B O 1
ATOM 5872 N N . TRP B 1 260 ? -1.366 -19.475 82.014 1.00 14.01 260 TRP B N 1
ATOM 5873 C CA . TRP B 1 260 ? -2.096 -19.194 83.246 1.00 11.53 260 TRP B CA 1
ATOM 5874 C C . TRP B 1 260 ? -1.838 -20.268 84.292 1.00 15.81 260 TRP B C 1
ATOM 5875 O O . TRP B 1 260 ? -1.688 -19.969 85.483 1.00 15.60 260 TRP B O 1
ATOM 5886 N N . LEU B 1 261 ? -1.773 -21.525 83.854 1.00 18.01 261 LEU B N 1
ATOM 5887 C CA . LEU B 1 261 ? -1.623 -22.682 84.728 1.00 17.79 261 LEU B CA 1
ATOM 5888 C C . LEU B 1 261 ? -0.183 -22.933 85.140 1.00 16.16 261 LEU B C 1
ATOM 5889 O O . LEU B 1 261 ? 0.072 -23.883 85.890 1.00 20.86 261 LEU B O 1
ATOM 5894 N N . GLY B 1 262 ? 0.758 -22.121 84.673 1.00 17.44 262 GLY B N 1
ATOM 5895 C CA . GLY B 1 262 ? 2.132 -22.228 85.095 1.00 14.78 262 GLY B CA 1
ATOM 5896 C C . GLY B 1 262 ? 2.979 -23.122 84.228 1.00 19.30 262 GLY B C 1
ATOM 5897 O O . GLY B 1 262 ? 4.020 -23.602 84.684 1.00 18.15 262 GLY B O 1
ATOM 5898 N N . GLY B 1 263 ? 2.571 -23.345 82.983 1.00 17.76 263 GLY B N 1
ATOM 5899 C CA . GLY B 1 263 ? 3.287 -24.209 82.059 1.00 20.93 263 GLY B CA 1
ATOM 5900 C C . GLY B 1 263 ? 4.641 -23.698 81.610 1.00 19.38 263 GLY B C 1
ATOM 5901 O O . GLY B 1 263 ? 5.400 -24.477 81.026 1.00 21.99 263 GLY B O 1
ATOM 5902 N N . VAL B 1 264 ? 4.965 -22.423 81.839 1.00 17.33 264 VAL B N 1
ATOM 5903 C CA . VAL B 1 264 ? 6.229 -21.848 81.382 1.00 16.15 264 VAL B CA 1
ATOM 5904 C C . VAL B 1 264 ? 6.926 -21.116 82.524 1.00 21.68 264 VAL B C 1
ATOM 5905 O O . VAL B 1 264 ? 6.298 -20.356 83.271 1.00 18.54 264 VAL B O 1
ATOM 5909 N N . GLY B 1 265 ? 8.239 -21.318 82.631 1.00 17.24 265 GLY B N 1
ATOM 5910 C CA . GLY B 1 265 ? 9.078 -20.538 83.515 1.00 20.05 265 GLY B CA 1
ATOM 5911 C C . GLY B 1 265 ? 8.870 -20.778 84.987 1.00 21.54 265 GLY B C 1
ATOM 5912 O O . GLY B 1 265 ? 9.448 -20.056 85.806 1.00 22.75 265 GLY B O 1
ATOM 5913 N N . GLY B 1 266 ? 8.061 -21.765 85.350 1.00 19.64 266 GLY B N 1
ATOM 5914 C CA . GLY B 1 266 ? 7.764 -21.987 86.751 1.00 19.70 266 GLY B CA 1
ATOM 5915 C C . GLY B 1 266 ? 6.954 -20.893 87.399 1.00 22.68 266 GLY B C 1
ATOM 5916 O O . GLY B 1 266 ? 6.960 -20.779 88.628 1.00 22.74 266 GLY B O 1
ATOM 5917 N N . VAL B 1 267 ? 6.249 -20.082 86.611 1.00 22.14 267 VAL B N 1
ATOM 5918 C CA . VAL B 1 267 ? 5.533 -18.923 87.132 1.00 20.07 267 VAL B CA 1
ATOM 5919 C C . VAL B 1 267 ? 4.087 -18.958 86.670 1.00 16.92 267 VAL B C 1
ATOM 5920 O O . VAL B 1 267 ? 3.790 -19.319 85.526 1.00 16.28 267 VAL B O 1
ATOM 5924 N N . LYS B 1 268 ? 3.186 -18.600 87.576 1.00 16.51 268 LYS B N 1
ATOM 5925 C CA . LYS B 1 268 ? 1.797 -18.385 87.237 1.00 14.55 268 LYS B CA 1
ATOM 5926 C C . LYS B 1 268 ? 1.553 -16.892 87.141 1.00 15.21 268 LYS B C 1
ATOM 5927 O O . LYS B 1 268 ? 1.799 -16.168 88.124 1.00 15.46 268 LYS B O 1
ATOM 5933 N N . PRO B 1 269 ? 1.087 -16.395 86.002 1.00 12.64 269 PRO B N 1
ATOM 5934 C CA . PRO B 1 269 ? 0.718 -14.981 85.910 1.00 9.75 269 PRO B CA 1
ATOM 5935 C C . PRO B 1 269 ? -0.283 -14.576 86.978 1.00 12.32 269 PRO B C 1
ATOM 5936 O O . PRO B 1 269 ? -1.249 -15.290 87.264 1.00 11.85 269 PRO B O 1
ATOM 5940 N N . THR B 1 270 ? -0.052 -13.388 87.550 1.00 11.39 270 THR B N 1
ATOM 5941 C CA . THR B 1 270 ? -1.023 -12.731 88.416 1.00 10.73 270 THR B CA 1
ATOM 5942 C C . THR B 1 270 ? -1.778 -11.604 87.721 1.00 8.91 270 THR B C 1
ATOM 5943 O O . THR B 1 270 ? -2.851 -11.207 88.186 1.00 9.52 270 THR B O 1
ATOM 5947 N N . VAL B 1 271 ? -1.245 -11.074 86.622 1.00 10.57 271 VAL B N 1
ATOM 5948 C CA . VAL B 1 271 ? -1.880 -9.987 85.880 1.00 8.74 271 VAL B CA 1
ATOM 5949 C C . VAL B 1 271 ? -1.925 -10.427 84.434 1.00 7.17 271 VAL B C 1
ATOM 5950 O O . VAL B 1 271 ? -0.881 -10.755 83.858 1.00 9.61 271 VAL B O 1
ATOM 5954 N N . PHE B 1 272 ? -3.119 -10.433 83.859 1.00 6.70 272 PHE B N 1
ATOM 5955 C CA . PHE B 1 272 ? -3.295 -10.762 82.457 1.00 8.54 272 PHE B CA 1
ATOM 5956 C C . PHE B 1 272 ? -3.864 -9.559 81.728 1.00 8.26 272 PHE B C 1
ATOM 5957 O O . PHE B 1 272 ? -4.705 -8.833 82.269 1.00 8.77 272 PHE B O 1
ATOM 5965 N N . TYR B 1 273 ? -3.433 -9.375 80.482 1.00 6.75 273 TYR B N 1
ATOM 5966 C CA . TYR B 1 273 ? -3.980 -8.333 79.633 1.00 7.63 273 TYR B CA 1
ATOM 5967 C C . TYR B 1 273 ? -4.368 -8.916 78.281 1.00 7.09 273 TYR B C 1
ATOM 5968 O O . TYR B 1 273 ? -3.631 -9.725 77.718 1.00 8.20 273 TYR B O 1
ATOM 5977 N N . GLY B 1 274 ? -5.501 -8.482 77.742 1.00 8.88 274 GLY B N 1
ATOM 5978 C CA . GLY B 1 274 ? -5.875 -8.911 76.406 1.00 10.45 274 GLY B CA 1
ATOM 5979 C C . GLY B 1 274 ? -6.985 -8.054 75.844 1.00 14.66 274 GLY B C 1
ATOM 5980 O O . GLY B 1 274 ? -7.318 -7.005 76.386 1.00 11.96 274 GLY B O 1
ATOM 5981 N N . ALA B 1 275 ? -7.547 -8.512 74.695 1.00 14.70 275 ALA B N 1
ATOM 5982 C CA . ALA B 1 275 ? -8.625 -7.817 74.018 1.00 16.16 275 ALA B CA 1
ATOM 5983 C C . ALA B 1 275 ? -9.954 -8.499 74.323 1.00 15.68 275 ALA B C 1
ATOM 5984 O O . ALA B 1 275 ? -9.977 -9.698 74.604 1.00 15.71 275 ALA B O 1
ATOM 5986 N N . PRO B 1 276 ? -11.075 -7.761 74.295 1.00 16.15 276 PRO B N 1
ATOM 5987 C CA . PRO B 1 276 ? -12.380 -8.407 74.539 1.00 19.09 276 PRO B CA 1
ATOM 5988 C C . PRO B 1 276 ? -12.623 -9.637 73.674 1.00 19.78 276 PRO B C 1
ATOM 5989 O O . PRO B 1 276 ? -13.158 -10.640 74.169 1.00 16.88 276 PRO B O 1
ATOM 5993 N N . THR B 1 277 ? -12.205 -9.601 72.404 1.00 18.12 277 THR B N 1
ATOM 5994 C CA . THR B 1 277 ? -12.362 -10.768 71.540 1.00 15.28 277 THR B CA 1
ATOM 5995 C C . THR B 1 277 ? -11.681 -11.987 72.135 1.00 17.50 277 THR B C 1
ATOM 5996 O O . THR B 1 277 ? -12.238 -13.091 72.111 1.00 19.02 277 THR B O 1
ATOM 6000 N N . GLY B 1 278 ? -10.478 -11.805 72.687 1.00 14.21 278 GLY B N 1
ATOM 6001 C CA . GLY B 1 278 ? -9.780 -12.924 73.293 1.00 15.13 278 GLY B CA 1
ATOM 6002 C C . GLY B 1 278 ? -10.465 -13.416 74.555 1.00 15.51 278 GLY B C 1
ATOM 6003 O O . GLY B 1 278 ? -10.524 -14.624 74.806 1.00 15.25 278 GLY B O 1
ATOM 6004 N N . TYR B 1 279 ? -10.990 -12.490 75.362 1.00 14.02 279 TYR B N 1
ATOM 6005 C CA . TYR B 1 279 ? -11.740 -12.877 76.550 1.00 13.10 279 TYR B CA 1
ATOM 6006 C C . TYR B 1 279 ? -12.983 -13.672 76.176 1.00 16.81 279 TYR B C 1
ATOM 6007 O O . TYR B 1 279 ? -13.275 -14.693 76.802 1.00 15.87 279 TYR B O 1
ATOM 6016 N N . ALA B 1 280 ? -13.727 -13.220 75.160 1.00 16.20 280 ALA B N 1
ATOM 6017 C CA . ALA B 1 280 ? -14.910 -13.962 74.727 1.00 17.28 280 ALA B CA 1
ATOM 6018 C C . ALA B 1 280 ? -14.532 -15.351 74.240 1.00 17.32 280 ALA B C 1
ATOM 6019 O O . ALA B 1 280 ? -15.197 -16.344 74.571 1.00 19.21 280 ALA B O 1
ATOM 6021 N N . GLY B 1 281 ? -13.457 -15.444 73.462 1.00 15.78 281 GLY B N 1
ATOM 6022 C CA . GLY B 1 281 ? -13.023 -16.745 72.987 1.00 18.94 281 GLY B CA 1
ATOM 6023 C C . GLY B 1 281 ? -12.649 -17.672 74.122 1.00 18.33 281 GLY B C 1
ATOM 6024 O O . GLY B 1 281 ? -12.964 -18.868 74.097 1.00 18.05 281 GLY B O 1
ATOM 6025 N N . MET B 1 282 ? -11.993 -17.128 75.147 1.00 12.30 282 MET B N 1
ATOM 6026 C CA . MET B 1 282 ? -11.591 -17.947 76.282 1.00 13.94 282 MET B CA 1
ATOM 6027 C C . MET B 1 282 ? -12.796 -18.375 77.112 1.00 14.20 282 MET B C 1
ATOM 6028 O O . MET B 1 282 ? -12.845 -19.512 77.597 1.00 17.86 282 MET B O 1
ATOM 6033 N N . LEU B 1 283 ? -13.781 -17.492 77.284 1.00 15.41 283 LEU B N 1
ATOM 6034 C CA . LEU B 1 283 ? -14.937 -17.862 78.093 1.00 12.56 283 LEU B CA 1
ATOM 6035 C C . LEU B 1 283 ? -15.780 -18.930 77.416 1.00 20.23 283 LEU B C 1
ATOM 6036 O O . LEU B 1 283 ? -16.447 -19.703 78.110 1.00 22.85 283 LEU B O 1
ATOM 6041 N N . ALA B 1 284 ? -15.750 -18.997 76.088 1.00 19.01 284 ALA B N 1
ATOM 6042 C CA . ALA B 1 284 ? -16.454 -20.044 75.351 1.00 18.44 284 ALA B CA 1
ATOM 6043 C C . ALA B 1 284 ? -15.713 -21.371 75.340 1.00 20.89 284 ALA B C 1
ATOM 6044 O O . ALA B 1 284 ? -16.326 -22.397 75.011 1.00 21.84 284 ALA B O 1
ATOM 6046 N N . ALA B 1 285 ? -14.432 -21.383 75.671 1.00 20.04 285 ALA B N 1
ATOM 6047 C CA . ALA B 1 285 ? -13.639 -22.587 75.500 1.00 19.05 285 ALA B CA 1
ATOM 6048 C C . ALA B 1 285 ? -14.081 -23.658 76.497 1.00 20.18 285 ALA B C 1
ATOM 6049 O O . ALA B 1 285 ? -14.298 -23.366 77.677 1.00 21.47 285 ALA B O 1
ATOM 6051 N N . PRO B 1 286 ? -14.209 -24.910 76.060 1.00 16.76 286 PRO B N 1
ATOM 6052 C CA . PRO B 1 286 ? -14.618 -25.968 76.991 1.00 21.28 286 PRO B CA 1
ATOM 6053 C C . PRO B 1 286 ? -13.591 -26.253 78.071 1.00 21.76 286 PRO B C 1
ATOM 6054 O O . PRO B 1 286 ? -13.977 -26.750 79.139 1.00 21.14 286 PRO B O 1
ATOM 6058 N N . ASN B 1 287 ? -12.307 -25.955 77.828 1.00 21.87 287 ASN B N 1
ATOM 6059 C CA . ASN B 1 287 ? -11.224 -26.166 78.786 1.00 18.23 287 ASN B CA 1
ATOM 6060 C C . ASN B 1 287 ? -10.822 -24.888 79.515 1.00 17.50 287 ASN B C 1
ATOM 6061 O O . ASN B 1 287 ? -9.684 -24.788 79.982 1.00 18.24 287 ASN B O 1
ATOM 6066 N N . LEU B 1 288 ? -11.726 -23.926 79.617 1.00 19.55 288 LEU B N 1
ATOM 6067 C CA . LEU B 1 288 ? -11.504 -22.778 80.482 1.00 16.12 288 LEU B CA 1
ATOM 6068 C C . LEU B 1 288 ? -11.109 -23.248 81.885 1.00 21.41 288 LEU B C 1
ATOM 6069 O O . LEU B 1 288 ? -11.829 -24.063 82.483 1.00 19.11 288 LEU B O 1
ATOM 6074 N N . PRO B 1 289 ? -9.979 -22.795 82.425 1.00 18.15 289 PRO B N 1
ATOM 6075 C CA . PRO B 1 289 ? -9.589 -23.216 83.774 1.00 19.43 289 PRO B CA 1
ATOM 6076 C C . PRO B 1 289 ? -10.581 -22.728 84.814 1.00 20.91 289 PRO B C 1
ATOM 6077 O O . PRO B 1 289 ? -11.301 -21.741 84.618 1.00 18.21 289 PRO B O 1
ATOM 6081 N N . SER B 1 290 ? -10.650 -23.473 85.914 1.00 23.99 290 SER B N 1
ATOM 6082 C CA . SER B 1 290 ? -11.413 -23.033 87.066 1.00 24.93 290 SER B CA 1
ATOM 6083 C C . SER B 1 290 ? -10.578 -22.048 87.876 1.00 24.92 290 SER B C 1
ATOM 6084 O O . SER B 1 290 ? -9.344 -22.031 87.792 1.00 24.22 290 SER B O 1
ATOM 6087 N N . ARG B 1 291 ? -11.259 -21.212 88.665 1.00 27.53 291 ARG B N 1
ATOM 6088 C CA . ARG B 1 291 ? -10.525 -20.117 89.292 1.00 27.31 291 ARG B CA 1
ATOM 6089 C C . ARG B 1 291 ? -9.537 -20.605 90.345 1.00 23.80 291 ARG B C 1
ATOM 6090 O O . ARG B 1 291 ? -8.534 -19.929 90.584 1.00 21.33 291 ARG B O 1
ATOM 6098 N N . ASP B 1 292 ? -9.754 -21.783 90.934 1.00 27.22 292 ASP B N 1
ATOM 6099 C CA . ASP B 1 292 ? -8.758 -22.341 91.846 1.00 27.27 292 ASP B CA 1
ATOM 6100 C C . ASP B 1 292 ? -7.488 -22.794 91.138 1.00 22.07 292 ASP B C 1
ATOM 6101 O O . ASP B 1 292 ? -6.489 -23.058 91.812 1.00 26.76 292 ASP B O 1
ATOM 6106 N N . GLN B 1 293 ? -7.492 -22.885 89.807 1.00 22.08 293 GLN B N 1
ATOM 6107 C CA . GLN B 1 293 ? -6.323 -23.342 89.068 1.00 21.45 293 GLN B CA 1
ATOM 6108 C C . GLN B 1 293 ? -5.366 -22.226 88.677 1.00 21.88 293 GLN B C 1
ATOM 6109 O O . GLN B 1 293 ? -4.245 -22.518 88.240 1.00 22.45 293 GLN B O 1
ATOM 6115 N N . VAL B 1 294 ? -5.776 -20.969 88.809 1.00 20.23 294 VAL B N 1
ATOM 6116 C CA . VAL B 1 294 ? -4.975 -19.859 88.317 1.00 16.66 294 VAL B CA 1
ATOM 6117 C C . VAL B 1 294 ? -4.638 -18.939 89.474 1.00 17.60 294 VAL B C 1
ATOM 6118 O O . VAL B 1 294 ? -5.249 -18.994 90.546 1.00 17.39 294 VAL B O 1
ATOM 6122 N N . ALA B 1 295 ? -3.647 -18.076 89.232 1.00 16.44 295 ALA B N 1
ATOM 6123 C CA . ALA B 1 295 ? -3.184 -17.079 90.191 1.00 15.46 295 ALA B CA 1
ATOM 6124 C C . ALA B 1 295 ? -3.585 -15.664 89.805 1.00 14.82 295 ALA B C 1
ATOM 6125 O O . ALA B 1 295 ? -3.042 -14.697 90.373 1.00 12.07 295 ALA B O 1
ATOM 6127 N N . LEU B 1 296 ? -4.478 -15.516 88.832 1.00 12.01 296 LEU B N 1
ATOM 6128 C CA . LEU B 1 296 ? -4.882 -14.195 88.371 1.00 11.35 296 LEU B CA 1
ATOM 6129 C C . LEU B 1 296 ? -5.457 -13.367 89.515 1.00 13.99 296 LEU B C 1
ATOM 6130 O O . LEU B 1 296 ? -6.350 -13.819 90.238 1.00 14.48 296 LEU B O 1
ATOM 6135 N N . ARG B 1 297 ? -4.955 -12.146 89.674 1.00 11.38 297 ARG B N 1
ATOM 6136 C CA . ARG B 1 297 ? -5.557 -11.186 90.587 1.00 11.75 297 ARG B CA 1
ATOM 6137 C C . ARG B 1 297 ? -6.097 -9.967 89.865 1.00 9.81 297 ARG B C 1
ATOM 6138 O O . ARG B 1 297 ? -6.872 -9.205 90.455 1.00 10.24 297 ARG B O 1
ATOM 6146 N N . LEU B 1 298 ? -5.734 -9.777 88.597 1.00 10.33 298 LEU B N 1
ATOM 6147 C CA . LEU B 1 298 ? -6.105 -8.592 87.844 1.00 8.59 298 LEU B CA 1
ATOM 6148 C C . LEU B 1 298 ? -6.196 -8.984 86.382 1.00 7.86 298 LEU B C 1
ATOM 6149 O O . LEU B 1 298 ? -5.285 -9.640 85.871 1.00 9.60 298 LEU B O 1
ATOM 6154 N N . ALA B 1 299 ? -7.273 -8.560 85.718 1.00 8.28 299 ALA B N 1
ATOM 6155 C CA . ALA B 1 299 ? -7.495 -8.858 84.310 1.00 8.56 299 ALA B CA 1
ATOM 6156 C C . ALA B 1 299 ? -7.785 -7.546 83.604 1.00 8.24 299 ALA B C 1
ATOM 6157 O O . ALA B 1 299 ? -8.811 -6.906 83.865 1.00 11.95 299 ALA B O 1
ATOM 6159 N N . SER B 1 300 ? -6.883 -7.149 82.709 1.00 7.97 300 SER B N 1
ATOM 6160 C CA . SER B 1 300 ? -6.954 -5.889 81.990 1.00 9.96 300 SER B CA 1
ATOM 6161 C C . SER B 1 300 ? -7.412 -6.136 80.559 1.00 10.46 300 SER B C 1
ATOM 6162 O O . SER B 1 300 ? -7.087 -7.169 79.961 1.00 10.99 300 SER B O 1
ATOM 6165 N N . SER B 1 301 ? -8.177 -5.194 80.011 1.00 10.31 301 SER B N 1
ATOM 6166 C CA A SER B 1 301 ? -8.623 -5.264 78.624 0.60 12.58 301 SER B CA 1
ATOM 6167 C CA B SER B 1 301 ? -8.567 -5.277 78.610 0.40 12.57 301 SER B CA 1
ATOM 6168 C C . SER B 1 301 ? -8.448 -3.911 77.952 1.00 13.10 301 SER B C 1
ATOM 6169 O O . SER B 1 301 ? -8.624 -2.869 78.589 1.00 14.17 301 SER B O 1
ATOM 6174 N N . ALA B 1 302 ? -8.128 -3.940 76.658 1.00 12.16 302 ALA B N 1
ATOM 6175 C CA . ALA B 1 302 ? -8.108 -2.751 75.811 1.00 13.09 302 ALA B CA 1
ATOM 6176 C C . ALA B 1 302 ? -8.335 -3.192 74.370 1.00 17.43 302 ALA B C 1
ATOM 6177 O O . ALA B 1 302 ? -8.306 -4.384 74.053 1.00 20.85 302 ALA B O 1
ATOM 6179 N N . GLY B 1 303 ? -8.493 -2.210 73.481 1.00 21.02 303 GLY B N 1
ATOM 6180 C CA . GLY B 1 303 ? -8.432 -2.440 72.048 1.00 27.65 303 GLY B CA 1
ATOM 6181 C C . GLY B 1 303 ? -9.765 -2.374 71.338 1.00 31.43 303 GLY B C 1
ATOM 6182 O O . GLY B 1 303 ? -9.796 -2.128 70.128 1.00 30.50 303 GLY B O 1
ATOM 6183 N N . GLU B 1 304 ? -10.859 -2.604 72.055 1.00 27.09 304 GLU B N 1
ATOM 6184 C CA . GLU B 1 304 ? -12.226 -2.513 71.564 1.00 27.69 304 GLU B CA 1
ATOM 6185 C C . GLU B 1 304 ? -13.119 -2.490 72.796 1.00 25.37 304 GLU B C 1
ATOM 6186 O O . GLU B 1 304 ? -12.706 -2.917 73.878 1.00 27.01 304 GLU B O 1
ATOM 6192 N N . ALA B 1 305 ? -14.328 -1.951 72.638 1.00 28.00 305 ALA B N 1
ATOM 6193 C CA . ALA B 1 305 ? -15.235 -1.831 73.776 1.00 24.67 305 ALA B CA 1
ATOM 6194 C C . ALA B 1 305 ? -15.551 -3.207 74.349 1.00 23.74 305 ALA B C 1
ATOM 6195 O O . ALA B 1 305 ? -15.739 -4.172 73.607 1.00 27.58 305 ALA B O 1
ATOM 6197 N N . LEU B 1 306 ? -15.615 -3.300 75.680 1.00 20.52 306 LEU B N 1
ATOM 6198 C CA . LEU B 1 306 ? -15.853 -4.585 76.331 1.00 20.61 306 LEU B CA 1
ATOM 6199 C C . LEU B 1 306 ? -17.349 -4.797 76.550 1.00 25.12 306 LEU B C 1
ATOM 6200 O O . LEU B 1 306 ? -17.935 -4.136 77.424 1.00 24.88 306 LEU B O 1
ATOM 6205 N N . PRO B 1 307 ? -18.001 -5.696 75.806 1.00 27.19 307 PRO B N 1
ATOM 6206 C CA . PRO B 1 307 ? -19.436 -5.943 76.026 1.00 25.24 307 PRO B CA 1
ATOM 6207 C C . PRO B 1 307 ? -19.697 -6.366 77.470 1.00 24.81 307 PRO B C 1
ATOM 6208 O O . PRO B 1 307 ? -18.964 -7.171 78.042 1.00 26.00 307 PRO B O 1
ATOM 6212 N N . ALA B 1 308 ? -20.748 -5.812 78.072 1.00 27.23 308 ALA B N 1
ATOM 6213 C CA . ALA B 1 308 ? -21.009 -6.108 79.479 1.00 21.22 308 ALA B CA 1
ATOM 6214 C C . ALA B 1 308 ? -21.246 -7.593 79.728 1.00 22.44 308 ALA B C 1
ATOM 6215 O O . ALA B 1 308 ? -20.887 -8.116 80.793 1.00 28.16 308 ALA B O 1
ATOM 6217 N N . GLU B 1 309 ? -21.827 -8.300 78.760 1.00 23.00 309 GLU B N 1
ATOM 6218 C CA . GLU B 1 309 ? -22.074 -9.718 78.970 1.00 22.86 309 GLU B CA 1
ATOM 6219 C C . GLU B 1 309 ? -20.772 -10.497 79.089 1.00 20.85 309 GLU B C 1
ATOM 6220 O O . GLU B 1 309 ? -20.700 -11.455 79.866 1.00 23.26 309 GLU B O 1
ATOM 6222 N N . ILE B 1 310 ? -19.725 -10.074 78.373 1.00 19.69 310 ILE B N 1
ATOM 6223 C CA . ILE B 1 310 ? -18.423 -10.733 78.493 1.00 17.46 310 ILE B CA 1
ATOM 6224 C C . ILE B 1 310 ? -17.828 -10.501 79.878 1.00 18.45 310 ILE B C 1
ATOM 6225 O O . ILE B 1 310 ? -17.328 -11.431 80.523 1.00 15.68 310 ILE B O 1
ATOM 6230 N N . GLY B 1 311 ? -17.836 -9.250 80.340 1.00 19.78 311 GLY B N 1
ATOM 6231 C CA . GLY B 1 311 ? -17.291 -8.970 81.658 1.00 16.55 311 GLY B CA 1
ATOM 6232 C C . GLY B 1 311 ? -18.071 -9.646 82.764 1.00 17.37 311 GLY B C 1
ATOM 6233 O O . GLY B 1 311 ? -17.486 -10.190 83.701 1.00 18.15 311 GLY B O 1
ATOM 6234 N N . GLN B 1 312 ? -19.402 -9.612 82.679 1.00 20.99 312 GLN B N 1
ATOM 6235 C CA . GLN B 1 312 ? -20.206 -10.277 83.696 1.00 19.81 312 GLN B CA 1
ATOM 6236 C C . GLN B 1 312 ? -19.928 -11.775 83.709 1.00 19.29 312 GLN B C 1
ATOM 6237 O O . GLN B 1 312 ? -19.828 -12.387 84.779 1.00 22.84 312 GLN B O 1
ATOM 6243 N N . ARG B 1 313 ? -19.768 -12.382 82.531 1.00 19.08 313 ARG B N 1
ATOM 6244 C CA . ARG B 1 313 ? -19.487 -13.813 82.488 1.00 18.68 313 ARG B CA 1
ATOM 6245 C C . ARG B 1 313 ? -18.121 -14.127 83.071 1.00 19.87 313 ARG B C 1
ATOM 6246 O O . ARG B 1 313 ? -17.954 -15.136 83.761 1.00 18.79 313 ARG B O 1
ATOM 6254 N N . PHE B 1 314 ? -17.123 -13.280 82.796 1.00 19.85 314 PHE B N 1
ATOM 6255 C CA . PHE B 1 314 ? -15.812 -13.468 83.399 1.00 15.85 314 PHE B CA 1
ATOM 6256 C C . PHE B 1 314 ? -15.886 -13.359 84.918 1.00 14.16 314 PHE B C 1
ATOM 6257 O O . PHE B 1 314 ? -15.280 -14.159 85.640 1.00 17.23 314 PHE B O 1
ATOM 6265 N N . GLN B 1 315 ? -16.642 -12.377 85.415 1.00 18.33 315 GLN B N 1
ATOM 6266 C CA . GLN B 1 315 ? -16.737 -12.165 86.853 1.00 18.11 315 GLN B CA 1
ATOM 6267 C C . GLN B 1 315 ? -17.454 -13.322 87.537 1.00 20.69 315 GLN B C 1
ATOM 6268 O O . GLN B 1 315 ? -17.049 -13.749 88.621 1.00 20.24 315 GLN B O 1
ATOM 6274 N N . ARG B 1 316 ? -18.527 -13.836 86.925 1.00 21.25 316 ARG B N 1
ATOM 6275 C CA . ARG B 1 316 ? -19.215 -14.983 87.514 1.00 22.05 316 ARG B CA 1
ATOM 6276 C C . ARG B 1 316 ? -18.302 -16.197 87.579 1.00 22.63 316 ARG B C 1
ATOM 6277 O O . ARG B 1 316 ? -18.357 -16.980 88.537 1.00 24.37 316 ARG B O 1
ATOM 6285 N N . HIS B 1 317 ? -17.454 -16.375 86.566 1.00 22.29 317 HIS B N 1
ATOM 6286 C CA . HIS B 1 317 ? -16.630 -17.573 86.523 1.00 16.14 317 HIS B CA 1
ATOM 6287 C C . HIS B 1 317 ? -15.410 -17.453 87.420 1.00 21.55 317 HIS B C 1
ATOM 6288 O O . HIS B 1 317 ? -15.086 -18.382 88.165 1.00 23.31 317 HIS B O 1
ATOM 6295 N N . PHE B 1 318 ? -14.703 -16.325 87.353 1.00 18.68 318 PHE B N 1
ATOM 6296 C CA . PHE B 1 318 ? -13.416 -16.210 88.025 1.00 20.47 318 PHE B CA 1
ATOM 6297 C C . PHE B 1 318 ? -13.468 -15.422 89.323 1.00 18.28 318 PHE B C 1
ATOM 6298 O O . PHE B 1 318 ? -12.480 -15.429 90.060 1.00 22.14 318 PHE B O 1
ATOM 6306 N N . GLY B 1 319 ? -14.570 -14.733 89.609 1.00 19.69 319 GLY B N 1
ATOM 6307 C CA . GLY B 1 319 ? -14.557 -13.821 90.735 1.00 19.20 319 GLY B CA 1
ATOM 6308 C C . GLY B 1 319 ? -13.647 -12.642 90.524 1.00 22.58 319 GLY B C 1
ATOM 6309 O O . GLY B 1 319 ? -13.187 -12.042 91.492 1.00 23.74 319 GLY B O 1
ATOM 6310 N N . LEU B 1 320 ? -13.352 -12.321 89.268 1.00 22.74 320 LEU B N 1
ATOM 6311 C CA . LEU B 1 320 ? -12.515 -11.199 88.869 1.00 19.33 320 LEU B CA 1
ATOM 6312 C C . LEU B 1 320 ? -13.278 -10.415 87.823 1.00 18.06 320 LEU B C 1
ATOM 6313 O O . LEU B 1 320 ? -13.851 -11.011 86.911 1.00 16.96 320 LEU B O 1
ATOM 6318 N N . ASP B 1 321 ? -13.280 -9.098 87.938 1.00 13.95 321 ASP B N 1
ATOM 6319 C CA . ASP B 1 321 ? -13.771 -8.300 86.832 1.00 13.73 321 ASP B CA 1
ATOM 6320 C C . ASP B 1 321 ? -12.715 -8.216 85.740 1.00 14.16 321 ASP B C 1
ATOM 6321 O O . ASP B 1 321 ? -11.531 -8.493 85.956 1.00 13.92 321 ASP B O 1
ATOM 6326 N N . ILE B 1 322 ? -13.149 -7.832 84.547 1.00 12.01 322 ILE B N 1
ATOM 6327 C CA . ILE B 1 322 ? -12.224 -7.400 83.508 1.00 11.28 322 ILE B CA 1
ATOM 6328 C C . ILE B 1 322 ? -12.191 -5.888 83.563 1.00 10.44 322 ILE B C 1
ATOM 6329 O O . ILE B 1 322 ? -13.251 -5.247 83.502 1.00 13.03 322 ILE B O 1
ATOM 6334 N N . VAL B 1 323 ? -10.988 -5.316 83.668 1.00 8.92 323 VAL B N 1
ATOM 6335 C CA . VAL B 1 323 ? -10.814 -3.884 83.861 1.00 9.26 323 VAL B CA 1
ATOM 6336 C C . VAL B 1 323 ? -10.507 -3.269 82.497 1.00 11.56 323 VAL B C 1
ATOM 6337 O O . VAL B 1 323 ? -9.358 -3.303 82.027 1.00 12.42 323 VAL B O 1
ATOM 6341 N N . ASP B 1 324 ? -11.538 -2.709 81.860 1.00 10.22 324 ASP B N 1
ATOM 6342 C CA . ASP B 1 324 ? -11.451 -2.155 80.508 1.00 12.78 324 ASP B CA 1
ATOM 6343 C C . ASP B 1 324 ? -10.975 -0.708 80.559 1.00 13.53 324 ASP B C 1
ATOM 6344 O O . ASP B 1 324 ? -11.516 0.107 81.313 1.00 12.03 324 ASP B O 1
ATOM 6349 N N . GLY B 1 325 ? -9.942 -0.393 79.772 1.00 12.30 325 GLY B N 1
ATOM 6350 C CA . GLY B 1 325 ? -9.559 0.985 79.557 1.00 12.00 325 GLY B CA 1
ATOM 6351 C C . GLY B 1 325 ? -9.286 1.211 78.084 1.00 12.66 325 GLY B C 1
ATOM 6352 O O . GLY B 1 325 ? -9.171 0.259 77.306 1.00 14.66 325 GLY B O 1
ATOM 6353 N N . ILE B 1 326 ? -9.206 2.477 77.698 1.00 11.21 326 ILE B N 1
ATOM 6354 C CA . ILE B 1 326 ? -8.893 2.810 76.312 1.00 10.38 326 ILE B CA 1
ATOM 6355 C C . ILE B 1 326 ? -7.688 3.722 76.290 1.00 12.59 326 ILE B C 1
ATOM 6356 O O . ILE B 1 326 ? -7.650 4.745 76.986 1.00 11.31 326 ILE B O 1
ATOM 6361 N N . GLY B 1 327 ? -6.684 3.316 75.527 1.00 12.29 327 GLY B N 1
ATOM 6362 C CA . GLY B 1 327 ? -5.626 4.217 75.141 1.00 12.53 327 GLY B CA 1
ATOM 6363 C C . GLY B 1 327 ? -5.549 4.327 73.634 1.00 14.39 327 GLY B C 1
ATOM 6364 O O . GLY B 1 327 ? -6.508 4.018 72.921 1.00 14.17 327 GLY B O 1
ATOM 6365 N N . SER B 1 328 ? -4.402 4.770 73.136 1.00 11.05 328 SER B N 1
ATOM 6366 C CA . SER B 1 328 ? -4.184 4.872 71.702 1.00 11.07 328 SER B CA 1
ATOM 6367 C C . SER B 1 328 ? -2.688 4.805 71.477 1.00 8.75 328 SER B C 1
ATOM 6368 O O . SER B 1 328 ? -1.896 4.959 72.415 1.00 10.33 328 SER B O 1
ATOM 6371 N N . THR B 1 329 ? -2.301 4.552 70.225 1.00 8.27 329 THR B N 1
ATOM 6372 C CA . THR B 1 329 ? -0.889 4.657 69.886 1.00 8.15 329 THR B CA 1
ATOM 6373 C C . THR B 1 329 ? -0.363 6.041 70.232 1.00 7.16 329 THR B C 1
ATOM 6374 O O . THR B 1 329 ? 0.736 6.178 70.781 1.00 9.26 329 THR B O 1
ATOM 6378 N N . GLU B 1 330 ? -1.157 7.073 69.941 1.00 8.74 330 GLU B N 1
ATOM 6379 C CA . GLU B 1 330 ? -0.737 8.458 70.138 1.00 8.02 330 GLU B CA 1
ATOM 6380 C C . GLU B 1 330 ? -0.606 8.823 71.617 1.00 7.64 330 GLU B C 1
ATOM 6381 O O . GLU B 1 330 ? 0.288 9.591 71.986 1.00 9.18 330 GLU B O 1
ATOM 6387 N N . MET B 1 331 ? -1.474 8.289 72.489 1.00 7.93 331 MET B N 1
ATOM 6388 C CA . MET B 1 331 ? -1.364 8.603 73.912 1.00 7.83 331 MET B CA 1
ATOM 6389 C C . MET B 1 331 ? -0.567 7.571 74.696 1.00 7.18 331 MET B C 1
ATOM 6390 O O . MET B 1 331 ? -0.337 7.763 75.894 1.00 7.35 331 MET B O 1
ATOM 6395 N N . LEU B 1 332 ? -0.144 6.489 74.032 1.00 7.70 332 LEU B N 1
ATOM 6396 C CA . LEU B 1 332 ? 0.696 5.407 74.553 1.00 7.53 332 LEU B CA 1
ATOM 6397 C C . LEU B 1 332 ? -0.001 4.438 75.519 1.00 10.44 332 LEU B C 1
ATOM 6398 O O . LEU B 1 332 ? 0.210 3.227 75.392 1.00 9.67 332 LEU B O 1
ATOM 6403 N N . ALA B 1 333 ? -0.803 4.902 76.482 1.00 7.24 333 ALA B N 1
ATOM 6404 C CA . ALA B 1 333 ? -1.536 3.988 77.357 1.00 6.87 333 ALA B CA 1
ATOM 6405 C C . ALA B 1 333 ? -2.892 4.598 77.674 1.00 8.33 333 ALA B C 1
ATOM 6406 O O . ALA B 1 333 ? -3.279 5.636 77.122 1.00 9.54 333 ALA B O 1
ATOM 6408 N N . ALA B 1 334 ? -3.601 3.956 78.591 1.00 9.76 334 ALA B N 1
ATOM 6409 C CA . ALA B 1 334 ? -4.987 4.323 78.841 1.00 9.94 334 ALA B CA 1
ATOM 6410 C C . ALA B 1 334 ? -5.099 5.721 79.432 1.00 7.78 334 ALA B C 1
ATOM 6411 O O . ALA B 1 334 ? -4.389 6.078 80.375 1.00 10.34 334 ALA B O 1
ATOM 6413 N N . PHE B 1 335 ? -6.039 6.491 78.895 1.00 10.11 335 PHE B N 1
ATOM 6414 C CA . PHE B 1 335 ? -6.402 7.783 79.450 1.00 8.69 335 PHE B CA 1
ATOM 6415 C C . PHE B 1 335 ? -7.816 7.776 80.001 1.00 9.18 335 PHE B C 1
ATOM 6416 O O . PHE B 1 335 ? -8.187 8.710 80.726 1.00 11.82 335 PHE B O 1
ATOM 6424 N N . LEU B 1 336 ? -8.615 6.768 79.652 1.00 8.71 336 LEU B N 1
ATOM 6425 C CA . LEU B 1 336 ? -9.899 6.481 80.287 1.00 10.21 336 LEU B CA 1
ATOM 6426 C C . LEU B 1 336 ? -9.851 5.050 80.777 1.00 12.70 336 LEU B C 1
ATOM 6427 O O . LEU B 1 336 ? -9.390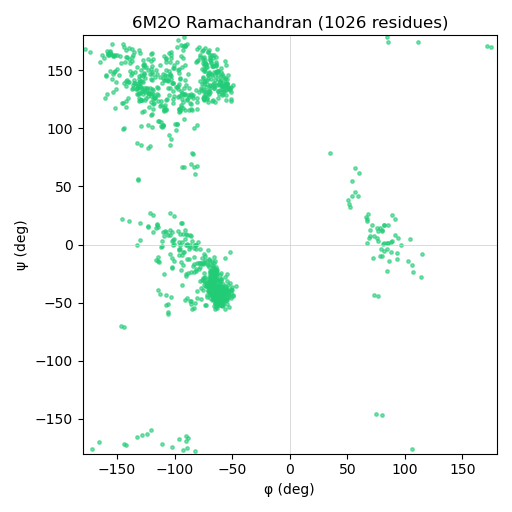 4.160 80.050 1.00 11.40 336 LEU B O 1
ATOM 6432 N N . SER B 1 337 ? -10.306 4.808 82.007 1.00 10.83 337 SER B N 1
ATOM 6433 C CA . SER B 1 337 ? -10.222 3.432 82.467 1.00 8.61 337 SER B CA 1
ATOM 6434 C C . SER B 1 337 ? -11.182 3.162 83.610 1.00 10.39 337 SER B C 1
ATOM 6435 O O . SER B 1 337 ? -11.410 4.006 84.484 1.00 10.99 337 SER B O 1
ATOM 6438 N N . ASN B 1 338 ? -11.709 1.946 83.606 1.00 9.42 338 ASN B N 1
ATOM 6439 C CA . ASN B 1 338 ? -12.278 1.417 84.835 1.00 9.74 338 ASN B CA 1
ATOM 6440 C C . ASN B 1 338 ? -11.146 1.183 85.834 1.00 9.93 338 ASN B C 1
ATOM 6441 O O . ASN B 1 338 ? -9.969 1.157 85.471 1.00 9.67 338 ASN B O 1
ATOM 6446 N N . LEU B 1 339 ? -11.504 1.044 87.108 1.00 11.35 339 LEU B N 1
ATOM 6447 C CA . LEU B 1 339 ? -10.529 0.763 88.158 1.00 9.51 339 LEU B CA 1
ATOM 6448 C C . LEU B 1 339 ? -10.594 -0.691 88.586 1.00 11.83 339 LEU B C 1
ATOM 6449 O O . LEU B 1 339 ? -11.622 -1.350 88.421 1.00 10.76 339 LEU B O 1
ATOM 6454 N N . PRO B 1 340 ? -9.509 -1.224 89.165 1.00 11.54 340 PRO B N 1
ATOM 6455 C CA . PRO B 1 340 ? -9.531 -2.619 89.644 1.00 10.91 340 PRO B CA 1
ATOM 6456 C C . PRO B 1 340 ? -10.723 -2.950 90.523 1.00 12.68 340 PRO B C 1
ATOM 6457 O O . PRO B 1 340 ? -11.253 -4.063 90.433 1.00 14.90 340 PRO B O 1
ATOM 6461 N N . ASP B 1 341 ? -11.161 -2.018 91.363 1.00 12.47 341 ASP B N 1
ATOM 6462 C CA . ASP B 1 341 ? -12.312 -2.245 92.224 1.00 13.56 341 ASP B CA 1
ATOM 6463 C C . ASP B 1 341 ? -13.494 -1.332 91.904 1.00 14.50 341 ASP B C 1
ATOM 6464 O O . ASP B 1 341 ? -14.403 -1.201 92.731 1.00 12.68 341 ASP B O 1
ATOM 6469 N N . ARG B 1 342 ? -13.528 -0.712 90.723 1.00 13.29 342 ARG B N 1
ATOM 6470 C CA . ARG B 1 342 ? -14.708 0.048 90.297 1.00 11.88 342 ARG B CA 1
ATOM 6471 C C . ARG B 1 342 ? -14.859 -0.149 88.796 1.00 12.11 342 ARG B C 1
ATOM 6472 O O . ARG B 1 342 ? -14.193 0.526 88.001 1.00 11.31 342 ARG B O 1
ATOM 6480 N N . VAL B 1 343 ? -15.766 -1.043 88.428 1.00 13.72 343 VAL B N 1
ATOM 6481 C CA . VAL B 1 343 ? -15.976 -1.448 87.052 1.00 15.31 343 VAL B CA 1
ATOM 6482 C C . VAL B 1 343 ? -17.426 -1.160 86.698 1.00 16.81 343 VAL B C 1
ATOM 6483 O O . VAL B 1 343 ? -18.335 -1.524 87.452 1.00 18.53 343 VAL B O 1
ATOM 6487 N N . ARG B 1 344 ? -17.642 -0.488 85.578 1.00 14.87 344 ARG B N 1
ATOM 6488 C CA . ARG B 1 344 ? -18.987 -0.358 85.013 1.00 15.59 344 ARG B CA 1
ATOM 6489 C C . ARG B 1 344 ? -18.935 -0.907 83.595 1.00 16.36 344 ARG B C 1
ATOM 6490 O O . ARG B 1 344 ? -18.428 -0.255 82.676 1.00 17.25 344 ARG B O 1
ATOM 6498 N N . TYR B 1 345 ? -19.438 -2.122 83.427 1.00 17.05 345 TYR B N 1
ATOM 6499 C CA . TYR B 1 345 ? -19.456 -2.737 82.115 1.00 18.43 345 TYR B CA 1
ATOM 6500 C C . TYR B 1 345 ? -20.321 -1.928 81.160 1.00 18.67 345 TYR B C 1
ATOM 6501 O O . TYR B 1 345 ? -21.287 -1.268 81.560 1.00 21.70 345 TYR B O 1
ATOM 6510 N N . GLY B 1 346 ? -19.951 -1.977 79.887 1.00 20.21 346 GLY B N 1
ATOM 6511 C CA . GLY B 1 346 ? -20.542 -1.110 78.892 1.00 24.25 346 GLY B CA 1
ATOM 6512 C C . GLY B 1 346 ? -19.951 0.281 78.839 1.00 26.78 346 GLY B C 1
ATOM 6513 O O . GLY B 1 346 ? -20.437 1.114 78.062 1.00 29.85 346 GLY B O 1
ATOM 6514 N N . THR B 1 347 ? -18.944 0.573 79.662 1.00 20.76 347 THR B N 1
ATOM 6515 C CA . THR B 1 347 ? -18.243 1.850 79.613 1.00 18.16 347 THR B CA 1
ATOM 6516 C C . THR B 1 347 ? -16.751 1.592 79.710 1.00 18.45 347 THR B C 1
ATOM 6517 O O . THR B 1 347 ? -16.305 0.514 80.125 1.00 18.51 347 THR B O 1
ATOM 6521 N N . THR B 1 348 ? -15.985 2.608 79.327 1.00 14.75 348 THR B N 1
ATOM 6522 C CA . THR B 1 348 ? -14.543 2.613 79.506 1.00 15.86 348 THR B CA 1
ATOM 6523 C C . THR B 1 348 ? -14.132 3.309 80.795 1.00 14.43 348 THR B C 1
ATOM 6524 O O . THR B 1 348 ? -12.980 3.746 80.921 1.00 14.06 348 THR B O 1
ATOM 6528 N N . GLY B 1 349 ? -15.054 3.464 81.740 1.00 14.19 349 GLY B N 1
ATOM 6529 C CA . GLY B 1 349 ? -14.684 4.031 83.024 1.00 14.43 349 GLY B CA 1
ATOM 6530 C C . GLY B 1 349 ? -14.461 5.535 82.975 1.00 14.89 349 GLY B C 1
ATOM 6531 O O . GLY B 1 349 ? -15.110 6.267 82.222 1.00 15.32 349 GLY B O 1
ATOM 6532 N N . TRP B 1 350 ? -13.514 5.988 83.791 1.00 11.32 350 TRP B N 1
ATOM 6533 C CA . TRP B 1 350 ? -13.333 7.384 84.158 1.00 11.51 350 TRP B CA 1
ATOM 6534 C C . TRP B 1 350 ? -11.969 7.893 83.716 1.00 13.32 350 TRP B C 1
ATOM 6535 O O . TRP B 1 350 ? -11.049 7.099 83.469 1.00 11.44 350 TRP B O 1
ATOM 6546 N N . PRO B 1 351 ? -11.802 9.214 83.594 1.00 12.77 351 PRO B N 1
ATOM 6547 C CA . PRO B 1 351 ? -10.483 9.760 83.251 1.00 12.73 351 PRO B CA 1
ATOM 6548 C C . PRO B 1 351 ? -9.412 9.241 84.199 1.00 11.78 351 PRO B C 1
ATOM 6549 O O . PRO B 1 351 ? -9.606 9.165 85.417 1.00 12.80 351 PRO B O 1
ATOM 6553 N N . VAL B 1 352 ? -8.280 8.834 83.624 1.00 10.57 352 VAL B N 1
ATOM 6554 C CA . VAL B 1 352 ? -7.124 8.440 84.423 1.00 11.93 352 VAL B CA 1
ATOM 6555 C C . VAL B 1 352 ? -6.538 9.706 85.042 1.00 10.48 352 VAL B C 1
ATOM 6556 O O . VAL B 1 352 ? -6.240 10.651 84.308 1.00 11.11 352 VAL B O 1
ATOM 6560 N N . PRO B 1 353 ? -6.374 9.793 86.359 1.00 13.43 353 PRO B N 1
ATOM 6561 C CA . PRO B 1 353 ? -5.790 11.008 86.937 1.00 11.58 353 PRO B CA 1
ATOM 6562 C C . PRO B 1 353 ? -4.473 11.367 86.252 1.00 13.84 353 PRO B C 1
ATOM 6563 O O . PRO B 1 353 ? -3.624 10.501 85.999 1.00 13.19 353 PRO B O 1
ATOM 6567 N N . GLY B 1 354 ? -4.334 12.647 85.890 1.00 12.67 354 GLY B N 1
ATOM 6568 C CA . GLY B 1 354 ? -3.227 13.117 85.084 1.00 13.43 354 GLY B CA 1
ATOM 6569 C C . GLY B 1 354 ? -3.592 13.443 83.654 1.00 12.86 354 GLY B C 1
ATOM 6570 O O . GLY B 1 354 ? -2.828 14.154 82.973 1.00 13.72 354 GLY B O 1
ATOM 6571 N N . TYR B 1 355 ? -4.738 12.957 83.181 1.00 11.38 355 TYR B N 1
ATOM 6572 C CA . TYR B 1 355 ? -5.250 13.195 81.840 1.00 12.59 355 TYR B CA 1
ATOM 6573 C C . TYR B 1 355 ? -6.532 14.000 81.931 1.00 14.98 355 TYR B C 1
ATOM 6574 O O . TYR B 1 355 ? -7.397 13.710 82.765 1.00 16.78 355 TYR B O 1
ATOM 6583 N N . GLN B 1 356 ? -6.648 15.017 81.090 1.00 13.35 356 GLN B N 1
ATOM 6584 C CA . GLN B 1 356 ? -7.896 15.754 80.951 1.00 16.44 356 GLN B CA 1
ATOM 6585 C C . GLN B 1 356 ? -8.593 15.299 79.676 1.00 15.76 356 GLN B C 1
ATOM 6586 O O . GLN B 1 356 ? -7.945 15.064 78.649 1.00 14.37 356 GLN B O 1
ATOM 6588 N N . ILE B 1 357 ? -9.909 15.146 79.757 1.00 16.25 357 ILE B N 1
ATOM 6589 C CA . ILE B 1 357 ? -10.728 14.585 78.691 1.00 16.28 357 ILE B CA 1
ATOM 6590 C C . ILE B 1 357 ? -11.736 15.648 78.271 1.00 20.74 357 ILE B C 1
ATOM 6591 O O . ILE B 1 357 ? -12.370 16.276 79.129 1.00 20.45 357 ILE B O 1
ATOM 6596 N N . GLU B 1 358 ? -11.897 15.843 76.962 1.00 18.12 358 GLU B N 1
ATOM 6597 C CA . GLU B 1 358 ? -12.884 16.781 76.426 1.00 20.43 358 GLU B CA 1
ATOM 6598 C C . GLU B 1 358 ? -13.663 16.128 75.297 1.00 20.72 358 GLU B C 1
ATOM 6599 O O . GLU B 1 358 ? -13.073 15.501 74.415 1.00 17.35 358 GLU B O 1
ATOM 6605 N N . LEU B 1 359 ? -14.982 16.281 75.321 1.00 16.48 359 LEU B N 1
ATOM 6606 C CA . LEU B 1 359 ? -15.835 15.904 74.206 1.00 18.37 359 LEU B CA 1
ATOM 6607 C C . LEU B 1 359 ? -16.251 17.179 73.486 1.00 19.75 359 LEU B C 1
ATOM 6608 O O . LEU B 1 359 ? -16.623 18.166 74.131 1.00 22.66 359 LEU B O 1
ATOM 6613 N N . ARG B 1 360 ? -16.169 17.170 72.160 1.00 21.75 360 ARG B N 1
ATOM 6614 C CA . ARG B 1 360 ? -16.457 18.363 71.374 1.00 22.90 360 ARG B CA 1
ATOM 6615 C C . ARG B 1 360 ? -17.440 18.021 70.265 1.00 27.34 360 ARG B C 1
ATOM 6616 O O . ARG B 1 360 ? -17.364 16.947 69.658 1.00 24.69 360 ARG B O 1
ATOM 6624 N N . GLY B 1 361 ? -18.374 18.938 70.013 1.00 27.07 361 GLY B N 1
ATOM 6625 C CA . GLY B 1 361 ? -19.378 18.755 68.990 1.00 27.71 361 GLY B CA 1
ATOM 6626 C C . GLY B 1 361 ? -18.930 19.272 67.636 1.00 31.29 361 GLY B C 1
ATOM 6627 O O . GLY B 1 361 ? -17.800 19.725 67.446 1.00 31.86 361 GLY B O 1
ATOM 6628 N N . ASP B 1 362 ? -19.866 19.213 66.680 1.00 43.61 362 ASP B N 1
ATOM 6629 C CA . ASP B 1 362 ? -19.584 19.572 65.291 1.00 46.70 362 ASP B CA 1
ATOM 6630 C C . ASP B 1 362 ? -18.985 20.969 65.144 1.00 42.20 362 ASP B C 1
ATOM 6631 O O . ASP B 1 362 ? -18.291 21.231 64.155 1.00 48.57 362 ASP B O 1
ATOM 6636 N N . GLY B 1 363 ? -19.234 21.869 66.089 1.00 35.08 363 GLY B N 1
ATOM 6637 C CA . GLY B 1 363 ? -18.646 23.190 66.068 1.00 39.13 363 GLY B CA 1
ATOM 6638 C C . GLY B 1 363 ? -17.460 23.377 66.987 1.00 38.92 363 GLY B C 1
ATOM 6639 O O . GLY B 1 363 ? -16.955 24.500 67.100 1.00 39.14 363 GLY B O 1
ATOM 6640 N N . GLY B 1 364 ? -16.999 22.321 67.651 1.00 35.39 364 GLY B N 1
ATOM 6641 C CA . GLY B 1 364 ? -15.891 22.431 68.571 1.00 35.17 364 GLY B CA 1
ATOM 6642 C C . GLY B 1 364 ? -16.259 22.847 69.978 1.00 33.24 364 GLY B C 1
ATOM 6643 O O . GLY B 1 364 ? -15.358 22.987 70.818 1.00 31.21 364 GLY B O 1
ATOM 6644 N N . GLY B 1 365 ? -17.543 23.051 70.266 1.00 27.03 365 GLY B N 1
ATOM 6645 C CA . GLY B 1 365 ? -17.976 23.422 71.590 1.00 27.43 365 GLY B CA 1
ATOM 6646 C C . GLY B 1 365 ? -18.354 22.219 72.432 1.00 29.41 365 GLY B C 1
ATOM 6647 O O . GLY B 1 365 ? -18.245 21.069 71.995 1.00 27.17 365 GLY B O 1
ATOM 6648 N N . PRO B 1 366 ? -18.822 22.467 73.653 1.00 27.94 366 PRO B N 1
ATOM 6649 C CA . PRO B 1 366 ? -19.168 21.361 74.553 1.00 25.80 366 PRO B CA 1
ATOM 6650 C C . PRO B 1 366 ? -20.400 20.603 74.073 1.00 24.39 366 PRO B C 1
ATOM 6651 O O . PRO B 1 366 ? -21.177 21.076 73.241 1.00 22.62 366 PRO B O 1
ATOM 6653 N N . VAL B 1 367 ? -20.553 19.381 74.591 1.00 21.31 367 VAL B N 1
ATOM 6654 C CA . VAL B 1 367 ? -21.731 18.569 74.321 1.00 22.55 367 VAL B CA 1
ATOM 6655 C C . VAL B 1 367 ? -22.369 18.207 75.652 1.00 20.97 367 VAL B C 1
ATOM 6656 O O . VAL B 1 367 ? -21.696 18.110 76.683 1.00 20.20 367 VAL B O 1
ATOM 6660 N N . ALA B 1 368 ? -23.688 18.028 75.625 1.00 21.52 368 ALA B N 1
ATOM 6661 C CA . ALA B 1 368 ? -24.417 17.704 76.840 1.00 22.53 368 ALA B CA 1
ATOM 6662 C C . ALA B 1 368 ? -24.180 16.252 77.233 1.00 21.64 368 ALA B C 1
ATOM 6663 O O . ALA B 1 368 ? -23.938 15.391 76.384 1.00 22.24 368 ALA B O 1
ATOM 6665 N N . ASP B 1 369 ? -24.255 15.987 78.535 1.00 22.69 369 ASP B N 1
ATOM 6666 C CA . ASP B 1 369 ? -24.106 14.628 79.032 1.00 24.23 369 ASP B CA 1
ATOM 6667 C C . ASP B 1 369 ? -25.136 13.726 78.369 1.00 27.12 369 ASP B C 1
ATOM 6668 O O . ASP B 1 369 ? -26.315 14.079 78.283 1.00 29.12 369 ASP B O 1
ATOM 6673 N N . GLY B 1 370 ? -24.695 12.561 77.894 1.00 23.02 370 GLY B N 1
ATOM 6674 C CA . GLY B 1 370 ? -25.558 11.679 77.137 1.00 24.25 370 GLY B CA 1
ATOM 6675 C C . GLY B 1 370 ? -25.495 11.865 75.637 1.00 26.13 370 GLY B C 1
ATOM 6676 O O . GLY B 1 370 ? -26.001 11.008 74.896 1.00 26.69 370 GLY B O 1
ATOM 6677 N N . GLU B 1 371 ? -24.893 12.938 75.166 1.00 22.66 371 GLU B N 1
ATOM 6678 C CA . GLU B 1 371 ? -24.764 13.186 73.742 1.00 23.46 371 GLU B CA 1
ATOM 6679 C C . GLU B 1 371 ? -23.351 12.869 73.271 1.00 23.83 371 GLU B C 1
ATOM 6680 O O . GLU B 1 371 ? -22.382 13.095 73.999 1.00 23.34 371 GLU B O 1
ATOM 6686 N N . PRO B 1 372 ? -23.208 12.359 72.054 1.00 22.90 372 PRO B N 1
ATOM 6687 C CA . PRO B 1 372 ? -21.876 12.004 71.551 1.00 25.17 372 PRO B CA 1
ATOM 6688 C C . PRO B 1 372 ? -21.059 13.228 71.154 1.00 25.15 372 PRO B C 1
ATOM 6689 O O . PRO B 1 372 ? -21.583 14.207 70.625 1.00 27.32 372 PRO B O 1
ATOM 6693 N N . GLY B 1 373 ? -19.755 13.154 71.421 1.00 21.61 373 GLY B N 1
ATOM 6694 C CA . GLY B 1 373 ? -18.836 14.181 70.979 1.00 21.54 373 GLY B CA 1
ATOM 6695 C C . GLY B 1 373 ? -17.522 13.554 70.553 1.00 21.28 373 GLY B C 1
ATOM 6696 O O . GLY B 1 373 ? -17.216 12.416 70.902 1.00 24.05 373 GLY B O 1
ATOM 6697 N N . ASP B 1 374 ? -16.754 14.315 69.780 1.00 22.14 374 ASP B N 1
ATOM 6698 C CA . ASP B 1 374 ? -15.410 13.883 69.414 1.00 22.62 374 ASP B CA 1
ATOM 6699 C C . ASP B 1 374 ? -14.487 13.962 70.632 1.00 20.20 374 ASP B C 1
ATOM 6700 O O . ASP B 1 374 ? -14.443 14.982 71.323 1.00 17.73 374 ASP B O 1
ATOM 6705 N N . LEU B 1 375 ? -13.729 12.892 70.886 1.00 17.81 375 LEU B N 1
ATOM 6706 C CA . LEU B 1 375 ? -12.872 12.818 72.072 1.00 16.93 375 LEU B CA 1
ATOM 6707 C C . LEU B 1 375 ? -11.506 13.458 71.838 1.00 17.21 375 LEU B C 1
ATOM 6708 O O . LEU B 1 375 ? -10.814 13.120 70.867 1.00 19.58 375 LEU B O 1
ATOM 6713 N N . TYR B 1 376 ? -11.105 14.346 72.755 1.00 13.01 376 TYR B N 1
ATOM 6714 C CA . TYR B 1 376 ? -9.784 14.963 72.795 1.00 16.81 376 TYR B CA 1
ATOM 6715 C C . TYR B 1 376 ? -9.155 14.730 74.165 1.00 16.36 376 TYR B C 1
ATOM 6716 O O . TYR B 1 376 ? -9.854 14.752 75.188 1.00 15.86 376 TYR B O 1
ATOM 6725 N N . ILE B 1 377 ? -7.834 14.509 74.186 1.00 12.88 377 ILE B N 1
ATOM 6726 C CA . ILE B 1 377 ? -7.100 14.165 75.401 1.00 12.21 377 ILE B CA 1
ATOM 6727 C C . ILE B 1 377 ? -5.978 15.167 75.606 1.00 13.47 377 ILE B C 1
ATOM 6728 O O . ILE B 1 377 ? -5.206 15.451 74.680 1.00 14.63 377 ILE B O 1
ATOM 6733 N N . HIS B 1 378 ? -5.866 15.671 76.828 1.00 14.10 378 HIS B N 1
ATOM 6734 C CA . HIS B 1 378 ? -4.738 16.481 77.255 1.00 13.49 378 HIS B CA 1
ATOM 6735 C C . HIS B 1 378 ? -4.007 15.692 78.328 1.00 15.17 378 HIS B C 1
ATOM 6736 O O . HIS B 1 378 ? -4.502 15.551 79.450 1.00 15.62 378 HIS B O 1
ATOM 6743 N N . GLY B 1 379 ? -2.846 15.146 77.992 1.00 12.33 379 GLY B N 1
ATOM 6744 C CA . GLY B 1 379 ? -2.107 14.383 78.970 1.00 11.94 379 GLY B CA 1
ATOM 6745 C C . GLY B 1 379 ? -0.632 14.332 78.651 1.00 11.90 379 GLY B C 1
ATOM 6746 O O . GLY B 1 379 ? -0.213 14.628 77.528 1.00 15.64 379 GLY B O 1
ATOM 6747 N N . PRO B 1 380 ? 0.184 13.917 79.624 1.00 11.56 380 PRO B N 1
ATOM 6748 C CA . PRO B 1 380 ? 1.640 14.097 79.514 1.00 10.56 380 PRO B CA 1
ATOM 6749 C C . PRO B 1 380 ? 2.354 13.046 78.686 1.00 10.50 380 PRO B C 1
ATOM 6750 O O . PRO B 1 380 ? 3.572 13.166 78.484 1.00 13.11 380 PRO B O 1
ATOM 6754 N N . SER B 1 381 ? 1.649 12.031 78.205 1.00 8.05 381 SER B N 1
ATOM 6755 C CA . SER B 1 381 ? 2.250 10.958 77.422 1.00 7.95 381 SER B CA 1
ATOM 6756 C C . SER B 1 381 ? 1.969 11.072 75.922 1.00 7.51 381 SER B C 1
ATOM 6757 O O . SER B 1 381 ? 2.241 10.117 75.179 1.00 9.01 381 SER B O 1
ATOM 6760 N N . SER B 1 382 ? 1.451 12.207 75.449 1.00 9.71 382 SER B N 1
ATOM 6761 C CA . SER B 1 382 ? 1.128 12.338 74.030 1.00 9.08 382 SER B CA 1
ATOM 6762 C C . SER B 1 382 ? 2.379 12.315 73.160 1.00 10.59 382 SER B C 1
ATOM 6763 O O . SER B 1 382 ? 3.409 12.930 73.475 1.00 11.47 382 SER B O 1
ATOM 6766 N N . ALA B 1 383 ? 2.267 11.597 72.048 1.00 9.31 383 ALA B N 1
ATOM 6767 C CA . ALA B 1 383 ? 3.261 11.666 70.993 1.00 8.67 383 ALA B CA 1
ATOM 6768 C C . ALA B 1 383 ? 3.428 13.114 70.561 1.00 12.10 383 ALA B C 1
ATOM 6769 O O . ALA B 1 383 ? 2.497 13.922 70.696 1.00 13.35 383 ALA B O 1
ATOM 6771 N N . THR B 1 384 ? 4.595 13.449 70.014 1.00 11.14 384 THR B N 1
ATOM 6772 C CA . THR B 1 384 ? 4.848 14.825 69.601 1.00 11.78 384 THR B CA 1
ATOM 6773 C C . THR B 1 384 ? 4.411 15.119 68.175 1.00 13.35 384 THR B C 1
ATOM 6774 O O . THR B 1 384 ? 4.097 16.277 67.861 1.00 14.64 384 THR B O 1
ATOM 6778 N N . MET B 1 385 ? 4.338 14.105 67.325 1.00 10.37 385 MET B N 1
ATOM 6779 C CA . MET B 1 385 ? 4.118 14.295 65.900 1.00 12.79 385 MET B CA 1
ATOM 6780 C C . MET B 1 385 ? 3.931 12.947 65.239 1.00 13.54 385 MET B C 1
ATOM 6781 O O . MET B 1 385 ? 4.239 11.898 65.825 1.00 11.27 385 MET B O 1
ATOM 6786 N N . TYR B 1 386 ? 3.421 12.997 64.004 1.00 12.90 386 TYR B N 1
ATOM 6787 C CA . TYR B 1 386 ? 3.604 11.934 63.026 1.00 11.18 386 TYR B CA 1
ATOM 6788 C C . TYR B 1 386 ? 4.802 12.340 62.175 1.00 15.09 386 TYR B C 1
ATOM 6789 O O . TYR B 1 386 ? 4.761 13.376 61.494 1.00 15.70 386 TYR B O 1
ATOM 6798 N N . TRP B 1 387 ? 5.875 11.555 62.239 1.00 11.82 387 TRP B N 1
ATOM 6799 C CA . TRP B 1 387 ? 7.094 11.936 61.537 1.00 14.12 387 TRP B CA 1
ATOM 6800 C C . TRP B 1 387 ? 6.838 12.095 60.043 1.00 13.52 387 TRP B C 1
ATOM 6801 O O . TRP B 1 387 ? 6.259 11.222 59.396 1.00 13.84 387 TRP B O 1
ATOM 6812 N N . GLY B 1 388 ? 7.301 13.216 59.495 1.00 17.21 388 GLY B N 1
ATOM 6813 C CA . GLY B 1 388 ? 7.196 13.451 58.073 1.00 18.86 388 GLY B CA 1
ATOM 6814 C C . GLY B 1 388 ? 5.815 13.771 57.547 1.00 20.66 388 GLY B C 1
ATOM 6815 O O . GLY B 1 388 ? 5.646 13.845 56.327 1.00 23.37 388 GLY B O 1
ATOM 6816 N N . ASN B 1 389 ? 4.809 13.966 58.406 1.00 18.97 389 ASN B N 1
ATOM 6817 C CA . ASN B 1 389 ? 3.455 14.265 57.930 1.00 19.05 389 ASN B CA 1
ATOM 6818 C C . ASN B 1 389 ? 2.935 15.450 58.740 1.00 23.63 389 ASN B C 1
ATOM 6819 O O . ASN B 1 389 ? 2.271 15.275 59.770 1.00 18.17 389 ASN B O 1
ATOM 6824 N N . ARG B 1 390 ? 3.250 16.660 58.256 1.00 21.74 390 ARG B N 1
ATOM 6825 C CA . ARG B 1 390 ? 2.869 17.870 58.987 1.00 23.14 390 ARG B CA 1
ATOM 6826 C C . ARG B 1 390 ? 1.371 18.088 58.951 1.00 20.13 390 ARG B C 1
ATOM 6827 O O . ARG B 1 390 ? 0.798 18.571 59.935 1.00 19.34 390 ARG B O 1
ATOM 6835 N N . ALA B 1 391 ? 0.704 17.734 57.847 1.00 22.04 391 ALA B N 1
ATOM 6836 C CA . ALA B 1 391 ? -0.734 17.962 57.737 1.00 22.60 391 ALA B CA 1
ATOM 6837 C C . ALA B 1 391 ? -1.504 17.140 58.763 1.00 24.95 391 ALA B C 1
ATOM 6838 O O . ALA B 1 391 ? -2.337 17.671 59.507 1.00 21.95 391 ALA B O 1
ATOM 6840 N N . LYS B 1 392 ? -1.244 15.829 58.814 1.00 19.14 392 LYS B N 1
ATOM 6841 C CA . LYS B 1 392 ? -1.944 15.006 59.790 1.00 18.67 392 LYS B CA 1
ATOM 6842 C C . LYS B 1 392 ? -1.496 15.340 61.206 1.00 17.73 392 LYS B C 1
ATOM 6843 O O . LYS B 1 392 ? -2.299 15.250 62.140 1.00 17.04 392 LYS B O 1
ATOM 6849 N N . SER B 1 393 ? -0.247 15.777 61.387 1.00 15.20 393 SER B N 1
ATOM 6850 C CA . SER B 1 393 ? 0.183 16.183 62.720 1.00 14.34 393 SER B CA 1
ATOM 6851 C C . SER B 1 393 ? -0.611 17.388 63.199 1.00 18.46 393 SER B C 1
ATOM 6852 O O . SER B 1 393 ? -0.965 17.478 64.381 1.00 17.17 393 SER B O 1
ATOM 6855 N N . ARG B 1 394 ? -0.879 18.336 62.294 1.00 19.71 394 ARG B N 1
ATOM 6856 C CA . ARG B 1 394 ? -1.627 19.533 62.666 1.00 22.94 394 ARG B CA 1
ATOM 6857 C C . ARG B 1 394 ? -3.082 19.212 63.009 1.00 21.58 394 ARG B C 1
ATOM 6858 O O . ARG B 1 394 ? -3.642 19.812 63.932 1.00 24.27 394 ARG B O 1
ATOM 6860 N N . ASP B 1 395 ? -3.706 18.283 62.273 1.00 18.66 395 ASP B N 1
ATOM 6861 C CA . ASP B 1 395 ? -5.088 17.897 62.555 1.00 22.38 395 ASP B CA 1
ATOM 6862 C C . ASP B 1 395 ? -5.217 17.127 63.863 1.00 25.23 395 ASP B C 1
ATOM 6863 O O . ASP B 1 395 ? -6.305 17.081 64.450 1.00 27.03 395 ASP B O 1
ATOM 6868 N N . THR B 1 396 ? -4.144 16.489 64.318 1.00 19.34 396 THR B N 1
ATOM 6869 C CA . THR B 1 396 ? -4.225 15.593 65.463 1.00 17.57 396 THR B CA 1
ATOM 6870 C C . THR B 1 396 ? -3.689 16.204 66.746 1.00 16.23 396 THR B C 1
ATOM 6871 O O . THR B 1 396 ? -4.324 16.072 67.800 1.00 17.82 396 THR B O 1
ATOM 6875 N N . PHE B 1 397 ? -2.535 16.861 66.697 1.00 17.39 397 PHE B N 1
ATOM 6876 C CA . PHE B 1 397 ? -1.884 17.383 67.894 1.00 18.90 397 PHE B CA 1
ATOM 6877 C C . PHE B 1 397 ? -2.152 18.882 67.891 1.00 24.65 397 PHE B C 1
ATOM 6878 O O . PHE B 1 397 ? -1.407 19.671 67.304 1.00 25.42 397 PHE B O 1
ATOM 6886 N N . GLN B 1 398 ? -3.258 19.248 68.536 1.00 25.12 398 GLN B N 1
ATOM 6887 C CA . GLN B 1 398 ? -3.888 20.567 68.467 1.00 32.37 398 GLN B CA 1
ATOM 6888 C C . GLN B 1 398 ? -3.538 21.258 69.781 1.00 34.74 398 GLN B C 1
ATOM 6889 O O . GLN B 1 398 ? -4.270 21.176 70.766 1.00 31.05 398 GLN B O 1
ATOM 6895 N N . GLY B 1 399 ? -2.370 21.892 69.802 1.00 36.50 399 GLY B N 1
ATOM 6896 C CA . GLY B 1 399 ? -1.864 22.620 70.956 1.00 33.12 399 GLY B CA 1
ATOM 6897 C C . GLY B 1 399 ? -2.182 22.058 72.332 1.00 37.22 399 GLY B C 1
ATOM 6898 O O . GLY B 1 399 ? -3.077 22.567 73.015 1.00 43.42 399 GLY B O 1
ATOM 6899 N N . GLY B 1 400 ? -1.456 21.023 72.765 1.00 31.28 400 GLY B N 1
ATOM 6900 C CA . GLY B 1 400 ? -1.677 20.402 74.057 1.00 31.43 400 GLY B CA 1
ATOM 6901 C C . GLY B 1 400 ? -2.762 19.346 74.086 1.00 25.97 400 GLY B C 1
ATOM 6902 O O . GLY B 1 400 ? -2.750 18.487 74.978 1.00 23.88 400 GLY B O 1
ATOM 6903 N N . TRP B 1 401 ? -3.697 19.385 73.146 1.00 19.55 401 TRP B N 1
ATOM 6904 C CA . TRP B 1 401 ? -4.776 18.422 73.028 1.00 17.89 401 TRP B CA 1
ATOM 6905 C C . TRP B 1 401 ? -4.511 17.487 71.857 1.00 21.24 401 TRP B C 1
ATOM 6906 O O . TRP B 1 401 ? -4.037 17.914 70.798 1.00 22.20 401 TRP B O 1
ATOM 6917 N N . THR B 1 402 ? -4.835 16.215 72.044 1.00 15.66 402 THR B N 1
ATOM 6918 C CA . THR B 1 402 ? -4.674 15.196 71.017 1.00 15.18 402 THR B CA 1
ATOM 6919 C C . THR B 1 402 ? -6.049 14.680 70.610 1.00 16.04 402 THR B C 1
ATOM 6920 O O . THR B 1 402 ? -6.818 14.226 71.463 1.00 14.94 402 THR B O 1
ATOM 6924 N N . LYS B 1 403 ? -6.367 14.771 69.318 1.00 16.58 403 LYS B N 1
ATOM 6925 C CA . LYS B 1 403 ? -7.644 14.289 68.803 1.00 17.42 403 LYS B CA 1
ATOM 6926 C C . LYS B 1 403 ? -7.593 12.780 68.611 1.00 21.24 403 LYS B C 1
ATOM 6927 O O . LYS B 1 403 ? -6.718 12.271 67.904 1.00 21.64 403 LYS B O 1
ATOM 6933 N N . SER B 1 404 ? -8.546 12.061 69.211 1.00 18.35 404 SER B N 1
ATOM 6934 C CA . SER B 1 404 ? -8.529 10.602 69.155 1.00 19.58 404 SER B CA 1
ATOM 6935 C C . SER B 1 404 ? -9.194 10.014 67.918 1.00 28.68 404 SER B C 1
ATOM 6936 O O . SER B 1 404 ? -8.888 8.871 67.559 1.00 29.06 404 SER B O 1
ATOM 6939 N N . GLY B 1 405 ? -10.108 10.730 67.273 1.00 29.95 405 GLY B N 1
ATOM 6940 C CA . GLY B 1 405 ? -10.864 10.122 66.196 1.00 31.47 405 GLY B CA 1
ATOM 6941 C C . GLY B 1 405 ? -12.004 9.227 66.634 1.00 34.36 405 GLY B C 1
ATOM 6942 O O . GLY B 1 405 ? -12.734 8.717 65.771 1.00 37.62 405 GLY B O 1
ATOM 6943 N N . ASP B 1 406 ? -12.168 9.002 67.936 1.00 27.77 406 ASP B N 1
ATOM 6944 C CA . ASP B 1 406 ? -13.323 8.325 68.505 1.00 26.39 406 ASP B CA 1
ATOM 6945 C C . ASP B 1 406 ? -14.400 9.347 68.864 1.00 25.53 406 ASP B C 1
ATOM 6946 O O . ASP B 1 406 ? -14.116 10.513 69.145 1.00 21.68 406 ASP B O 1
ATOM 6951 N N . LYS B 1 407 ? -15.642 8.882 68.886 1.00 23.01 407 LYS B N 1
ATOM 6952 C CA . LYS B 1 407 ? -16.733 9.599 69.527 1.00 23.35 407 LYS B CA 1
ATOM 6953 C C . LYS B 1 407 ? -17.098 8.892 70.820 1.00 21.86 407 LYS B C 1
ATOM 6954 O O . LYS B 1 407 ? -17.098 7.658 70.889 1.00 20.52 407 LYS B O 1
ATOM 6960 N N . TYR B 1 408 ? -17.405 9.681 71.845 1.00 18.26 408 TYR B N 1
ATOM 6961 C CA . TYR B 1 408 ? -17.728 9.148 73.154 1.00 17.36 408 TYR B CA 1
ATOM 6962 C C . TYR B 1 408 ? -18.900 9.921 73.739 1.00 20.74 408 TYR B C 1
ATOM 6963 O O . TYR B 1 408 ? -19.165 11.067 73.367 1.00 19.66 408 TYR B O 1
ATOM 6972 N N . VAL B 1 409 ? -19.605 9.264 74.653 1.00 17.57 409 VAL B N 1
ATOM 6973 C CA . VAL B 1 409 ? -20.668 9.871 75.441 1.00 20.14 409 VAL B CA 1
ATOM 6974 C C . VAL B 1 409 ? -20.227 9.865 76.897 1.00 22.23 409 VAL B C 1
ATOM 6975 O O . VAL B 1 409 ? -19.692 8.859 77.379 1.00 19.07 409 VAL B O 1
ATOM 6979 N N . ARG B 1 410 ? -20.420 10.986 77.601 1.00 16.77 410 ARG B N 1
ATOM 6980 C CA . ARG B 1 410 ? -20.211 10.992 79.041 1.00 21.08 410 ARG B CA 1
ATOM 6981 C C . ARG B 1 410 ? -21.535 10.746 79.749 1.00 21.42 410 ARG B C 1
ATOM 6982 O O . ARG B 1 410 ? -22.531 11.428 79.478 1.00 21.13 410 ARG B O 1
ATOM 6990 N N . ASN B 1 411 ? -21.537 9.781 80.652 1.00 20.19 411 ASN B N 1
ATOM 6991 C CA . ASN B 1 411 ? -22.725 9.429 81.409 1.00 21.91 411 ASN B CA 1
ATOM 6992 C C . ASN B 1 411 ? -22.813 10.259 82.688 1.00 24.59 411 ASN B C 1
ATOM 6993 O O . ASN B 1 411 ? -21.898 11.007 83.042 1.00 21.44 411 ASN B O 1
ATOM 6998 N N . ASP B 1 412 ? -23.949 10.122 83.382 1.00 26.12 412 ASP B N 1
ATOM 6999 C CA . ASP B 1 412 ? -24.222 10.956 84.548 1.00 27.45 412 ASP B CA 1
ATOM 7000 C C . ASP B 1 412 ? -23.260 10.687 85.701 1.00 24.62 412 ASP B C 1
ATOM 7001 O O . ASP B 1 412 ? -23.037 11.579 86.524 1.00 28.61 412 ASP B O 1
ATOM 7003 N N . ASP B 1 413 ? -22.683 9.488 85.776 1.00 21.83 413 ASP B N 1
ATOM 7004 C CA . ASP B 1 413 ? -21.739 9.141 86.830 1.00 22.03 413 ASP B CA 1
ATOM 7005 C C . ASP B 1 413 ? -20.298 9.482 86.469 1.00 23.27 413 ASP B C 1
ATOM 7006 O O . ASP B 1 413 ? -19.383 9.110 87.208 1.00 20.63 413 ASP B O 1
ATOM 7011 N N . GLY B 1 414 ? -20.081 10.182 85.356 1.00 24.14 414 GLY B N 1
ATOM 7012 C CA . GLY B 1 414 ? -18.756 10.545 84.928 1.00 20.26 414 GLY B CA 1
ATOM 7013 C C . GLY B 1 414 ? -18.059 9.526 84.057 1.00 18.06 414 GLY B C 1
ATOM 7014 O O . GLY B 1 414 ? -16.984 9.828 83.533 1.00 18.26 414 GLY B O 1
ATOM 7015 N N . SER B 1 415 ? -18.640 8.340 83.866 1.00 18.69 415 SER B N 1
ATOM 7016 C CA . SER B 1 415 ? -18.041 7.352 82.979 1.00 16.55 415 SER B CA 1
ATOM 7017 C C . SER B 1 415 ? -18.267 7.728 81.512 1.00 17.98 415 SER B C 1
ATOM 7018 O O . SER B 1 415 ? -19.049 8.624 81.172 1.00 17.06 415 SER B O 1
ATOM 7021 N N . TYR B 1 416 ? -17.542 7.034 80.638 1.00 18.10 416 TYR B N 1
ATOM 7022 C CA . TYR B 1 416 ? -17.496 7.337 79.213 1.00 17.11 416 TYR B CA 1
ATOM 7023 C C . TYR B 1 416 ? -17.835 6.091 78.411 1.00 17.34 416 TYR B C 1
ATOM 7024 O O . TYR B 1 416 ? -17.272 5.019 78.657 1.00 18.63 416 TYR B O 1
ATOM 7033 N N . THR B 1 417 ? -18.737 6.236 77.444 1.00 15.77 417 THR B N 1
ATOM 7034 C CA . THR B 1 417 ? -19.205 5.114 76.638 1.00 17.60 417 THR B CA 1
ATOM 7035 C C . THR B 1 417 ? -18.856 5.369 75.183 1.00 21.58 417 THR B C 1
ATOM 7036 O O . THR B 1 417 ? -19.140 6.444 74.645 1.00 22.22 417 THR B O 1
ATOM 7040 N N . TYR B 1 418 ? -18.228 4.380 74.561 1.00 20.41 418 TYR B N 1
ATOM 7041 C CA . TYR B 1 418 ? -17.820 4.499 73.176 1.00 20.97 418 TYR B CA 1
ATOM 7042 C C . TYR B 1 418 ? -19.033 4.685 72.269 1.00 23.00 418 TYR B C 1
ATOM 7043 O O . TYR B 1 418 ? -20.024 3.953 72.375 1.00 24.79 418 TYR B O 1
ATOM 7052 N N . ALA B 1 419 ? -18.946 5.678 71.383 1.00 25.17 419 ALA B N 1
ATOM 7053 C CA . ALA B 1 419 ? -20.038 6.031 70.483 1.00 24.33 419 ALA B CA 1
ATOM 7054 C C . ALA B 1 419 ? -19.665 5.890 69.014 1.00 24.85 419 ALA B C 1
ATOM 7055 O O . ALA B 1 419 ? -20.412 6.352 68.149 1.00 27.57 419 ALA B O 1
ATOM 7057 N N . GLY B 1 420 ? -18.538 5.280 68.700 1.00 27.68 420 GLY B N 1
ATOM 7058 C CA . GLY B 1 420 ? -18.187 5.022 67.320 1.00 28.35 420 GLY B CA 1
ATOM 7059 C C . GLY B 1 420 ? -17.004 5.861 66.870 1.00 34.19 420 GLY B C 1
ATOM 7060 O O . GLY B 1 420 ? -16.484 6.716 67.591 1.00 31.50 420 GLY B O 1
ATOM 7061 N N . ARG B 1 421 ? -16.575 5.580 65.651 1.00 36.69 421 ARG B N 1
ATOM 7062 C CA . ARG B 1 421 ? -15.438 6.286 65.092 1.00 38.59 421 ARG B CA 1
ATOM 7063 C C . ARG B 1 421 ? -15.910 7.486 64.294 1.00 36.79 421 ARG B C 1
ATOM 7064 O O . ARG B 1 421 ? -17.061 7.571 63.864 1.00 44.84 421 ARG B O 1
ATOM 7072 N N . THR B 1 422 ? -14.995 8.414 64.086 1.00 42.65 422 THR B N 1
ATOM 7073 C CA . THR B 1 422 ? -15.231 9.511 63.165 1.00 44.59 422 THR B CA 1
ATOM 7074 C C . THR B 1 422 ? -14.666 9.240 61.775 1.00 45.78 422 THR B C 1
ATOM 7075 O O . THR B 1 422 ? -14.835 10.077 60.884 1.00 50.00 422 THR B O 1
ATOM 7079 N N . ASP B 1 423 ? -14.037 8.072 61.557 1.00 45.05 423 ASP B N 1
ATOM 7080 C CA . ASP B 1 423 ? -13.225 7.858 60.363 1.00 43.39 423 ASP B CA 1
ATOM 7081 C C . ASP B 1 423 ? -13.380 6.467 59.753 1.00 42.10 423 ASP B C 1
ATOM 7082 O O . ASP B 1 423 ? -12.474 6.017 59.040 1.00 41.70 423 ASP B O 1
ATOM 7087 N N . ASP B 1 424 ? -14.463 5.756 60.057 1.00 44.38 424 ASP B N 1
ATOM 7088 C CA . ASP B 1 424 ? -14.782 4.491 59.405 1.00 42.84 424 ASP B CA 1
ATOM 7089 C C . ASP B 1 424 ? -13.791 3.365 59.720 1.00 38.14 424 ASP B C 1
ATOM 7090 O O . ASP B 1 424 ? -13.954 2.257 59.204 1.00 37.56 424 ASP B O 1
ATOM 7092 N N . MET B 1 425 ? -12.772 3.609 60.553 1.00 30.22 425 MET B N 1
ATOM 7093 C CA . MET B 1 425 ? -11.897 2.515 60.978 1.00 33.36 425 MET B CA 1
ATOM 7094 C C . MET B 1 425 ? -12.677 1.479 61.775 1.00 32.71 425 MET B C 1
ATOM 7095 O O . MET B 1 425 ? -13.627 1.806 62.490 1.00 33.69 425 MET B O 1
ATOM 7100 N N . LEU B 1 426 ? -12.256 0.222 61.655 1.00 25.91 426 LEU B N 1
ATOM 7101 C CA . LEU B 1 426 ? -12.850 -0.883 62.392 1.00 36.12 426 LEU B CA 1
ATOM 7102 C C . LEU B 1 426 ? -11.877 -1.406 63.434 1.00 36.79 426 LEU B C 1
ATOM 7103 O O . LEU B 1 426 ? -10.677 -1.556 63.171 1.00 33.92 426 LEU B O 1
ATOM 7108 N N . LYS B 1 427 ? -12.407 -1.702 64.605 1.00 41.39 427 LYS B N 1
ATOM 7109 C CA . LYS B 1 427 ? -11.657 -2.293 65.705 1.00 41.05 427 LYS B CA 1
ATOM 7110 C C . LYS B 1 427 ? -12.054 -3.771 65.787 1.00 40.80 427 LYS B C 1
ATOM 7111 O O . LYS B 1 427 ? -13.062 -4.119 66.407 1.00 42.80 427 LYS B O 1
ATOM 7117 N N . VAL B 1 428 ? -11.277 -4.641 65.144 1.00 37.33 428 VAL B N 1
ATOM 7118 C CA . VAL B 1 428 ? -11.578 -6.066 65.084 1.00 38.08 428 VAL B CA 1
ATOM 7119 C C . VAL B 1 428 ? -10.484 -6.827 65.826 1.00 42.12 428 VAL B C 1
ATOM 7120 O O . VAL B 1 428 ? -9.289 -6.586 65.613 1.00 40.36 428 VAL B O 1
ATOM 7124 N N . SER B 1 429 ? -10.901 -7.708 66.739 1.00 37.87 429 SER B N 1
ATOM 7125 C CA . SER B 1 429 ? -9.980 -8.410 67.639 1.00 36.42 429 SER B CA 1
ATOM 7126 C C . SER B 1 429 ? -9.058 -7.422 68.354 1.00 35.99 429 SER B C 1
ATOM 7127 O O . SER B 1 429 ? -7.882 -7.705 68.605 1.00 37.82 429 SER B O 1
ATOM 7130 N N . GLY B 1 430 ? -9.594 -6.239 68.662 1.00 36.58 430 GLY B N 1
ATOM 7131 C CA . GLY B 1 430 ? -8.837 -5.195 69.326 1.00 38.22 430 GLY B CA 1
ATOM 7132 C C . GLY B 1 430 ? -7.776 -4.520 68.484 1.00 43.70 430 GLY B C 1
ATOM 7133 O O . GLY B 1 430 ? -6.901 -3.850 69.036 1.00 42.98 430 GLY B O 1
ATOM 7134 N N . ILE B 1 431 ? -7.828 -4.665 67.158 1.00 44.11 431 ILE B N 1
ATOM 7135 C CA . ILE B 1 431 ? -6.773 -4.186 66.270 1.00 39.81 431 ILE B CA 1
ATOM 7136 C 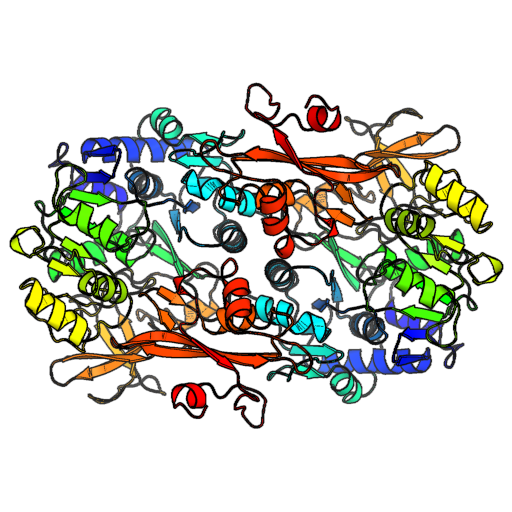C . ILE B 1 431 ? -7.393 -3.322 65.182 1.00 45.58 431 ILE B C 1
ATOM 7137 O O . ILE B 1 431 ? -8.515 -3.582 64.731 1.00 42.22 431 ILE B O 1
ATOM 7142 N N . TYR B 1 432 ? -6.662 -2.288 64.770 1.00 36.67 432 TYR B N 1
ATOM 7143 C CA . TYR B 1 432 ? -7.154 -1.367 63.757 1.00 38.53 432 TYR B CA 1
ATOM 7144 C C . TYR B 1 432 ? -7.111 -2.021 62.384 1.00 36.59 432 TYR B C 1
ATOM 7145 O O . TYR B 1 432 ? -6.069 -2.531 61.957 1.00 34.87 432 TYR B O 1
ATOM 7154 N N . VAL B 1 433 ? -8.247 -2.001 61.693 1.00 32.09 433 VAL B N 1
ATOM 7155 C CA . VAL B 1 433 ? -8.371 -2.475 60.321 1.00 31.89 433 VAL B CA 1
ATOM 7156 C C . VAL B 1 433 ? -9.136 -1.419 59.546 1.00 26.83 433 VAL B C 1
ATOM 7157 O O . VAL B 1 433 ? -10.191 -0.959 59.995 1.00 25.93 433 VAL B O 1
ATOM 7161 N N . SER B 1 434 ? -8.601 -1.015 58.407 1.00 26.07 434 SER B N 1
ATOM 7162 C CA . SER B 1 434 ? -9.343 -0.108 57.547 1.00 21.38 434 SER B CA 1
ATOM 7163 C C . SER B 1 434 ? -10.286 -0.924 56.677 1.00 21.03 434 SER B C 1
ATOM 7164 O O . SER B 1 434 ? -9.840 -1.862 56.010 1.00 20.02 434 SER B O 1
ATOM 7167 N N . PRO B 1 435 ? -11.584 -0.628 56.662 1.00 16.69 435 PRO B N 1
ATOM 7168 C CA . PRO B 1 435 ? -12.465 -1.366 55.753 1.00 17.57 435 PRO B CA 1
ATOM 7169 C C . PRO B 1 435 ? -12.154 -1.074 54.306 1.00 13.99 435 PRO B C 1
ATOM 7170 O O . PRO B 1 435 ? -12.367 -1.934 53.448 1.00 16.97 435 PRO B O 1
ATOM 7174 N N . PHE B 1 436 ? -11.648 0.126 54.021 1.00 17.23 436 PHE B N 1
ATOM 7175 C CA . PHE B 1 436 ? -11.304 0.482 52.650 1.00 15.37 436 PHE B CA 1
ATOM 7176 C C . PHE B 1 436 ? -10.176 -0.387 52.105 1.00 20.60 436 PHE B C 1
ATOM 7177 O O . PHE B 1 436 ? -10.181 -0.725 50.917 1.00 18.55 436 PHE B O 1
ATOM 7185 N N . GLU B 1 437 ? -9.213 -0.764 52.953 1.00 19.94 437 GLU B N 1
ATOM 7186 C CA . GLU B 1 437 ? -8.175 -1.698 52.512 1.00 21.73 437 GLU B CA 1
ATOM 7187 C C . GLU B 1 437 ? -8.761 -3.038 52.109 1.00 22.21 437 GLU B C 1
ATOM 7188 O O . GLU B 1 437 ? -8.427 -3.581 51.041 1.00 24.60 437 GLU B O 1
ATOM 7194 N N . ILE B 1 438 ? -9.617 -3.620 52.959 1.00 24.39 438 ILE B N 1
ATOM 7195 C CA . ILE B 1 438 ? -10.248 -4.892 52.621 1.00 21.66 438 ILE B CA 1
ATOM 7196 C C . ILE B 1 438 ? -11.022 -4.773 51.316 1.00 24.80 438 ILE B C 1
ATOM 7197 O O . ILE B 1 438 ? -10.908 -5.629 50.432 1.00 24.76 438 ILE B O 1
ATOM 7202 N N . GLU B 1 439 ? -11.830 -3.712 51.178 1.00 21.09 439 GLU B N 1
ATOM 7203 C CA . GLU B 1 439 ? -12.622 -3.532 49.963 1.00 20.06 439 GLU B CA 1
ATOM 7204 C C . GLU B 1 439 ? -11.757 -3.547 48.719 1.00 25.46 439 GLU B C 1
ATOM 7205 O O . GLU B 1 439 ? -12.143 -4.112 47.691 1.00 23.43 439 GLU B O 1
ATOM 7211 N N . ALA B 1 440 ? -10.610 -2.872 48.781 1.00 24.15 440 ALA B N 1
ATOM 7212 C CA . ALA B 1 440 ? -9.754 -2.756 47.608 1.00 28.11 440 ALA B CA 1
ATOM 7213 C C . ALA B 1 440 ? -9.111 -4.088 47.232 1.00 30.28 440 ALA B C 1
ATOM 7214 O O . ALA B 1 440 ? -8.857 -4.333 46.048 1.00 31.69 440 ALA B O 1
ATOM 7216 N N . THR B 1 441 ? -8.840 -4.954 48.217 1.00 26.49 441 THR B N 1
ATOM 7217 C CA . THR B 1 441 ? -8.397 -6.309 47.910 1.00 28.93 441 THR B CA 1
ATOM 7218 C C . THR B 1 441 ? -9.501 -7.107 47.237 1.00 30.79 441 THR B C 1
ATOM 7219 O O . THR B 1 441 ? -9.250 -7.812 46.253 1.00 27.46 441 THR B O 1
ATOM 7223 N N . LEU B 1 442 ? -10.732 -7.004 47.749 1.00 25.23 442 LEU B N 1
ATOM 7224 C CA . LEU B 1 442 ? -11.824 -7.821 47.229 1.00 28.55 442 LEU B CA 1
ATOM 7225 C C . LEU B 1 442 ? -12.105 -7.520 45.762 1.00 25.12 442 LEU B C 1
ATOM 7226 O O . LEU B 1 442 ? -12.271 -8.440 44.954 1.00 26.26 442 LEU B O 1
ATOM 7231 N N . VAL B 1 443 ? -12.182 -6.238 45.395 1.00 24.98 443 VAL B N 1
ATOM 7232 C CA A VAL B 1 443 ? -12.520 -5.879 44.021 0.89 25.00 443 VAL B CA 1
ATOM 7233 C CA B VAL B 1 443 ? -12.525 -5.879 44.023 0.11 25.15 443 VAL B CA 1
ATOM 7234 C C . VAL B 1 443 ? -11.451 -6.298 43.027 1.00 25.86 443 VAL B C 1
ATOM 7235 O O . VAL B 1 443 ? -11.713 -6.325 41.821 1.00 26.50 443 VAL B O 1
ATOM 7242 N N . GLN B 1 444 ? -10.254 -6.639 43.499 1.00 26.96 444 GLN B N 1
ATOM 7243 C CA . GLN B 1 444 ? -9.227 -7.148 42.601 1.00 25.69 444 GLN B CA 1
ATOM 7244 C C . GLN B 1 444 ? -9.467 -8.597 42.198 1.00 31.13 444 GLN B C 1
ATOM 7245 O O . GLN B 1 444 ? -8.793 -9.083 41.282 1.00 34.54 444 GLN B O 1
ATOM 7251 N N . HIS B 1 445 ? -10.391 -9.300 42.848 1.00 29.47 445 HIS B N 1
ATOM 7252 C CA . HIS B 1 445 ? -10.803 -10.611 42.351 1.00 29.62 445 HIS B CA 1
ATOM 7253 C C . HIS B 1 445 ? -11.575 -10.417 41.052 1.00 31.58 445 HIS B C 1
ATOM 7254 O O . HIS B 1 445 ? -12.429 -9.526 40.974 1.00 27.91 445 HIS B O 1
ATOM 7261 N N . PRO B 1 446 ? -11.296 -11.205 40.004 1.00 34.54 446 PRO B N 1
ATOM 7262 C CA . PRO B 1 446 ? -11.951 -10.954 38.711 1.00 34.30 446 PRO B CA 1
ATOM 7263 C C . PRO B 1 446 ? -13.447 -11.190 38.739 1.00 36.06 446 PRO B C 1
ATOM 7264 O O . PRO B 1 446 ? -14.157 -10.668 37.868 1.00 38.47 446 PRO B O 1
ATOM 7268 N N . GLY B 1 447 ? -13.945 -11.960 39.702 1.00 38.40 447 GLY B N 1
ATOM 7269 C CA . GLY B 1 447 ? -15.355 -12.212 39.857 1.00 37.69 447 GLY B CA 1
ATOM 7270 C C . GLY B 1 447 ? -16.094 -11.196 40.688 1.00 36.20 447 GLY B C 1
ATOM 7271 O O . GLY B 1 447 ? -17.319 -11.287 40.811 1.00 31.99 447 GLY B O 1
ATOM 7272 N N . VAL B 1 448 ? -15.392 -10.219 41.263 1.00 28.46 448 VAL B N 1
ATOM 7273 C CA . VAL B 1 448 ? -16.005 -9.202 42.111 1.00 29.17 448 VAL B CA 1
ATOM 7274 C C . VAL B 1 448 ? -16.155 -7.924 41.299 1.00 31.28 448 VAL B C 1
ATOM 7275 O O . VAL B 1 448 ? -15.175 -7.419 40.737 1.00 30.04 448 VAL B O 1
ATOM 7279 N N . LEU B 1 449 ? -17.378 -7.401 41.235 1.00 25.07 449 LEU B N 1
ATOM 7280 C CA . LEU B 1 449 ? -17.631 -6.129 40.567 1.00 25.44 449 LEU B CA 1
ATOM 7281 C C . LEU B 1 449 ? -17.493 -4.946 41.523 1.00 23.82 449 LEU B C 1
ATOM 7282 O O . LEU B 1 449 ? -16.878 -3.930 41.182 1.00 24.19 449 LEU B O 1
ATOM 7287 N N . GLU B 1 450 ? -18.087 -5.053 42.712 1.00 22.48 450 GLU B N 1
ATOM 7288 C CA . GLU B 1 450 ? -18.036 -4.014 43.727 1.00 22.30 450 GLU B CA 1
ATOM 7289 C C . GLU B 1 450 ? -18.021 -4.678 45.094 1.00 16.15 450 GLU B C 1
ATOM 7290 O O . GLU B 1 450 ? -18.486 -5.805 45.256 1.00 20.78 450 GLU B O 1
ATOM 7296 N N . ALA B 1 451 ? -17.501 -3.961 46.088 1.00 17.97 451 ALA B N 1
ATOM 7297 C CA . ALA B 1 451 ? -17.496 -4.500 47.438 1.00 17.92 451 ALA B CA 1
ATOM 7298 C C . ALA B 1 451 ? -17.502 -3.366 48.448 1.00 20.52 451 ALA B C 1
ATOM 7299 O O . ALA B 1 451 ? -16.933 -2.296 48.221 1.00 20.21 451 ALA B O 1
ATOM 7301 N N . ALA B 1 452 ? -18.163 -3.616 49.572 1.00 16.68 452 ALA B N 1
ATOM 7302 C CA . ALA B 1 452 ? -18.179 -2.687 50.686 1.00 19.56 452 ALA B CA 1
ATOM 7303 C C . ALA B 1 452 ? -18.007 -3.500 51.954 1.00 18.19 452 ALA B C 1
ATOM 7304 O O . ALA B 1 452 ? -18.652 -4.539 52.116 1.00 22.31 452 ALA B O 1
ATOM 7306 N N . VAL B 1 453 ? -17.123 -3.041 52.831 1.00 16.91 453 VAL B N 1
ATOM 7307 C CA . VAL B 1 453 ? -16.836 -3.715 54.086 1.00 17.52 453 VAL B CA 1
ATOM 7308 C C . VAL B 1 453 ? -17.229 -2.775 55.214 1.00 16.21 453 VAL B C 1
ATOM 7309 O O . VAL B 1 453 ? -16.833 -1.604 55.218 1.00 17.14 453 VAL B O 1
ATOM 7313 N N . VAL B 1 454 ? -18.055 -3.272 56.136 1.00 17.99 454 VAL B N 1
ATOM 7314 C CA . VAL B 1 454 ? -18.501 -2.505 57.289 1.00 17.67 454 VAL B CA 1
ATOM 7315 C C . VAL B 1 454 ? -18.298 -3.353 58.538 1.00 16.13 454 VAL B C 1
ATOM 7316 O O . VAL B 1 454 ? -18.056 -4.559 58.467 1.00 16.00 454 VAL B O 1
ATOM 7320 N N . GLY B 1 455 ? -18.403 -2.701 59.694 1.00 17.57 455 GLY B N 1
ATOM 7321 C CA . GLY B 1 455 ? -18.297 -3.392 60.973 1.00 18.79 455 GLY B CA 1
ATOM 7322 C C . GLY B 1 455 ? -19.665 -3.796 61.498 1.00 21.85 455 GLY B C 1
ATOM 7323 O O . GLY B 1 455 ? -20.559 -2.957 61.634 1.00 26.58 455 GLY B O 1
ATOM 7324 N N . VAL B 1 456 ? -19.816 -5.087 61.788 1.00 22.42 456 VAL B N 1
ATOM 7325 C CA . VAL B 1 456 ? -21.061 -5.672 62.283 1.00 27.29 456 VAL B CA 1
ATOM 7326 C C . VAL B 1 456 ? -20.748 -6.502 63.525 1.00 25.38 456 VAL B C 1
ATOM 7327 O O . VAL B 1 456 ? -19.744 -7.222 63.565 1.00 26.11 456 VAL B O 1
ATOM 7331 N N . ALA B 1 457 ? -21.608 -6.407 64.536 1.00 27.26 457 ALA B N 1
ATOM 7332 C CA . ALA B 1 457 ? -21.390 -7.150 65.772 1.00 26.88 457 ALA B CA 1
ATOM 7333 C C . ALA B 1 457 ? -21.635 -8.639 65.560 1.00 32.67 457 ALA B C 1
ATOM 7334 O O . ALA B 1 457 ? -22.544 -9.037 64.828 1.00 31.93 457 ALA B O 1
ATOM 7336 N N . ASP B 1 458 ? -20.802 -9.468 66.192 1.00 30.65 458 ASP B N 1
ATOM 7337 C CA . ASP B 1 458 ? -21.007 -10.910 66.182 1.00 34.08 458 ASP B CA 1
ATOM 7338 C C . ASP B 1 458 ? -21.911 -11.282 67.360 1.00 30.52 458 ASP B C 1
ATOM 7339 O O . ASP B 1 458 ? -22.535 -10.411 67.971 1.00 34.72 458 ASP B O 1
ATOM 7344 N N . GLU B 1 459 ? -21.995 -12.572 67.696 1.00 38.79 459 GLU B N 1
ATOM 7345 C CA . GLU B 1 459 ? -22.917 -13.000 68.743 1.00 43.69 459 GLU B CA 1
ATOM 7346 C C . GLU B 1 459 ? -22.454 -12.587 70.132 1.00 43.73 459 GLU B C 1
ATOM 7347 O O . GLU B 1 459 ? -23.262 -12.602 71.068 1.00 46.74 459 GLU B O 1
ATOM 7353 N N . HIS B 1 460 ? -21.178 -12.232 70.289 1.00 39.40 460 HIS B N 1
ATOM 7354 C CA . HIS B 1 460 ? -20.674 -11.686 71.542 1.00 35.84 460 HIS B CA 1
ATOM 7355 C C . HIS B 1 460 ? -20.758 -10.172 71.596 1.00 33.46 460 HIS B C 1
ATOM 7356 O O . HIS B 1 460 ? -20.279 -9.578 72.567 1.00 35.01 460 HIS B O 1
ATOM 7363 N N . GLY B 1 461 ? -21.350 -9.539 70.583 1.00 30.35 461 GLY B N 1
ATOM 7364 C CA . GLY B 1 461 ? -21.415 -8.097 70.518 1.00 28.99 461 GLY B CA 1
ATOM 7365 C C . GLY B 1 461 ? -20.136 -7.436 70.065 1.00 31.98 461 GLY B C 1
ATOM 7366 O O . GLY B 1 461 ? -19.996 -6.219 70.220 1.00 29.35 461 GLY B O 1
ATOM 7367 N N . LEU B 1 462 ? -19.198 -8.199 69.509 1.00 30.00 462 LEU B N 1
ATOM 7368 C CA . LEU B 1 462 ? -17.907 -7.676 69.087 1.00 28.80 462 LEU B CA 1
ATOM 7369 C C . LEU B 1 462 ? -17.919 -7.402 67.591 1.00 27.85 462 LEU B C 1
ATOM 7370 O O . LEU B 1 462 ? -18.377 -8.236 66.804 1.00 28.56 462 LEU B O 1
ATOM 7375 N N . THR B 1 463 ? -17.389 -6.247 67.205 1.00 24.24 463 THR B N 1
ATOM 7376 C CA . THR B 1 463 ? -17.415 -5.841 65.808 1.00 23.98 463 THR B CA 1
ATOM 7377 C C . THR B 1 463 ? -16.406 -6.639 64.990 1.00 28.14 463 THR B C 1
ATOM 7378 O O . THR B 1 463 ? -15.242 -6.789 65.379 1.00 29.29 463 THR B O 1
ATOM 7382 N N . LYS B 1 464 ? -16.861 -7.172 63.867 1.00 23.93 464 LYS B N 1
ATOM 7383 C CA . LYS B 1 464 ? -16.035 -7.857 62.889 1.00 25.86 464 LYS B CA 1
ATOM 7384 C C . LYS B 1 464 ? -16.301 -7.223 61.537 1.00 27.03 464 LYS B C 1
ATOM 7385 O O . LYS B 1 464 ? -17.382 -6.670 61.307 1.00 20.93 464 LYS B O 1
ATOM 7391 N N . PRO B 1 465 ? -15.346 -7.297 60.613 1.00 22.89 465 PRO B N 1
ATOM 7392 C CA . PRO B 1 465 ? -15.638 -6.856 59.251 1.00 21.72 465 PRO B CA 1
ATOM 7393 C C . PRO B 1 465 ? -16.628 -7.804 58.607 1.00 24.20 465 PRO B C 1
ATOM 7394 O O . PRO B 1 465 ? -16.596 -9.016 58.833 1.00 25.68 465 PRO B O 1
ATOM 7398 N N . LYS B 1 466 ? -17.530 -7.228 57.828 1.00 15.92 466 LYS B N 1
ATOM 7399 C CA . LYS B 1 466 ? -18.496 -7.967 57.034 1.00 20.47 466 LYS B CA 1
ATOM 7400 C C . LYS B 1 466 ? -18.452 -7.384 55.631 1.00 16.75 466 LYS B C 1
ATOM 7401 O O . LYS B 1 466 ? -18.495 -6.159 55.465 1.00 17.21 466 LYS B O 1
ATOM 7407 N N . ALA B 1 467 ? -18.319 -8.248 54.634 1.00 19.19 467 ALA B N 1
ATOM 7408 C CA . ALA B 1 467 ? -18.199 -7.817 53.251 1.00 18.03 467 ALA B CA 1
ATOM 7409 C C . ALA B 1 467 ? -19.533 -7.991 52.545 1.00 22.14 467 ALA B C 1
ATOM 7410 O O . ALA B 1 467 ? -20.159 -9.051 52.644 1.00 23.14 467 ALA B O 1
ATOM 7412 N N . TYR B 1 468 ? -19.956 -6.948 51.843 1.00 19.26 468 TYR B N 1
ATOM 7413 C CA . TYR B 1 468 ? -21.088 -6.993 50.923 1.00 22.75 468 TYR B CA 1
ATOM 7414 C C . TYR B 1 468 ? -20.539 -6.892 49.507 1.00 21.72 468 TYR B C 1
ATOM 7415 O O . TYR B 1 468 ? -19.932 -5.877 49.150 1.00 18.60 468 TYR B O 1
ATOM 7424 N N . VAL B 1 469 ? -20.740 -7.941 48.711 1.00 19.77 469 VAL B N 1
ATOM 7425 C CA . VAL B 1 469 ? -20.048 -8.109 47.436 1.00 22.20 469 VAL B CA 1
ATOM 7426 C C . VAL B 1 469 ? -21.072 -8.240 46.321 1.00 27.61 469 VAL B C 1
ATOM 7427 O O . VAL B 1 469 ? -21.979 -9.077 46.398 1.00 27.17 469 VAL B O 1
ATOM 7431 N N . VAL B 1 470 ? -20.918 -7.419 45.281 1.00 21.38 470 VAL B N 1
ATOM 7432 C CA . VAL B 1 470 ? -21.671 -7.571 44.040 1.00 28.29 470 VAL B CA 1
ATOM 7433 C C . VAL B 1 470 ? -20.829 -8.428 43.097 1.00 27.08 470 VAL B C 1
ATOM 7434 O O . VAL B 1 470 ? -19.714 -8.009 42.735 1.00 25.70 470 VAL B O 1
ATOM 7438 N N . PRO B 1 471 ? -21.288 -9.609 42.700 1.00 32.86 471 PRO B N 1
ATOM 7439 C CA . PRO B 1 471 ? -20.528 -10.408 41.738 1.00 27.97 471 PRO B CA 1
ATOM 7440 C C . PRO B 1 471 ? -20.653 -9.847 40.328 1.00 33.88 471 PRO B C 1
ATOM 7441 O O . PRO B 1 471 ? -21.604 -9.142 39.986 1.00 32.16 471 PRO B O 1
ATOM 7445 N N . ARG B 1 472 ? -19.661 -10.172 39.506 1.00 35.52 472 ARG B N 1
ATOM 7446 C CA . ARG B 1 472 ? -19.680 -9.773 38.100 1.00 40.97 472 ARG B CA 1
ATOM 7447 C C . ARG B 1 472 ? -20.654 -10.653 37.324 1.00 45.62 472 ARG B C 1
ATOM 7448 O O . ARG B 1 472 ? -20.548 -11.882 37.395 1.00 47.41 472 ARG B O 1
ATOM 7456 N N . PRO B 1 473 ? -21.610 -10.080 36.593 1.00 47.37 473 PRO B N 1
ATOM 7457 C CA . PRO B 1 473 ? -22.500 -10.909 35.772 1.00 50.70 473 PRO B CA 1
ATOM 7458 C C . PRO B 1 473 ? -21.708 -11.731 34.768 1.00 53.16 473 PRO B C 1
ATOM 7459 O O . PRO B 1 473 ? -20.667 -11.304 34.263 1.00 53.74 473 PRO B O 1
ATOM 7463 N N . GLY B 1 474 ? -22.214 -12.927 34.482 1.00 52.26 474 GLY B N 1
ATOM 7464 C CA . GLY B 1 474 ? -21.542 -13.814 33.558 1.00 54.80 474 GLY B CA 1
ATOM 7465 C C . GLY B 1 474 ? -20.333 -14.529 34.120 1.00 57.19 474 GLY B C 1
ATOM 7466 O O . GLY B 1 474 ? -19.660 -15.252 33.373 1.00 60.58 474 GLY B O 1
ATOM 7467 N N . GLN B 1 475 ? -20.024 -14.338 35.398 1.00 54.50 475 GLN B N 1
ATOM 7468 C CA . GLN B 1 475 ? -19.023 -15.125 36.097 1.00 55.93 475 GLN B CA 1
ATOM 7469 C C . GLN B 1 475 ? -19.699 -15.931 37.198 1.00 58.03 475 GLN B C 1
ATOM 7470 O O . GLN B 1 475 ? -20.683 -15.488 37.799 1.00 58.72 475 GLN B O 1
ATOM 7476 N N . THR B 1 476 ? -19.170 -17.125 37.447 1.00 59.01 476 THR B N 1
ATOM 7477 C CA . THR B 1 476 ? -19.590 -17.937 38.581 1.00 57.77 476 THR B CA 1
ATOM 7478 C C . THR B 1 476 ? -18.662 -17.630 39.749 1.00 58.86 476 THR B C 1
ATOM 7479 O O . THR B 1 476 ? -17.438 -17.758 39.625 1.00 60.90 476 THR B O 1
ATOM 7481 N N . LEU B 1 477 ? -19.237 -17.203 40.871 1.00 55.41 477 LEU B N 1
ATOM 7482 C CA . LEU B 1 477 ? -18.453 -16.838 42.044 1.00 58.27 477 LEU B CA 1
ATOM 7483 C C . LEU B 1 477 ? -19.168 -17.338 43.284 1.00 56.11 477 LEU B C 1
ATOM 7484 O O . LEU B 1 477 ? -20.347 -17.030 43.491 1.00 58.21 477 LEU B O 1
ATOM 7489 N N . SER B 1 478 ? -18.454 -18.106 44.099 1.00 59.18 478 SER B N 1
ATOM 7490 C CA . SER B 1 478 ? -19.006 -18.706 45.301 1.00 61.88 478 SER B CA 1
ATOM 7491 C C . SER B 1 478 ? -18.361 -18.088 46.533 1.00 62.25 478 SER B C 1
ATOM 7492 O O . SER B 1 478 ? -17.233 -17.587 46.477 1.00 59.09 478 SER B O 1
ATOM 7495 N N . GLU B 1 479 ? -19.096 -18.124 47.648 1.00 64.31 479 GLU B N 1
ATOM 7496 C CA . GLU B 1 479 ? -18.531 -17.691 48.923 1.00 61.55 479 GLU B CA 1
ATOM 7497 C C . GLU B 1 479 ? -17.260 -18.465 49.243 1.00 62.15 479 GLU B C 1
ATOM 7498 O O . GLU B 1 479 ? -16.308 -17.910 49.802 1.00 59.57 479 GLU B O 1
ATOM 7500 N N . THR B 1 480 ? -17.228 -19.751 48.881 1.00 65.48 480 THR B N 1
ATOM 7501 C CA . THR B 1 480 ? -16.053 -20.580 49.135 1.00 63.72 480 THR B CA 1
ATOM 7502 C C . THR B 1 480 ? -14.853 -20.094 48.333 1.00 65.33 480 THR B C 1
ATOM 7503 O O . THR B 1 480 ? -13.740 -19.987 48.864 1.00 66.44 480 THR B O 1
ATOM 7505 N N . GLU B 1 481 ? -15.061 -19.798 47.045 1.00 66.49 481 GLU B N 1
ATOM 7506 C CA . GLU B 1 481 ? -13.971 -19.309 46.204 1.00 64.69 481 GLU B CA 1
ATOM 7507 C C . GLU B 1 481 ? -13.423 -17.989 46.732 1.00 61.89 481 GLU B C 1
ATOM 7508 O O . GLU B 1 481 ? -12.205 -17.810 46.847 1.00 62.94 481 GLU B O 1
ATOM 7510 N N . LEU B 1 482 ? -14.315 -17.050 47.060 1.00 61.08 482 LEU B N 1
ATOM 7511 C CA . LEU B 1 482 ? -13.874 -15.781 47.628 1.00 59.40 482 LEU B CA 1
ATOM 7512 C C . LEU B 1 482 ? -13.127 -16.000 48.938 1.00 61.27 482 LEU B C 1
ATOM 7513 O O . LEU B 1 482 ? -12.149 -15.299 49.228 1.00 57.79 482 LEU B O 1
ATOM 7518 N N . LYS B 1 483 ? -13.572 -16.976 49.738 1.00 62.08 483 LYS B N 1
ATOM 7519 C CA . LYS B 1 483 ? -12.881 -17.288 50.984 1.00 60.64 483 LYS B CA 1
ATOM 7520 C C . LYS B 1 483 ? -11.449 -17.729 50.715 1.00 59.58 483 LYS B C 1
ATOM 7521 O O . LYS B 1 483 ? -10.515 -17.285 51.395 1.00 59.03 483 LYS B O 1
ATOM 7523 N N . THR B 1 484 ? -11.256 -18.588 49.709 1.00 60.18 484 THR B N 1
ATOM 7524 C CA . THR B 1 484 ? -9.910 -19.032 49.350 1.00 62.89 484 THR B CA 1
ATOM 7525 C C . THR B 1 484 ? -9.065 -17.879 48.820 1.00 63.23 484 THR B C 1
ATOM 7526 O O . THR B 1 484 ? -7.866 -17.790 49.117 1.00 56.07 484 THR B O 1
ATOM 7530 N N . PHE B 1 485 ? -9.673 -16.991 48.026 1.00 60.57 485 PHE B N 1
ATOM 7531 C CA . PHE B 1 485 ? -8.938 -15.850 47.486 1.00 58.18 485 PHE B CA 1
ATOM 7532 C C . PHE B 1 485 ? -8.314 -15.026 48.608 1.00 58.46 485 PHE B C 1
ATOM 7533 O O . PHE B 1 485 ? -7.093 -14.835 48.646 1.00 53.91 485 PHE B O 1
ATOM 7541 N N . ILE B 1 486 ? -9.132 -14.571 49.560 1.00 61.66 486 ILE B N 1
ATOM 7542 C CA . ILE B 1 486 ? -8.645 -13.656 50.592 1.00 62.33 486 ILE B CA 1
ATOM 7543 C C . ILE B 1 486 ? -7.770 -14.320 51.642 1.00 60.63 486 ILE B C 1
ATOM 7544 O O . ILE B 1 486 ? -7.158 -13.607 52.448 1.00 62.94 486 ILE B O 1
ATOM 7549 N N . LYS B 1 487 ? -7.686 -15.655 51.655 1.00 60.28 487 LYS B N 1
ATOM 7550 C CA . LYS B 1 487 ? -6.959 -16.361 52.711 1.00 62.30 487 LYS B CA 1
ATOM 7551 C C . LYS B 1 487 ? -5.534 -15.832 52.871 1.00 60.32 487 LYS B C 1
ATOM 7552 O O . LYS B 1 487 ? -5.123 -15.430 53.966 1.00 54.61 487 LYS B O 1
ATOM 7554 N N . ASP B 1 488 ? -4.773 -15.803 51.778 1.00 61.32 488 ASP B N 1
ATOM 7555 C CA . ASP B 1 488 ? -3.357 -15.470 51.837 1.00 61.61 488 ASP B CA 1
ATOM 7556 C C . ASP B 1 488 ? -3.055 -14.003 51.542 1.00 59.46 488 ASP B C 1
ATOM 7557 O O . ASP B 1 488 ? -1.887 -13.601 51.645 1.00 58.72 488 ASP B O 1
ATOM 7559 N N . ARG B 1 489 ? -4.048 -13.186 51.181 1.00 59.10 489 ARG B N 1
ATOM 7560 C CA . ARG B 1 489 ? -3.756 -11.780 50.919 1.00 57.08 489 ARG B CA 1
ATOM 7561 C C . ARG B 1 489 ? -4.195 -10.841 52.038 1.00 59.18 489 ARG B C 1
ATOM 7562 O O . ARG B 1 489 ? -3.818 -9.665 52.009 1.00 59.09 489 ARG B O 1
ATOM 7570 N N . LEU B 1 490 ? -4.930 -11.326 53.040 1.00 58.89 490 LEU B N 1
ATOM 7571 C CA . LEU B 1 490 ? -5.207 -10.541 54.236 1.00 59.84 490 LEU B CA 1
ATOM 7572 C C . LEU B 1 490 ? -4.801 -11.324 55.481 1.00 63.06 490 LEU B C 1
ATOM 7573 O O . LEU B 1 490 ? -4.863 -12.558 55.506 1.00 66.12 490 LEU B O 1
ATOM 7578 N N . ALA B 1 491 ? -4.368 -10.596 56.511 1.00 56.10 491 ALA B N 1
ATOM 7579 C CA . ALA B 1 491 ? -4.165 -11.204 57.817 1.00 55.32 491 ALA B CA 1
ATOM 7580 C C . ALA B 1 491 ? -5.498 -11.714 58.365 1.00 57.47 491 ALA B C 1
ATOM 7581 O O . ALA B 1 491 ? -6.553 -11.137 58.080 1.00 56.02 491 ALA B O 1
ATOM 7583 N N . PRO B 1 492 ? -5.479 -12.791 59.161 1.00 59.68 492 PRO B N 1
ATOM 7584 C CA . PRO B 1 492 ? -6.743 -13.458 59.533 1.00 61.23 492 PRO B CA 1
ATOM 7585 C C . PRO B 1 492 ? -7.750 -12.561 60.236 1.00 58.48 492 PRO B C 1
ATOM 7586 O O . PRO B 1 492 ? -8.959 -12.746 60.046 1.00 60.38 492 PRO B O 1
ATOM 7590 N N . TYR B 1 493 ? -7.302 -11.601 61.048 1.00 55.45 493 TYR B N 1
ATOM 7591 C CA . TYR B 1 493 ? -8.259 -10.735 61.725 1.00 58.42 493 TYR B CA 1
ATOM 7592 C C . TYR B 1 493 ? -8.975 -9.795 60.763 1.00 58.28 493 TYR B C 1
ATOM 7593 O O . TYR B 1 493 ? -10.013 -9.234 61.129 1.00 57.92 493 TYR B O 1
ATOM 7602 N N . LYS B 1 494 ? -8.467 -9.632 59.543 1.00 54.91 494 LYS B N 1
ATOM 7603 C CA . LYS B 1 494 ? -9.150 -8.864 58.510 1.00 53.98 494 LYS B CA 1
ATOM 7604 C C . LYS B 1 494 ? -10.139 -9.692 57.704 1.00 56.00 494 LYS B C 1
ATOM 7605 O O . LYS B 1 494 ? -10.781 -9.151 56.798 1.00 54.70 494 LYS B O 1
ATOM 7611 N N . TYR B 1 495 ? -10.266 -10.977 57.999 1.00 54.87 495 TYR B N 1
ATOM 7612 C CA . TYR B 1 495 ? -11.255 -11.794 57.320 1.00 54.65 495 TYR B CA 1
ATOM 7613 C C . TYR B 1 495 ? -12.647 -11.260 57.624 1.00 54.05 495 TYR B C 1
ATOM 7614 O O . TYR B 1 495 ? -12.995 -11.084 58.802 1.00 53.34 495 TYR B O 1
ATOM 7623 N N . PRO B 1 496 ? -13.456 -10.966 56.612 1.00 47.45 496 PRO B N 1
ATOM 7624 C CA . PRO B 1 496 ? -14.880 -10.740 56.869 1.00 44.85 496 PRO B CA 1
ATOM 7625 C C . PRO B 1 496 ? -15.474 -11.949 57.580 1.00 48.32 496 PRO B C 1
ATOM 7626 O O . PRO B 1 496 ? -15.279 -13.092 57.160 1.00 55.03 496 PRO B O 1
ATOM 7630 N N . ARG B 1 497 ? -16.160 -11.692 58.698 1.00 43.60 497 ARG B N 1
ATOM 7631 C CA . ARG B 1 497 ? -16.854 -12.766 59.404 1.00 47.98 497 ARG B CA 1
ATOM 7632 C C . ARG B 1 497 ? -17.807 -13.500 58.473 1.00 49.68 497 ARG B C 1
ATOM 7633 O O . ARG B 1 497 ? -17.948 -14.726 58.550 1.00 53.61 497 ARG B O 1
ATOM 7635 N N . SER B 1 498 ? -18.472 -12.761 57.592 1.00 45.29 498 SER B N 1
ATOM 7636 C CA . SER B 1 498 ? -19.330 -13.328 56.572 1.00 44.85 498 SER B CA 1
ATOM 7637 C C . SER B 1 498 ? -19.146 -12.503 55.311 1.00 39.26 498 SER B C 1
ATOM 7638 O O . SER B 1 498 ? -18.545 -11.423 55.331 1.00 32.52 498 SER B O 1
ATOM 7641 N N . THR B 1 499 ? -19.661 -13.034 54.205 1.00 39.83 499 THR B N 1
ATOM 7642 C CA . THR B 1 499 ? -19.803 -12.287 52.965 1.00 36.22 499 THR B CA 1
ATOM 7643 C C . THR B 1 499 ? -21.226 -12.467 52.468 1.00 35.38 499 THR B C 1
ATOM 7644 O O . THR B 1 499 ? -21.688 -13.599 52.299 1.00 41.73 499 THR B O 1
ATOM 7648 N N . VAL B 1 500 ? -21.919 -11.359 52.260 1.00 33.75 500 VAL B N 1
ATOM 7649 C CA . VAL B 1 500 ? -23.230 -11.361 51.629 1.00 35.55 500 VAL B CA 1
ATOM 7650 C C . VAL B 1 500 ? -23.044 -10.946 50.183 1.00 33.71 500 VAL B C 1
ATOM 7651 O O . VAL B 1 500 ? -22.399 -9.928 49.902 1.00 28.03 500 VAL B O 1
ATOM 7655 N N . PHE B 1 501 ? -23.578 -11.745 49.264 1.00 30.16 501 PHE B N 1
ATOM 7656 C CA . PHE B 1 501 ? -23.619 -11.367 47.861 1.00 34.28 501 PHE B CA 1
ATOM 7657 C C . PHE B 1 501 ? -24.953 -10.703 47.563 1.00 35.21 501 PHE B C 1
ATOM 7658 O O . PHE B 1 501 ? -26.012 -11.221 47.934 1.00 34.71 501 PHE B O 1
ATOM 7666 N N . VAL B 1 502 ? -24.888 -9.543 46.920 1.00 31.61 502 VAL B N 1
ATOM 7667 C CA . VAL B 1 502 ? -26.051 -8.712 46.658 1.00 37.51 502 VAL B CA 1
ATOM 7668 C C . VAL B 1 502 ? -26.025 -8.288 45.199 1.00 37.29 502 VAL B C 1
ATOM 7669 O O . VAL B 1 502 ? -24.962 -8.200 44.576 1.00 31.82 502 VAL B O 1
ATOM 7673 N N . ALA B 1 503 ? -27.212 -8.023 44.656 1.00 36.57 503 ALA B N 1
ATOM 7674 C CA . ALA B 1 503 ? -27.305 -7.588 43.268 1.00 37.45 503 ALA B CA 1
ATOM 7675 C C . ALA B 1 503 ? -26.735 -6.186 43.098 1.00 39.13 503 ALA B C 1
ATOM 7676 O O . ALA B 1 503 ? -26.113 -5.884 42.072 1.00 42.00 503 ALA B O 1
ATOM 7678 N N . GLU B 1 504 ? -26.920 -5.330 44.098 1.00 37.39 504 GLU B N 1
ATOM 7679 C CA . GLU B 1 504 ? -26.563 -3.924 43.991 1.00 37.51 504 GLU B CA 1
ATOM 7680 C C . GLU B 1 504 ? -26.325 -3.375 45.394 1.00 39.40 504 GLU B C 1
ATOM 7681 O O . GLU B 1 504 ? -26.913 -3.851 46.370 1.00 35.58 504 GLU B O 1
ATOM 7687 N N . LEU B 1 505 ? -25.417 -2.380 45.493 1.00 34.09 505 LEU B N 1
ATOM 7688 C CA . LEU B 1 505 ? -25.177 -1.717 46.763 1.00 30.64 505 LEU B CA 1
ATOM 7689 C C . LEU B 1 505 ? -25.999 -0.440 46.858 1.00 31.12 505 LEU B C 1
ATOM 7690 O O . LEU B 1 505 ? -26.240 0.225 45.848 1.00 31.21 505 LEU B O 1
ATOM 7695 N N . PRO B 1 506 ? -26.432 -0.057 48.058 1.00 28.75 506 PRO B N 1
ATOM 7696 C CA . PRO B 1 506 ? -27.196 1.192 48.203 1.00 30.85 506 PRO B CA 1
ATOM 7697 C C . PRO B 1 506 ? -26.289 2.406 48.062 1.00 34.78 506 PRO B C 1
ATOM 7698 O O . PRO B 1 506 ? -25.230 2.478 48.688 1.00 29.95 506 PRO B O 1
ATOM 7702 N N . LYS B 1 507 ? -26.719 3.364 47.239 1.00 32.33 507 LYS B N 1
ATOM 7703 C CA . LYS B 1 507 ? -25.909 4.520 46.882 1.00 35.51 507 LYS B CA 1
ATOM 7704 C C . LYS B 1 507 ? -26.776 5.772 46.860 1.00 40.21 507 LYS B C 1
ATOM 7705 O O . LYS B 1 507 ? -28.001 5.701 46.738 1.00 37.10 507 LYS B O 1
ATOM 7711 N N . THR B 1 508 ? -26.117 6.926 46.969 1.00 42.86 508 THR B N 1
ATOM 7712 C CA . THR B 1 508 ? -26.756 8.214 46.743 1.00 42.71 508 THR B CA 1
ATOM 7713 C C . THR B 1 508 ? -26.798 8.520 45.245 1.00 47.93 508 THR B C 1
ATOM 7714 O O . THR B 1 508 ? -26.360 7.725 44.409 1.00 49.19 508 THR B O 1
ATOM 7718 N N . ALA B 1 509 ? -27.325 9.700 44.895 1.00 50.73 509 ALA B N 1
ATOM 7719 C CA . ALA B 1 509 ? -27.496 10.057 43.489 1.00 53.24 509 ALA B CA 1
ATOM 7720 C C . ALA B 1 509 ? -26.169 10.241 42.767 1.00 53.65 509 ALA B C 1
ATOM 7721 O O . ALA B 1 509 ? -26.133 10.170 41.533 1.00 60.66 509 ALA B O 1
ATOM 7723 N N . THR B 1 510 ? -25.086 10.472 43.501 1.00 54.79 510 THR B N 1
ATOM 7724 C CA . THR B 1 510 ? -23.769 10.646 42.910 1.00 58.34 510 THR B CA 1
ATOM 7725 C C . THR B 1 510 ? -22.936 9.370 42.908 1.00 55.86 510 THR B C 1
ATOM 7726 O O . THR B 1 510 ? -21.820 9.378 42.377 1.00 54.59 510 THR B O 1
ATOM 7730 N N . GLY B 1 511 ? -23.437 8.290 43.505 1.00 48.78 511 GLY B N 1
ATOM 7731 C CA . GLY B 1 511 ? -22.789 7.000 43.438 1.00 42.10 511 GLY B CA 1
ATOM 7732 C C . GLY B 1 511 ? -22.068 6.574 44.694 1.00 41.00 511 GLY B C 1
ATOM 7733 O O . GLY B 1 511 ? -21.419 5.522 44.688 1.00 38.45 511 GLY B O 1
ATOM 7734 N N . LYS B 1 512 ? -22.167 7.345 45.771 1.00 41.55 512 LYS B N 1
ATOM 7735 C CA . LYS B 1 512 ? -21.432 7.047 46.991 1.00 42.49 512 LYS B CA 1
ATOM 7736 C C . LYS B 1 512 ? -22.166 5.988 47.804 1.00 41.24 512 LYS B C 1
ATOM 7737 O O . LYS B 1 512 ? -23.378 6.090 48.021 1.00 37.76 512 LYS B O 1
ATOM 7739 N N . ILE B 1 513 ? -21.424 4.985 48.273 1.00 34.10 513 ILE B N 1
ATOM 7740 C CA . ILE B 1 513 ? -22.033 3.832 48.928 1.00 32.17 513 ILE B CA 1
ATOM 7741 C C . ILE B 1 513 ? -22.611 4.241 50.278 1.00 35.65 513 ILE B C 1
ATOM 7742 O O . ILE B 1 513 ? -21.944 4.887 51.098 1.00 27.75 513 ILE B O 1
ATOM 7747 N N . GLN B 1 514 ? -23.864 3.855 50.521 1.00 33.71 514 GLN B N 1
ATOM 7748 C CA . GLN B 1 514 ? -24.555 4.175 51.770 1.00 33.19 514 GLN B CA 1
ATOM 7749 C C . GLN B 1 514 ? -24.176 3.134 52.822 1.00 31.15 514 GLN B C 1
ATOM 7750 O O . GLN B 1 514 ? -24.928 2.206 53.135 1.00 24.93 514 GLN B O 1
ATOM 7756 N N . ARG B 1 515 ? -22.970 3.298 53.379 1.00 28.32 515 ARG B N 1
ATOM 7757 C CA . ARG B 1 515 ? -22.436 2.299 54.303 1.00 28.15 515 ARG B CA 1
ATOM 7758 C C . ARG B 1 515 ? -23.293 2.168 55.560 1.00 28.33 515 ARG B C 1
ATOM 7759 O O . ARG B 1 515 ? -23.357 1.087 56.161 1.00 23.22 515 ARG B O 1
ATOM 7767 N N . PHE B 1 516 ? -23.958 3.248 55.969 1.00 31.26 516 PHE B N 1
ATOM 7768 C CA . PHE B 1 516 ? -24.777 3.183 57.173 1.00 32.61 516 PHE B CA 1
ATOM 7769 C C . PHE B 1 516 ? -25.962 2.243 56.983 1.00 36.21 516 PHE B C 1
ATOM 7770 O O . PHE B 1 516 ? -26.289 1.461 57.885 1.00 31.44 516 PHE B O 1
ATOM 7778 N N . LYS B 1 517 ? -26.591 2.260 55.804 1.00 33.74 517 LYS B N 1
ATOM 7779 C CA . LYS B 1 517 ? -27.679 1.318 55.576 1.00 35.32 517 LYS B CA 1
ATOM 7780 C C . LYS B 1 517 ? -27.172 -0.123 55.520 1.00 36.70 517 LYS B C 1
ATOM 7781 O O . LYS B 1 517 ? -27.914 -1.041 55.884 1.00 37.47 517 LYS B O 1
ATOM 7787 N N . LEU B 1 518 ? -25.912 -0.345 55.130 1.00 31.41 518 LEU B N 1
ATOM 7788 C CA . LEU B 1 518 ? -25.348 -1.692 55.226 1.00 30.27 518 LEU B CA 1
ATOM 7789 C C . LEU B 1 518 ? -25.164 -2.119 56.680 1.00 32.88 518 LEU B C 1
ATOM 7790 O O . LEU B 1 518 ? -25.317 -3.303 57.009 1.00 25.77 518 LEU B O 1
ATOM 7795 N N . ARG B 1 519 ? -24.830 -1.177 57.561 1.00 35.09 519 ARG B N 1
ATOM 7796 C CA . ARG B 1 519 ? -24.911 -1.448 58.992 1.00 41.72 519 ARG B CA 1
ATOM 7797 C C . ARG B 1 519 ? -26.356 -1.437 59.481 1.00 37.45 519 ARG B C 1
ATOM 7798 O O . ARG B 1 519 ? -26.732 -2.262 60.320 1.00 51.79 519 ARG B O 1
ATOM 7806 N N . GLU B 1 520 ? -27.181 -0.511 58.979 1.00 44.63 520 GLU B N 1
ATOM 7807 C CA . GLU B 1 520 ? -28.592 -0.506 59.354 1.00 42.45 520 GLU B CA 1
ATOM 7808 C C . GLU B 1 520 ? -29.346 -1.737 58.844 1.00 51.64 520 GLU B C 1
ATOM 7809 O O . GLU B 1 520 ? -30.486 -1.951 59.270 1.00 49.04 520 GLU B O 1
ATOM 7815 N N . GLY B 1 521 ? -28.751 -2.548 57.961 1.00 48.13 521 GLY B N 1
ATOM 7816 C CA . GLY B 1 521 ? -29.327 -3.825 57.566 1.00 42.01 521 GLY B CA 1
ATOM 7817 C C . GLY B 1 521 ? -30.189 -3.829 56.318 1.00 36.54 521 GLY B C 1
ATOM 7818 O O . GLY B 1 521 ? -30.760 -4.877 55.993 1.00 48.83 521 GLY B O 1
ATOM 7819 N N . VAL B 1 522 ? -30.274 -2.713 55.591 1.00 48.58 522 VAL B N 1
ATOM 7820 C CA . VAL B 1 522 ? -31.194 -2.538 54.468 1.00 44.13 522 VAL B CA 1
ATOM 7821 C C . VAL B 1 522 ? -31.016 -3.617 53.403 1.00 53.67 522 VAL B C 1
ATOM 7822 O O . VAL B 1 522 ? -31.849 -3.749 52.496 1.00 58.14 522 VAL B O 1
ATOM 7824 N N . LEU B 1 523 ? -29.935 -4.392 53.498 1.00 52.06 523 LEU B N 1
ATOM 7825 C CA . LEU B 1 523 ? -29.664 -5.451 52.526 1.00 50.56 523 LEU B CA 1
ATOM 7826 C C . LEU B 1 523 ? -29.083 -6.710 53.178 1.00 41.41 523 LEU B C 1
ATOM 7827 O O . LEU B 1 523 ? -29.166 -6.904 54.394 1.00 43.76 523 LEU B O 1
#

Organism: Rhodopseudomonas palustris (NCBI:txid1076)

Radius of gyration: 31.63 Å; Cα contacts (8 Å, |Δi|>4): 2499; chains: 2; bounding box: 71×58×93 Å